Protein 3OA8 (pdb70)

Foldseek 3Di:
DFCLVVLLVVLVVQQAAQAAPVRGHLQQQCLPPHGNDQACSQLADQQADPVVRARFHNLLSVQVSCCPVRNHDCVVCLVPVFDAVPGDHNSLSNCQNSLVSHFQPFRDYDCPDPNSVVLLVLLLCQQPQQDDDVRDHVCNQQCDPADADVPHTHHNQNAQDDSLLVVVLAPQEQEVVRNGGDGLQVVVQVCVVSVHPGDRGRDSNSRSNNSNSSNSNGGRRHHPPHYD/DDDDDPCVLVCLVPVDPDADVPCVVVSDDDPLRVQCVRCVLDHDPVVLVVQLVVQLVLFDADPDALAAAQVLLVVLCCFCDDDDPPDDPPDQFHQVVQADEAFQVVDPRRHPVDYHLQQVQVVVVLDSVVLRVQLSCQCQVSNPPRSDPRDNCNSVVRDDSNNSNNNSCCSRPCPRSSND/DFCLVVLLVVLVCQQQAQAAPQRGHVQQQCLPPHGNDQACSQLADQDADPVVRARFGNLLSVLVSCCPVRVHDCVVCLVPVPDADPGHHNSLSNCQNSLVSHAQPFRDYDCPDPNSVVLQVLLLCQQPQQDDDVSDHVCVQQCDPADADVPHTHHNQNAADDSLQVVVLAPQEQEPVRRDGDGLQVVVQCCVVSVHDGDRRRDSNSRSNNSNSSNSNGGRRHHPPYYD/DDFDDPCVLVCLVVVPDDADVPCVVVVDDDPLRVQCVGCVLDDDPVVLVVQLVVLLVLDDADPDQLAAALVLLVVLCCFCDDDDPPDDPPDQFHQVVQADEAFQPPDPRRHPVDYHLQLVQVVVVLDSVVLRVQLSCQCQVSNVPRSDPRDNCNNVVRDDSNNSNNNSCCRRPCPRSSND/DFCLVVLLVVLVCQQAFQAAPQRGHLCQQDLPPHGNDQACSQLADQQADPVVRARFGNLLSVQVSCCPPRVHHCVVCLVPVFAAVPGDHNSLSNCQNSLVSHFQPFRDYDCPDVRSVVLLVLLLCQQCQQDDDVRDHVCVQQVDPPDADPPHTHHNQNAADDSLQVVSLAPQEQEVVRNGGDGLQVVVQCCVVSVHPGDRGRDSNSRSNVSNSSNSNGGRRHHPPHYD/DDDDVVVVLVCLCVVDPDADVPRPCVSDDDPLRVQCVVCVNPHDPVVLVVQLVVLLVLDDDDPDALAAAQVLLVVLCCFPDDDDPPDDPPDQFHQVVQADEAFQPVDPRRHPVDYHLQLVQVVVVLDSVVLRVQLSCQCQVSNPPRSDPRDNCNNVVRDDSNNSNNNSNCSRPCPRSSND

Sequence (1224 aa):
ANPGFLNVDRGEVLWSEPRGTRNVSLETCDLGEGPGKLEGAYAHLPRYFADTGKVMDLEQRLLWCMETIQGRDTKPLVAKPFSGPGRTSDMEDLVAFIANKSDGVKIKVALATPQEKEMYAIGEALFFRRSSINDFSCSTCHGAAGKKRIRLQALPQLDVPGKDAQLTMATWPTYRVSQSALRTMQHRMWDYRQMRMPAPDYASEAVTALTLYLTKQAEGGELKVPSIKSAVDPARVDAVVKTSFTKLPEGWESRLQQDETQRICSVVTRNNPSPEQAAAIMKAEEVRIKFPAGPVVLGSWKDGAKVAQNGRGGQFSDPPGTVSGGNCYACHQLDPKEVSYGTLGPSLVGYGRERNFSAEDAKIAFAKVYDAQASLACSSSMPRFGVNGVLTEQQIKDVVVVAYLFDPESPVNKANPGFLNVDRGEVLWSEPRGTRNVSLETCDLGEGPGKLEGAYAHLPRYFADTGKVMDLEQRLLWCMETIQGRDTKPLVAKPFSGPGRTSDMEDLVAFIANKSDGVKIKVALATPQEKEMYAIGEALFFRRSSINDFSCSTCHGAAGKRIRLQALPQLDVPGKDAQQLTMATWPTYRVVSQSALRTMQHRMWDYRQMRMPAPDYASEAVTALTLYLTKQAEGGELKVPSIKSAVDPARVDAVVKTSFTKLPEGWESRLQQDETQRICSVTRNNPSPEQAAAIMKAEEVRIKFPAGPVLGSWKDGAKVAQNGRGGQFSDPPGTVSGGNCYACHQLDPKEVSYGTLGPSLVGYGRERNFSAEDAKIAFAKVYDAQASLACSSMPRFGVNGVLTEQQIKDVVAYLFDPESPVNKANPGFLNVDRGEVLWSEPRGTRNVSLETCDLGEGPGKLEGAYAHLPRYFADTGKVMDLEQRLLWCMETIQGRDTKPLVAKPFSGPGRTSDMEDLVAFIANKSDGVKIKVALATPQEKEMYAIGEALFFRRRSSINDFSCSTCHGAAGKRIRLQALPQLDVPGKDAQLTMATWPTYRVSQSALLRTMQHRMWDYRQMRMPAPDYASEAVTALTLYLTTKQAEGGELKVPSIKSAVDPARVDAVVKTSFTKLPEGWESRLQQDETQRICSVVTRNNPSPEQAAAIMKAEEVRIKFPAGPVLGSWKDGAKVAQNGRGGQFSDPPGTVSGGNCYACHQLDPKEVSYGTLGPSLVGYGRERNFSSAEDAKIAFAKVYDAQASLACSSSMPRFGVNGVLTEQQIKDVVAYLFDPESPVNK

B-factor: mean 29.95, std 9.49, range [12.59, 80.29]

CATH classification: 1.10.760.10 (+1 more: 1.10.760.10)

InterPro domains:
  IPR009056 Cytochrome c-like domain [PF21342] (55-152)
  IPR009056 Cytochrome c-like domain [PS51007] (163-263)
  IPR025710 L-cysteine S-thiosulfotransferase subunit SoxA [PIRSF038455] (26-275)
  IPR025710 L-cysteine S-thiosulfotransferase subunit SoxA [TIGR04484] (48-275)
  IPR036909 Cytochrome c-like domain superfamily [G3DSA:1.10.760.10] (50-147)
  IPR036909 Cytochrome c-like domain superfamily [G3DSA:1.10.760.10] (148-275)
  IPR036909 Cytochrome c-like domain superfamily [SSF46626] (35-155)
  IPR036909 Cytochrome c-like domain superfamily [SSF46626] (159-274)

Solvent-accessible surface area: 52489 Å² total

Structure (mmCIF, N/CA/C/O backbone):
data_3OA8
#
_entry.id   3OA8
#
_cell.length_a   73.172
_cell.length_b   74.629
_cell.length_c   74.295
_cell.angle_alpha   110.02
_cell.angle_beta   108.08
_cell.angle_gamma   108.54
#
_symmetry.space_group_name_H-M   'P 1'
#
loop_
_entity.id
_entity.type
_entity.pdbx_description
1 polymer SoxA
2 polymer SoxX
3 non-polymer 'HEME C'
4 non-polymer 'SULFATE ION'
5 water water
#
loop_
_atom_site.group_PDB
_atom_site.id
_atom_site.type_symbol
_atom_site.label_atom_id
_atom_site.label_alt_id
_atom_site.label_comp_id
_atom_site.label_asym_id
_atom_site.label_entity_id
_atom_site.label_seq_id
_atom_site.pdbx_PDB_ins_code
_atom_site.Cartn_x
_atom_site.Cartn_y
_atom_site.Cartn_z
_atom_site.occupancy
_atom_site.B_iso_or_equiv
_atom_site.auth_seq_id
_atom_site.auth_comp_id
_atom_site.auth_asym_id
_atom_site.auth_atom_id
_atom_site.pdbx_PDB_model_num
ATOM 1 N N . ALA A 1 46 ? -41.238 23.697 -5.928 1.00 33.79 46 ALA A N 1
ATOM 2 C CA . ALA A 1 46 ? -39.754 23.817 -5.697 1.00 33.17 46 ALA A CA 1
ATOM 3 C C . ALA A 1 46 ? -39.275 23.147 -4.396 1.00 32.25 46 ALA A C 1
ATOM 4 O O . ALA A 1 46 ? -38.089 23.127 -4.087 1.00 33.12 46 ALA A O 1
ATOM 6 N N . ASN A 1 47 ? -40.207 22.594 -3.637 1.00 33.09 47 ASN A N 1
ATOM 7 C CA . ASN A 1 47 ? -39.861 21.977 -2.363 1.00 30.48 47 ASN A CA 1
ATOM 8 C C . ASN A 1 47 ? -40.463 20.583 -2.326 1.00 29.14 47 ASN A C 1
ATOM 9 O O . ASN A 1 47 ? -41.693 20.446 -2.207 1.00 27.75 47 ASN A O 1
ATOM 14 N N . PRO A 1 48 ? -39.608 19.558 -2.446 1.00 28.07 48 PRO A N 1
ATOM 15 C CA . PRO A 1 48 ? -40.065 18.166 -2.574 1.00 27.92 48 PRO A CA 1
ATOM 16 C C . PRO A 1 48 ? -40.781 17.667 -1.334 1.00 25.81 48 PRO A C 1
ATOM 17 O O . PRO A 1 48 ? -41.419 16.601 -1.364 1.00 25.59 48 PRO A O 1
ATOM 21 N N . GLY A 1 49 ? -40.659 18.396 -0.233 1.00 23.85 49 GLY A N 1
ATOM 22 C CA . GLY A 1 49 ? -41.383 18.011 0.961 1.00 22.76 49 GLY A CA 1
ATOM 23 C C . GLY A 1 49 ? -42.895 18.046 0.810 1.00 23.57 49 GLY A C 1
ATOM 24 O O . GLY A 1 49 ? -43.628 17.357 1.542 1.00 23.03 49 GLY A O 1
ATOM 25 N N . PHE A 1 50 ? -43.384 18.835 -0.136 1.00 23.93 50 PHE A N 1
ATOM 26 C CA . PHE A 1 50 ? -44.821 18.853 -0.363 1.00 23.75 50 PHE A CA 1
ATOM 27 C C . PHE A 1 50 ? -45.361 17.553 -0.971 1.00 24.22 50 PHE A C 1
ATOM 28 O O . PHE A 1 50 ? -46.564 17.308 -0.931 1.00 24.11 50 PHE A O 1
ATOM 36 N N . LEU A 1 51 ? -44.476 16.715 -1.516 1.00 24.11 51 LEU A N 1
ATOM 37 C CA . LEU A 1 51 ? -44.881 15.397 -1.983 1.00 25.02 51 LEU A CA 1
ATOM 38 C C . LEU A 1 51 ? -45.322 14.577 -0.780 1.00 24.82 51 LEU A C 1
ATOM 39 O O . LEU A 1 51 ? -46.367 13.916 -0.832 1.00 25.49 51 LEU A O 1
ATOM 44 N N . ASN A 1 52 ? -44.555 14.668 0.310 1.00 23.78 52 ASN A N 1
ATOM 45 C CA . ASN A 1 52 ? -44.922 14.036 1.582 1.00 23.90 52 ASN A CA 1
ATOM 46 C C . ASN A 1 52 ? -46.195 14.632 2.168 1.00 22.86 52 ASN A C 1
ATOM 47 O O . ASN A 1 52 ? -47.040 13.903 2.658 1.00 23.73 52 ASN A O 1
ATOM 52 N N . VAL A 1 53 ? -46.323 15.962 2.160 1.00 22.03 53 VAL A N 1
ATOM 53 C CA . VAL A 1 53 ? -47.524 16.628 2.699 1.00 21.54 53 VAL A CA 1
ATOM 54 C C . VAL A 1 53 ? -48.754 16.018 2.028 1.00 22.52 53 VAL A C 1
ATOM 55 O O . VAL A 1 53 ? -49.707 15.613 2.690 1.00 21.43 53 VAL A O 1
ATOM 59 N N . ASP A 1 54 ? -48.715 15.941 0.703 1.00 23.26 54 ASP A N 1
ATOM 60 C CA . ASP A 1 54 ? -49.866 15.465 -0.053 1.00 25.67 54 ASP A CA 1
ATOM 61 C C . ASP A 1 54 ? -50.183 13.984 0.226 1.00 25.86 54 ASP A C 1
ATOM 62 O O . ASP A 1 54 ? -51.369 13.595 0.264 1.00 26.29 54 ASP A O 1
ATOM 67 N N . ARG A 1 55 ? -49.159 13.164 0.447 1.00 24.52 55 ARG A N 1
ATOM 68 C CA . ARG A 1 55 ? -49.425 11.745 0.742 1.00 25.53 55 ARG A CA 1
ATOM 69 C C . ARG A 1 55 ? -49.990 11.597 2.151 1.00 24.45 55 ARG A C 1
ATOM 70 O O . ARG A 1 55 ? -50.802 10.715 2.412 1.00 25.86 55 ARG A O 1
ATOM 78 N N . GLY A 1 56 ? -49.536 12.442 3.061 1.00 22.96 56 GLY A N 1
ATOM 79 C CA . GLY A 1 56 ? -50.052 12.429 4.446 1.00 23.29 56 GLY A CA 1
ATOM 80 C C . GLY A 1 56 ? -51.503 12.851 4.518 1.00 24.10 56 GLY A C 1
ATOM 81 O O . GLY A 1 56 ? -52.266 12.325 5.312 1.00 25.22 56 GLY A O 1
ATOM 82 N N . GLU A 1 57 ? -51.892 13.815 3.682 1.00 23.89 57 GLU A N 1
ATOM 83 C CA . GLU A 1 57 ? -53.266 14.217 3.589 1.00 25.19 57 GLU A CA 1
ATOM 84 C C . GLU A 1 57 ? -54.169 13.026 3.222 1.00 26.25 57 GLU A C 1
ATOM 85 O O . GLU A 1 57 ? -55.247 12.836 3.797 1.00 25.94 57 GLU A O 1
ATOM 91 N N . VAL A 1 58 ? -53.737 12.234 2.243 1.00 26.86 58 VAL A N 1
ATOM 92 C CA . VAL A 1 58 ? -54.499 11.062 1.815 1.00 28.29 58 VAL A CA 1
ATOM 93 C C . VAL A 1 58 ? -54.609 10.048 2.947 1.00 28.58 58 VAL A C 1
ATOM 94 O O . VAL A 1 58 ? -55.691 9.524 3.206 1.00 28.28 58 VAL A O 1
ATOM 98 N N . LEU A 1 59 ? -53.489 9.766 3.600 1.00 27.70 59 LEU A N 1
ATOM 99 C CA . LEU A 1 59 ? -53.477 8.854 4.745 1.00 28.61 59 LEU A CA 1
ATOM 100 C C . LEU A 1 59 ? -54.388 9.291 5.868 1.00 28.38 59 LEU A C 1
ATOM 101 O O . LEU A 1 59 ? -55.024 8.444 6.492 1.00 29.07 59 LEU A O 1
ATOM 106 N N . TRP A 1 60 ? -54.440 10.599 6.140 1.00 27.63 60 TRP A N 1
ATOM 107 C CA . TRP A 1 60 ? -55.268 11.112 7.225 1.00 27.64 60 TRP A CA 1
ATOM 108 C C . TRP A 1 60 ? -56.712 10.636 7.001 1.00 28.69 60 TRP A C 1
ATOM 109 O O . TRP A 1 60 ? -57.376 10.262 7.954 1.00 28.30 60 TRP A O 1
ATOM 120 N N . SER A 1 61 ? -57.151 10.598 5.747 1.00 29.49 61 SER A N 1
ATOM 121 C CA . SER A 1 61 ? -58.564 10.294 5.411 1.00 31.35 61 SER A CA 1
ATOM 122 C C . SER A 1 61 ? -58.857 8.855 4.965 1.00 32.62 61 SER A C 1
ATOM 123 O O . SER A 1 61 ? -59.986 8.519 4.617 1.00 33.52 61 SER A O 1
ATOM 126 N N . GLU A 1 62 ? -57.847 8.002 5.016 1.00 32.35 62 GLU A N 1
ATOM 127 C CA . GLU A 1 62 ? -57.952 6.625 4.517 1.00 34.13 62 GLU A CA 1
ATOM 128 C C . GLU A 1 62 ? -58.360 5.653 5.610 1.00 34.58 62 GLU A C 1
ATOM 129 O O . GLU A 1 62 ? -57.688 5.565 6.645 1.00 34.24 62 GLU A O 1
ATOM 135 N N . PRO A 1 63 ? -59.499 4.952 5.424 1.00 36.23 63 PRO A N 1
ATOM 136 C CA . PRO A 1 63 ? -59.843 3.936 6.420 1.00 37.40 63 PRO A CA 1
ATOM 137 C C . PRO A 1 63 ? -58.832 2.789 6.467 1.00 38.23 63 PRO A C 1
ATOM 138 O O . PRO A 1 63 ? -58.405 2.287 5.429 1.00 38.76 63 PRO A O 1
ATOM 142 N N . ARG A 1 64 ? -58.428 2.418 7.675 1.00 38.11 64 ARG A N 1
ATOM 143 C CA . ARG A 1 64 ? -57.493 1.325 7.877 1.00 39.72 64 ARG A CA 1
ATOM 144 C C . ARG A 1 64 ? -57.868 0.580 9.158 1.00 40.63 64 ARG A C 1
ATOM 145 O O . ARG A 1 64 ? -58.844 0.929 9.831 1.00 40.94 64 ARG A O 1
ATOM 153 N N . GLY A 1 65 ? -57.097 -0.448 9.490 1.00 41.96 65 GLY A N 1
ATOM 154 C CA . GLY A 1 65 ? -57.253 -1.140 10.766 1.00 42.78 65 GLY A CA 1
ATOM 155 C C . GLY A 1 65 ? -58.448 -2.082 10.846 1.00 45.03 65 GLY A C 1
ATOM 156 O O . GLY A 1 65 ? -59.232 -2.228 9.900 1.00 45.11 65 GLY A O 1
ATOM 157 N N . THR A 1 66 ? -58.591 -2.722 12.000 1.00 46.40 66 THR A N 1
ATOM 158 C CA . THR A 1 66 ? -59.687 -3.658 12.215 1.00 48.47 66 THR A CA 1
ATOM 159 C C . THR A 1 66 ? -61.014 -2.924 12.405 1.00 48.43 66 THR A C 1
ATOM 160 O O . THR A 1 66 ? -62.071 -3.503 12.193 1.00 49.55 66 THR A O 1
ATOM 164 N N . ARG A 1 67 ? -60.961 -1.654 12.798 1.00 46.34 67 ARG A N 1
ATOM 165 C CA . ARG A 1 67 ? -62.182 -0.871 12.957 1.00 46.68 67 ARG A CA 1
ATOM 166 C C . ARG A 1 67 ? -62.641 -0.292 11.614 1.00 45.75 67 ARG A C 1
ATOM 167 O O . ARG A 1 67 ? -63.791 0.148 11.484 1.00 47.23 67 ARG A O 1
ATOM 175 N N . ASN A 1 68 ? -61.751 -0.335 10.620 1.00 44.02 68 ASN A N 1
ATOM 176 C CA . ASN A 1 68 ? -62.002 0.191 9.273 1.00 42.69 68 ASN A CA 1
ATOM 177 C C . ASN A 1 68 ? -62.485 1.640 9.295 1.00 41.11 68 ASN A C 1
ATOM 178 O O . ASN A 1 68 ? -63.591 1.957 8.855 1.00 41.64 68 ASN A O 1
ATOM 183 N N . VAL A 1 69 ? -61.653 2.520 9.841 1.00 39.03 69 VAL A N 1
ATOM 184 C CA . VAL A 1 69 ? -61.963 3.940 9.879 1.00 36.73 69 VAL A CA 1
ATOM 185 C C . VAL A 1 69 ? -60.687 4.711 9.598 1.00 34.88 69 VAL A C 1
ATOM 186 O O . VAL A 1 69 ? -59.583 4.158 9.687 1.00 34.53 69 VAL A O 1
ATOM 190 N N . SER A 1 70 ? -60.837 5.992 9.275 1.00 33.31 70 SER A N 1
ATOM 191 C CA . SER A 1 70 ? -59.683 6.856 9.049 1.00 32.33 70 SER A CA 1
ATOM 192 C C . SER A 1 70 ? -59.120 7.385 10.355 1.00 31.03 70 SER A C 1
ATOM 193 O O . SER A 1 70 ? -59.552 6.979 11.449 1.00 31.64 70 SER A O 1
ATOM 196 N N . LEU A 1 71 ? -58.156 8.302 10.244 1.00 29.21 71 LEU A N 1
ATOM 197 C CA . LEU A 1 71 ? -57.550 8.915 11.396 1.00 28.03 71 LEU A CA 1
ATOM 198 C C . LEU A 1 71 ? -58.206 10.261 11.674 1.00 28.20 71 LEU A C 1
ATOM 199 O O . LEU A 1 71 ? -57.724 11.027 12.498 1.00 26.72 71 LEU A O 1
ATOM 204 N N . GLU A 1 72 ? -59.336 10.530 11.015 1.00 29.39 72 GLU A N 1
ATOM 205 C CA . GLU A 1 72 ? -59.926 11.876 11.017 1.00 30.63 72 GLU A CA 1
ATOM 206 C C . GLU A 1 72 ? -60.477 12.311 12.379 1.00 31.08 72 GLU A C 1
ATOM 207 O O . GLU A 1 72 ? -60.789 13.490 12.561 1.00 31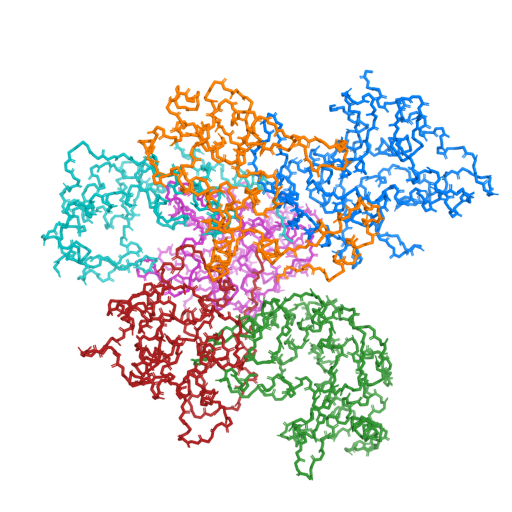.47 72 GLU A O 1
ATOM 213 N N . THR A 1 73 ? -60.613 11.367 13.313 1.00 31.68 73 THR A N 1
ATOM 214 C CA . THR A 1 73 ? -61.082 11.687 14.665 1.00 32.43 73 THR A CA 1
ATOM 215 C C . THR A 1 73 ? -59.984 11.625 15.727 1.00 32.31 73 THR A C 1
ATOM 216 O O . THR A 1 73 ? -60.269 11.716 16.923 1.00 32.91 73 THR A O 1
ATOM 220 N N . CYS A 1 74 ? -58.736 11.466 15.296 1.00 32.41 74 CYS A N 1
ATOM 221 C CA . CYS A 1 74 ? -57.615 11.448 16.214 1.00 31.19 74 CYS A CA 1
ATOM 222 C C . CYS A 1 74 ? -57.472 12.824 16.882 1.00 29.87 74 CYS A C 1
ATOM 223 O O . CYS A 1 74 ? -57.550 13.867 16.213 1.00 28.25 74 CYS A O 1
ATOM 226 N N . ASP A 1 75 ? -57.301 12.826 18.206 1.00 29.14 75 ASP A N 1
ATOM 227 C CA . ASP A 1 75 ? -57.074 14.078 18.962 1.00 28.55 75 ASP A CA 1
ATOM 228 C C . ASP A 1 75 ? -55.557 14.266 19.111 1.00 28.75 75 ASP A C 1
ATOM 229 O O . ASP A 1 75 ? -54.894 13.445 19.751 1.00 28.83 75 ASP A O 1
ATOM 234 N N . LEU A 1 76 ? -55.027 15.347 18.543 1.00 27.15 76 LEU A N 1
ATOM 235 C CA . LEU A 1 76 ? -53.592 15.589 18.598 1.00 27.15 76 LEU A CA 1
ATOM 236 C C . LEU A 1 76 ? -53.306 16.692 19.601 1.00 26.78 76 LEU A C 1
ATOM 237 O O . LEU A 1 76 ? -52.214 17.266 19.592 1.00 26.33 76 LEU A O 1
ATOM 242 N N . GLY A 1 77 ? -54.311 16.982 20.444 1.00 27.58 77 GLY A N 1
ATOM 243 C CA . GLY A 1 77 ? -54.207 17.950 21.566 1.00 27.28 77 GLY A CA 1
ATOM 244 C C . GLY A 1 77 ? -55.124 19.158 21.441 1.00 27.30 77 GLY A C 1
ATOM 245 O O . GLY A 1 77 ? -55.440 19.830 22.443 1.00 27.06 77 GLY A O 1
ATOM 246 N N . GLU A 1 78 ? -55.567 19.439 20.214 1.00 26.74 78 GLU A N 1
ATOM 247 C CA . GLU A 1 78 ? -56.441 20.574 19.949 1.00 27.03 78 GLU A CA 1
ATOM 248 C C . GLU A 1 78 ? -57.916 20.173 19.826 1.00 27.90 78 GLU A C 1
ATOM 249 O O . GLU A 1 78 ? -58.743 20.992 19.410 1.00 27.95 78 GLU A O 1
ATOM 255 N N . GLY A 1 79 ? -58.235 18.935 20.190 1.00 28.34 79 GLY A N 1
ATOM 256 C CA . GLY A 1 79 ? -59.583 18.374 19.989 1.00 30.26 79 GLY A CA 1
ATOM 257 C C . GLY A 1 79 ? -59.618 17.322 18.886 1.00 30.98 79 GLY A C 1
ATOM 258 O O . GLY A 1 79 ? -58.839 17.384 17.925 1.00 29.93 79 GLY A O 1
ATOM 259 N N . PRO A 1 80 ? -60.523 16.331 19.006 1.00 32.19 80 PRO A N 1
ATOM 260 C CA . PRO A 1 80 ? -60.569 15.288 17.965 1.00 31.89 80 PRO A CA 1
ATOM 261 C C . PRO A 1 80 ? -60.665 15.885 16.562 1.00 31.11 80 PRO A C 1
ATOM 262 O O . PRO A 1 80 ? -61.554 16.707 16.316 1.00 31.36 80 PRO A O 1
ATOM 266 N N . GLY A 1 81 ? -59.732 15.515 15.677 1.00 29.73 81 GLY A N 1
ATOM 267 C CA . GLY A 1 81 ? -59.741 15.982 14.283 1.00 28.91 81 GLY A CA 1
ATOM 268 C C . GLY A 1 81 ? -59.182 17.362 13.952 1.00 27.08 81 GLY A C 1
ATOM 269 O O . GLY A 1 81 ? -59.058 17.711 12.776 1.00 26.72 81 GLY A O 1
ATOM 270 N N . LYS A 1 82 ? -58.830 18.142 14.963 1.00 26.49 82 LYS A N 1
ATOM 271 C CA . LYS A 1 82 ? -58.394 19.509 14.748 1.00 25.65 82 LYS A CA 1
ATOM 272 C C . LYS A 1 82 ? -56.878 19.560 14.510 1.00 25.36 82 LYS A C 1
ATOM 273 O O . LYS A 1 82 ? -56.087 19.335 15.440 1.00 23.46 82 LYS A O 1
ATOM 279 N N . LEU A 1 83 ? -56.523 19.897 13.271 1.00 24.48 83 LEU A N 1
ATOM 280 C CA . LEU A 1 83 ? -55.124 19.869 12.766 1.00 25.23 83 LEU A CA 1
ATOM 281 C C . LEU A 1 83 ? -54.366 21.170 12.973 1.00 24.79 83 LEU A C 1
ATOM 282 O O . LEU A 1 83 ? -53.180 21.161 13.317 1.00 24.53 83 LEU A O 1
ATOM 287 N N . GLU A 1 84 ? -55.037 22.292 12.727 1.00 26.27 84 GLU A N 1
ATOM 288 C CA . GLU A 1 84 ? -54.357 23.584 12.717 1.00 26.86 84 GLU A CA 1
ATOM 289 C C . GLU A 1 84 ? -53.827 23.895 14.088 1.00 26.79 84 GLU A C 1
ATOM 290 O O . GLU A 1 84 ? -54.572 23.856 15.092 1.00 27.39 84 GLU A O 1
ATOM 296 N N . GLY A 1 85 ? -52.525 24.187 14.144 1.00 26.37 85 GLY A N 1
ATOM 297 C CA . GLY A 1 85 ? -51.868 24.520 15.388 1.00 24.74 85 GLY A CA 1
ATOM 298 C C . GLY A 1 85 ? -51.471 23.335 16.249 1.00 24.83 85 GLY A C 1
ATOM 299 O O . GLY A 1 85 ? -50.798 23.521 17.262 1.00 25.05 85 GLY A O 1
ATOM 300 N N . ALA A 1 86 ? -51.850 22.111 15.884 1.00 22.88 86 ALA A N 1
ATOM 301 C CA . ALA A 1 86 ? -51.544 20.982 16.781 1.00 22.83 86 ALA A CA 1
ATOM 302 C C . ALA A 1 86 ? -50.030 20.746 16.977 1.00 21.71 86 ALA A C 1
ATOM 303 O O . ALA A 1 86 ? -49.550 20.572 18.105 1.00 20.98 86 ALA A O 1
ATOM 305 N N . TYR A 1 87 ? -49.292 20.721 15.878 1.00 20.53 87 TYR A N 1
ATOM 306 C CA . TYR A 1 87 ? -47.832 20.428 15.917 1.00 21.56 87 TYR A CA 1
ATOM 307 C C . TYR A 1 87 ? -47.065 21.486 16.723 1.00 21.43 87 TYR A C 1
ATOM 308 O O . TYR A 1 87 ? -46.065 21.173 17.401 1.00 21.01 87 TYR A O 1
ATOM 317 N N . ALA A 1 88 ? -47.549 22.725 16.665 1.00 21.70 88 ALA A N 1
ATOM 318 C CA . ALA A 1 88 ? -46.919 23.831 17.372 1.00 22.34 88 ALA A CA 1
ATOM 319 C C . ALA A 1 88 ? -47.075 23.703 18.894 1.00 23.16 88 ALA A C 1
ATOM 320 O O . ALA A 1 88 ? -46.410 24.423 19.642 1.00 24.10 88 ALA A O 1
ATOM 322 N N . HIS A 1 89 ? -47.927 22.770 19.337 1.00 21.79 89 HIS A N 1
ATOM 323 C CA . HIS A 1 89 ? -48.284 22.672 20.755 1.00 22.99 89 HIS A CA 1
ATOM 324 C C . HIS A 1 89 ? -47.929 21.305 21.334 1.00 23.16 89 HIS A C 1
ATOM 325 O O . HIS A 1 89 ? -48.358 20.958 22.422 1.00 24.36 89 HIS A O 1
ATOM 332 N N . LEU A 1 90 ? -47.114 20.539 20.607 1.00 22.72 90 LEU A N 1
ATOM 333 C CA . LEU A 1 90 ? -46.645 19.227 21.046 1.00 22.61 90 LEU A CA 1
ATOM 334 C C . LEU A 1 90 ? -45.121 19.295 21.283 1.00 21.94 90 LEU A C 1
ATOM 335 O O . LEU A 1 90 ? -44.458 20.150 20.696 1.00 21.67 90 LEU A O 1
ATOM 340 N N . PRO A 1 91 ? -44.554 18.377 22.097 1.00 21.40 91 PRO A N 1
ATOM 341 C CA . PRO A 1 91 ? -45.231 17.379 22.951 1.00 21.43 91 PRO A CA 1
ATOM 342 C C . PRO A 1 91 ? -46.102 17.955 24.075 1.00 22.98 91 PRO A C 1
ATOM 343 O O . PRO A 1 91 ? -45.860 19.077 24.562 1.00 22.95 91 PRO A O 1
ATOM 347 N N . ARG A 1 92 ? -47.103 17.184 24.512 1.00 23.20 92 ARG A N 1
ATOM 348 C CA . ARG A 1 92 ? -47.948 17.605 25.630 1.00 23.81 92 ARG A CA 1
ATOM 349 C C . ARG A 1 92 ? -48.569 16.400 26.303 1.00 25.18 92 ARG A C 1
ATOM 350 O O . ARG A 1 92 ? -48.525 15.301 25.780 1.00 23.80 92 ARG A O 1
ATOM 358 N N . TYR A 1 93 ? -49.132 16.643 27.485 1.00 26.92 93 TYR A N 1
ATOM 359 C CA . TYR A 1 93 ? -49.856 15.660 28.276 1.00 29.57 93 TYR A CA 1
ATOM 360 C C . TYR A 1 93 ? -51.196 15.324 27.648 1.00 30.00 93 TYR A C 1
ATOM 361 O O . TYR A 1 93 ? -51.909 16.218 27.194 1.00 30.71 93 TYR A O 1
ATOM 370 N N . PHE A 1 94 ? -51.509 14.032 27.604 1.00 30.62 94 PHE A N 1
ATOM 371 C CA . PHE A 1 94 ? -52.832 13.560 27.195 1.00 31.29 94 PHE A CA 1
ATOM 372 C C . PHE A 1 94 ? -53.499 12.784 28.320 1.00 33.77 94 PHE A C 1
ATOM 373 O O . PHE A 1 94 ? -52.907 11.859 28.912 1.00 34.46 94 PHE A O 1
ATOM 381 N N . ALA A 1 95 ? -54.731 13.174 28.631 1.00 35.63 95 ALA A N 1
ATOM 382 C CA . ALA A 1 95 ? -55.443 12.584 29.757 1.00 38.26 95 ALA A CA 1
ATOM 383 C C . ALA A 1 95 ? -55.813 11.124 29.502 1.00 39.94 95 ALA A C 1
ATOM 384 O O . ALA A 1 95 ? -55.911 10.336 30.450 1.00 41.77 95 ALA A O 1
ATOM 386 N N . ASP A 1 96 ? -56.017 10.748 28.237 1.00 39.92 96 ASP A N 1
ATOM 387 C CA . ASP A 1 96 ? -56.494 9.395 27.955 1.00 41.70 96 ASP A CA 1
ATOM 388 C C . ASP A 1 96 ? -55.420 8.331 28.172 1.00 41.66 96 ASP A C 1
ATOM 389 O O . ASP A 1 96 ? -55.737 7.201 28.552 1.00 43.37 96 ASP A O 1
ATOM 394 N N . THR A 1 97 ? -54.157 8.717 27.999 1.00 40.03 97 THR A N 1
ATOM 395 C CA . THR A 1 97 ? -53.012 7.844 28.260 1.00 39.46 97 THR A CA 1
ATOM 396 C C . THR A 1 97 ? -52.303 8.146 29.583 1.00 39.76 97 THR A C 1
ATOM 397 O O . THR A 1 97 ? -51.612 7.280 30.128 1.00 40.81 97 THR A O 1
ATOM 401 N N . GLY A 1 98 ? -52.450 9.374 30.078 1.00 39.36 98 GLY A N 1
ATOM 402 C CA . GLY A 1 98 ? -51.753 9.823 31.288 1.00 39.41 98 GLY A CA 1
ATOM 403 C C . GLY A 1 98 ? -50.271 9.991 31.011 1.00 38.59 98 GLY A C 1
ATOM 404 O O . GLY A 1 98 ? -49.462 9.977 31.932 1.00 38.28 98 GLY A O 1
ATOM 405 N N . LYS A 1 99 ? -49.905 10.143 29.733 1.00 36.81 99 LYS A N 1
ATOM 406 C CA . LYS A 1 99 ? -48.492 10.268 29.334 1.00 36.22 99 LYS A CA 1
ATOM 407 C C . LYS A 1 99 ? -48.283 11.575 28.582 1.00 33.15 99 LYS A C 1
ATOM 408 O O . LYS A 1 99 ? -49.210 12.077 27.940 1.00 32.78 99 LYS A O 1
ATOM 414 N N . VAL A 1 100 ? -47.076 12.115 28.639 1.00 31.35 100 VAL A N 1
ATOM 415 C CA . VAL A 1 100 ? -46.696 13.196 27.733 1.00 29.16 100 VAL A CA 1
ATOM 416 C C . VAL A 1 100 ? -46.283 12.560 26.394 1.00 28.84 100 VAL A C 1
ATOM 417 O O . VAL A 1 100 ? -45.498 11.608 26.374 1.00 28.88 100 VAL A O 1
ATOM 421 N N . MET A 1 101 ? -46.807 13.064 25.271 1.00 27.21 101 MET A N 1
ATOM 422 C CA . MET A 1 101 ? -46.605 12.401 23.979 1.00 26.95 101 MET A CA 1
ATOM 423 C C . MET A 1 101 ? -46.232 13.381 22.897 1.00 26.19 101 MET A C 1
ATOM 424 O O . MET A 1 101 ? -46.820 14.466 22.824 1.00 26.12 101 MET A O 1
ATOM 429 N N . ASP A 1 102 ? -45.246 13.013 22.069 1.00 25.15 102 ASP A N 1
ATOM 430 C CA . ASP A 1 102 ? -44.924 13.776 20.868 1.00 25.16 102 ASP A CA 1
ATOM 431 C C . ASP A 1 102 ? -45.829 13.335 19.738 1.00 24.15 102 ASP A C 1
ATOM 432 O O . ASP A 1 102 ? -46.601 12.402 19.912 1.00 25.93 102 ASP A O 1
ATOM 437 N N . LEU A 1 103 ? -45.752 14.007 18.594 1.00 22.99 103 LEU A N 1
ATOM 438 C CA . LEU A 1 103 ? -46.660 13.708 17.498 1.00 23.83 103 LEU A CA 1
ATOM 439 C C . LEU A 1 103 ? -46.601 12.250 17.036 1.00 24.62 103 LEU A C 1
ATOM 440 O O . LEU A 1 103 ? -47.636 11.625 16.870 1.00 26.19 103 LEU A O 1
ATOM 445 N N . GLU A 1 104 ? -45.406 11.709 16.815 1.00 24.98 104 GLU A N 1
ATOM 446 C CA . GLU A 1 104 ? -45.307 10.340 16.333 1.00 27.77 104 GLU A CA 1
ATOM 447 C C . GLU A 1 104 ? -45.847 9.314 17.326 1.00 27.47 104 GLU A C 1
ATOM 448 O O . GLU A 1 104 ? -46.623 8.444 16.927 1.00 27.88 104 GLU A O 1
ATOM 454 N N . GLN A 1 105 ? -45.526 9.464 18.609 1.00 27.18 105 GLN A N 1
ATOM 455 C CA . GLN A 1 105 ? -46.129 8.619 19.645 1.00 27.92 105 GLN A CA 1
ATOM 456 C C . GLN A 1 105 ? -47.647 8.709 19.629 1.00 27.43 105 GLN A C 1
ATOM 457 O O . GLN A 1 105 ? -48.340 7.682 19.745 1.00 27.67 105 GLN A O 1
ATOM 463 N N . ARG A 1 106 ? -48.158 9.936 19.533 1.00 26.33 106 ARG A N 1
ATOM 464 C CA . ARG A 1 106 ? -49.604 10.167 19.491 1.00 26.40 106 ARG A CA 1
ATOM 465 C C . ARG A 1 106 ? -50.267 9.534 18.269 1.00 26.98 106 ARG A C 1
ATOM 466 O O . ARG A 1 106 ? -51.325 8.922 18.400 1.00 28.16 106 ARG A O 1
ATOM 474 N N . LEU A 1 107 ? -49.645 9.670 17.092 1.00 26.48 107 LEU A N 1
ATOM 475 C CA . LEU A 1 107 ? -50.146 9.001 15.877 1.00 26.47 107 LEU A CA 1
ATOM 476 C C . LEU A 1 107 ? -50.190 7.478 16.034 1.00 27.19 107 LEU A C 1
ATOM 477 O O . LEU A 1 107 ? -51.185 6.848 15.693 1.00 28.50 107 LEU A O 1
ATOM 482 N N . LEU A 1 108 ? -49.144 6.874 16.597 1.00 27.32 108 LEU A N 1
ATOM 483 C CA . LEU A 1 108 ? -49.183 5.428 16.887 1.00 28.29 108 LEU A CA 1
ATOM 484 C C . LEU A 1 108 ? -50.321 5.022 17.812 1.00 29.71 108 LEU A C 1
ATOM 485 O O . LEU A 1 108 ? -50.954 3.985 17.597 1.00 30.97 108 LEU A O 1
ATOM 490 N N . TRP A 1 109 ? -50.583 5.812 18.847 1.00 30.11 109 TRP A N 1
ATOM 491 C CA . TRP A 1 109 ? -51.644 5.461 19.788 1.00 32.03 109 TRP A CA 1
ATOM 492 C C . TRP A 1 109 ? -52.989 5.563 19.103 1.00 32.53 109 TRP A C 1
ATOM 493 O O . TRP A 1 109 ? -53.877 4.765 19.361 1.00 33.59 109 TRP A O 1
ATOM 504 N N . CYS A 1 110 ? -53.145 6.553 18.225 1.00 31.98 110 CYS A N 1
ATOM 505 C CA . CYS A 1 110 ? -54.417 6.756 17.517 1.00 32.77 110 CYS A CA 1
ATOM 506 C C . CYS A 1 110 ? -54.722 5.625 16.545 1.00 33.23 110 CYS A C 1
ATOM 507 O O . CYS A 1 110 ? -55.870 5.168 16.454 1.00 32.48 110 CYS A O 1
ATOM 510 N N . MET A 1 111 ? -53.700 5.199 15.805 1.00 32.29 111 MET A N 1
ATOM 511 C CA . MET A 1 111 ? -53.811 4.039 14.923 1.00 34.83 111 MET A CA 1
ATOM 512 C C . MET A 1 111 ? -54.233 2.780 15.681 1.00 36.27 111 MET A C 1
ATOM 513 O O . MET A 1 111 ? -55.104 2.034 15.229 1.00 38.35 111 MET A O 1
ATOM 518 N N . GLU A 1 112 ? -53.609 2.544 16.833 1.00 37.03 112 GLU A N 1
ATOM 519 C CA . GLU A 1 112 ? -53.978 1.410 17.674 1.00 38.38 112 GLU A CA 1
ATOM 520 C C . GLU A 1 112 ? -55.390 1.485 18.260 1.00 39.29 112 GLU A C 1
ATOM 521 O O . GLU A 1 112 ? -56.104 0.493 18.223 1.00 40.40 112 GLU A O 1
ATOM 527 N N . THR A 1 113 ? -55.815 2.648 18.754 1.00 37.73 113 THR A N 1
ATOM 528 C CA . THR A 1 113 ? -57.069 2.731 19.518 1.00 38.73 113 THR A CA 1
ATOM 529 C C . THR A 1 113 ? -58.284 3.148 18.697 1.00 38.32 113 THR A C 1
ATOM 530 O O . THR A 1 113 ? -59.395 2.635 18.903 1.00 39.35 113 THR A O 1
ATOM 534 N N . ILE A 1 114 ? -58.086 4.106 17.798 1.00 36.78 114 ILE A N 1
ATOM 535 C CA . ILE A 1 114 ? -59.179 4.522 16.920 1.00 37.42 114 ILE A CA 1
ATOM 536 C C . ILE A 1 114 ? -59.326 3.552 15.757 1.00 37.55 114 ILE A C 1
ATOM 537 O O . ILE A 1 114 ? -60.448 3.164 15.398 1.00 39.09 114 ILE A O 1
ATOM 542 N N . GLN A 1 115 ? -58.199 3.181 15.149 1.00 36.56 115 GLN A N 1
ATOM 543 C CA . GLN A 1 115 ? -58.244 2.419 13.902 1.00 37.08 115 GLN A CA 1
ATOM 544 C C . GLN A 1 115 ? -58.194 0.920 14.084 1.00 39.38 115 GLN A C 1
ATOM 545 O O . GLN A 1 115 ? -58.653 0.167 13.231 1.00 39.92 115 GLN A O 1
ATOM 551 N N . GLY A 1 116 ? -57.613 0.491 15.197 1.00 40.88 116 GLY A N 1
ATOM 552 C CA . GLY A 1 116 ? -57.253 -0.905 15.381 1.00 43.34 116 GLY A CA 1
ATOM 553 C C . GLY A 1 116 ? -56.227 -1.388 14.365 1.00 43.62 116 GLY A C 1
ATOM 554 O O . GLY A 1 116 ? -56.216 -2.564 14.012 1.00 45.13 116 GLY A O 1
ATOM 555 N N . ARG A 1 117 ? -55.381 -0.477 13.891 1.00 42.64 117 ARG A N 1
ATOM 556 C CA . ARG A 1 117 ? -54.259 -0.803 13.000 1.00 42.88 117 ARG A CA 1
ATOM 557 C C . ARG A 1 117 ? -53.017 -1.158 13.823 1.00 42.96 117 ARG A C 1
ATOM 558 O O . ARG A 1 117 ? -52.600 -0.372 14.677 1.00 41.80 117 ARG A O 1
ATOM 566 N N . ASP A 1 118 ? -52.438 -2.336 13.584 1.00 44.60 118 ASP A N 1
ATOM 567 C CA . ASP A 1 118 ? -51.224 -2.761 14.306 1.00 44.98 118 ASP A CA 1
ATOM 568 C C . ASP A 1 118 ? -50.020 -1.933 13.865 1.00 43.06 118 ASP A C 1
ATOM 569 O O . ASP A 1 118 ? -49.742 -1.797 12.667 1.00 42.91 118 ASP A O 1
ATOM 574 N N . THR A 1 119 ? -49.289 -1.399 14.838 1.00 41.54 119 THR A N 1
ATOM 575 C CA . THR A 1 119 ? -48.252 -0.428 14.523 1.00 39.84 119 THR A CA 1
ATOM 576 C C . THR A 1 119 ? -46.843 -1.004 14.500 1.00 39.04 119 THR A C 1
ATOM 577 O O . THR A 1 119 ? -45.899 -0.287 14.215 1.00 37.28 119 THR A O 1
ATOM 581 N N . LYS A 1 120 ? -46.706 -2.299 14.784 1.00 39.66 120 LYS A N 1
ATOM 582 C CA . LYS A 1 120 ? -45.419 -2.986 14.675 1.00 40.54 120 LYS A CA 1
ATOM 583 C C . LYS A 1 120 ? -44.649 -2.745 13.346 1.00 40.44 120 LYS A C 1
ATOM 584 O O . LYS A 1 120 ? -43.438 -2.525 13.390 1.00 38.80 120 LYS A O 1
ATOM 590 N N . PRO A 1 121 ? -45.333 -2.818 12.174 1.00 41.45 121 PRO A N 1
ATOM 591 C CA . PRO A 1 121 ? -44.687 -2.452 10.904 1.00 41.52 121 PRO A CA 1
ATOM 592 C C . PRO A 1 121 ? -44.136 -1.020 10.843 1.00 40.13 121 PRO A C 1
ATOM 593 O O . PRO A 1 121 ? -42.991 -0.833 10.412 1.00 40.26 121 PRO A O 1
ATOM 597 N N . LEU A 1 122 ? -44.920 -0.027 11.277 1.00 39.11 122 LEU A N 1
ATOM 598 C CA . LEU A 1 122 ? -44.452 1.373 11.306 1.00 37.66 122 LEU A CA 1
ATOM 599 C C . LEU A 1 122 ? -43.252 1.552 12.221 1.00 36.80 122 LEU A C 1
ATOM 600 O O . LEU A 1 122 ? -42.233 2.114 11.822 1.00 36.71 122 LEU A O 1
ATOM 605 N N . VAL A 1 123 ? -43.362 1.043 13.443 1.00 36.75 123 VAL A N 1
ATOM 606 C CA . VAL A 1 123 ? -42.270 1.116 14.397 1.00 35.72 123 VAL A CA 1
ATOM 607 C C . VAL A 1 123 ? -41.029 0.405 13.855 1.00 36.13 123 VAL A C 1
ATOM 608 O O . VAL A 1 123 ? -39.917 0.870 14.067 1.00 36.67 123 VAL A O 1
ATOM 612 N N . ALA A 1 124 ? -41.215 -0.707 13.143 1.00 37.50 124 ALA A N 1
ATOM 613 C CA . ALA A 1 124 ? -40.080 -1.472 12.604 1.00 37.50 124 ALA A CA 1
ATOM 614 C C . ALA A 1 124 ? -39.298 -0.695 11.553 1.00 35.88 124 ALA A C 1
ATOM 615 O O . ALA A 1 124 ? -38.076 -0.807 11.494 1.00 36.14 124 ALA A O 1
ATOM 617 N N . LYS A 1 125 ? -40.009 0.095 10.741 1.00 34.84 125 LYS A N 1
ATOM 618 C CA . LYS A 1 125 ? -39.414 0.837 9.616 1.00 33.65 125 LYS A CA 1
ATOM 619 C C . LYS A 1 125 ? -39.945 2.278 9.505 1.00 31.53 125 LYS A C 1
ATOM 620 O O . LYS A 1 125 ? -40.660 2.622 8.564 1.00 31.70 125 LYS A O 1
ATOM 626 N N . PRO A 1 126 ? -39.585 3.138 10.461 1.00 29.22 126 PRO A N 1
ATOM 627 C CA . PRO A 1 126 ? -40.196 4.470 10.521 1.00 27.61 126 PRO A CA 1
ATOM 628 C C . PRO A 1 126 ? -39.647 5.469 9.485 1.00 27.11 126 PRO A C 1
ATOM 629 O O . PRO A 1 126 ? -40.295 6.471 9.185 1.00 26.84 126 PRO A O 1
ATOM 633 N N . PHE A 1 127 ? -38.460 5.201 8.954 1.00 27.96 127 PHE A N 1
ATOM 634 C CA . PHE A 1 127 ? -37.775 6.157 8.092 1.00 27.60 127 PHE A CA 1
ATOM 635 C C . PHE A 1 127 ? -37.800 5.630 6.668 1.00 28.71 127 PHE A C 1
ATOM 636 O O . PHE A 1 127 ? -37.521 4.451 6.450 1.00 30.92 127 PHE A O 1
ATOM 644 N N . SER A 1 128 ? -38.121 6.482 5.698 1.00 28.26 128 SER A N 1
ATOM 645 C CA . SER A 1 128 ? -38.201 6.035 4.317 1.00 30.02 128 SER A CA 1
ATOM 646 C C . SER A 1 128 ? -36.835 5.771 3.705 1.00 31.28 128 SER A C 1
ATOM 647 O O . SER A 1 128 ? -35.810 6.263 4.181 1.00 30.47 128 SER A O 1
ATOM 650 N N . GLY A 1 129 ? -36.842 4.979 2.645 1.00 33.49 129 GLY A N 1
ATOM 651 C CA . GLY A 1 129 ? -35.660 4.736 1.844 1.00 35.32 129 GLY A CA 1
ATOM 652 C C . GLY A 1 129 ? -36.066 4.523 0.402 1.00 37.51 129 GLY A C 1
ATOM 653 O O . GLY A 1 129 ? -37.267 4.450 0.093 1.00 37.03 129 GLY A O 1
ATOM 654 N N . PRO A 1 130 ? -35.068 4.409 -0.494 1.00 39.24 130 PRO A N 1
ATOM 655 C CA . PRO A 1 130 ? -35.330 4.151 -1.906 1.00 41.68 130 PRO A CA 1
ATOM 656 C C . PRO A 1 130 ? -36.469 3.134 -2.109 1.00 43.05 130 PRO A C 1
ATOM 657 O O . PRO A 1 130 ? -36.409 2.021 -1.577 1.00 44.29 130 PRO A O 1
ATOM 661 N N . GLY A 1 131 ? -37.509 3.542 -2.827 1.00 43.50 131 GLY A N 1
ATOM 662 C CA . GLY A 1 131 ? -38.624 2.657 -3.169 1.00 44.91 131 GLY A CA 1
ATOM 663 C C . GLY A 1 131 ? -39.539 2.234 -2.025 1.00 44.22 131 GLY A C 1
ATOM 664 O O . GLY A 1 131 ? -40.309 1.276 -2.164 1.00 45.40 131 GLY A O 1
ATOM 665 N N . ARG A 1 132 ? -39.462 2.931 -0.894 1.00 42.12 132 ARG A N 1
ATOM 666 C CA . ARG A 1 132 ? -40.285 2.590 0.267 1.00 41.16 132 ARG A CA 1
ATOM 667 C C . ARG A 1 132 ? -40.595 3.840 1.072 1.00 38.70 132 ARG A C 1
ATOM 668 O O . ARG A 1 132 ? -39.737 4.350 1.778 1.00 37.77 132 ARG A O 1
ATOM 676 N N . THR A 1 133 ? -41.834 4.312 0.989 1.00 37.90 133 THR A N 1
ATOM 677 C CA . THR A 1 133 ? -42.233 5.532 1.710 1.00 35.71 133 THR A CA 1
ATOM 678 C C . THR A 1 133 ? -42.575 5.209 3.160 1.00 34.60 133 THR A C 1
ATOM 679 O O . THR A 1 133 ? -42.827 4.060 3.502 1.00 36.48 133 THR A O 1
ATOM 683 N N . SER A 1 134 ? -42.596 6.228 4.006 1.00 32.48 134 SER A N 1
ATOM 684 C CA . SER A 1 134 ? -42.922 6.049 5.412 1.00 30.76 134 SER A CA 1
ATOM 685 C C . SER A 1 134 ? -44.243 6.747 5.675 1.00 30.54 134 SER A C 1
ATOM 686 O O . SER A 1 134 ? -44.330 7.965 5.525 1.00 29.83 134 SER A O 1
ATOM 689 N N . ASP A 1 135 ? -45.263 5.993 6.070 1.00 30.73 135 ASP A N 1
ATOM 690 C CA . ASP A 1 135 ? -46.517 6.610 6.526 1.00 30.37 135 ASP A CA 1
ATOM 691 C C . ASP A 1 135 ? -46.312 7.627 7.641 1.00 29.17 135 ASP A C 1
ATOM 692 O O . ASP A 1 135 ? -47.013 8.651 7.654 1.00 28.89 135 ASP A O 1
ATOM 697 N N . MET A 1 136 ? -45.380 7.350 8.567 1.00 28.32 136 MET A N 1
ATOM 698 C CA . MET A 1 136 ? -45.108 8.271 9.674 1.00 27.23 136 MET A CA 1
ATOM 699 C C . MET A 1 136 ? -44.556 9.604 9.160 1.00 26.45 136 MET A C 1
ATOM 700 O O . MET A 1 136 ? -45.049 10.643 9.549 1.00 25.55 136 MET A O 1
ATOM 705 N N . GLU A 1 137 ? -43.582 9.576 8.251 1.00 25.65 137 GLU A N 1
ATOM 706 C CA . GLU A 1 137 ? -42.994 10.822 7.716 1.00 26.09 137 GLU A CA 1
ATOM 707 C C . GLU A 1 137 ? -44.019 11.655 6.924 1.00 25.17 137 GLU A C 1
ATOM 708 O O . GLU A 1 137 ? -44.037 12.901 7.003 1.00 24.52 137 GLU A O 1
ATOM 714 N N . ASP A 1 138 ? -44.856 10.958 6.156 1.00 24.98 138 ASP A N 1
ATOM 715 C CA . ASP A 1 138 ? -45.877 11.609 5.352 1.00 25.00 138 ASP A CA 1
ATOM 716 C C . ASP A 1 138 ? -46.945 12.236 6.258 1.00 23.29 138 ASP A C 1
ATOM 717 O O . ASP A 1 138 ? -47.348 13.371 6.043 1.00 22.34 138 ASP A O 1
ATOM 722 N N . LEU A 1 139 ? -47.372 11.508 7.289 1.00 23.01 139 LEU A N 1
ATOM 723 C CA . LEU A 1 139 ? -48.367 12.062 8.213 1.00 22.52 139 LEU A CA 1
ATOM 724 C C . LEU A 1 139 ? -47.808 13.265 8.977 1.00 22.37 139 LEU A C 1
ATOM 725 O O . LEU A 1 139 ? -48.494 14.278 9.137 1.00 21.47 139 LEU A O 1
ATOM 730 N N . VAL A 1 140 ? -46.549 13.153 9.443 1.00 21.10 140 VAL A N 1
ATOM 731 C CA . VAL A 1 140 ? -45.897 14.260 10.116 1.00 20.76 140 VAL A CA 1
ATOM 732 C C . VAL A 1 140 ? -45.769 15.482 9.192 1.00 20.65 140 VAL A C 1
ATOM 733 O O . VAL A 1 140 ? -46.091 16.579 9.612 1.00 20.87 140 VAL A O 1
ATOM 737 N N . ALA A 1 141 ? -45.327 15.298 7.946 1.00 20.43 141 ALA A N 1
ATOM 738 C CA . ALA A 1 141 ? -45.269 16.397 6.965 1.00 19.77 141 ALA A CA 1
ATOM 739 C C . ALA A 1 141 ? -46.603 17.114 6.861 1.00 20.46 141 ALA A C 1
ATOM 740 O O . ALA A 1 141 ? -46.674 18.347 6.990 1.00 20.65 141 ALA A O 1
ATOM 742 N N . PHE A 1 142 ? -47.656 16.336 6.695 1.00 19.47 142 PHE A N 1
ATOM 743 C CA . PHE A 1 142 ? -49.006 16.866 6.499 1.00 19.73 142 PHE A CA 1
ATOM 744 C C . PHE A 1 142 ? -49.458 17.652 7.719 1.00 19.17 142 PHE A C 1
ATOM 745 O O . PHE A 1 142 ? -49.875 18.812 7.606 1.00 19.94 142 PHE A O 1
ATOM 753 N N . ILE A 1 143 ? -49.312 17.039 8.889 1.00 18.16 143 ILE A N 1
ATOM 754 C CA . ILE A 1 143 ? -49.780 17.623 10.150 1.00 18.83 143 ILE A CA 1
ATOM 755 C C . ILE A 1 143 ? -48.955 18.846 10.538 1.00 18.99 143 ILE A C 1
ATOM 756 O O . ILE A 1 143 ? -49.509 19.858 10.885 1.00 19.70 143 ILE A O 1
ATOM 761 N N . ALA A 1 144 ? -47.613 18.758 10.454 1.00 18.40 144 ALA A N 1
ATOM 762 C CA . ALA A 1 144 ? -46.766 19.913 10.716 1.00 19.49 144 ALA A CA 1
ATOM 763 C C . ALA A 1 144 ? -47.082 21.079 9.817 1.00 19.11 144 ALA A C 1
ATOM 764 O O . ALA A 1 144 ? -47.095 22.240 10.264 1.00 19.22 144 ALA A O 1
ATOM 766 N N . ASN A 1 145 ? -47.331 20.803 8.533 1.00 18.79 145 ASN A N 1
ATOM 767 C CA . ASN A 1 145 ? -47.685 21.894 7.612 1.00 20.16 145 ASN A CA 1
ATOM 768 C C . ASN A 1 145 ? -49.007 22.619 7.991 1.00 20.65 145 ASN A C 1
ATOM 769 O O . ASN A 1 145 ? -49.205 23.776 7.610 1.00 22.11 145 ASN A O 1
ATOM 774 N N . LYS A 1 146 ? -49.912 21.943 8.709 1.00 21.39 146 LYS A N 1
ATOM 775 C CA . LYS A 1 146 ? -51.165 22.594 9.222 1.00 22.45 146 LYS A CA 1
ATOM 776 C C . LYS A 1 146 ? -50.878 23.561 10.376 1.00 23.69 146 LYS A C 1
ATOM 777 O O . LYS A 1 146 ? -51.761 24.325 10.820 1.00 24.34 146 LYS A O 1
ATOM 783 N N . SER A 1 147 ? -49.629 23.550 10.844 1.00 23.59 147 SER A N 1
ATOM 784 C CA . SER A 1 147 ? -49.151 24.604 11.757 1.00 24.40 147 SER A CA 1
ATOM 785 C C . SER A 1 147 ? -48.224 25.625 11.105 1.00 24.81 147 SER A C 1
ATOM 786 O O . SER A 1 147 ? -47.618 26.435 11.796 1.00 24.64 147 SER A O 1
ATOM 789 N N . ASP A 1 148 ? -48.098 25.615 9.768 1.00 25.94 148 ASP A N 1
ATOM 790 C CA . ASP A 1 148 ? -47.152 26.548 9.147 1.00 26.41 148 ASP A CA 1
ATOM 791 C C . ASP A 1 148 ? -47.653 27.958 9.452 1.00 26.47 148 ASP A C 1
ATOM 792 O O . ASP A 1 148 ? -48.869 28.221 9.379 1.00 26.25 148 ASP A O 1
ATOM 797 N N . GLY A 1 149 ? -46.726 28.820 9.875 1.00 25.71 149 GLY A N 1
ATOM 798 C CA . GLY A 1 149 ? -47.031 30.194 10.315 1.00 26.98 149 GLY A CA 1
ATOM 799 C C . GLY A 1 149 ? -47.438 30.378 11.771 1.00 27.35 149 GLY A C 1
ATOM 800 O O . GLY A 1 149 ? -47.657 31.504 12.219 1.00 28.39 149 GLY A O 1
ATOM 801 N N . VAL A 1 150 ? -47.559 29.283 12.511 1.00 25.21 150 VAL A N 1
ATOM 802 C CA . VAL A 1 150 ? -48.018 29.326 13.880 1.00 24.94 150 VAL A CA 1
ATOM 803 C C . VAL A 1 150 ? -46.787 29.281 14.795 1.00 25.53 150 VAL A C 1
ATOM 804 O O . VAL A 1 150 ? -45.847 28.524 14.532 1.00 23.81 150 VAL A O 1
ATOM 808 N N . LYS A 1 151 ? -46.792 30.127 15.830 1.00 25.29 151 LYS A N 1
ATOM 809 C CA . LYS A 1 151 ? -45.681 30.196 16.772 1.00 25.84 151 LYS A CA 1
ATOM 810 C C . LYS A 1 151 ? -45.673 28.992 17.710 1.00 24.03 151 LYS A C 1
ATOM 811 O O . LYS A 1 151 ? -46.707 28.592 18.251 1.00 22.66 151 LYS A O 1
ATOM 817 N N . ILE A 1 152 ? -44.483 28.438 17.908 1.00 22.70 152 ILE A N 1
ATOM 818 C CA . ILE A 1 152 ? -44.304 27.320 18.822 1.00 22.78 152 ILE A CA 1
ATOM 819 C C . ILE A 1 152 ? -44.673 27.746 20.237 1.00 24.34 152 ILE A C 1
ATOM 820 O O . ILE A 1 152 ? -44.279 28.809 20.690 1.00 24.81 152 ILE A O 1
ATOM 825 N N . LYS A 1 153 ? -45.427 26.903 20.927 1.00 25.43 153 LYS A N 1
ATOM 826 C CA . LYS A 1 153 ? -45.822 27.193 22.291 1.00 28.11 153 LYS A CA 1
ATOM 827 C C . LYS A 1 153 ? -46.194 25.921 23.000 1.00 28.76 153 LYS A C 1
ATOM 828 O O . LYS A 1 153 ? -47.306 25.419 22.853 1.00 28.97 153 LYS A O 1
ATOM 834 N N . VAL A 1 154 ? -45.262 25.388 23.773 1.00 30.06 154 VAL A N 1
ATOM 835 C CA . VAL A 1 154 ? -45.597 24.302 24.698 1.00 31.58 154 VAL A CA 1
ATOM 836 C C . VAL A 1 154 ? -45.707 24.789 26.145 1.00 33.00 154 VAL A C 1
ATOM 837 O O . VAL A 1 154 ? -44.749 25.273 26.728 1.00 34.25 154 VAL A O 1
ATOM 841 N N . ALA A 1 155 ? -46.897 24.668 26.701 1.00 34.89 155 ALA A N 1
ATOM 842 C CA . ALA A 1 155 ? -47.162 25.039 28.081 1.00 35.60 155 ALA A CA 1
ATOM 843 C C . ALA A 1 155 ? -46.819 23.844 28.968 1.00 36.03 155 ALA A C 1
ATOM 844 O O . ALA A 1 155 ? -47.201 22.708 28.652 1.00 35.78 155 ALA A O 1
ATOM 846 N N . LEU A 1 156 ? -46.046 24.082 30.034 1.00 35.63 156 LEU A N 1
ATOM 847 C CA . LEU A 1 156 ? -45.730 23.037 31.006 1.00 35.87 156 LEU A CA 1
ATOM 848 C C . LEU A 1 156 ? -46.764 23.111 32.106 1.00 37.42 156 LEU A C 1
ATOM 849 O O . LEU A 1 156 ? -46.442 23.498 33.222 1.00 37.49 156 LEU A O 1
ATOM 854 N N . ALA A 1 157 ? -47.988 22.708 31.767 1.00 37.98 157 ALA A N 1
ATOM 855 C CA . ALA A 1 157 ? -49.184 22.966 32.578 1.00 39.66 157 ALA A CA 1
ATOM 856 C C . ALA A 1 157 ? -49.552 21.864 33.567 1.00 40.46 157 ALA A C 1
ATOM 857 O O . ALA A 1 157 ? -50.472 22.041 34.368 1.00 42.64 157 ALA A O 1
ATOM 859 N N . THR A 1 158 ? -48.855 20.729 33.504 1.00 38.81 158 THR A N 1
ATOM 860 C CA . THR A 1 158 ? -49.103 19.587 34.399 1.00 38.24 158 THR A CA 1
ATOM 861 C C . THR A 1 158 ? -47.786 19.171 35.031 1.00 37.94 158 THR A C 1
ATOM 862 O O . THR A 1 158 ? -46.730 19.474 34.462 1.00 36.81 158 THR A O 1
ATOM 866 N N . PRO A 1 159 ? -47.834 18.461 36.184 1.00 37.89 159 PRO A N 1
ATOM 867 C CA . PRO A 1 159 ? -46.644 17.844 36.805 1.00 37.24 159 PRO A CA 1
ATOM 868 C C . PRO A 1 159 ? -45.917 16.872 35.860 1.00 35.70 159 PRO A C 1
ATOM 869 O O . PRO A 1 159 ? -44.682 16.820 35.843 1.00 34.07 159 PRO A O 1
ATOM 873 N N . GLN A 1 160 ? -46.686 16.133 35.063 1.00 34.39 160 GLN A N 1
ATOM 874 C CA . GLN A 1 160 ? -46.131 15.227 34.065 1.00 33.31 160 GLN A CA 1
ATOM 875 C C . GLN A 1 160 ? -45.299 15.966 32.975 1.00 31.17 160 GLN A C 1
ATOM 876 O O . GLN A 1 160 ? -44.225 15.496 32.572 1.00 29.99 160 GLN A O 1
ATOM 882 N N . GLU A 1 161 ? -45.772 17.122 32.510 1.00 30.28 161 GLU A N 1
ATOM 883 C CA . GLU A 1 161 ? -45.009 17.913 31.522 1.00 29.42 161 GLU A CA 1
ATOM 884 C C . GLU A 1 161 ? -43.739 18.517 32.142 1.00 28.92 161 GLU A C 1
ATOM 885 O O . GLU A 1 161 ? -42.668 18.530 31.509 1.00 26.92 161 GLU A O 1
ATOM 891 N N . LYS A 1 162 ? -43.861 18.999 33.383 1.00 30.23 162 LYS A N 1
ATOM 892 C CA . LYS A 1 162 ? -42.713 19.529 34.118 1.00 31.01 162 LYS A CA 1
ATOM 893 C C . LYS A 1 162 ? -41.632 18.466 34.300 1.00 30.37 162 LYS A C 1
ATOM 894 O O . LYS A 1 162 ? -40.426 18.750 34.124 1.00 27.75 162 LYS A O 1
ATOM 900 N N . GLU A 1 163 ? -42.063 17.247 34.640 1.00 31.12 163 GLU A N 1
ATOM 901 C CA . GLU A 1 163 ? -41.125 16.123 34.844 1.00 31.86 163 GLU A CA 1
ATOM 902 C C . GLU A 1 163 ? -40.497 15.704 33.530 1.00 30.01 163 GLU A C 1
ATOM 903 O O . GLU A 1 163 ? -39.280 15.535 33.456 1.00 30.00 163 GLU A O 1
ATOM 909 N N . MET A 1 164 ? -41.304 15.574 32.483 1.00 28.95 164 MET A N 1
ATOM 910 C CA . MET A 1 164 ? -40.766 15.229 31.155 1.00 27.75 164 MET A CA 1
ATOM 911 C C . MET A 1 164 ? -39.766 16.278 30.656 1.00 25.93 164 MET A C 1
ATOM 912 O O . MET A 1 164 ? -38.754 15.936 30.024 1.00 24.58 164 MET A O 1
ATOM 917 N N . TYR A 1 165 ? -40.032 17.552 30.941 1.00 25.97 165 TYR A N 1
ATOM 918 C CA . TYR A 1 165 ? -39.120 18.633 30.565 1.00 24.02 165 TYR A CA 1
ATOM 919 C C . TYR A 1 165 ? -37.790 18.449 31.289 1.00 23.67 165 TYR A C 1
ATOM 920 O O . TYR A 1 165 ? -36.714 18.589 30.689 1.00 22.13 165 TYR A O 1
ATOM 929 N N . ALA A 1 166 ? -37.880 18.170 32.588 1.00 23.78 166 ALA A N 1
ATOM 930 C CA . ALA A 1 166 ? -36.684 17.943 33.413 1.00 23.42 166 ALA A CA 1
ATOM 931 C C . ALA A 1 166 ? -35.849 16.725 32.996 1.00 22.85 166 ALA A C 1
ATOM 932 O O . ALA A 1 166 ? -34.597 16.786 33.018 1.00 23.22 166 ALA A O 1
ATOM 934 N N . ILE A 1 167 ? -36.519 15.630 32.631 1.00 22.01 167 ILE A N 1
ATOM 935 C CA . ILE A 1 167 ? -35.845 14.460 32.059 1.00 21.59 167 ILE A CA 1
ATOM 936 C C . ILE A 1 167 ? -35.127 14.850 30.749 1.00 20.70 167 ILE A C 1
ATOM 937 O O . ILE A 1 167 ? -33.976 14.463 30.557 1.00 20.85 167 ILE A O 1
ATOM 942 N N . GLY A 1 168 ? -35.780 15.647 29.893 1.00 19.28 168 GLY A N 1
ATOM 943 C CA . GLY A 1 168 ? -35.123 16.137 28.646 1.00 17.07 168 GLY A CA 1
ATOM 944 C C . GLY A 1 168 ? -33.869 16.958 28.941 1.00 18.79 168 GLY A C 1
ATOM 945 O O . GLY A 1 168 ? -32.822 16.776 28.322 1.00 17.38 168 GLY A O 1
ATOM 946 N N . GLU A 1 169 ? -33.960 17.855 29.922 1.00 19.92 169 GLU A N 1
ATOM 947 C CA . GLU A 1 169 ? -32.815 18.633 30.306 1.00 21.62 169 GLU A CA 1
ATOM 948 C C . GLU A 1 169 ? -31.691 17.734 30.794 1.00 20.77 169 GLU A C 1
ATOM 949 O O . GLU A 1 169 ? -30.526 17.939 30.419 1.00 20.17 169 GLU A O 1
ATOM 955 N N . ALA A 1 170 ? -32.009 16.732 31.625 1.00 21.66 170 ALA A N 1
ATOM 956 C CA . ALA A 1 170 ? -30.947 15.841 32.113 1.00 20.64 170 ALA A CA 1
ATOM 957 C C . ALA A 1 170 ? -30.271 15.063 30.972 1.00 20.24 170 ALA A C 1
ATOM 958 O O . ALA A 1 170 ? -29.020 15.004 30.883 1.00 19.23 170 ALA A O 1
ATOM 960 N N . LEU A 1 171 ? -31.086 14.519 30.056 1.00 18.17 171 LEU A N 1
ATOM 961 C CA . LEU A 1 171 ? -30.554 13.795 28.890 1.00 18.32 171 LEU A CA 1
ATOM 962 C C . LEU A 1 171 ? -29.657 14.682 28.041 1.00 16.94 171 LEU A C 1
ATOM 963 O O . LEU A 1 171 ? -28.695 14.186 27.436 1.00 17.85 171 LEU A O 1
ATOM 968 N N . PHE A 1 172 ? -29.995 15.973 27.958 1.00 16.68 172 PHE A N 1
ATOM 969 C CA . PHE A 1 172 ? -29.237 16.920 27.135 1.00 16.61 172 PHE A CA 1
ATOM 970 C C . PHE A 1 172 ? -27.832 17.082 27.667 1.00 16.41 172 PHE A C 1
ATOM 971 O O . PHE A 1 172 ? -26.885 17.244 26.894 1.00 16.63 172 PHE A O 1
ATOM 979 N N . PHE A 1 173 ? -27.674 17.088 28.995 1.00 16.02 173 PHE A N 1
ATOM 980 C CA . PHE A 1 173 ? -26.345 17.296 29.559 1.00 16.41 173 PHE A CA 1
ATOM 981 C C . PHE A 1 173 ? -25.590 16.018 29.938 1.00 16.75 173 PHE A C 1
ATOM 982 O O . PHE A 1 173 ? -24.480 16.077 30.461 1.00 17.72 173 PHE A O 1
ATOM 990 N N . ARG A 1 174 ? -26.200 14.868 29.675 1.00 15.89 174 ARG A N 1
ATOM 991 C CA . ARG A 1 174 ? -25.676 13.571 30.094 1.00 16.75 174 ARG A CA 1
ATOM 992 C C . ARG A 1 174 ? -24.531 13.121 29.194 1.00 16.68 174 ARG A C 1
ATOM 993 O O . ARG A 1 174 ? -24.753 12.783 28.017 1.00 17.45 174 ARG A O 1
ATOM 1001 N N . ARG A 1 175 ? -23.320 13.081 29.760 1.00 15.90 175 ARG A N 1
ATOM 1002 C CA . ARG A 1 175 ? -22.133 12.620 28.995 1.00 16.52 175 ARG A CA 1
ATOM 1003 C C . ARG A 1 175 ? -22.029 11.112 29.082 1.00 18.25 175 ARG A C 1
ATOM 1004 O O . ARG A 1 175 ? -22.060 10.526 30.193 1.00 19.10 175 ARG A O 1
ATOM 1012 N N . SER A 1 176 ? -21.914 10.446 27.935 1.00 18.97 176 SER A N 1
ATOM 1013 C CA . SER A 1 176 ? -21.825 8.979 27.978 1.00 20.75 176 SER A CA 1
ATOM 1014 C C . SER A 1 176 ? -21.096 8.427 26.769 1.00 21.02 176 SER A C 1
ATOM 1015 O O . SER A 1 176 ? -20.769 9.165 25.835 1.00 19.82 176 SER A O 1
ATOM 1018 N N . SER A 1 177 ? -20.850 7.123 26.807 1.00 20.76 177 SER A N 1
ATOM 1019 C CA . SER A 1 177 ? -20.245 6.395 25.696 1.00 20.70 177 SER A CA 1
ATOM 1020 C C . SER A 1 177 ? -18.778 6.789 25.450 1.00 20.74 177 SER A C 1
ATOM 1021 O O . SER A 1 177 ? -18.166 7.558 26.220 1.00 20.05 177 SER A O 1
ATOM 1024 N N . ILE A 1 178 ? -18.214 6.245 24.389 1.00 19.99 178 ILE A N 1
ATOM 1025 C CA . ILE A 1 178 ? -16.761 6.205 24.209 1.00 20.41 178 ILE A CA 1
ATOM 1026 C C . ILE A 1 178 ? -16.112 7.519 23.770 1.00 19.58 178 ILE A C 1
ATOM 1027 O O . ILE A 1 178 ? -14.879 7.649 23.817 1.00 22.22 178 ILE A O 1
ATOM 1032 N N . ASN A 1 179 ? -16.895 8.473 23.295 1.00 18.49 179 ASN A N 1
ATOM 1033 C CA . ASN A 1 179 ? -16.363 9.807 23.034 1.00 19.35 179 ASN A CA 1
ATOM 1034 C C . ASN A 1 179 ? -16.655 10.782 24.176 1.00 18.41 179 ASN A C 1
ATOM 1035 O O . ASN A 1 179 ? -16.307 11.962 24.077 1.00 18.69 179 ASN A O 1
ATOM 1040 N N . ASP A 1 180 ? -17.367 10.309 25.206 1.00 16.92 180 ASP A N 1
ATOM 1041 C CA . ASP A 1 180 ? -17.785 11.159 26.331 1.00 18.46 180 ASP A CA 1
ATOM 1042 C C . ASP A 1 180 ? -18.730 12.316 25.938 1.00 17.46 180 ASP A C 1
ATOM 1043 O O . ASP A 1 180 ? -18.842 13.305 26.693 1.00 18.66 180 ASP A O 1
ATOM 1048 N N . PHE A 1 181 ? -19.379 12.236 24.777 1.00 15.81 181 PHE A N 1
ATOM 1049 C CA . PHE A 1 181 ? -20.218 13.362 24.326 1.00 16.04 181 PHE A CA 1
ATOM 1050 C C . PHE A 1 181 ? -21.536 13.456 25.090 1.00 15.12 181 PHE A C 1
ATOM 1051 O O . PHE A 1 181 ? -22.065 12.442 25.549 1.00 15.42 181 PHE A O 1
ATOM 1059 N N . SER A 1 182 ? -22.034 14.682 25.226 1.00 15.48 182 SER A N 1
ATOM 1060 C CA . SER A 1 182 ? -23.439 14.957 25.533 1.00 14.69 182 SER A CA 1
ATOM 1061 C C . SER A 1 182 ? -23.942 15.868 24.426 1.00 15.46 182 SER A C 1
ATOM 1062 O O . SER A 1 182 ? -23.139 16.454 23.678 1.00 14.72 182 SER A O 1
ATOM 1065 N N . CYS A 1 183 ? -25.256 16.039 24.337 1.00 15.52 183 CYS A N 1
ATOM 1066 C CA . CYS A 1 183 ? -25.819 17.058 23.431 1.00 15.25 183 CYS A CA 1
ATOM 1067 C C . CYS A 1 183 ? -25.151 18.391 23.676 1.00 15.71 183 CYS A C 1
ATOM 1068 O O . CYS A 1 183 ? -24.820 19.121 22.716 1.00 17.93 183 CYS A O 1
ATOM 1071 N N . SER A 1 184 ? -24.888 18.707 24.947 1.00 15.46 184 SER A N 1
ATOM 1072 C CA . SER A 1 184 ? -24.371 20.034 25.285 1.00 16.28 184 SER A CA 1
ATOM 1073 C C . SER A 1 184 ? -22.917 20.209 24.829 1.00 17.53 184 SER A C 1
ATOM 1074 O O . SER A 1 184 ? -22.454 21.336 24.673 1.00 17.47 184 SER A O 1
ATOM 1077 N N . THR A 1 185 ? -22.225 19.115 24.532 1.00 17.73 185 THR A N 1
ATOM 1078 C CA . THR A 1 185 ? -20.827 19.200 24.017 1.00 18.99 185 THR A CA 1
ATOM 1079 C C . THR A 1 185 ? -20.808 20.079 22.750 1.00 19.46 185 THR A C 1
ATOM 1080 O O . THR A 1 185 ? -19.944 20.986 22.601 1.00 20.62 185 THR A O 1
ATOM 1084 N N . CYS A 1 186 ? -21.777 19.830 21.869 1.00 17.61 186 CYS A N 1
ATOM 1085 C CA . CYS A 1 186 ? -21.857 20.516 20.574 1.00 18.84 186 CYS A CA 1
ATOM 1086 C C . CYS A 1 186 ? -22.882 21.632 20.519 1.00 18.94 186 CYS A C 1
ATOM 1087 O O . CYS A 1 186 ? -22.802 22.477 19.640 1.00 19.25 186 CYS A O 1
ATOM 1090 N N . HIS A 1 187 ? -23.873 21.603 21.408 1.00 18.12 187 HIS A N 1
ATOM 1091 C CA . HIS A 1 187 ? -24.970 22.552 21.346 1.00 17.82 187 HIS A CA 1
ATOM 1092 C C . HIS A 1 187 ? -25.123 23.393 22.599 1.00 18.32 187 HIS A C 1
ATOM 1093 O O . HIS A 1 187 ? -26.150 23.993 22.794 1.00 18.52 187 HIS A O 1
ATOM 1100 N N . GLY A 1 188 ? -24.102 23.407 23.446 1.00 18.82 188 GLY A N 1
ATOM 1101 C CA . GLY A 1 188 ? -24.177 24.182 24.705 1.00 21.63 188 GLY A CA 1
ATOM 1102 C C . GLY A 1 188 ? -23.584 25.591 24.700 1.00 22.58 188 GLY A C 1
ATOM 1103 O O . GLY A 1 188 ? -23.594 26.254 25.731 1.00 24.59 188 GLY A O 1
ATOM 1104 N N . ALA A 1 189 ? -23.012 26.048 23.582 1.00 22.70 189 ALA A N 1
ATOM 1105 C CA . ALA A 1 189 ? -22.427 27.388 23.556 1.00 23.65 189 ALA A CA 1
ATOM 1106 C C . ALA A 1 189 ? -22.840 28.104 22.268 1.00 24.21 189 ALA A C 1
ATOM 1107 O O . ALA A 1 189 ? -23.356 27.463 21.341 1.00 23.43 189 ALA A O 1
ATOM 1109 N N . ALA A 1 190 ? -22.610 29.415 22.215 1.00 24.82 190 ALA A N 1
ATOM 1110 C CA . ALA A 1 190 ? -22.981 30.201 21.034 1.00 26.09 190 ALA A CA 1
ATOM 1111 C C . ALA A 1 190 ? -21.814 30.378 20.067 1.00 27.02 190 ALA A C 1
ATOM 1112 O O . ALA A 1 190 ? -20.638 30.492 20.476 1.00 28.02 190 ALA A O 1
ATOM 1114 N N . GLY A 1 191 ? -22.174 30.418 18.790 1.00 26.50 191 GLY A N 1
ATOM 1115 C CA . GLY A 1 191 ? -21.264 30.702 17.695 1.00 26.46 191 GLY A CA 1
ATOM 1116 C C . GLY A 1 191 ? -20.131 29.725 17.415 1.00 25.94 191 GLY A C 1
ATOM 1117 O O . GLY A 1 191 ? -19.123 30.136 16.834 1.00 26.87 191 GLY A O 1
ATOM 1118 N N . LYS A 1 192 ? -20.287 28.448 17.782 1.00 23.31 192 LYS A N 1
ATOM 1119 C CA A LYS A 1 192 ? -19.283 27.397 17.548 0.52 22.62 192 LYS A CA 1
ATOM 1120 C CA B LYS A 1 192 ? -19.225 27.479 17.479 0.48 22.72 192 LYS A CA 1
ATOM 1121 C C . LYS A 1 192 ? -19.582 26.605 16.260 1.00 21.69 192 LYS A C 1
ATOM 1122 O O . LYS A 1 192 ? -20.691 26.695 15.719 1.00 20.67 192 LYS A O 1
ATOM 1133 N N . ARG A 1 193 ? -18.635 25.775 15.802 1.00 20.10 193 ARG A N 1
ATOM 1134 C CA . ARG A 1 193 ? -18.904 24.888 14.668 1.00 18.47 193 ARG A CA 1
ATOM 1135 C C . ARG A 1 193 ? -18.061 23.618 14.797 1.00 20.08 193 ARG A C 1
ATOM 1136 O O . ARG A 1 193 ? -17.004 23.628 15.460 1.00 19.68 193 ARG A O 1
ATOM 1144 N N . ILE A 1 194 ? -18.498 22.574 14.106 1.00 20.59 194 ILE A N 1
ATOM 1145 C CA . ILE A 1 194 ? -17.795 21.290 14.033 1.00 21.65 194 ILE A CA 1
ATOM 1146 C C . ILE A 1 194 ? -17.469 21.155 12.555 1.00 21.37 194 ILE A C 1
ATOM 1147 O O . ILE A 1 194 ? -18.365 21.209 11.720 1.00 21.16 194 ILE A O 1
ATOM 1152 N N . ARG A 1 195 ? -16.184 21.053 12.253 1.00 21.47 195 ARG A N 1
ATOM 1153 C CA . ARG A 1 195 ? -15.678 21.341 10.909 1.00 22.50 195 ARG A CA 1
ATOM 1154 C C . ARG A 1 195 ? -16.335 22.609 10.394 1.00 21.85 195 ARG A C 1
ATOM 1155 O O . ARG A 1 195 ? -16.284 23.623 11.083 1.00 22.00 195 ARG A O 1
ATOM 1163 N N . LEU A 1 196 ? -16.960 22.573 9.213 1.00 21.22 196 LEU A N 1
ATOM 1164 C CA . LEU A 1 196 ? -17.661 23.754 8.702 1.00 21.40 196 LEU A CA 1
ATOM 1165 C C . LEU A 1 196 ? -19.188 23.721 8.892 1.00 21.64 196 LEU A C 1
ATOM 1166 O O . LEU A 1 196 ? -19.933 24.372 8.131 1.00 20.98 196 LEU A O 1
ATOM 1171 N N . GLN A 1 197 ? -19.643 22.982 9.903 1.00 19.77 197 GLN A N 1
ATOM 1172 C CA . GLN A 1 197 ? -21.071 22.892 10.213 1.00 20.45 197 GLN A CA 1
ATOM 1173 C C . GLN A 1 197 ? -21.341 23.759 11.426 1.00 19.53 197 GLN A C 1
ATOM 1174 O O . GLN A 1 197 ? -20.954 23.423 12.557 1.00 18.18 197 GLN A O 1
ATOM 1180 N N . ALA A 1 198 ? -22.009 24.887 11.211 1.00 20.22 198 ALA A N 1
ATOM 1181 C CA . ALA A 1 198 ? -22.374 25.738 12.344 1.00 20.55 198 ALA A CA 1
ATOM 1182 C C . ALA A 1 198 ? -23.307 25.002 13.301 1.00 20.40 198 ALA A C 1
ATOM 1183 O O . ALA A 1 198 ? -24.275 24.367 12.884 1.00 21.78 198 ALA A O 1
ATOM 1185 N N . LEU A 1 199 ? -23.026 25.130 14.589 1.00 19.23 199 LEU A N 1
ATOM 1186 C CA . LEU A 1 199 ? -23.786 24.475 15.637 1.00 18.93 199 LEU A CA 1
ATOM 1187 C C . LEU A 1 199 ? -24.799 25.402 16.304 1.00 18.63 199 LEU A C 1
ATOM 1188 O O . LEU A 1 199 ? -24.394 26.414 16.902 1.00 19.16 199 LEU A O 1
ATOM 1193 N N . PRO A 1 200 ? -26.120 25.064 16.270 1.00 18.03 200 PRO A N 1
ATOM 1194 C CA . PRO A 1 200 ? -27.008 25.920 17.079 1.00 17.83 200 PRO A CA 1
ATOM 1195 C C . PRO A 1 200 ? -26.827 25.722 18.577 1.00 18.02 200 PRO A C 1
ATOM 1196 O O . PRO A 1 200 ? -26.650 24.589 19.038 1.00 17.46 200 PRO A O 1
ATOM 1200 N N . GLN A 1 201 ? -26.918 26.802 19.342 1.00 17.84 201 GLN A N 1
ATOM 1201 C CA . GLN A 1 201 ? -26.967 26.675 20.812 1.00 18.31 201 GLN A CA 1
ATOM 1202 C C . GLN A 1 201 ? -28.404 26.276 21.210 1.00 19.29 201 GLN A C 1
ATOM 1203 O O . GLN A 1 201 ? -29.339 26.991 20.906 1.00 20.40 201 GLN A O 1
ATOM 1209 N N . LEU A 1 202 ? -28.566 25.142 21.883 1.00 19.61 202 LEU A N 1
ATOM 1210 C CA . LEU A 1 202 ? -29.911 24.620 22.167 1.00 21.37 202 LEU A CA 1
ATOM 1211 C C . LEU A 1 202 ? -30.221 24.536 23.671 1.00 22.79 202 LEU A C 1
ATOM 1212 O O . LEU A 1 202 ? -31.317 24.116 24.060 1.00 23.93 202 LEU A O 1
ATOM 1217 N N . ASP A 1 203 ? -29.268 24.955 24.491 1.00 25.61 203 ASP A N 1
ATOM 1218 C CA . ASP A 1 203 ? -29.417 24.916 25.942 1.00 27.55 203 ASP A CA 1
ATOM 1219 C C . ASP A 1 203 ? -29.980 26.188 26.555 1.00 28.32 203 ASP A C 1
ATOM 1220 O O . ASP A 1 203 ? -30.068 26.282 27.774 1.00 30.04 203 ASP A O 1
ATOM 1225 N N . VAL A 1 204 ? -30.319 27.174 25.728 1.00 27.41 204 VAL A N 1
ATOM 1226 C CA . VAL A 1 204 ? -30.986 28.380 26.211 1.00 27.05 204 VAL A CA 1
ATOM 1227 C C . VAL A 1 204 ? -32.132 28.710 25.290 1.00 26.33 204 VAL A C 1
ATOM 1228 O O . VAL A 1 204 ? -32.049 28.432 24.108 1.00 25.82 204 VAL A O 1
ATOM 1232 N N . PRO A 1 205 ? -33.193 29.347 25.806 1.00 28.11 205 PRO A N 1
ATOM 1233 C CA . PRO A 1 205 ? -34.182 29.811 24.838 1.00 28.09 205 PRO A CA 1
ATOM 1234 C C . PRO A 1 205 ? -33.487 30.823 23.960 1.00 29.35 205 PRO A C 1
ATOM 1235 O O . PRO A 1 205 ? -32.555 31.476 24.425 1.00 31.16 205 PRO A O 1
ATOM 1239 N N . GLY A 1 206 ? -33.904 30.964 22.709 1.00 28.57 206 GLY A N 1
ATOM 1240 C CA . GLY A 1 206 ? -33.303 31.989 21.874 1.00 28.20 206 GLY A CA 1
ATOM 1241 C C . GLY A 1 206 ? -33.422 31.710 20.402 1.00 26.90 206 GLY A C 1
ATOM 1242 O O . GLY A 1 206 ? -34.007 30.712 20.013 1.00 25.28 206 GLY A O 1
ATOM 1243 N N . LYS A 1 207 ? -32.817 32.581 19.600 1.00 27.59 207 LYS A N 1
ATOM 1244 C CA . LYS A 1 207 ? -32.944 32.522 18.145 1.00 27.64 207 LYS A CA 1
ATOM 1245 C C . LYS A 1 207 ? -32.492 31.194 17.557 1.00 26.57 207 LYS A C 1
ATOM 1246 O O . LYS A 1 207 ? -33.129 30.683 16.629 1.00 26.63 207 LYS A O 1
ATOM 1252 N N . ASP A 1 208 ? -31.394 30.635 18.075 1.00 25.86 208 ASP A N 1
ATOM 1253 C CA . ASP A 1 208 ? -30.887 29.364 17.532 1.00 24.20 208 ASP A CA 1
ATOM 1254 C C . ASP A 1 208 ? -31.941 28.280 17.707 1.00 22.65 208 ASP A C 1
ATOM 1255 O O . ASP A 1 208 ? -32.215 27.568 16.771 1.00 21.09 208 ASP A O 1
ATOM 1260 N N . ALA A 1 209 ? -32.471 28.120 18.928 1.00 20.89 209 ALA A N 1
ATOM 1261 C CA . ALA A 1 209 ? -33.482 27.106 19.161 1.00 21.05 209 ALA A CA 1
ATOM 1262 C C . ALA A 1 209 ? -34.759 27.390 18.405 1.00 20.17 209 ALA A C 1
ATOM 1263 O O . ALA A 1 209 ? -35.324 26.461 17.830 1.00 19.06 209 ALA A O 1
ATOM 1265 N N . GLN A 1 210 ? -35.198 28.651 18.373 1.00 20.08 210 GLN A N 1
ATOM 1266 C CA . GLN A 1 210 ? -36.411 28.993 17.626 1.00 22.53 210 GLN A CA 1
ATOM 1267 C C . GLN A 1 210 ? -36.262 28.591 16.169 1.00 22.19 210 GLN A C 1
ATOM 1268 O O . GLN A 1 210 ? -37.172 27.980 15.615 1.00 24.40 210 GLN A O 1
ATOM 1274 N N . LEU A 1 211 ? -35.116 28.894 15.577 1.00 22.16 211 LEU A N 1
ATOM 1275 C CA . LEU A 1 211 ? -34.893 28.621 14.153 1.00 22.57 211 LEU A CA 1
ATOM 1276 C C . LEU A 1 211 ? -34.731 27.119 13.848 1.00 22.87 211 LEU A C 1
ATOM 1277 O O . LEU A 1 211 ? -35.136 26.653 12.781 1.00 24.37 211 LEU A O 1
ATOM 1282 N N . THR A 1 212 ? -34.143 26.373 14.772 1.00 22.36 212 THR A N 1
ATOM 1283 C CA . THR A 1 212 ? -34.026 24.942 14.614 1.00 22.10 212 THR A CA 1
ATOM 1284 C C . THR A 1 212 ? -35.392 24.251 14.619 1.00 21.31 212 THR A C 1
ATOM 1285 O O . THR A 1 212 ? -35.751 23.589 13.648 1.00 20.97 212 THR A O 1
ATOM 1289 N N . MET A 1 213 ? -36.158 24.433 15.698 1.00 21.32 213 MET A N 1
ATOM 1290 C CA . MET A 1 213 ? -37.393 23.688 15.866 1.00 22.69 213 MET A CA 1
ATOM 1291 C C . MET A 1 213 ? -38.505 24.163 14.937 1.00 23.43 213 MET A C 1
ATOM 1292 O O . MET A 1 213 ? -39.412 23.400 14.636 1.00 24.85 213 MET A O 1
ATOM 1297 N N . ALA A 1 214 ? -38.429 25.407 14.466 1.00 22.61 214 ALA A N 1
ATOM 1298 C CA . ALA A 1 214 ? -39.421 25.934 13.534 1.00 21.40 214 ALA A CA 1
ATOM 1299 C C . ALA A 1 214 ? -39.163 25.432 12.120 1.00 21.28 214 ALA A C 1
ATOM 1300 O O . ALA A 1 214 ? -39.931 25.724 11.217 1.00 21.76 214 ALA A O 1
ATOM 1302 N N . THR A 1 215 ? -38.099 24.663 11.924 1.00 20.10 215 THR A N 1
ATOM 1303 C CA . THR A 1 215 ? -37.787 24.171 10.595 1.00 20.95 215 THR A CA 1
ATOM 1304 C C . THR A 1 215 ? -37.685 22.639 10.455 1.00 20.32 215 THR A C 1
ATOM 1305 O O . THR A 1 215 ? -37.046 22.136 9.524 1.00 20.46 215 THR A O 1
ATOM 1309 N N . TRP A 1 216 ? -38.288 21.899 11.380 1.00 18.53 216 TRP A N 1
ATOM 1310 C CA . TRP A 1 216 ? -38.484 20.468 11.240 1.00 19.18 216 TRP A CA 1
ATOM 1311 C C . TRP A 1 216 ? -39.990 20.243 11.272 1.00 19.52 216 TRP A C 1
ATOM 1312 O O . TRP A 1 216 ? -40.673 20.935 12.029 1.00 20.35 216 TRP A O 1
ATOM 1323 N N . PRO A 1 217 ? -40.507 19.281 10.460 1.00 19.55 217 PRO A N 1
ATOM 1324 C CA . PRO A 1 217 ? -39.766 18.362 9.573 1.00 19.20 217 PRO A CA 1
ATOM 1325 C C . PRO A 1 217 ? -39.163 19.088 8.378 1.00 20.32 217 PRO A C 1
ATOM 1326 O O . PRO A 1 217 ? -39.574 20.201 8.071 1.00 20.29 217 PRO A O 1
ATOM 1330 N N . THR A 1 218 ? -38.175 18.455 7.759 1.00 20.77 218 THR A N 1
ATOM 1331 C CA . THR A 1 218 ? -37.409 19.085 6.671 1.00 22.03 218 THR A CA 1
ATOM 1332 C C . THR A 1 218 ? -36.995 18.074 5.605 1.00 21.97 218 THR A C 1
ATOM 1333 O O . THR A 1 218 ? -36.719 16.926 5.908 1.00 22.06 218 THR A O 1
ATOM 1337 N N . TYR A 1 219 ? -36.988 18.518 4.352 1.00 22.42 219 TYR A N 1
ATOM 1338 C CA . TYR A 1 219 ? -36.361 17.764 3.284 1.00 23.93 219 TYR A CA 1
ATOM 1339 C C . TYR A 1 219 ? -34.842 17.867 3.396 1.00 26.07 219 TYR A C 1
ATOM 1340 O O . TYR A 1 219 ? -34.292 18.968 3.450 1.00 27.49 219 TYR A O 1
ATOM 1349 N N . ARG A 1 220 ? -34.180 16.722 3.464 1.00 26.32 220 ARG A N 1
ATOM 1350 C CA . ARG A 1 220 ? -32.722 16.682 3.584 1.00 28.45 220 ARG A CA 1
ATOM 1351 C C . ARG A 1 220 ? -32.126 16.324 2.225 1.00 29.08 220 ARG A C 1
ATOM 1352 O O . ARG A 1 220 ? -32.233 15.186 1.772 1.00 28.66 220 ARG A O 1
ATOM 1360 N N . VAL A 1 221 ? -31.543 17.321 1.567 1.00 29.21 221 VAL A N 1
ATOM 1361 C CA . VAL A 1 221 ? -31.149 17.178 0.150 1.00 32.05 221 VAL A CA 1
ATOM 1362 C C . VAL A 1 221 ? -30.256 15.963 -0.116 1.00 33.68 221 VAL A C 1
ATOM 1363 O O . VAL A 1 221 ? -30.470 15.225 -1.086 1.00 35.36 221 VAL A O 1
ATOM 1367 N N . SER A 1 222 ? -29.259 15.758 0.733 1.00 34.61 222 SER A N 1
ATOM 1368 C CA . SER A 1 222 ? -28.258 14.726 0.480 1.00 36.33 222 SER A CA 1
ATOM 1369 C C . SER A 1 222 ? -28.847 13.330 0.700 1.00 36.93 222 SER A C 1
ATOM 1370 O O . SER A 1 222 ? -28.254 12.329 0.272 1.00 38.30 222 SER A O 1
ATOM 1373 N N . GLN A 1 223 ? -30.021 13.276 1.341 1.00 34.86 223 GLN A N 1
ATOM 1374 C CA . GLN A 1 223 ? -30.713 12.021 1.605 1.00 34.45 223 GLN A CA 1
ATOM 1375 C C . GLN A 1 223 ? -31.867 11.751 0.670 1.00 33.90 223 GLN A C 1
ATOM 1376 O O . GLN A 1 223 ? -32.380 10.629 0.638 1.00 34.00 223 GLN A O 1
ATOM 1382 N N . SER A 1 224 ? -32.267 12.775 -0.086 1.00 32.94 224 SER A N 1
ATOM 1383 C CA . SER A 1 224 ? -33.418 12.712 -0.979 1.00 32.44 224 SER A CA 1
ATOM 1384 C C . SER A 1 224 ? -34.668 12.213 -0.235 1.00 31.14 224 SER A C 1
ATOM 1385 O O . SER A 1 224 ? -35.465 11.447 -0.767 1.00 31.62 224 SER A O 1
ATOM 1388 N N . ALA A 1 225 ? -34.842 12.697 0.992 1.00 29.06 225 ALA A N 1
ATOM 1389 C CA . ALA A 1 225 ? -35.960 12.308 1.861 1.00 27.30 225 ALA A CA 1
ATOM 1390 C C . ALA A 1 225 ? -36.349 13.384 2.858 1.00 26.28 225 ALA A C 1
ATOM 1391 O O . ALA A 1 225 ? -35.494 14.095 3.387 1.00 25.12 225 ALA A O 1
ATOM 1393 N N . LEU A 1 226 ? -37.654 13.443 3.171 1.00 24.02 226 LEU A N 1
ATOM 1394 C CA . LEU A 1 226 ? -38.111 14.286 4.221 1.00 23.18 226 LEU A CA 1
ATOM 1395 C C . LEU A 1 226 ? -37.850 13.532 5.531 1.00 22.90 226 LEU A C 1
ATOM 1396 O O . LEU A 1 226 ? -38.137 12.318 5.633 1.00 22.46 226 LEU A O 1
ATOM 1401 N N . ARG A 1 227 ? -37.281 14.235 6.509 1.00 21.64 227 ARG A N 1
ATOM 1402 C CA . ARG A 1 227 ? -37.007 13.654 7.806 1.00 22.57 227 ARG A CA 1
ATOM 1403 C C . ARG A 1 227 ? -37.713 14.376 8.956 1.00 21.81 227 ARG A C 1
ATOM 1404 O O . ARG A 1 227 ? -37.960 15.597 8.890 1.00 21.35 227 ARG A O 1
ATOM 1412 N N . THR A 1 228 ? -37.997 13.655 10.042 1.00 21.57 228 THR A N 1
ATOM 1413 C CA . THR A 1 228 ? -38.676 14.264 11.186 1.00 21.85 228 THR A CA 1
ATOM 1414 C C . THR A 1 228 ? -37.724 14.399 12.361 1.00 21.64 228 THR A C 1
ATOM 1415 O O . THR A 1 228 ? -36.565 13.918 12.291 1.00 21.51 228 THR A O 1
ATOM 1419 N N . MET A 1 229 ? -38.178 15.092 13.412 1.00 20.78 229 MET A N 1
ATOM 1420 C CA . MET A 1 229 ? -37.423 15.138 14.682 1.00 20.48 229 MET A CA 1
ATOM 1421 C C . MET A 1 229 ? -37.040 13.734 15.228 1.00 21.15 229 MET A C 1
ATOM 1422 O O . MET A 1 229 ? -35.980 13.578 15.826 1.00 21.92 229 MET A O 1
ATOM 1427 N N . GLN A 1 230 ? -37.851 12.703 14.988 1.00 21.03 230 GLN A N 1
ATOM 1428 C CA . GLN A 1 230 ? -37.431 11.337 15.387 1.00 21.40 230 GLN A CA 1
ATOM 1429 C C . GLN A 1 230 ? -36.133 10.884 14.690 1.00 21.27 230 GLN A C 1
ATOM 1430 O O . GLN A 1 230 ? -35.253 10.265 15.317 1.00 22.21 230 GLN A O 1
ATOM 1436 N N . HIS A 1 231 ? -36.009 11.181 13.398 1.00 20.98 231 HIS A N 1
ATOM 1437 C CA . HIS A 1 231 ? -34.802 10.863 12.650 1.00 22.08 231 HIS A CA 1
ATOM 1438 C C . HIS A 1 231 ? -33.613 11.736 13.070 1.00 22.92 231 HIS A C 1
ATOM 1439 O O . HIS A 1 231 ? -32.483 11.241 13.204 1.00 23.77 231 HIS A O 1
ATOM 1446 N N . ARG A 1 232 ? -33.843 13.037 13.274 1.00 22.74 232 ARG A N 1
ATOM 1447 C CA . ARG A 1 232 ? -32.773 13.898 13.780 1.00 22.37 232 ARG A CA 1
ATOM 1448 C C . ARG A 1 232 ? -32.192 13.382 15.105 1.00 23.12 232 ARG A C 1
ATOM 1449 O O . ARG A 1 232 ? -30.964 13.326 15.250 1.00 23.49 232 ARG A O 1
ATOM 1457 N N . MET A 1 233 ? -33.046 12.980 16.054 1.00 23.61 233 MET A N 1
ATOM 1458 C CA . MET A 1 233 ? -32.555 12.502 17.355 1.00 25.34 233 MET A CA 1
ATOM 1459 C C . MET A 1 233 ? -31.754 11.202 17.167 1.00 24.94 233 MET A C 1
ATOM 1460 O O . MET A 1 233 ? -30.669 11.018 17.759 1.00 25.88 233 MET A O 1
ATOM 1465 N N . TRP A 1 234 ? -32.284 10.315 16.325 1.00 24.13 234 TRP A N 1
ATOM 1466 C CA . TRP A 1 234 ? -31.623 9.053 15.955 1.00 23.05 234 TRP A CA 1
ATOM 1467 C C . TRP A 1 234 ? -30.219 9.323 15.393 1.00 22.66 234 TRP A C 1
ATOM 1468 O O . TRP A 1 234 ? -29.220 8.699 15.789 1.00 22.74 234 TRP A O 1
ATOM 1479 N N . ASP A 1 235 ? -30.132 10.318 14.532 1.00 21.53 235 ASP A N 1
ATOM 1480 C CA . ASP A 1 235 ? -28.871 10.665 13.855 1.00 22.89 235 ASP A CA 1
ATOM 1481 C C . ASP A 1 235 ? -27.847 11.336 14.800 1.00 21.88 235 ASP A C 1
ATOM 1482 O O . ASP A 1 235 ? -26.614 11.104 14.697 1.00 22.62 235 ASP A O 1
ATOM 1500 N N . TYR A 1 237 ? -27.833 10.797 18.193 1.00 19.56 237 TYR A N 1
ATOM 1501 C CA . TYR A 1 237 ? -27.328 9.692 19.039 1.00 20.30 237 TYR A CA 1
ATOM 1502 C C . TYR A 1 237 ? -26.286 8.824 18.302 1.00 21.52 237 TYR A C 1
ATOM 1503 O O . TYR A 1 237 ? -25.273 8.379 18.896 1.00 21.43 237 TYR A O 1
ATOM 1512 N N . ARG A 1 238 ? -26.518 8.597 17.005 1.00 21.98 238 ARG A N 1
ATOM 1513 C CA . ARG A 1 238 ? -25.593 7.837 16.172 1.00 24.05 238 ARG A CA 1
ATOM 1514 C C . ARG A 1 238 ? -24.220 8.481 16.217 1.00 24.74 238 ARG A C 1
ATOM 1515 O O . ARG A 1 238 ? -23.230 7.822 16.516 1.00 24.51 238 ARG A O 1
ATOM 1523 N N . GLN A 1 239 ? -24.174 9.777 15.946 1.00 25.51 239 GLN A N 1
ATOM 1524 C CA . GLN A 1 239 ? -22.929 10.564 15.949 1.00 27.82 239 GLN A CA 1
ATOM 1525 C C . GLN A 1 239 ? -22.243 10.645 17.333 1.00 26.11 239 GLN A C 1
ATOM 1526 O O . GLN A 1 239 ? -21.039 10.848 17.414 1.00 26.06 239 GLN A O 1
ATOM 1532 N N . MET A 1 240 ? -22.991 10.441 18.415 1.00 24.72 240 MET A N 1
ATOM 1533 C CA . MET A 1 240 ? -22.405 10.385 19.755 1.00 25.30 240 MET A CA 1
ATOM 1534 C C . MET A 1 240 ? -21.862 9.010 20.138 1.00 23.87 240 MET A C 1
ATOM 1535 O O . MET A 1 240 ? -21.426 8.777 21.294 1.00 23.60 240 MET A O 1
ATOM 1540 N N . ARG A 1 241 ? -21.945 8.087 19.191 1.00 23.42 241 ARG A N 1
ATOM 1541 C CA . ARG A 1 241 ? -21.469 6.729 19.393 1.00 23.14 241 ARG A CA 1
ATOM 1542 C C . ARG A 1 241 ? -22.313 6.031 20.446 1.00 22.95 241 ARG A C 1
ATOM 1543 O O . ARG A 1 241 ? -21.814 5.184 21.196 1.00 22.96 241 ARG A O 1
ATOM 1551 N N . MET A 1 242 ? -23.601 6.391 20.484 1.00 22.80 242 MET A N 1
ATOM 1552 C CA . MET A 1 242 ? -24.592 5.752 21.345 1.00 23.59 242 MET A CA 1
ATOM 1553 C C . MET A 1 242 ? -25.372 4.701 20.527 1.00 24.96 242 MET A C 1
ATOM 1554 O O . MET A 1 242 ? -25.375 4.758 19.301 1.00 24.61 242 MET A O 1
ATOM 1559 N N . PRO A 1 243 ? -26.060 3.754 21.210 1.00 25.39 243 PRO A N 1
ATOM 1560 C CA . PRO A 1 243 ? -26.926 2.850 20.456 1.00 27.07 243 PRO A CA 1
ATOM 1561 C C . PRO A 1 243 ? -28.074 3.666 19.875 1.00 26.66 243 PRO A C 1
ATOM 1562 O O . PRO A 1 243 ? -28.335 4.771 20.338 1.00 26.54 243 PRO A O 1
ATOM 1566 N N . ALA A 1 244 ? -28.748 3.130 18.863 1.00 28.59 244 ALA A N 1
ATOM 1567 C CA . ALA A 1 244 ? -29.927 3.791 18.301 1.00 28.50 244 ALA A CA 1
ATOM 1568 C C . ALA A 1 244 ? -31.030 3.902 19.354 1.00 29.16 244 ALA A C 1
ATOM 1569 O O . ALA A 1 244 ? -31.311 2.926 20.066 1.00 27.70 244 ALA A O 1
ATOM 1571 N N . PRO A 1 245 ? -31.667 5.084 19.463 1.00 28.32 245 PRO A N 1
ATOM 1572 C CA . PRO A 1 245 ? -32.789 5.148 20.392 1.00 28.79 245 PRO A CA 1
ATOM 1573 C C . PRO A 1 245 ? -33.961 4.369 19.801 1.00 28.85 245 PRO A C 1
ATOM 1574 O O . PRO A 1 245 ? -34.079 4.303 18.573 1.00 28.54 245 PRO A O 1
ATOM 1578 N N . ASP A 1 246 ? -34.804 3.777 20.647 1.00 28.80 246 ASP A N 1
ATOM 1579 C CA . ASP A 1 246 ? -36.026 3.151 20.145 1.00 28.54 246 ASP A CA 1
ATOM 1580 C C . ASP A 1 246 ? -36.923 4.237 19.524 1.00 27.09 246 ASP A C 1
ATOM 1581 O O . ASP A 1 246 ? -37.076 5.335 20.068 1.00 25.37 246 ASP A O 1
ATOM 1586 N N . TYR A 1 247 ? -37.514 3.931 18.385 1.00 26.44 247 TYR A N 1
ATOM 1587 C CA . TYR A 1 247 ? -38.429 4.871 17.739 1.00 27.46 247 TYR A CA 1
ATOM 1588 C C . TYR A 1 247 ? -39.626 5.153 18.646 1.00 27.19 247 TYR A C 1
ATOM 1589 O O . TYR A 1 247 ? -40.144 4.237 19.275 1.00 28.87 247 TYR A O 1
ATOM 1598 N N . ALA A 1 248 ? -40.034 6.424 18.734 1.00 25.89 248 ALA A N 1
ATOM 1599 C CA . ALA A 1 248 ? -41.161 6.867 19.561 1.00 25.55 248 ALA A CA 1
ATOM 1600 C C . ALA A 1 248 ? -41.009 6.522 21.038 1.00 26.26 248 ALA A C 1
ATOM 1601 O O . ALA A 1 248 ? -41.993 6.304 21.729 1.00 27.27 248 ALA A O 1
ATOM 1603 N N . SER A 1 249 ? -39.760 6.493 21.512 1.00 25.32 249 SER A N 1
ATOM 1604 C CA . SER A 1 249 ? -39.423 6.226 22.918 1.00 26.04 249 SER A CA 1
ATOM 1605 C C . SER A 1 249 ? -39.556 7.475 23.795 1.00 25.75 249 SER A C 1
ATOM 1606 O O . SER A 1 249 ? -39.595 8.604 23.299 1.00 24.82 249 SER A O 1
ATOM 1609 N N . GLU A 1 250 ? -39.655 7.240 25.107 1.00 26.15 250 GLU A N 1
ATOM 1610 C CA . GLU A 1 250 ? -39.728 8.292 26.103 1.00 26.93 250 GLU A CA 1
ATOM 1611 C C . GLU A 1 250 ? -38.534 9.232 26.012 1.00 25.54 250 GLU A C 1
ATOM 1612 O O . GLU A 1 250 ? -38.702 10.467 26.135 1.00 24.02 250 GLU A O 1
ATOM 1618 N N . ALA A 1 251 ? -37.334 8.682 25.785 1.00 24.86 251 ALA A N 1
ATOM 1619 C CA . ALA A 1 251 ? -36.110 9.523 25.732 1.00 23.56 251 ALA A CA 1
ATOM 1620 C C . ALA A 1 251 ? -36.231 10.597 24.680 1.00 23.25 251 ALA A C 1
ATOM 1621 O O . ALA A 1 251 ? -35.888 11.751 24.928 1.00 21.79 251 ALA A O 1
ATOM 1623 N N . VAL A 1 252 ? -36.725 10.204 23.508 1.00 22.29 252 VAL A N 1
ATOM 1624 C CA . VAL A 1 252 ? -36.858 11.117 22.376 1.00 22.40 252 VAL A CA 1
ATOM 1625 C C . VAL A 1 252 ? -37.932 12.164 22.658 1.00 21.97 252 VAL A C 1
ATOM 1626 O O . VAL A 1 252 ? -37.751 13.354 22.339 1.00 20.44 252 VAL A O 1
ATOM 1630 N N . THR A 1 253 ? -39.025 11.754 23.311 1.00 21.10 253 THR A N 1
ATOM 1631 C CA . THR A 1 253 ? -40.058 12.719 23.687 1.00 20.39 253 THR A CA 1
ATOM 1632 C C . THR A 1 253 ? -39.555 13.764 24.647 1.00 20.01 253 THR A C 1
ATOM 1633 O O . THR A 1 253 ? -39.862 14.944 24.501 1.00 19.08 253 THR A O 1
ATOM 1637 N N . ALA A 1 254 ? -38.761 13.318 25.622 1.00 19.18 254 ALA A N 1
ATOM 1638 C CA . ALA A 1 254 ? -38.259 14.177 26.660 1.00 19.95 254 ALA A CA 1
ATOM 1639 C C . ALA A 1 254 ? -37.364 15.241 26.034 1.00 18.94 254 ALA A C 1
ATOM 1640 O O . ALA A 1 254 ? -37.511 16.442 26.328 1.00 18.52 254 ALA A O 1
ATOM 1642 N N . LEU A 1 255 ? -36.445 14.790 25.168 1.00 18.18 255 LEU A N 1
ATOM 1643 C CA . LEU A 1 255 ? -35.532 15.670 24.478 1.00 18.14 255 LEU A CA 1
ATOM 1644 C C . LEU A 1 255 ? -36.327 16.601 23.580 1.00 17.79 255 LEU A C 1
ATOM 1645 O O . LEU A 1 255 ? -36.064 17.789 23.526 1.00 17.65 255 LEU A O 1
ATOM 1650 N N . THR A 1 256 ? -37.313 16.068 22.884 1.00 17.88 256 THR A N 1
ATOM 1651 C CA . THR A 1 256 ? -38.129 16.935 21.995 1.00 18.23 256 THR A CA 1
ATOM 1652 C C . THR A 1 256 ? -38.814 18.041 22.779 1.00 18.66 256 THR A C 1
ATOM 1653 O O . THR A 1 256 ? -38.880 19.167 22.311 1.00 19.51 256 THR A O 1
ATOM 1657 N N . LEU A 1 257 ? -39.292 17.733 23.984 1.00 17.79 257 LEU A N 1
ATOM 1658 C CA . LEU A 1 257 ? -40.040 18.716 24.788 1.00 19.33 257 LEU A CA 1
ATOM 1659 C C . LEU A 1 257 ? -39.097 19.789 25.299 1.00 19.48 257 LEU A C 1
ATOM 1660 O O . LEU A 1 257 ? -39.420 20.971 25.280 1.00 19.48 257 LEU A O 1
ATOM 1665 N N . TYR A 1 258 ? -37.922 19.355 25.771 1.00 20.10 258 TYR A N 1
ATOM 1666 C CA . TYR A 1 258 ? -36.909 20.284 26.198 1.00 20.03 258 TYR A CA 1
ATOM 1667 C C . TYR A 1 258 ? -36.582 21.267 25.062 1.00 19.14 258 TYR A C 1
ATOM 1668 O O . TYR A 1 258 ? -36.634 22.485 25.263 1.00 19.50 258 TYR A O 1
ATOM 1677 N N . LEU A 1 259 ? -36.312 20.755 23.861 1.00 18.69 259 LEU A N 1
ATOM 1678 C CA . LEU A 1 259 ? -35.916 21.617 22.735 1.00 18.91 259 LEU A CA 1
ATOM 1679 C C . LEU A 1 259 ? -37.050 22.519 22.308 1.00 20.12 259 LEU A C 1
ATOM 1680 O O . LEU A 1 259 ? -36.871 23.698 22.031 1.00 19.76 259 LEU A O 1
ATOM 1685 N N . THR A 1 260 ? -38.243 21.952 22.211 1.00 20.04 260 THR A N 1
ATOM 1686 C CA . THR A 1 260 ? -39.421 22.721 21.799 1.00 20.69 260 THR A CA 1
ATOM 1687 C C . THR A 1 260 ? -39.700 23.891 22.761 1.00 20.75 260 THR A C 1
ATOM 1688 O O . THR A 1 260 ? -39.991 24.986 22.319 1.00 20.01 260 THR A O 1
ATOM 1692 N N . LYS A 1 261 ? -39.552 23.671 24.070 1.00 21.89 261 LYS A N 1
ATOM 1693 C CA . LYS A 1 261 ? -39.678 24.751 25.053 1.00 23.63 261 LYS A CA 1
ATOM 1694 C C . LYS A 1 261 ? -38.614 25.850 24.851 1.00 23.26 261 LYS A C 1
ATOM 1695 O O . LYS A 1 261 ? -38.939 27.034 24.897 1.00 23.10 261 LYS A O 1
ATOM 1701 N N . GLN A 1 262 ? -37.372 25.458 24.536 1.00 22.83 262 GLN A N 1
ATOM 1702 C CA . GLN A 1 262 ? -36.335 26.434 24.152 1.00 23.72 262 GLN A CA 1
ATOM 1703 C C . GLN A 1 262 ? -36.727 27.235 22.888 1.00 22.84 262 GLN A C 1
ATOM 1704 O O . GLN A 1 262 ? -36.372 28.401 22.736 1.00 22.95 262 GLN A O 1
ATOM 1710 N N . ALA A 1 263 ? -37.446 26.584 21.993 1.00 22.13 263 ALA A N 1
ATOM 1711 C CA . ALA A 1 263 ? -37.865 27.194 20.708 1.00 22.12 263 ALA A CA 1
ATOM 1712 C C . ALA A 1 263 ? -39.140 28.058 20.780 1.00 22.20 263 ALA A C 1
ATOM 1713 O O . ALA A 1 263 ? -39.586 28.581 19.763 1.00 21.55 263 ALA A O 1
ATOM 1715 N N . GLU A 1 264 ? -39.710 28.249 21.979 1.00 23.87 264 GLU A N 1
ATOM 1716 C CA . GLU A 1 264 ? -40.989 28.976 22.099 1.00 26.02 264 GLU A CA 1
ATOM 1717 C C . GLU A 1 264 ? -40.955 30.321 21.357 1.00 25.72 264 GLU A C 1
ATOM 1718 O O . GLU A 1 264 ? -39.973 31.068 21.457 1.00 25.43 264 GLU A O 1
ATOM 1724 N N . GLY A 1 265 ? -42.008 30.616 20.605 1.00 25.55 265 GLY A N 1
ATOM 1725 C CA . GLY A 1 265 ? -42.083 31.852 19.828 1.00 25.86 265 GLY A CA 1
ATOM 1726 C C . GLY A 1 265 ? -41.618 31.728 18.386 1.00 25.85 265 GLY A C 1
ATOM 1727 O O . GLY A 1 265 ? -41.923 32.571 17.537 1.00 27.32 265 GLY A O 1
ATOM 1728 N N . GLY A 1 266 ? -40.874 30.676 18.094 1.00 25.14 266 GLY A N 1
ATOM 1729 C CA . GLY A 1 266 ? -40.448 30.396 16.720 1.00 25.83 266 GLY A CA 1
ATOM 1730 C C . GLY A 1 266 ? -41.632 30.112 15.807 1.00 26.17 266 GLY A C 1
ATOM 1731 O O . GLY A 1 266 ? -42.485 29.304 16.155 1.00 25.14 266 GLY A O 1
ATOM 1732 N N . GLU A 1 267 ? -41.662 30.766 14.639 1.00 25.74 267 GLU A N 1
ATOM 1733 C CA . GLU A 1 267 ? -42.787 30.640 13.708 1.00 26.68 267 GLU A CA 1
ATOM 1734 C C . GLU A 1 267 ? -42.496 29.505 12.759 1.00 24.57 267 GLU A C 1
ATOM 1735 O O . GLU A 1 267 ? -41.474 29.527 12.066 1.00 23.18 267 GLU A O 1
ATOM 1741 N N . LEU A 1 268 ? -43.379 28.509 12.735 1.00 23.98 268 LEU A N 1
ATOM 1742 C CA . LEU A 1 268 ? -43.118 27.292 11.974 1.00 23.31 268 LEU A CA 1
ATOM 1743 C C . LEU A 1 268 ? -43.104 27.607 10.497 1.00 23.47 268 LEU A C 1
ATOM 1744 O O . LEU A 1 268 ? -43.968 28.346 10.013 1.00 23.05 268 LEU A O 1
ATOM 1749 N N . LYS A 1 269 ? -42.094 27.098 9.805 1.00 23.46 269 LYS A N 1
ATOM 1750 C CA . LYS A 1 269 ? -42.036 27.210 8.343 1.00 24.36 269 LYS A CA 1
ATOM 1751 C C . LYS A 1 269 ? -41.623 25.837 7.820 1.00 23.47 269 LYS A C 1
ATOM 1752 O O . LYS A 1 269 ? -40.433 25.562 7.624 1.00 24.88 269 LYS A O 1
ATOM 1758 N N . VAL A 1 270 ? -42.628 24.989 7.631 1.00 22.95 270 VAL A N 1
ATOM 1759 C CA . VAL A 1 270 ? -42.455 23.555 7.390 1.00 22.87 270 VAL A CA 1
ATOM 1760 C C . VAL A 1 270 ? -43.396 23.049 6.292 1.00 23.84 270 VAL A C 1
ATOM 1761 O O . VAL A 1 270 ? -44.539 23.594 6.135 1.00 24.17 270 VAL A O 1
ATOM 1765 N N . PRO A 1 271 ? -42.944 22.023 5.514 1.00 24.72 271 PRO A N 1
ATOM 1766 C CA . PRO A 1 271 ? -41.599 21.420 5.595 1.00 25.44 271 PRO A CA 1
ATOM 1767 C C . PRO A 1 271 ? -40.513 22.363 5.085 1.00 25.73 271 PRO A C 1
ATOM 1768 O O . PRO A 1 271 ? -40.743 23.151 4.143 1.00 26.99 271 PRO A O 1
ATOM 1772 N N . SER A 1 272 ? -39.353 22.301 5.731 1.00 24.84 272 SER A N 1
ATOM 1773 C CA . SER A 1 272 ? -38.208 23.101 5.355 1.00 24.66 272 SER A CA 1
ATOM 1774 C C . SER A 1 272 ? -37.347 22.322 4.352 1.00 23.93 272 SER A C 1
ATOM 1775 O O . SER A 1 272 ? -37.715 21.214 3.929 1.00 22.81 272 SER A O 1
ATOM 1778 N N . ILE A 1 273 ? -36.215 22.903 3.962 1.00 22.59 273 ILE A N 1
ATOM 1779 C CA . ILE A 1 273 ? -35.233 22.226 3.138 1.00 23.89 273 ILE A CA 1
ATOM 1780 C C . ILE A 1 273 ? -33.875 22.521 3.751 1.00 24.90 273 ILE A C 1
ATOM 1781 O O . ILE A 1 273 ? -33.581 23.677 4.052 1.00 25.11 273 ILE A O 1
ATOM 1786 N N . LYS A 1 274 ? -33.098 21.479 4.005 1.00 25.50 274 LYS A N 1
ATOM 1787 C CA . LYS A 1 274 ? -31.724 21.635 4.524 1.00 26.98 274 LYS A CA 1
ATOM 1788 C C . LYS A 1 274 ? -30.744 20.840 3.691 1.00 28.14 274 LYS A C 1
ATOM 1789 O O . LYS A 1 274 ? -31.094 19.768 3.169 1.00 28.39 274 LYS A O 1
ATOM 1795 N N . SER B 2 29 ? -32.660 24.687 43.833 1.00 45.03 29 SER B N 1
ATOM 1796 C CA . SER B 2 29 ? -31.918 24.235 42.613 1.00 44.93 29 SER B CA 1
ATOM 1797 C C . SER B 2 29 ? -32.715 23.162 41.868 1.00 44.28 29 SER B C 1
ATOM 1798 O O . SER B 2 29 ? -33.391 22.328 42.492 1.00 43.69 29 SER B O 1
ATOM 1801 N N . ALA B 2 30 ? -32.643 23.192 40.539 1.00 43.64 30 ALA B N 1
ATOM 1802 C CA . ALA B 2 30 ? -33.283 22.158 39.717 1.00 42.97 30 ALA B CA 1
ATOM 1803 C C . ALA B 2 30 ? -32.395 20.911 39.688 1.00 42.17 30 ALA B C 1
ATOM 1804 O O . ALA B 2 30 ? -31.179 21.009 39.536 1.00 42.50 30 ALA B O 1
ATOM 1806 N N . VAL B 2 31 ? -32.994 19.740 39.872 1.00 46.83 31 VAL B N 1
ATOM 1807 C CA . VAL B 2 31 ? -32.213 18.495 39.897 1.00 44.82 31 VAL B CA 1
ATOM 1808 C C . VAL B 2 31 ? -32.888 17.424 39.046 1.00 43.54 31 VAL B C 1
ATOM 1809 O O . VAL B 2 31 ? -34.116 17.425 38.896 1.00 43.71 31 VAL B O 1
ATOM 1813 N N . ASP B 2 32 ? -32.080 16.518 38.490 1.00 40.83 32 ASP B N 1
ATOM 1814 C CA . ASP B 2 32 ? -32.566 15.520 37.523 1.00 39.12 32 ASP B CA 1
ATOM 1815 C C . ASP B 2 32 ? -33.478 14.474 38.192 1.00 38.90 32 ASP B C 1
ATOM 1816 O O . ASP B 2 32 ? -33.086 13.890 39.199 1.00 39.13 32 ASP B O 1
ATOM 1821 N N . PRO B 2 33 ? -34.693 14.236 37.647 1.00 38.01 33 PRO B N 1
ATOM 1822 C CA . PRO B 2 33 ? -35.536 13.199 38.249 1.00 38.36 33 PRO B CA 1
ATOM 1823 C C . PRO B 2 33 ? -34.805 11.855 38.245 1.00 37.53 33 PRO B C 1
ATOM 1824 O O . PRO B 2 33 ? -33.994 11.591 37.355 1.00 34.94 33 PRO B O 1
ATOM 1828 N N . ALA B 2 34 ? -35.071 11.031 39.253 1.00 37.97 34 ALA B N 1
ATOM 1829 C CA . ALA B 2 34 ? -34.498 9.692 39.322 1.00 38.13 34 ALA B CA 1
ATOM 1830 C C . ALA B 2 34 ? -34.923 8.855 38.109 1.00 37.87 34 ALA B C 1
ATOM 1831 O O . ALA B 2 34 ? -34.242 7.902 37.741 1.00 37.22 34 ALA B O 1
ATOM 1833 N N . ARG B 2 35 ? -36.048 9.222 37.495 1.00 38.10 35 ARG B N 1
ATOM 1834 C CA . ARG B 2 35 ? -36.597 8.419 36.422 1.00 39.72 35 ARG B CA 1
ATOM 1835 C C . ARG B 2 35 ? -35.685 8.433 35.171 1.00 37.57 35 ARG B C 1
ATOM 1836 O O . ARG B 2 35 ? -35.800 7.551 34.315 1.00 37.60 35 ARG B O 1
ATOM 1844 N N . VAL B 2 36 ? -34.745 9.385 35.109 1.00 36.12 36 VAL B N 1
ATOM 1845 C CA . VAL B 2 36 ? -33.788 9.477 33.978 1.00 35.59 36 VAL B CA 1
ATOM 1846 C C . VAL B 2 36 ? -33.126 8.141 33.624 1.00 35.91 36 VAL B C 1
ATOM 1847 O O . VAL B 2 36 ? -33.148 7.730 32.460 1.00 34.93 36 VAL B O 1
ATOM 1851 N N . ASP B 2 37 ? -32.562 7.463 34.621 1.00 37.23 37 ASP B N 1
ATOM 1852 C CA . ASP B 2 37 ? -31.977 6.133 34.426 1.00 38.51 37 ASP B CA 1
ATOM 1853 C C . ASP B 2 37 ? -32.974 5.167 33.784 1.00 38.32 37 ASP B C 1
ATOM 1854 O O . ASP B 2 37 ? -32.639 4.500 32.807 1.00 38.32 37 ASP B O 1
ATOM 1859 N N . ALA B 2 38 ? -34.197 5.110 34.317 1.00 38.68 38 ALA B N 1
ATOM 1860 C CA . ALA B 2 38 ? -35.230 4.205 33.813 1.00 38.48 38 ALA B CA 1
ATOM 1861 C C . ALA B 2 38 ? -35.649 4.549 32.397 1.00 36.91 38 ALA B C 1
ATOM 1862 O O . ALA B 2 38 ? -35.950 3.656 31.600 1.00 36.97 38 ALA B O 1
ATOM 1864 N N . VAL B 2 39 ? -35.708 5.843 32.097 1.00 34.59 39 VAL B N 1
ATOM 1865 C CA . VAL B 2 39 ? -36.008 6.275 30.742 1.00 33.18 39 VAL B CA 1
ATOM 1866 C C . VAL B 2 39 ? -34.904 5.810 29.784 1.00 32.71 39 VAL B C 1
ATOM 1867 O O . VAL B 2 39 ? -35.207 5.316 28.704 1.00 33.09 39 VAL B O 1
ATOM 1871 N N . VAL B 2 40 ? -33.637 5.954 30.168 1.00 32.03 40 VAL B N 1
ATOM 1872 C CA . VAL B 2 40 ? -32.556 5.425 29.326 1.00 32.14 40 VAL B CA 1
ATOM 1873 C C . VAL B 2 40 ? -32.685 3.905 29.099 1.00 33.47 40 VAL B C 1
ATOM 1874 O O . VAL B 2 40 ? -32.707 3.470 27.953 1.00 33.28 40 VAL B O 1
ATOM 1878 N N . LYS B 2 41 ? -32.801 3.133 30.185 1.00 35.28 41 LYS B N 1
ATOM 1879 C CA . LYS B 2 41 ? -32.852 1.661 30.155 1.00 37.45 41 LYS B CA 1
ATOM 1880 C C . LYS B 2 41 ? -33.953 1.156 29.210 1.00 37.79 41 LYS B C 1
ATOM 1881 O O . LYS B 2 41 ? -33.810 0.118 28.567 1.00 38.70 41 LYS B O 1
ATOM 1887 N N . THR B 2 42 ? -35.042 1.909 29.117 1.00 37.23 42 THR B N 1
ATOM 1888 C CA . THR B 2 42 ? -36.212 1.437 28.405 1.00 37.80 42 THR B CA 1
ATOM 1889 C C . THR B 2 42 ? -36.368 2.102 27.043 1.00 36.30 42 THR B C 1
ATOM 1890 O O . THR B 2 42 ? -37.212 1.701 26.248 1.00 37.51 42 THR B O 1
ATOM 1894 N N . SER B 2 43 ? -35.560 3.121 26.763 1.00 34.08 43 SER B N 1
ATOM 1895 C CA . SER B 2 43 ? -35.615 3.746 25.440 1.00 33.19 43 SER B CA 1
ATOM 1896 C C . SER B 2 43 ? -34.524 3.239 24.484 1.00 32.44 43 SER B C 1
ATOM 1897 O O . SER B 2 43 ? -34.558 3.529 23.286 1.00 31.99 43 SER B O 1
ATOM 1900 N N . PHE B 2 44 ? -33.557 2.494 25.012 1.00 31.68 44 PHE B N 1
ATOM 1901 C CA . PHE B 2 44 ? -32.450 1.985 24.201 1.00 32.37 44 PHE B CA 1
ATOM 1902 C C . PHE B 2 44 ? -32.369 0.463 24.339 1.00 35.54 44 PHE B C 1
ATOM 1903 O O . PHE B 2 44 ? -31.540 -0.048 25.102 1.00 35.51 44 PHE B O 1
ATOM 1911 N N . THR B 2 45 ? -33.248 -0.239 23.616 1.00 37.83 45 THR B N 1
ATOM 1912 C CA . THR B 2 45 ? -33.431 -1.698 23.769 1.00 41.49 45 THR B CA 1
ATOM 1913 C C . THR B 2 45 ? -32.935 -2.581 22.600 1.00 43.78 45 THR B C 1
ATOM 1914 O O . THR B 2 45 ? -33.031 -3.805 22.673 1.00 44.99 45 THR B O 1
ATOM 1918 N N . LYS B 2 46 ? -32.419 -1.983 21.527 1.00 45.14 46 LYS B N 1
ATOM 1919 C CA . LYS B 2 46 ? -31.704 -2.768 20.515 1.00 47.74 46 LYS B CA 1
ATOM 1920 C C . LYS B 2 46 ? -30.228 -2.454 20.681 1.00 48.50 46 LYS B C 1
ATOM 1921 O O . LYS B 2 46 ? -29.762 -1.349 20.354 1.00 47.72 46 LYS B O 1
ATOM 1927 N N . LEU B 2 47 ? -29.485 -3.409 21.211 1.00 49.82 47 LEU B N 1
ATOM 1928 C CA . LEU B 2 47 ? -28.112 -3.111 21.565 1.00 50.38 47 LEU B CA 1
ATOM 1929 C C . LEU B 2 47 ? -27.113 -4.037 20.866 1.00 52.29 47 LEU B C 1
ATOM 1930 O O . LEU B 2 47 ? -27.176 -5.268 21.023 1.00 52.75 47 LEU B O 1
ATOM 1935 N N . PRO B 2 48 ? -26.205 -3.441 20.059 1.00 52.63 48 PRO B N 1
ATOM 1936 C CA . PRO B 2 48 ? -25.105 -4.226 19.495 1.00 54.20 48 PRO B CA 1
ATOM 1937 C C . PRO B 2 48 ? -24.370 -4.929 20.638 1.00 55.03 48 PRO B C 1
ATOM 1938 O O . PRO B 2 48 ? -24.285 -4.389 21.746 1.00 53.79 48 PRO B O 1
ATOM 1942 N N . GLU B 2 49 ? -23.879 -6.131 20.387 1.00 56.64 49 GLU B N 1
ATOM 1943 C CA . GLU B 2 49 ? -23.135 -6.862 21.399 1.00 58.20 49 GLU B CA 1
ATOM 1944 C C . GLU B 2 49 ? -22.170 -5.942 22.170 1.00 57.03 49 GLU B C 1
ATOM 1945 O O . GLU B 2 49 ? -21.272 -5.334 21.583 1.00 57.27 49 GLU B O 1
ATOM 1951 N N . GLY B 2 50 ? -22.395 -5.811 23.476 1.00 55.94 50 GLY B N 1
ATOM 1952 C CA . GLY B 2 50 ? -21.457 -5.116 24.365 1.00 54.75 50 GLY B CA 1
ATOM 1953 C C . GLY B 2 50 ? -21.777 -3.649 24.585 1.00 52.24 50 GLY B C 1
ATOM 1954 O O . GLY B 2 50 ? -21.284 -3.031 25.556 1.00 51.63 50 GLY B O 1
ATOM 1955 N N . TRP B 2 51 ? -22.609 -3.103 23.691 1.00 50.16 51 TRP B N 1
ATOM 1956 C CA . TRP B 2 51 ? -23.001 -1.685 23.705 1.00 47.71 51 TRP B CA 1
ATOM 1957 C C . TRP B 2 51 ? -23.864 -1.224 24.882 1.00 46.98 51 TRP B C 1
ATOM 1958 O O . TRP B 2 51 ? -24.386 -0.102 24.865 1.00 45.11 51 TRP B O 1
ATOM 1969 N N . GLU B 2 52 ? -24.036 -2.094 25.880 1.00 47.71 52 GLU B N 1
ATOM 1970 C CA . GLU B 2 52 ? -24.693 -1.736 27.134 1.00 47.27 52 GLU B CA 1
ATOM 1971 C C . GLU B 2 52 ? -23.756 -0.845 27.926 1.00 45.64 52 GLU B C 1
ATOM 1972 O O . GLU B 2 52 ? -24.190 0.106 28.588 1.00 45.12 52 GLU B O 1
ATOM 1978 N N . SER B 2 53 ? -22.466 -1.159 27.846 1.00 44.83 53 SER B N 1
ATOM 1979 C CA . SER B 2 53 ? -21.417 -0.330 28.425 1.00 43.53 53 SER B CA 1
ATOM 1980 C C . SER B 2 53 ? -21.619 1.122 28.034 1.00 40.33 53 SER B C 1
ATOM 1981 O O . SER B 2 53 ? -21.349 2.016 28.817 1.00 40.76 53 SER B O 1
ATOM 1984 N N . ARG B 2 54 ? -22.121 1.341 26.824 1.00 37.82 54 ARG B N 1
ATOM 1985 C CA . ARG B 2 54 ? -22.242 2.675 26.254 1.00 35.27 54 ARG B CA 1
ATOM 1986 C C . ARG B 2 54 ? -23.318 3.481 26.925 1.00 33.48 54 ARG B C 1
ATOM 1987 O O . ARG B 2 54 ? -23.245 4.693 26.915 1.00 32.53 54 ARG B O 1
ATOM 1995 N N . LEU B 2 55 ? -24.318 2.804 27.488 1.00 32.82 55 LEU B N 1
ATOM 1996 C CA . LEU B 2 55 ? -25.407 3.478 28.204 1.00 32.28 55 LEU B CA 1
ATOM 1997 C C . LEU B 2 55 ? -25.038 3.802 29.646 1.00 32.40 55 LEU B C 1
ATOM 1998 O O . LEU B 2 55 ? -25.638 4.675 30.249 1.00 33.23 55 LEU B O 1
ATOM 2003 N N . GLN B 2 56 ? -24.079 3.082 30.208 1.00 32.30 56 GLN B N 1
ATOM 2004 C CA . GLN B 2 56 ? -23.703 3.322 31.599 1.00 32.29 56 GLN B CA 1
ATOM 2005 C C . GLN B 2 56 ? -22.577 4.343 31.701 1.00 31.25 56 GLN B C 1
ATOM 2006 O O . GLN B 2 56 ? -21.607 4.264 30.952 1.00 32.41 56 GLN B O 1
ATOM 2012 N N . GLN B 2 57 ? -22.688 5.264 32.653 1.00 29.97 57 GLN B N 1
ATOM 2013 C CA . GLN B 2 57 ? -21.652 6.305 32.868 1.00 28.22 57 GLN B CA 1
ATOM 2014 C C . GLN B 2 57 ? -20.576 5.886 33.871 1.00 29.03 57 GLN B C 1
ATOM 2015 O O . GLN B 2 57 ? -20.896 5.261 34.880 1.00 29.01 57 GLN B O 1
ATOM 2021 N N . ASP B 2 58 ? -19.315 6.271 33.637 1.00 28.51 58 ASP B N 1
ATOM 2022 C CA . ASP B 2 58 ? -18.281 6.084 34.670 1.00 29.52 58 ASP B CA 1
ATOM 2023 C C . ASP B 2 58 ? -18.365 7.262 35.617 1.00 28.37 58 ASP B C 1
ATOM 2024 O O . ASP B 2 58 ? -19.166 8.162 35.390 1.00 26.35 58 ASP B O 1
ATOM 2029 N N . GLU B 2 59 ? -17.588 7.257 36.698 1.00 27.91 59 GLU B N 1
ATOM 2030 C CA . GLU B 2 59 ? -17.788 8.295 37.697 1.00 28.01 59 GLU B CA 1
ATOM 2031 C C . GLU B 2 59 ? -17.476 9.679 37.162 1.00 25.50 59 GLU B C 1
ATOM 2032 O O . GLU B 2 59 ? -18.175 10.628 37.480 1.00 24.59 59 GLU B O 1
ATOM 2038 N N . THR B 2 60 ? -16.439 9.790 36.332 1.00 24.05 60 THR B N 1
ATOM 2039 C CA . THR B 2 60 ? -16.063 11.090 35.777 1.00 23.09 60 THR B CA 1
ATOM 2040 C C . THR B 2 60 ? -17.167 11.644 34.872 1.00 21.10 60 THR B C 1
ATOM 2041 O O . THR B 2 60 ? -17.447 12.854 34.908 1.00 19.49 60 THR B O 1
ATOM 2045 N N . GLN B 2 61 ? -17.745 10.785 34.036 1.00 20.13 61 GLN B N 1
ATOM 2046 C CA . GLN B 2 61 ? -18.886 11.195 33.177 1.00 18.51 61 GLN B CA 1
ATOM 2047 C C . GLN B 2 61 ? -20.060 11.658 34.021 1.00 18.28 61 GLN B C 1
ATOM 2048 O O . GLN B 2 61 ? -20.783 12.593 33.668 1.00 17.13 61 GLN B O 1
ATOM 2054 N N . ARG B 2 62 ? -20.252 11.007 35.160 1.00 19.28 62 ARG B N 1
ATOM 2055 C CA . ARG B 2 62 ? -21.394 11.345 35.991 1.00 20.19 62 ARG B CA 1
ATOM 2056 C C . ARG B 2 62 ? -21.188 12.700 36.646 1.00 19.83 62 ARG B C 1
ATOM 2057 O O . ARG B 2 62 ? -22.084 13.513 36.645 1.00 18.94 62 ARG B O 1
ATOM 2065 N N . ILE B 2 63 ? -19.991 12.957 37.165 1.00 19.30 63 ILE B N 1
ATOM 2066 C CA . ILE B 2 63 ? -19.714 14.227 37.841 1.00 20.77 63 ILE B CA 1
ATOM 2067 C C . ILE B 2 63 ? -19.799 15.383 36.809 1.00 19.76 63 ILE B C 1
ATOM 2068 O O . ILE B 2 63 ? -20.394 16.436 37.059 1.00 19.60 63 ILE B O 1
ATOM 2073 N N . CYS B 2 64 ? -19.213 15.160 35.645 1.00 19.10 64 CYS B N 1
ATOM 2074 C CA . CYS B 2 64 ? -19.204 16.197 34.637 1.00 19.14 64 CYS B CA 1
ATOM 2075 C C . CYS B 2 64 ? -20.596 16.493 34.138 1.00 18.92 64 CYS B C 1
ATOM 2076 O O . CYS B 2 64 ? -20.904 17.626 33.774 1.00 19.87 64 CYS B O 1
ATOM 2079 N N . SER B 2 65 ? -21.442 15.478 34.098 1.00 17.59 65 SER B N 1
ATOM 2080 C CA . SER B 2 65 ? -22.833 15.698 33.630 1.00 17.53 65 SER B CA 1
ATOM 2081 C C . SER B 2 65 ? -23.633 16.547 34.655 1.00 19.27 65 SER B C 1
ATOM 2082 O O . SER B 2 65 ? -24.358 17.505 34.326 1.00 20.08 65 SER B O 1
ATOM 2085 N N . VAL B 2 66 ? -23.524 16.166 35.915 1.00 20.37 66 VAL B N 1
ATOM 2086 C CA A VAL B 2 66 ? -24.313 16.843 36.942 0.55 22.06 66 VAL B CA 1
ATOM 2087 C CA B VAL B 2 66 ? -24.272 16.803 36.994 0.45 22.08 66 VAL B CA 1
ATOM 2088 C C . VAL B 2 66 ? -23.803 18.238 37.262 1.00 22.21 66 VAL B C 1
ATOM 2089 O O . VAL B 2 66 ? -24.612 19.106 37.592 1.00 23.52 66 VAL B O 1
ATOM 2096 N N . THR B 2 67 ? -22.483 18.468 37.138 1.00 20.27 67 THR B N 1
ATOM 2097 C CA . THR B 2 67 ? -21.917 19.819 37.332 1.00 20.36 67 THR B CA 1
ATOM 2098 C C . THR B 2 67 ? -21.880 20.633 36.028 1.00 20.41 67 THR B C 1
ATOM 2099 O O . THR B 2 67 ? -21.367 21.773 35.999 1.00 20.54 67 THR B O 1
ATOM 2103 N N . ARG B 2 68 ? -22.396 20.050 34.945 1.00 19.88 68 ARG B N 1
ATOM 2104 C CA . ARG B 2 68 ? -22.387 20.716 33.624 1.00 20.28 68 ARG B CA 1
ATOM 2105 C C . ARG B 2 68 ? -20.960 21.206 33.283 1.00 19.74 68 ARG B C 1
ATOM 2106 O O . ARG B 2 68 ? -20.723 22.378 32.895 1.00 20.98 68 ARG B O 1
ATOM 2114 N N . ASN B 2 69 ? -20.015 20.300 33.509 1.00 17.75 69 ASN B N 1
ATOM 2115 C CA . ASN B 2 69 ? -18.589 20.528 33.214 1.00 18.19 69 ASN B CA 1
ATOM 2116 C C . ASN B 2 69 ? -17.949 21.620 34.067 1.00 18.79 69 ASN B C 1
ATOM 2117 O O . ASN B 2 69 ? -16.832 22.079 33.763 1.00 19.05 69 ASN B O 1
ATOM 2122 N N . ASN B 2 70 ? -18.601 21.986 35.176 1.00 18.35 70 ASN B N 1
ATOM 2123 C CA . ASN B 2 70 ? -17.979 22.894 36.129 1.00 18.91 70 ASN B CA 1
ATOM 2124 C C . ASN B 2 70 ? -17.861 22.293 37.526 1.00 18.50 70 ASN B C 1
ATOM 2125 O O . ASN B 2 70 ? -18.629 22.661 38.435 1.00 18.14 70 ASN B O 1
ATOM 2130 N N . PRO B 2 71 ? -16.902 21.374 37.714 1.00 18.10 71 PRO B N 1
ATOM 2131 C CA . PRO B 2 71 ? -16.751 20.695 39.036 1.00 19.11 71 PRO B CA 1
ATOM 2132 C C . PRO B 2 71 ? -16.194 21.639 40.096 1.00 19.53 71 PRO B C 1
ATOM 2133 O O . PRO B 2 71 ? -15.578 22.667 39.762 1.00 19.91 71 PRO B O 1
ATOM 2137 N N . SER B 2 72 ? -16.401 21.319 41.371 1.00 19.95 72 SER B N 1
ATOM 2138 C CA . SER B 2 72 ? -15.785 22.108 42.426 1.00 20.72 72 SER B CA 1
ATOM 2139 C C . SER B 2 72 ? -14.259 21.914 42.399 1.00 20.17 72 SER B C 1
ATOM 2140 O O . SER B 2 72 ? -13.791 20.936 41.771 1.00 19.78 72 SER B O 1
ATOM 2143 N N . PRO B 2 73 ? -13.486 22.826 43.047 1.00 19.93 73 PRO B N 1
ATOM 2144 C CA . PRO B 2 73 ? -12.048 22.583 43.189 1.00 19.24 73 PRO B CA 1
ATOM 2145 C C . PRO B 2 73 ? -11.763 21.162 43.717 1.00 19.29 73 PRO B C 1
ATOM 2146 O O . PRO B 2 73 ? -10.834 20.496 43.198 1.00 18.30 73 PRO B O 1
ATOM 2150 N N . GLU B 2 74 ? -12.508 20.701 44.740 1.00 19.52 74 GLU B N 1
ATOM 2151 C CA . GLU B 2 74 ? -12.244 19.357 45.286 1.00 20.46 74 GLU B CA 1
ATOM 2152 C C . GLU B 2 74 ? -12.548 18.226 44.259 1.00 19.50 74 GLU B C 1
ATOM 2153 O O . GLU B 2 74 ? -11.755 17.277 44.087 1.00 18.80 74 GLU B O 1
ATOM 2159 N N . GLN B 2 75 ? -13.685 18.349 43.575 1.00 18.54 75 GLN B N 1
ATOM 2160 C CA . GLN B 2 75 ? -14.050 17.403 42.517 1.00 17.60 75 GLN B CA 1
ATOM 2161 C C . GLN B 2 75 ? -13.061 17.431 41.368 1.00 16.91 75 GLN B C 1
ATOM 2162 O O . GLN B 2 75 ? -12.676 16.391 40.868 1.00 16.86 75 GLN B O 1
ATOM 2168 N N . ALA B 2 76 ? -12.607 18.616 40.973 1.00 16.61 76 ALA B N 1
ATOM 2169 C CA . ALA B 2 76 ? -11.624 18.718 39.862 1.00 17.58 76 ALA B CA 1
ATOM 2170 C C . ALA B 2 76 ? -10.319 18.003 40.239 1.00 18.75 76 ALA B C 1
ATOM 2171 O O . ALA B 2 76 ? -9.748 17.272 39.419 1.00 18.73 76 ALA B O 1
ATOM 2173 N N . ALA B 2 77 ? -9.875 18.185 41.485 1.00 19.57 77 ALA B N 1
ATOM 2174 C CA . ALA B 2 77 ? -8.626 17.601 41.952 1.00 20.89 77 ALA B CA 1
ATOM 2175 C C . ALA B 2 77 ? -8.749 16.083 41.917 1.00 21.25 77 ALA B C 1
ATOM 2176 O O . ALA B 2 77 ? -7.812 15.400 41.473 1.00 21.85 77 ALA B O 1
ATOM 2178 N N . ALA B 2 78 ? -9.917 15.575 42.333 1.00 20.90 78 ALA B N 1
ATOM 2179 C CA . ALA B 2 78 ? -10.151 14.115 42.347 1.00 20.51 78 ALA B CA 1
ATOM 2180 C C . ALA B 2 78 ? -10.199 13.523 40.957 1.00 20.49 78 ALA B C 1
ATOM 2181 O O . ALA B 2 78 ? -9.658 12.439 40.748 1.00 20.53 78 ALA B O 1
ATOM 2183 N N . ILE B 2 79 ? -10.853 14.222 40.016 1.00 19.02 79 ILE B N 1
ATOM 2184 C CA . ILE B 2 79 ? -10.973 13.730 38.635 1.00 18.85 79 ILE B CA 1
ATOM 2185 C C . ILE B 2 79 ? -9.581 13.676 38.015 1.00 19.04 79 ILE B C 1
ATOM 2186 O O . ILE B 2 79 ? -9.214 12.664 37.396 1.00 18.66 79 ILE B O 1
ATOM 2191 N N . MET B 2 80 ? -8.805 14.743 38.166 1.00 18.17 80 MET B N 1
ATOM 2192 C CA . MET B 2 80 ? -7.468 14.770 37.532 1.00 21.74 80 MET B CA 1
ATOM 2193 C C . MET B 2 80 ? -6.579 13.652 38.069 1.00 22.42 80 MET B C 1
ATOM 2194 O O . MET B 2 80 ? -5.911 12.953 37.312 1.00 22.42 80 MET B O 1
ATOM 2199 N N . LYS B 2 81 ? -6.618 13.440 39.378 1.00 22.95 81 LYS B N 1
ATOM 2200 C CA . LYS B 2 81 ? -5.883 12.341 40.014 1.00 25.27 81 LYS B CA 1
ATOM 2201 C C . LYS B 2 81 ? -6.292 10.950 39.563 1.00 25.43 81 LYS B C 1
ATOM 2202 O O . LYS B 2 81 ? -5.420 10.123 39.288 1.00 26.69 81 LYS B O 1
ATOM 2208 N N . ALA B 2 82 ? -7.596 10.700 39.495 1.00 25.14 82 ALA B N 1
ATOM 2209 C CA . ALA B 2 82 ? -8.117 9.418 39.042 1.00 25.85 82 ALA B CA 1
ATOM 2210 C C . ALA B 2 82 ? -7.777 9.169 37.582 1.00 24.95 82 ALA B C 1
ATOM 2211 O O . ALA B 2 82 ? -7.504 8.038 37.204 1.00 25.89 82 ALA B O 1
ATOM 2213 N N . GLU B 2 83 ? -7.787 10.213 36.758 1.00 22.82 83 GLU B N 1
ATOM 2214 C CA . GLU B 2 83 ? -7.547 10.041 35.336 1.00 22.08 83 GLU B CA 1
ATOM 2215 C C . GLU B 2 83 ? -6.053 9.894 35.074 1.00 22.58 83 GLU B C 1
ATOM 2216 O O . GLU B 2 83 ? -5.638 9.110 34.210 1.00 22.62 83 GLU B O 1
ATOM 2222 N N . GLU B 2 84 ? -5.230 10.622 35.819 1.00 22.82 84 GLU B N 1
ATOM 2223 C CA . GLU B 2 84 ? -3.794 10.568 35.551 1.00 25.36 84 GLU B CA 1
ATOM 2224 C C . GLU B 2 84 ? -3.224 9.149 35.696 1.00 25.41 84 GLU B C 1
ATOM 2225 O O . GLU B 2 84 ? -2.370 8.724 34.904 1.00 25.10 84 GLU B O 1
ATOM 2231 N N . VAL B 2 85 ? -3.685 8.420 36.713 1.00 26.95 85 VAL B N 1
ATOM 2232 C CA . VAL B 2 85 ? -3.118 7.085 36.961 1.00 28.05 85 VAL B CA 1
ATOM 2233 C C . VAL B 2 85 ? -3.482 6.074 35.870 1.00 27.97 85 VAL B C 1
ATOM 2234 O O . VAL B 2 85 ? -2.863 5.027 35.767 1.00 28.53 85 VAL B O 1
ATOM 2238 N N . ARG B 2 86 ? -4.465 6.413 35.044 1.00 27.22 86 ARG B N 1
ATOM 2239 C CA . ARG B 2 86 ? -4.936 5.528 33.992 1.00 26.71 86 ARG B CA 1
ATOM 2240 C C . ARG B 2 86 ? -4.121 5.653 32.712 1.00 25.89 86 ARG B C 1
ATOM 2241 O O . ARG B 2 86 ? -4.324 4.870 31.776 1.00 25.65 86 ARG B O 1
ATOM 2249 N N . ILE B 2 87 ? -3.224 6.642 32.647 1.00 25.13 87 ILE B N 1
ATOM 2250 C CA . ILE B 2 87 ? -2.497 6.937 31.395 1.00 24.66 87 ILE B CA 1
ATOM 2251 C C . ILE B 2 87 ? -1.368 5.925 31.206 1.00 26.51 87 ILE B C 1
ATOM 2252 O O . ILE B 2 87 ? -0.594 5.679 32.136 1.00 27.47 87 ILE B O 1
ATOM 2257 N N . LYS B 2 88 ? -1.289 5.328 30.015 1.00 26.33 88 LYS B N 1
ATOM 2258 C CA . LYS B 2 88 ? -0.212 4.391 29.718 1.00 28.12 88 LYS B CA 1
ATOM 2259 C C . LYS B 2 88 ? 0.720 4.986 28.685 1.00 27.23 88 LYS B C 1
ATOM 2260 O O . LYS B 2 88 ? 0.336 5.146 27.530 1.00 27.89 88 LYS B O 1
ATOM 2266 N N . PHE B 2 89 ? 1.921 5.354 29.119 1.00 27.87 89 PHE B N 1
ATOM 2267 C CA . PHE B 2 89 ? 2.924 5.911 28.211 1.00 28.50 89 PHE B CA 1
ATOM 2268 C C . PHE B 2 89 ? 3.659 4.820 27.420 1.00 30.05 89 PHE B C 1
ATOM 2269 O O . PHE B 2 89 ? 3.807 3.697 27.901 1.00 31.10 89 PHE B O 1
ATOM 2277 N N . PRO B 2 90 ? 4.095 5.146 26.185 1.00 30.54 90 PRO B N 1
ATOM 2278 C CA . PRO B 2 90 ? 4.923 4.245 25.375 1.00 32.11 90 PRO B CA 1
ATOM 2279 C C . PRO B 2 90 ? 6.241 3.909 26.084 1.00 33.92 90 PRO B C 1
ATOM 2280 O O . PRO B 2 90 ? 6.755 4.719 26.864 1.00 33.06 90 PRO B O 1
ATOM 2284 N N . ALA B 2 91 ? 6.772 2.725 25.800 1.00 36.50 91 ALA B N 1
ATOM 2285 C CA . ALA B 2 91 ? 8.037 2.278 26.392 1.00 38.85 91 ALA B CA 1
ATOM 2286 C C . ALA B 2 91 ? 9.237 3.105 25.931 1.00 40.26 91 ALA B C 1
ATOM 2287 O O . ALA B 2 91 ? 10.165 3.370 26.721 1.00 41.25 91 ALA B O 1
ATOM 2289 N N . GLY B 2 92 ? 9.215 3.509 24.658 1.00 40.01 92 GLY B N 1
ATOM 2290 C CA . GLY B 2 92 ? 10.300 4.272 24.060 1.00 40.08 92 GLY B CA 1
ATOM 2291 C C . GLY B 2 92 ? 9.826 5.664 23.665 1.00 39.13 92 GLY B C 1
ATOM 2292 O O . GLY B 2 92 ? 9.011 6.261 24.371 1.00 38.78 92 GLY B O 1
ATOM 2293 N N . PRO B 2 93 ? 10.361 6.203 22.551 1.00 38.66 93 PRO B N 1
ATOM 2294 C CA . PRO B 2 93 ? 10.023 7.549 22.064 1.00 37.49 93 PRO B CA 1
ATOM 2295 C C . PRO B 2 93 ? 8.525 7.722 21.880 1.00 36.04 93 PRO B C 1
ATOM 2296 O O . PRO B 2 93 ? 7.811 6.751 21.636 1.00 36.19 93 PRO B O 1
ATOM 2300 N N . VAL B 2 94 ? 8.065 8.963 21.976 1.00 34.30 94 VAL B N 1
ATOM 2301 C CA A VAL B 2 94 ? 6.641 9.233 21.929 0.41 32.85 94 VAL B CA 1
ATOM 2302 C CA B VAL B 2 94 ? 6.644 9.279 21.939 0.59 32.63 94 VAL B CA 1
ATOM 2303 C C . VAL B 2 94 ? 6.154 9.618 20.521 1.00 32.23 94 VAL B C 1
ATOM 2304 O O . VAL B 2 94 ? 4.984 9.408 20.194 1.00 31.98 94 VAL B O 1
ATOM 2311 N N . LEU B 2 95 ? 7.046 10.149 19.678 1.00 30.96 95 LEU B N 1
ATOM 2312 C CA . LEU B 2 95 ? 6.634 10.581 18.326 1.00 29.77 95 LEU B CA 1
ATOM 2313 C C . LEU B 2 95 ? 6.561 9.443 17.308 1.00 29.08 95 LEU B C 1
ATOM 2314 O O . LEU B 2 95 ? 7.523 8.695 17.138 1.00 29.92 95 LEU B O 1
ATOM 2319 N N . GLY B 2 96 ? 5.411 9.329 16.641 1.00 28.27 96 GLY B N 1
ATOM 2320 C CA . GLY B 2 96 ? 5.222 8.380 15.563 1.00 27.85 96 GLY B CA 1
ATOM 2321 C C . GLY B 2 96 ? 5.483 8.998 14.189 1.00 28.31 96 GLY B C 1
ATOM 2322 O O . GLY B 2 96 ? 6.408 9.808 14.019 1.00 28.07 96 GLY B O 1
ATOM 2323 N N . SER B 2 97 ? 4.649 8.621 13.224 1.00 26.78 97 SER B N 1
ATOM 2324 C CA . SER B 2 97 ? 4.717 9.144 11.870 1.00 27.25 97 SER B CA 1
ATOM 2325 C C . SER B 2 97 ? 3.680 10.239 11.686 1.00 26.17 97 SER B C 1
ATOM 2326 O O . SER B 2 97 ? 2.473 9.997 11.830 1.00 25.49 97 SER B O 1
ATOM 2329 N N . TRP B 2 98 ? 4.135 11.449 11.387 1.00 25.46 98 TRP B N 1
ATOM 2330 C CA . TRP B 2 98 ? 3.181 12.544 11.184 1.00 25.51 98 TRP B CA 1
ATOM 2331 C C . TRP B 2 98 ? 2.204 12.294 10.033 1.00 25.88 98 TRP B C 1
ATOM 2332 O O . TRP B 2 98 ? 1.036 12.689 10.111 1.00 26.53 98 TRP B O 1
ATOM 2343 N N . LYS B 2 99 ? 2.657 11.639 8.961 1.00 27.40 99 LYS B N 1
ATOM 2344 C CA . LYS B 2 99 ? 1.756 11.380 7.817 1.00 28.73 99 LYS B CA 1
ATOM 2345 C C . LYS B 2 99 ? 0.591 10.495 8.218 1.00 28.69 99 LYS B C 1
ATOM 2346 O O . LYS B 2 99 ? -0.571 10.741 7.828 1.00 28.48 99 LYS B O 1
ATOM 2352 N N . ASP B 2 100 ? 0.886 9.480 9.028 1.00 28.16 100 ASP B N 1
ATOM 2353 C CA . ASP B 2 100 ? -0.184 8.656 9.591 1.00 27.51 100 ASP B CA 1
ATOM 2354 C C . ASP B 2 100 ? -1.019 9.423 10.615 1.00 25.35 100 ASP B C 1
ATOM 2355 O O . ASP B 2 100 ? -2.215 9.205 10.720 1.00 24.89 100 ASP B O 1
ATOM 2360 N N . GLY B 2 101 ? -0.397 10.346 11.352 1.00 23.77 101 GLY B N 1
ATOM 2361 C CA . GLY B 2 101 ? -1.155 11.229 12.274 1.00 22.26 101 GLY B CA 1
ATOM 2362 C C . GLY B 2 101 ? -2.129 12.145 11.547 1.00 22.19 101 GLY B C 1
ATOM 2363 O O . GLY B 2 101 ? -3.234 12.421 12.044 1.00 22.21 101 GLY B O 1
ATOM 2364 N N . ALA B 2 102 ? -1.732 12.640 10.384 1.00 22.76 102 ALA B N 1
ATOM 2365 C CA . ALA B 2 102 ? -2.637 13.464 9.587 1.00 23.17 102 ALA B CA 1
ATOM 2366 C C . ALA B 2 102 ? -3.902 12.697 9.307 1.00 24.24 102 ALA B C 1
ATOM 2367 O O . ALA B 2 102 ? -4.975 13.293 9.345 1.00 24.79 102 ALA B O 1
ATOM 2369 N N . LYS B 2 103 ? -3.775 11.390 9.042 1.00 24.67 103 LYS B N 1
ATOM 2370 C CA . LYS B 2 103 ? -4.920 10.529 8.771 1.00 26.59 103 LYS B CA 1
ATOM 2371 C C . LYS B 2 103 ? -5.795 10.332 10.014 1.00 25.05 103 LYS B C 1
ATOM 2372 O O . LYS B 2 103 ? -7.016 10.302 9.902 1.00 24.56 103 LYS B O 1
ATOM 2378 N N . VAL B 2 104 ? -5.173 10.145 11.174 1.00 23.86 104 VAL B N 1
ATOM 2379 C CA . VAL B 2 104 ? -5.935 10.071 12.435 1.00 23.10 104 VAL B CA 1
ATOM 2380 C C . VAL B 2 104 ? -6.754 11.352 12.658 1.00 22.33 104 VAL B C 1
ATOM 2381 O O . VAL B 2 104 ? -7.940 11.296 13.039 1.00 22.00 104 VAL B O 1
ATOM 2385 N N . ALA B 2 105 ? -6.131 12.487 12.393 1.00 21.00 105 ALA B N 1
ATOM 2386 C CA . ALA B 2 105 ? -6.785 13.791 12.609 1.00 21.52 105 ALA B CA 1
ATOM 2387 C C . ALA B 2 105 ? -7.998 14.033 11.705 1.00 22.08 105 ALA B C 1
ATOM 2388 O O . ALA B 2 105 ? -8.958 14.714 12.099 1.00 21.06 105 ALA B O 1
ATOM 2390 N N . GLN B 2 106 ? -7.903 13.547 10.464 1.00 23.19 106 GLN B N 1
ATOM 2391 C CA . GLN B 2 106 ? -8.889 13.889 9.425 1.00 24.40 106 GLN B CA 1
ATOM 2392 C C . GLN B 2 106 ? -10.073 12.941 9.500 1.00 25.25 106 GLN B C 1
ATOM 2393 O O . GLN B 2 106 ? -11.170 13.264 8.994 1.00 26.14 106 GLN B O 1
ATOM 2399 N N . ASN B 2 107 ? -9.846 11.758 10.088 1.00 24.55 107 ASN B N 1
ATOM 2400 C CA . ASN B 2 107 ? -10.818 10.659 10.107 1.00 26.30 107 ASN B CA 1
ATOM 2401 C C . ASN B 2 107 ? -11.841 10.832 11.211 1.00 25.35 107 ASN B C 1
ATOM 2402 O O . ASN B 2 107 ? -11.496 10.750 12.381 1.00 25.81 107 ASN B O 1
ATOM 2407 N N . GLY B 2 108 ? -13.092 11.028 10.824 1.00 25.87 108 GLY B N 1
ATOM 2408 C CA . GLY B 2 108 ? -14.187 11.193 11.762 1.00 25.38 108 GLY B CA 1
ATOM 2409 C C . GLY B 2 108 ? -15.083 9.965 11.820 1.00 25.75 108 GLY B C 1
ATOM 2410 O O . GLY B 2 108 ? -16.176 10.013 12.398 1.00 25.80 108 GLY B O 1
ATOM 2411 N N . ARG B 2 109 ? -14.619 8.857 11.232 1.00 26.15 109 ARG B N 1
ATOM 2412 C CA . ARG B 2 109 ? -15.373 7.603 11.259 1.00 27.86 109 ARG B CA 1
ATOM 2413 C C . ARG B 2 109 ? -15.027 6.740 12.483 1.00 26.68 109 ARG B C 1
ATOM 2414 O O . ARG B 2 109 ? -14.090 7.040 13.224 1.00 25.78 109 ARG B O 1
ATOM 2422 N N . GLY B 2 110 ? -15.803 5.677 12.665 1.00 28.07 110 GLY B N 1
ATOM 2423 C CA . GLY B 2 110 ? -15.567 4.659 13.688 1.00 26.85 110 GLY B CA 1
ATOM 2424 C C . GLY B 2 110 ? -16.430 4.768 14.927 1.00 27.45 110 GLY B C 1
ATOM 2425 O O . GLY B 2 110 ? -16.712 5.884 15.412 1.00 26.46 110 GLY B O 1
ATOM 2426 N N . GLY B 2 111 ? -16.841 3.608 15.445 1.00 26.70 111 GLY B N 1
ATOM 2427 C CA . GLY B 2 111 ? -17.525 3.528 16.763 1.00 26.46 111 GLY B CA 1
ATOM 2428 C C . GLY B 2 111 ? -19.030 3.737 16.748 1.00 26.18 111 GLY B C 1
ATOM 2429 O O . GLY B 2 111 ? -19.685 3.592 17.788 1.00 26.13 111 GLY B O 1
ATOM 2430 N N . GLN B 2 112 ? -19.571 4.078 15.580 1.00 25.68 112 GLN B N 1
ATOM 2431 C CA . GLN B 2 112 ? -20.999 4.356 15.423 1.00 26.08 112 GLN B CA 1
ATOM 2432 C C . GLN B 2 112 ? -21.745 3.085 15.062 1.00 27.43 112 GLN B C 1
ATOM 2433 O O . GLN B 2 112 ? -21.131 2.148 14.525 1.00 27.34 112 GLN B O 1
ATOM 2439 N N . PHE B 2 113 ? -23.054 3.034 15.347 1.00 26.91 113 PHE B N 1
ATOM 2440 C CA . PHE B 2 113 ? -23.821 1.808 15.068 1.00 29.28 113 PHE B CA 1
ATOM 2441 C C . PHE B 2 113 ? -23.953 1.495 13.571 1.00 30.52 113 PHE B C 1
ATOM 2442 O O . PHE B 2 113 ? -24.140 0.344 13.189 1.00 31.65 113 PHE B O 1
ATOM 2450 N N . SER B 2 114 ? -23.797 2.520 12.738 1.00 30.71 114 SER B N 1
ATOM 2451 C CA . SER B 2 114 ? -23.890 2.361 11.279 1.00 33.27 114 SER B CA 1
ATOM 2452 C C . SER B 2 114 ? -22.559 1.965 10.623 1.00 35.08 114 SER B C 1
ATOM 2453 O O . SER B 2 114 ? -22.517 1.680 9.427 1.00 36.79 114 SER B O 1
ATOM 2456 N N . ASP B 2 115 ? -21.476 1.961 11.395 1.00 35.29 115 ASP B N 1
ATOM 2457 C CA . ASP B 2 115 ? -20.126 1.679 10.869 1.00 36.99 115 ASP B CA 1
ATOM 2458 C C . ASP B 2 115 ? -19.921 0.179 10.826 1.00 39.20 115 ASP B C 1
ATOM 2459 O O . ASP B 2 115 ? -19.988 -0.457 11.876 1.00 39.69 115 ASP B O 1
ATOM 2464 N N . PRO B 2 116 ? -19.619 -0.385 9.634 1.00 40.74 116 PRO B N 1
ATOM 2465 C CA . PRO B 2 116 ? -19.467 -1.836 9.483 1.00 42.69 116 PRO B CA 1
ATOM 2466 C C . PRO B 2 116 ? -18.257 -2.353 10.269 1.00 42.99 116 PRO B C 1
ATOM 2467 O O . PRO B 2 116 ? -17.356 -1.559 10.583 1.00 41.50 116 PRO B O 1
ATOM 2471 N N . PRO B 2 117 ? -18.215 -3.672 10.584 1.00 44.30 117 PRO B N 1
ATOM 2472 C CA . PRO B 2 117 ? -17.072 -4.104 11.404 1.00 44.00 117 PRO B CA 1
ATOM 2473 C C . PRO B 2 117 ? -15.782 -3.899 10.621 1.00 43.84 117 PRO B C 1
ATOM 2474 O O . PRO B 2 117 ? -15.817 -3.802 9.392 1.00 44.71 117 PRO B O 1
ATOM 2478 N N . GLY B 2 118 ? -14.664 -3.792 11.325 1.00 43.09 118 GLY B N 1
ATOM 2479 C CA . GLY B 2 118 ? -13.397 -3.486 10.668 1.00 43.06 118 GLY B CA 1
ATOM 2480 C C . GLY B 2 118 ? -13.132 -2.000 10.392 1.00 41.53 118 GLY B C 1
ATOM 2481 O O . GLY B 2 118 ? -12.025 -1.648 9.959 1.00 40.81 118 GLY B O 1
ATOM 2482 N N . THR B 2 119 ? -14.125 -1.127 10.632 1.00 39.93 119 THR B N 1
ATOM 2483 C CA . THR B 2 119 ? -13.953 0.321 10.397 1.00 38.29 119 THR B CA 1
ATOM 2484 C C . THR B 2 119 ? -12.842 0.876 11.291 1.00 37.05 119 THR B C 1
ATOM 2485 O O . THR B 2 119 ? -12.880 0.692 12.505 1.00 36.82 119 THR B O 1
ATOM 2489 N N . VAL B 2 120 ? -11.863 1.553 10.703 1.00 36.15 120 VAL B N 1
ATOM 2490 C CA . VAL B 2 120 ? -10.795 2.139 11.521 1.00 35.39 120 VAL B CA 1
ATOM 2491 C C . VAL B 2 120 ? -11.295 3.427 12.162 1.00 33.26 120 VAL B C 1
ATOM 2492 O O . VAL B 2 120 ? -11.929 4.238 11.505 1.00 32.78 120 VAL B O 1
ATOM 2496 N N . SER B 2 121 ? -11.038 3.588 13.453 1.00 32.51 121 SER B N 1
ATOM 2497 C CA . SER B 2 121 ? -11.483 4.784 14.167 1.00 31.41 121 SER B CA 1
ATOM 2498 C C . SER B 2 121 ? -10.459 5.897 14.043 1.00 30.40 121 SER B C 1
ATOM 2499 O O . SER B 2 121 ? -9.249 5.668 14.184 1.00 30.13 121 SER B O 1
ATOM 2502 N N . GLY B 2 122 ? -10.951 7.099 13.759 1.00 29.72 122 GLY B N 1
ATOM 2503 C CA . GLY B 2 122 ? -10.086 8.273 13.799 1.00 28.24 122 GLY B CA 1
ATOM 2504 C C . GLY B 2 122 ? -10.270 9.080 15.062 1.00 26.07 122 GLY B C 1
ATOM 2505 O O . GLY B 2 122 ? -11.142 8.787 15.878 1.00 25.08 122 GLY B O 1
ATOM 2506 N N . GLY B 2 123 ? -9.443 10.114 15.214 1.00 24.57 123 GLY B N 1
ATOM 2507 C CA . GLY B 2 123 ? -9.584 11.000 16.340 1.00 23.15 123 GLY B CA 1
ATOM 2508 C C . GLY B 2 123 ? -10.473 12.186 16.029 1.00 23.04 123 GLY B C 1
ATOM 2509 O O . GLY B 2 123 ? -10.900 12.886 16.933 1.00 23.28 123 GLY B O 1
ATOM 2510 N N . ASN B 2 124 ? -10.749 12.428 14.744 1.00 22.50 124 ASN B N 1
ATOM 2511 C CA . ASN B 2 124 ? -11.599 13.549 14.339 1.00 21.16 124 ASN B CA 1
ATOM 2512 C C . ASN B 2 124 ? -11.154 14.883 14.955 1.00 19.82 124 ASN B C 1
ATOM 2513 O O . ASN B 2 124 ? -11.970 15.732 15.349 1.00 18.66 124 ASN B O 1
ATOM 2518 N N . CYS B 2 125 ? -9.848 15.057 15.027 1.00 17.98 125 CYS B N 1
ATOM 2519 C CA . CYS B 2 125 ? -9.244 16.200 15.668 1.00 18.36 125 CYS B CA 1
ATOM 2520 C C . CYS B 2 125 ? -9.691 17.467 14.985 1.00 17.71 125 CYS B C 1
ATOM 2521 O O . CYS B 2 125 ? -9.875 18.498 15.663 1.00 18.53 125 CYS B O 1
ATOM 2524 N N . TYR B 2 126 ? -9.815 17.405 13.657 1.00 18.78 126 TYR B N 1
ATOM 2525 C CA . TYR B 2 126 ? -10.274 18.556 12.863 1.00 18.96 126 TYR B CA 1
ATOM 2526 C C . TYR B 2 126 ? -11.715 18.997 13.180 1.00 20.48 126 TYR B C 1
ATOM 2527 O O . TYR B 2 126 ? -12.105 20.152 12.914 1.00 19.99 126 TYR B O 1
ATOM 2536 N N . ALA B 2 127 ? -12.500 18.107 13.765 1.00 19.79 127 ALA B N 1
ATOM 2537 C CA . ALA B 2 127 ? -13.866 18.478 14.171 1.00 20.97 127 ALA B CA 1
ATOM 2538 C C . ALA B 2 127 ? -13.837 19.684 15.132 1.00 20.44 127 ALA B C 1
ATOM 2539 O O . ALA B 2 127 ? -14.732 20.508 15.108 1.00 21.76 127 ALA B O 1
ATOM 2541 N N . CYS B 2 128 ? -12.820 19.745 15.987 1.00 19.35 128 CYS B N 1
ATOM 2542 C CA . CYS B 2 128 ? -12.763 20.705 17.083 1.00 18.90 128 CYS B CA 1
ATOM 2543 C C . CYS B 2 128 ? -11.624 21.700 17.002 1.00 18.30 128 CYS B C 1
ATOM 2544 O O . CYS B 2 128 ? -11.695 22.733 17.645 1.00 21.00 128 CYS B O 1
ATOM 2547 N N . HIS B 2 129 ? -10.587 21.396 16.223 1.00 17.43 129 HIS B N 1
ATOM 2548 C CA . HIS B 2 129 ? -9.319 22.151 16.260 1.00 17.19 129 HIS B CA 1
ATOM 2549 C C . HIS B 2 129 ? -8.857 22.571 14.892 1.00 18.70 129 HIS B C 1
ATOM 2550 O O . HIS B 2 129 ? -8.923 21.765 13.932 1.00 19.09 129 HIS B O 1
ATOM 2557 N N . GLN B 2 130 ? -8.347 23.804 14.806 1.00 18.21 130 GLN B N 1
ATOM 2558 C CA . GLN B 2 130 ? -7.462 24.183 13.696 1.00 19.70 130 GLN B CA 1
ATOM 2559 C C . GLN B 2 130 ? -6.143 23.428 13.854 1.00 19.81 130 GLN B C 1
ATOM 2560 O O . GLN B 2 130 ? -5.632 23.353 14.969 1.00 20.11 130 GLN B O 1
ATOM 2566 N N . LEU B 2 131 ? -5.590 22.849 12.785 1.00 18.49 131 LEU B N 1
ATOM 2567 C CA . LEU B 2 131 ? -4.301 22.166 12.917 1.00 19.58 131 LEU B CA 1
ATOM 2568 C C . LEU B 2 131 ? -3.352 22.612 11.804 1.00 21.10 131 LEU B C 1
ATOM 2569 O O . LEU B 2 131 ? -2.552 23.491 12.033 1.00 22.74 131 LEU B O 1
ATOM 2574 N N . ASP B 2 132 ? -3.452 22.055 10.608 1.00 21.54 132 ASP B N 1
ATOM 2575 C CA . ASP B 2 132 ? -2.635 22.527 9.503 1.00 23.42 132 ASP B CA 1
ATOM 2576 C C . ASP B 2 132 ? -3.243 23.869 9.089 1.00 24.39 132 ASP B C 1
ATOM 2577 O O . ASP B 2 132 ? -4.455 23.912 8.830 1.00 24.15 132 ASP B O 1
ATOM 2582 N N . PRO B 2 133 ? -2.437 24.964 9.122 1.00 24.47 133 PRO B N 1
ATOM 2583 C CA . PRO B 2 133 ? -2.965 26.298 8.816 1.00 26.37 133 PRO B CA 1
ATOM 2584 C C . PRO B 2 133 ? -3.550 26.437 7.390 1.00 27.58 133 PRO B C 1
ATOM 2585 O O . PRO B 2 133 ? -4.322 27.373 7.121 1.00 28.41 133 PRO B O 1
ATOM 2589 N N . LYS B 2 134 ? -3.199 25.504 6.507 1.00 27.06 134 LYS B N 1
ATOM 2590 C CA . LYS B 2 134 ? -3.700 25.486 5.133 1.00 28.21 134 LYS B CA 1
ATOM 2591 C C . LYS B 2 134 ? -5.057 24.787 4.988 1.00 28.35 134 LYS B C 1
ATOM 2592 O O . LYS B 2 134 ? -5.722 24.971 3.970 1.00 29.07 134 LYS B O 1
ATOM 2598 N N . GLU B 2 135 ? -5.427 23.978 5.981 1.00 27.90 135 GLU B N 1
ATOM 2599 C CA . GLU B 2 135 ? -6.704 23.239 6.002 1.00 27.04 135 GLU B CA 1
ATOM 2600 C C . GLU B 2 135 ? -7.834 24.147 6.488 1.00 26.49 135 GLU B C 1
ATOM 2601 O O . GLU B 2 135 ? -7.865 24.529 7.649 1.00 25.52 135 GLU B O 1
ATOM 2607 N N . VAL B 2 136 ? -8.741 24.491 5.584 1.00 26.26 136 VAL B N 1
ATOM 2608 C CA . VAL B 2 136 ? -9.794 25.461 5.901 1.00 26.52 136 VAL B CA 1
ATOM 2609 C C . VAL B 2 136 ? -10.985 24.838 6.601 1.00 25.77 136 VAL B C 1
ATOM 2610 O O . VAL B 2 136 ? -11.818 25.556 7.183 1.00 25.63 136 VAL B O 1
ATOM 2614 N N . SER B 2 137 ? -11.080 23.512 6.548 1.00 24.89 137 SER B N 1
ATOM 2615 C CA . SER B 2 137 ? -12.195 22.819 7.194 1.00 25.07 137 SER B CA 1
ATOM 2616 C C . SER B 2 137 ? -11.776 22.333 8.579 1.00 23.37 137 SER B C 1
ATOM 2617 O O . SER B 2 137 ? -11.142 21.272 8.745 1.00 23.19 137 SER B O 1
ATOM 2620 N N . TYR B 2 138 ? -12.122 23.129 9.583 1.00 21.85 138 TYR B N 1
ATOM 2621 C CA . TYR B 2 138 ? -11.754 22.820 10.956 1.00 20.87 138 TYR B CA 1
ATOM 2622 C C . TYR B 2 138 ? -12.802 23.458 11.850 1.00 20.29 138 TYR B C 1
ATOM 2623 O O . TYR B 2 138 ? -13.375 24.499 11.472 1.00 20.39 138 TYR B O 1
ATOM 2632 N N . GLY B 2 139 ? -13.052 22.840 13.007 1.00 18.78 139 GLY B N 1
ATOM 2633 C CA . GLY B 2 139 ? -13.996 23.353 13.986 1.00 19.20 139 GLY B CA 1
ATOM 2634 C C . GLY B 2 139 ? -13.388 24.264 15.042 1.00 18.34 139 GLY B C 1
ATOM 2635 O O . GLY B 2 139 ? -12.152 24.432 15.117 1.00 18.83 139 GLY B O 1
ATOM 2636 N N . THR B 2 140 ? -14.267 24.817 15.866 1.00 18.79 140 THR B N 1
ATOM 2637 C CA . THR B 2 140 ? -13.921 25.851 16.842 1.00 20.04 140 THR B CA 1
ATOM 2638 C C . THR B 2 140 ? -14.361 25.460 18.259 1.00 19.73 140 THR B C 1
ATOM 2639 O O . THR B 2 140 ? -14.334 26.298 19.168 1.00 21.18 140 THR B O 1
ATOM 2643 N N . LEU B 2 141 ? -14.711 24.196 18.444 1.00 19.22 141 LEU B N 1
ATOM 2644 C CA . LEU B 2 141 ? -15.082 23.707 19.784 1.00 20.17 141 LEU B CA 1
ATOM 2645 C C . LEU B 2 141 ? -13.851 23.679 20.700 1.00 20.03 141 LEU B C 1
ATOM 2646 O O . LEU B 2 141 ? -13.974 23.860 21.916 1.00 21.98 141 LEU B O 1
ATOM 2651 N N . GLY B 2 142 ? -12.679 23.475 20.094 1.00 19.66 142 GLY B N 1
ATOM 2652 C CA . GLY B 2 142 ? -11.405 23.488 20.806 1.00 19.20 142 GLY B CA 1
ATOM 2653 C C . GLY B 2 142 ? -10.466 24.612 20.344 1.00 19.74 142 GLY B C 1
ATOM 2654 O O . GLY B 2 142 ? -10.715 25.271 19.339 1.00 20.48 142 GLY B O 1
ATOM 2655 N N . PRO B 2 143 ? -9.362 24.840 21.076 1.00 18.88 143 PRO B N 1
ATOM 2656 C CA . PRO B 2 143 ? -8.432 25.880 20.649 1.00 18.89 143 PRO B CA 1
ATOM 2657 C C . PRO B 2 143 ? -7.673 25.595 19.338 1.00 19.16 143 PRO B C 1
ATOM 2658 O O . PRO B 2 143 ? -7.496 24.459 18.954 1.00 17.73 143 PRO B O 1
ATOM 2662 N N . SER B 2 144 ? -7.262 26.652 18.647 1.00 18.43 144 SER B N 1
ATOM 2663 C CA . SER B 2 144 ? -6.318 26.500 17.537 1.00 20.13 144 SER B CA 1
ATOM 2664 C C . SER B 2 144 ? -4.998 25.827 17.943 1.00 20.85 144 SER B C 1
ATOM 2665 O O . SER B 2 144 ? -4.372 26.227 18.927 1.00 22.74 144 SER B O 1
ATOM 2668 N N . LEU B 2 145 ? -4.581 24.819 17.180 1.00 20.37 145 LEU B N 1
ATOM 2669 C CA . LEU B 2 145 ? -3.335 24.081 17.442 1.00 21.15 145 LEU B CA 1
ATOM 2670 C C . LEU B 2 145 ? -2.269 24.367 16.387 1.00 21.23 145 LEU B C 1
ATOM 2671 O O . LEU B 2 145 ? -1.249 23.666 16.280 1.00 21.50 145 LEU B O 1
ATOM 2676 N N . VAL B 2 146 ? -2.492 25.413 15.594 1.00 21.13 146 VAL B N 1
ATOM 2677 C CA . VAL B 2 146 ? -1.521 25.785 14.564 1.00 21.79 146 VAL B CA 1
ATOM 2678 C C . VAL B 2 146 ? -0.154 26.042 15.212 1.00 22.38 146 VAL B C 1
ATOM 2679 O O . VAL B 2 146 ? -0.065 26.754 16.228 1.00 22.80 146 VAL B O 1
ATOM 2683 N N . GLY B 2 147 ? 0.909 25.465 14.638 1.00 22.77 147 GLY B N 1
ATOM 2684 C CA . GLY B 2 147 ? 2.297 25.677 15.162 1.00 23.00 147 GLY B CA 1
ATOM 2685 C C . GLY B 2 147 ? 2.515 25.153 16.577 1.00 23.21 147 GLY B C 1
ATOM 2686 O O . GLY B 2 147 ? 3.382 25.664 17.302 1.00 24.03 147 GLY B O 1
ATOM 2687 N N . TYR B 2 148 ? 1.698 24.172 16.991 1.00 21.80 148 TYR B N 1
ATOM 2688 C CA . TYR B 2 148 ? 1.748 23.638 18.363 1.00 21.97 148 TYR B CA 1
ATOM 2689 C C . TYR B 2 148 ? 3.145 23.217 18.800 1.00 22.51 148 TYR B C 1
ATOM 2690 O O . TYR B 2 148 ? 3.624 23.619 19.869 1.00 22.81 148 TYR B O 1
ATOM 2699 N N . GLY B 2 149 ? 3.814 22.425 17.967 1.00 22.49 149 GLY B N 1
ATOM 2700 C CA . GLY B 2 149 ? 5.203 22.008 18.269 1.00 23.85 149 GLY B CA 1
ATOM 2701 C C . GLY B 2 149 ? 6.199 23.147 18.227 1.00 25.29 149 GLY B C 1
ATOM 2702 O O . GLY B 2 149 ? 7.014 23.293 19.123 1.00 25.38 149 GLY B O 1
ATOM 2703 N N . ARG B 2 150 ? 6.149 23.941 17.163 1.00 26.66 150 ARG B N 1
ATOM 2704 C CA . ARG B 2 150 ? 7.057 25.074 16.979 1.00 28.83 150 ARG B CA 1
ATOM 2705 C C . ARG B 2 150 ? 6.999 26.080 18.152 1.00 28.98 150 ARG B C 1
ATOM 2706 O O . ARG B 2 150 ? 8.037 26.511 18.655 1.00 28.95 150 ARG B O 1
ATOM 2714 N N . GLU B 2 151 ? 5.789 26.441 18.583 1.00 29.04 151 GLU B N 1
ATOM 2715 C CA . GLU B 2 151 ? 5.568 27.263 19.783 1.00 30.53 151 GLU B CA 1
ATOM 2716 C C . GLU B 2 151 ? 6.274 26.754 21.027 1.00 30.26 151 GLU B C 1
ATOM 2717 O O . GLU B 2 151 ? 6.602 27.535 21.909 1.00 31.68 151 GLU B O 1
ATOM 2723 N N . ARG B 2 152 ? 6.426 25.438 21.123 1.00 28.41 152 ARG B N 1
ATOM 2724 C CA . ARG B 2 152 ? 7.010 24.809 22.291 1.00 28.18 152 ARG B CA 1
ATOM 2725 C C . ARG B 2 152 ? 8.442 24.376 21.990 1.00 28.96 152 ARG B C 1
ATOM 2726 O O . ARG B 2 152 ? 8.990 23.484 22.650 1.00 28.40 152 ARG B O 1
ATOM 2734 N N . ASN B 2 153 ? 9.040 25.019 20.986 1.00 28.68 153 ASN B N 1
ATOM 2735 C CA . ASN B 2 153 ? 10.417 24.718 20.568 1.00 30.38 153 ASN B CA 1
ATOM 2736 C C . ASN B 2 153 ? 10.673 23.240 20.401 1.00 29.33 153 ASN B C 1
ATOM 2737 O O . ASN B 2 153 ? 11.783 22.768 20.640 1.00 30.19 153 ASN B O 1
ATOM 2742 N N . PHE B 2 154 ? 9.639 22.519 19.963 1.00 27.26 154 PHE B N 1
ATOM 2743 C CA . PHE B 2 154 ? 9.710 21.106 19.604 1.00 27.51 154 PHE B CA 1
ATOM 2744 C C . PHE B 2 154 ? 10.143 20.251 20.808 1.00 28.29 154 PHE B C 1
ATOM 2745 O O . PHE B 2 154 ? 10.695 19.171 20.652 1.00 29.07 154 PHE B O 1
ATOM 2753 N N . SER B 2 155 ? 9.857 20.744 22.011 1.00 28.91 155 SER B N 1
ATOM 2754 C CA . SER B 2 155 ? 10.292 20.105 23.259 1.00 30.48 155 SER B CA 1
ATOM 2755 C C . SER B 2 155 ? 9.845 18.638 23.387 1.00 29.53 155 SER B C 1
ATOM 2756 O O . SER B 2 155 ? 8.656 18.347 23.218 1.00 27.66 155 SER B O 1
ATOM 2759 N N . ALA B 2 156 ? 10.769 17.730 23.717 1.00 30.01 156 ALA B N 1
ATOM 2760 C CA . ALA B 2 156 ? 10.391 16.318 23.949 1.00 29.19 156 ALA B CA 1
ATOM 2761 C C . ALA B 2 156 ? 9.498 16.198 25.197 1.00 29.39 156 ALA B C 1
ATOM 2762 O O . ALA B 2 156 ? 8.560 15.397 25.211 1.00 27.45 156 ALA B O 1
ATOM 2764 N N . GLU B 2 157 ? 9.780 17.015 26.215 1.00 29.38 157 GLU B N 1
ATOM 2765 C CA . GLU B 2 157 ? 8.969 17.064 27.434 1.00 30.10 157 GLU B CA 1
ATOM 2766 C C . GLU B 2 157 ? 7.519 17.474 27.128 1.00 28.20 157 GLU B C 1
ATOM 2767 O O . GLU B 2 157 ? 6.573 16.893 27.668 1.00 27.63 157 GLU B O 1
ATOM 2773 N N . ASP B 2 158 ? 7.350 18.449 26.229 1.00 27.15 158 ASP B N 1
ATOM 2774 C CA . ASP B 2 158 ? 6.022 18.871 25.790 1.00 26.35 158 ASP B CA 1
ATOM 2775 C C . ASP B 2 158 ? 5.341 17.816 24.919 1.00 23.85 158 ASP B C 1
ATOM 2776 O O . ASP B 2 158 ? 4.099 17.645 24.988 1.00 22.34 158 ASP B O 1
ATOM 2781 N N . ALA B 2 159 ? 6.116 17.129 24.079 1.00 22.91 159 ALA B N 1
ATOM 2782 C CA . ALA B 2 159 ? 5.568 15.992 23.317 1.00 21.81 159 ALA B CA 1
ATOM 2783 C C . ALA B 2 159 ? 4.910 14.954 24.239 1.00 21.73 159 ALA B C 1
ATOM 2784 O O . ALA B 2 159 ? 3.818 14.439 23.952 1.00 20.56 159 ALA B O 1
ATOM 2786 N N . LYS B 2 160 ? 5.574 14.651 25.353 1.00 22.02 160 LYS B N 1
ATOM 2787 C CA . LYS B 2 160 ? 5.026 13.657 26.287 1.00 22.51 160 LYS B CA 1
ATOM 2788 C C . LYS B 2 160 ? 3.746 14.157 26.990 1.00 22.08 160 LYS B C 1
ATOM 2789 O O . LYS B 2 160 ? 2.803 13.393 27.222 1.00 20.78 160 LYS B O 1
ATOM 2795 N N . ILE B 2 161 ? 3.730 15.444 27.332 1.00 22.43 161 ILE B N 1
ATOM 2796 C CA . ILE B 2 161 ? 2.524 16.087 27.841 1.00 23.02 161 ILE B CA 1
ATOM 2797 C C . ILE B 2 161 ? 1.399 16.024 26.814 1.00 21.69 161 ILE B C 1
ATOM 2798 O O . ILE B 2 161 ? 0.237 15.754 27.157 1.00 21.08 161 ILE B O 1
ATOM 2803 N N . ALA B 2 162 ? 1.731 16.238 25.547 1.00 21.78 162 ALA B N 1
ATOM 2804 C CA . ALA B 2 162 ? 0.706 16.080 24.499 1.00 20.81 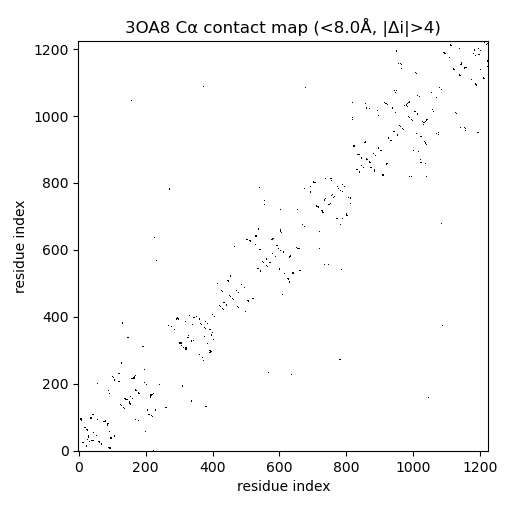162 ALA B CA 1
ATOM 2805 C C . ALA B 2 162 ? 0.177 14.639 24.362 1.00 19.42 162 ALA B C 1
ATOM 2806 O O . ALA B 2 162 ? -1.042 14.418 24.168 1.00 18.00 162 ALA B O 1
ATOM 2808 N N . PHE B 2 163 ? 1.071 13.665 24.465 1.00 19.74 163 PHE B N 1
ATOM 2809 C CA . PHE B 2 163 ? 0.667 12.268 24.444 1.00 19.98 163 PHE B CA 1
ATOM 2810 C C . PHE B 2 163 ? -0.386 12.040 25.542 1.00 19.28 163 PHE B C 1
ATOM 2811 O O . PHE B 2 163 ? -1.452 11.484 25.301 1.00 18.41 163 PHE B O 1
ATOM 2819 N N . ALA B 2 164 ? -0.059 12.497 26.744 1.00 21.06 164 ALA B N 1
ATOM 2820 C CA . ALA B 2 164 ? -0.960 12.417 27.885 1.00 21.42 164 ALA B CA 1
ATOM 2821 C C . ALA B 2 164 ? -2.321 13.084 27.621 1.00 20.28 164 ALA B C 1
ATOM 2822 O O . ALA B 2 164 ? -3.375 12.554 28.004 1.00 21.65 164 ALA B O 1
ATOM 2824 N N . LYS B 2 165 ? -2.294 14.260 26.988 1.00 19.10 165 LYS B N 1
ATOM 2825 C CA . LYS B 2 165 ? -3.500 15.002 26.648 1.00 18.81 165 LYS B CA 1
ATOM 2826 C C . LYS B 2 165 ? -4.428 14.188 25.774 1.00 17.54 165 LYS B C 1
ATOM 2827 O O . LYS B 2 165 ? -5.646 14.106 26.035 1.00 16.65 165 LYS B O 1
ATOM 2833 N N . VAL B 2 166 ? -3.872 13.607 24.716 1.00 16.00 166 VAL B N 1
ATOM 2834 C CA . VAL B 2 166 ? -4.656 12.801 23.761 1.00 16.98 166 VAL B CA 1
ATOM 2835 C C . VAL B 2 166 ? -5.108 11.511 24.417 1.00 17.16 166 VAL B C 1
ATOM 2836 O O . VAL B 2 166 ? -6.257 11.081 24.244 1.00 18.38 166 VAL B O 1
ATOM 2840 N N . TYR B 2 167 ? -4.260 10.943 25.255 1.00 17.46 167 TYR B N 1
ATOM 2841 C CA . TYR B 2 167 ? -4.602 9.699 25.937 1.00 18.62 167 TYR B CA 1
ATOM 2842 C C . TYR B 2 167 ? -5.799 9.859 26.897 1.00 18.43 167 TYR B C 1
ATOM 2843 O O . TYR B 2 167 ? -6.737 9.048 26.874 1.00 19.24 167 TYR B O 1
ATOM 2852 N N . ASP B 2 168 ? -5.785 10.915 27.724 1.00 19.28 168 ASP B N 1
ATOM 2853 C CA . ASP B 2 168 ? -6.852 11.203 28.678 1.00 19.05 168 ASP B CA 1
ATOM 2854 C C . ASP B 2 168 ? -6.806 12.721 29.007 1.00 19.38 168 ASP B C 1
ATOM 2855 O O . ASP B 2 168 ? -6.065 13.150 29.891 1.00 18.29 168 ASP B O 1
ATOM 2860 N N . ALA B 2 169 ? -7.595 13.508 28.284 1.00 17.74 169 ALA B N 1
ATOM 2861 C CA . ALA B 2 169 ? -7.603 14.967 28.437 1.00 18.49 169 ALA B CA 1
ATOM 2862 C C . ALA B 2 169 ? -7.932 15.391 29.868 1.00 18.76 169 ALA B C 1
ATOM 2863 O O . ALA B 2 169 ? -7.505 16.446 30.302 1.00 19.50 169 ALA B O 1
ATOM 2865 N N . GLN B 2 170 ? -8.737 14.601 30.567 1.00 18.12 170 GLN B N 1
ATOM 2866 C CA . GLN B 2 170 ? -9.247 14.987 31.879 1.00 18.77 170 GLN B CA 1
ATOM 2867 C C . GLN B 2 170 ? -8.223 14.786 33.001 1.00 19.36 170 GLN B C 1
ATOM 2868 O O . GLN B 2 170 ? -8.486 15.153 34.169 1.00 21.11 170 GLN B O 1
ATOM 2874 N N . ALA B 2 171 ? -7.078 14.185 32.660 1.00 18.76 171 ALA B N 1
ATOM 2875 C CA . ALA B 2 171 ? -5.983 14.071 33.616 1.00 19.10 171 ALA B CA 1
ATOM 2876 C C . ALA B 2 171 ? -5.434 15.443 33.891 1.00 20.33 171 ALA B C 1
ATOM 2877 O O . ALA B 2 171 ? -4.832 15.680 34.948 1.00 22.47 171 ALA B O 1
ATOM 2879 N N . SER B 2 172 ? -5.609 16.353 32.938 1.00 20.24 172 SER B N 1
ATOM 2880 C CA . SER B 2 172 ? -4.976 17.668 33.091 1.00 20.59 172 SER B CA 1
ATOM 2881 C C . SER B 2 172 ? -5.952 18.815 33.127 1.00 19.48 172 SER B C 1
ATOM 2882 O O . SER B 2 172 ? -5.596 19.874 33.577 1.00 19.67 172 SER B O 1
ATOM 2885 N N . LEU B 2 173 ? -7.177 18.606 32.637 1.00 18.80 173 LEU B N 1
ATOM 2886 C CA . LEU B 2 173 ? -8.239 19.624 32.709 1.00 17.70 173 LEU B CA 1
ATOM 2887 C C . LEU B 2 173 ? -9.576 18.916 32.968 1.00 18.31 173 LEU B C 1
ATOM 2888 O O . LEU B 2 173 ? -10.090 18.209 32.092 1.00 17.07 173 LEU B O 1
ATOM 2893 N N . ALA B 2 174 ? -10.101 19.090 34.173 1.00 17.36 174 ALA B N 1
ATOM 2894 C CA . ALA B 2 174 ? -11.261 18.353 34.614 1.00 19.06 174 ALA B CA 1
ATOM 2895 C C . ALA B 2 174 ? -12.469 18.778 33.792 1.00 18.46 174 ALA B C 1
ATOM 2896 O O . ALA B 2 174 ? -12.684 19.975 33.524 1.00 18.47 174 ALA B O 1
ATOM 2898 N N . CYS B 2 175 ? -13.221 17.774 33.370 1.00 18.67 175 CYS B N 1
ATOM 2899 C CA . CYS B 2 175 ? -14.455 17.935 32.585 1.00 18.93 175 CYS B CA 1
ATOM 2900 C C . CYS B 2 175 ? -14.239 18.536 31.206 1.00 17.90 175 CYS B C 1
ATOM 2901 O O . CYS B 2 175 ? -15.177 19.092 30.608 1.00 18.15 175 CYS B O 1
ATOM 2904 N N . SER B 2 176 ? -13.005 18.447 30.709 1.00 17.20 176 SER B N 1
ATOM 2905 C CA A SER B 2 176 ? -12.723 18.802 29.297 0.75 16.67 176 SER B CA 1
ATOM 2906 C CA B SER B 2 176 ? -12.750 18.841 29.325 0.25 17.23 176 SER B CA 1
ATOM 2907 C C . SER B 2 176 ? -13.763 18.202 28.359 1.00 16.55 176 SER B C 1
ATOM 2908 O O . SER B 2 176 ? -14.202 17.050 28.569 1.00 18.11 176 SER B O 1
ATOM 2913 N N . SER B 2 177 ? -14.128 18.952 27.316 1.00 18.08 177 SER B N 1
ATOM 2914 C CA . SER B 2 177 ? -14.981 18.446 26.246 1.00 18.38 177 SER B CA 1
ATOM 2915 C C . SER B 2 177 ? -14.280 17.450 25.302 1.00 17.79 177 SER B C 1
ATOM 2916 O O . SER B 2 177 ? -14.926 16.791 24.504 1.00 17.51 177 SER B O 1
ATOM 2919 N N . MET B 2 178 ? -12.954 17.373 25.373 1.00 14.32 178 MET B N 1
ATOM 2920 C CA . MET B 2 178 ? -12.202 16.515 24.513 1.00 14.73 178 MET B CA 1
ATOM 2921 C C . MET B 2 178 ? -12.435 15.068 24.938 1.00 14.80 178 MET B C 1
ATOM 2922 O O . MET B 2 178 ? -12.331 14.773 26.121 1.00 17.03 178 MET B O 1
ATOM 2927 N N . PRO B 2 179 ? -12.771 14.168 23.986 1.00 15.23 179 PRO B N 1
ATOM 2928 C CA . PRO B 2 179 ? -12.904 12.716 24.325 1.00 15.62 179 PRO B CA 1
ATOM 2929 C C . PRO B 2 179 ? -11.629 12.132 24.924 1.00 17.68 179 PRO B C 1
ATOM 2930 O O . PRO B 2 179 ? -10.516 12.538 24.537 1.00 16.69 179 PRO B O 1
ATOM 2934 N N . ARG B 2 180 ? -11.776 11.154 25.819 1.00 18.28 180 ARG B N 1
ATOM 2935 C CA . ARG B 2 180 ? -10.605 10.454 26.406 1.00 19.20 180 ARG B CA 1
ATOM 2936 C C . ARG B 2 180 ? -10.172 9.308 25.474 1.00 19.61 180 ARG B C 1
ATOM 2937 O O . ARG B 2 180 ? -10.509 8.157 25.680 1.00 21.34 180 ARG B O 1
ATOM 2945 N N . PHE B 2 181 ? -9.397 9.636 24.454 1.00 19.37 181 PHE B N 1
ATOM 2946 C CA . PHE B 2 181 ? -9.208 8.670 23.348 1.00 19.82 181 PHE B CA 1
ATOM 2947 C C . PHE B 2 181 ? -8.503 7.380 23.739 1.00 21.47 181 PHE B C 1
ATOM 2948 O O . PHE B 2 181 ? -8.882 6.300 23.299 1.00 22.35 181 PHE B O 1
ATOM 2956 N N . GLY B 2 182 ? -7.437 7.487 24.509 1.00 22.14 182 GLY B N 1
ATOM 2957 C CA . GLY B 2 182 ? -6.666 6.302 24.890 1.00 21.63 182 GLY B CA 1
ATOM 2958 C C . GLY B 2 182 ? -7.379 5.435 25.897 1.00 23.91 182 GLY B C 1
ATOM 2959 O O . GLY B 2 182 ? -7.477 4.220 25.742 1.00 25.48 182 GLY B O 1
ATOM 2960 N N . VAL B 2 183 ? -7.892 6.065 26.937 1.00 23.93 183 VAL B N 1
ATOM 2961 C CA . VAL B 2 183 ? -8.503 5.350 28.046 1.00 25.65 183 VAL B CA 1
ATOM 2962 C C . VAL B 2 183 ? -9.818 4.706 27.590 1.00 25.58 183 VAL B C 1
ATOM 2963 O O . VAL B 2 183 ? -10.142 3.596 28.021 1.00 26.11 183 VAL B O 1
ATOM 2967 N N . ASN B 2 184 ? -10.548 5.373 26.689 1.00 24.05 184 ASN B N 1
ATOM 2968 C CA . ASN B 2 184 ? -11.829 4.834 26.163 1.00 24.51 184 ASN B CA 1
ATOM 2969 C C . ASN B 2 184 ? -11.638 3.814 25.044 1.00 25.68 184 ASN B C 1
ATOM 2970 O O . ASN B 2 184 ? -12.597 3.198 24.592 1.00 25.67 184 ASN B O 1
ATOM 2975 N N . GLY B 2 185 ? -10.394 3.639 24.592 1.00 24.94 185 GLY B N 1
ATOM 2976 C CA . GLY B 2 185 ? -10.087 2.658 23.561 1.00 25.09 185 GLY B CA 1
ATOM 2977 C C . GLY B 2 185 ? -10.429 3.081 22.148 1.00 24.73 185 GLY B C 1
ATOM 2978 O O . GLY B 2 185 ? -10.495 2.237 21.255 1.00 25.90 185 GLY B O 1
ATOM 2979 N N . VAL B 2 186 ? -10.621 4.376 21.928 1.00 23.15 186 VAL B N 1
ATOM 2980 C CA . VAL B 2 186 ? -10.945 4.899 20.608 1.00 22.62 186 VAL B CA 1
ATOM 2981 C C . VAL B 2 186 ? -9.706 4.889 19.732 1.00 23.18 186 VAL B C 1
ATOM 2982 O O . VAL B 2 186 ? -9.773 4.572 18.531 1.00 25.05 186 VAL B O 1
ATOM 2986 N N . LEU B 2 187 ? -8.567 5.247 20.313 1.00 22.74 187 LEU B N 1
ATOM 2987 C CA . LEU B 2 187 ? -7.299 5.250 19.580 1.00 22.50 187 LEU B CA 1
ATOM 2988 C C . LEU B 2 187 ? -6.262 4.347 20.235 1.00 23.89 187 LEU B C 1
ATOM 2989 O O . LEU B 2 187 ? -6.164 4.282 21.461 1.00 23.96 187 LEU B O 1
ATOM 2994 N N . THR B 2 188 ? -5.483 3.670 19.399 1.00 23.92 188 THR B N 1
ATOM 2995 C CA . THR B 2 188 ? -4.392 2.817 19.863 1.00 24.77 188 THR B CA 1
ATOM 2996 C C . THR B 2 188 ? -3.171 3.664 20.211 1.00 23.54 188 THR B C 1
ATOM 2997 O O . THR B 2 188 ? -3.064 4.828 19.799 1.00 22.74 188 THR B O 1
ATOM 3001 N N . GLU B 2 189 ? -2.226 3.060 20.927 1.00 24.18 189 GLU B N 1
ATOM 3002 C CA . GLU B 2 189 ? -0.965 3.721 21.225 1.00 24.31 189 GLU B CA 1
ATOM 3003 C C . GLU B 2 189 ? -0.284 4.244 19.969 1.00 24.02 189 GLU B C 1
ATOM 3004 O O . GLU B 2 189 ? 0.197 5.379 19.975 1.00 23.42 189 GLU B O 1
ATOM 3010 N N . GLN B 2 190 ? -0.245 3.457 18.891 1.00 23.99 190 GLN B N 1
ATOM 3011 C CA . GLN B 2 190 ? 0.418 3.913 17.672 1.00 24.65 190 GLN B CA 1
ATOM 3012 C C . GLN B 2 190 ? -0.285 5.117 17.030 1.00 23.29 190 GLN B C 1
ATOM 3013 O O . GLN B 2 190 ? 0.381 6.030 16.520 1.00 22.90 190 GLN B O 1
ATOM 3019 N N . GLN B 2 191 ? -1.620 5.101 17.014 1.00 22.77 191 GLN B N 1
ATOM 3020 C CA . GLN B 2 191 ? -2.369 6.239 16.486 1.00 21.98 191 GLN B CA 1
ATOM 3021 C C . GLN B 2 191 ? -2.091 7.514 17.306 1.00 21.30 191 GLN B C 1
ATOM 3022 O O . GLN B 2 191 ? -1.980 8.609 16.741 1.00 21.01 191 GLN B O 1
ATOM 3028 N N . ILE B 2 192 ? -2.014 7.378 18.629 1.00 19.87 192 ILE B N 1
ATOM 3029 C CA . ILE B 2 192 ? -1.739 8.533 19.486 1.00 19.35 192 ILE B CA 1
ATOM 3030 C C . ILE B 2 192 ? -0.303 9.026 19.251 1.00 19.80 192 ILE B C 1
ATOM 3031 O O . ILE B 2 192 ? -0.077 10.218 19.083 1.00 19.86 192 ILE B O 1
ATOM 3036 N N . LYS B 2 193 ? 0.655 8.118 19.151 1.00 21.39 193 LYS B N 1
ATOM 3037 C CA . LYS B 2 193 ? 2.042 8.534 18.824 1.00 21.66 193 LYS B CA 1
ATOM 3038 C C . LYS B 2 193 ? 2.075 9.244 17.458 1.00 21.84 193 LYS B C 1
ATOM 3039 O O . LYS B 2 193 ? 2.786 10.229 17.282 1.00 20.51 193 LYS B O 1
ATOM 3045 N N . ASP B 2 194 ? 1.298 8.733 16.505 1.00 21.82 194 ASP B N 1
ATOM 3046 C CA . ASP B 2 194 ? 1.217 9.343 15.186 1.00 22.40 194 ASP B CA 1
ATOM 3047 C C . ASP B 2 194 ? 0.597 10.725 15.236 1.00 20.87 194 ASP B C 1
ATOM 3048 O O . ASP B 2 194 ? 1.124 11.634 14.644 1.00 19.63 194 ASP B O 1
ATOM 3053 N N . VAL B 2 195 ? -0.505 10.911 15.986 1.00 19.16 195 VAL B N 1
ATOM 3054 C CA A VAL B 2 195 ? -1.089 12.237 16.036 0.78 19.13 195 VAL B CA 1
ATOM 3055 C CA B VAL B 2 195 ? -1.128 12.220 16.126 0.22 18.48 195 VAL B CA 1
ATOM 3056 C C . VAL B 2 195 ? -0.231 13.235 16.839 1.00 18.99 195 VAL B C 1
ATOM 3057 O O . VAL B 2 195 ? -0.222 14.428 16.526 1.00 18.17 195 VAL B O 1
ATOM 3064 N N . VAL B 2 196 ? 0.544 12.771 17.821 1.00 18.53 196 VAL B N 1
ATOM 3065 C CA A VAL B 2 196 ? 1.485 13.650 18.525 0.75 17.88 196 VAL B CA 1
ATOM 3066 C CA B VAL B 2 196 ? 1.434 13.714 18.497 0.25 18.21 196 VAL B CA 1
ATOM 3067 C C . VAL B 2 196 ? 2.585 14.139 17.567 1.00 18.72 196 VAL B C 1
ATOM 3068 O O . VAL B 2 196 ? 3.008 15.311 17.588 1.00 18.77 196 VAL B O 1
ATOM 3075 N N . ALA B 2 197 ? 3.030 13.236 16.707 1.00 18.67 197 ALA B N 1
ATOM 3076 C CA . ALA B 2 197 ? 3.979 13.610 15.648 1.00 19.78 197 ALA B CA 1
ATOM 3077 C C . ALA B 2 197 ? 3.368 14.656 14.697 1.00 19.66 197 ALA B C 1
ATOM 3078 O O . ALA B 2 197 ? 4.080 15.568 14.247 1.00 21.00 197 ALA B O 1
ATOM 3080 N N . TYR B 2 198 ? 2.066 14.534 14.395 1.00 18.28 198 TYR B N 1
ATOM 3081 C CA . TYR B 2 198 ? 1.397 15.521 13.557 1.00 18.71 198 TYR B CA 1
ATOM 3082 C C . TYR B 2 198 ? 1.478 16.905 14.210 1.00 19.36 198 TYR B C 1
ATOM 3083 O O . TYR B 2 198 ? 1.663 17.922 13.506 1.00 20.31 198 TYR B O 1
ATOM 3092 N N . LEU B 2 199 ? 1.401 16.941 15.544 1.00 18.52 199 LEU B N 1
ATOM 3093 C CA . LEU B 2 199 ? 1.502 18.190 16.330 1.00 19.24 199 LEU B CA 1
ATOM 3094 C C . LEU B 2 199 ? 2.948 18.705 16.484 1.00 20.95 199 LEU B C 1
ATOM 3095 O O . LEU B 2 199 ? 3.201 19.938 16.414 1.00 21.30 199 LEU B O 1
ATOM 3100 N N . PHE B 2 200 ? 3.881 17.773 16.671 1.00 21.28 200 PHE B N 1
ATOM 3101 C CA . PHE B 2 200 ? 5.261 18.102 17.030 1.00 21.98 200 PHE B CA 1
ATOM 3102 C C . PHE B 2 200 ? 6.379 17.945 16.020 1.00 24.33 200 PHE B C 1
ATOM 3103 O O . PHE B 2 200 ? 7.475 18.494 16.234 1.00 26.29 200 PHE B O 1
ATOM 3111 N N . ASP B 2 201 ? 6.164 17.201 14.941 1.00 24.52 201 ASP B N 1
ATOM 3112 C CA . ASP B 2 201 ? 7.253 17.019 13.997 1.00 25.04 201 ASP B CA 1
ATOM 3113 C C . ASP B 2 201 ? 7.496 18.340 13.260 1.00 24.73 201 ASP B C 1
ATOM 3114 O O . ASP B 2 201 ? 6.552 18.937 12.762 1.00 22.91 201 ASP B O 1
ATOM 3119 N N . PRO B 2 202 ? 8.775 18.796 13.172 1.00 23.62 202 PRO B N 1
ATOM 3120 C CA . PRO B 2 202 ? 9.033 20.016 12.440 1.00 23.90 202 PRO B CA 1
ATOM 3121 C C . PRO B 2 202 ? 8.638 19.925 10.970 1.00 24.53 202 PRO B C 1
ATOM 3122 O O . PRO B 2 202 ? 8.431 20.957 10.327 1.00 25.15 202 PRO B O 1
ATOM 3126 N N . GLU B 2 203 ? 8.509 18.711 10.443 1.00 24.95 203 GLU B N 1
ATOM 3127 C CA . GLU B 2 203 ? 8.133 18.549 9.037 1.00 26.32 203 GLU B CA 1
ATOM 3128 C C . GLU B 2 203 ? 6.615 18.491 8.872 1.00 25.51 203 GLU B C 1
ATOM 3129 O O . GLU B 2 203 ? 6.099 18.528 7.751 1.00 25.01 203 GLU B O 1
ATOM 3135 N N . SER B 2 204 ? 5.897 18.367 9.982 1.00 23.79 204 SER B N 1
ATOM 3136 C CA . SER B 2 204 ? 4.436 18.386 9.896 1.00 23.10 204 SER B CA 1
ATOM 3137 C C . SER B 2 204 ? 3.964 19.715 9.307 1.00 23.95 204 SER B C 1
ATOM 3138 O O . SER B 2 204 ? 4.452 20.785 9.685 1.00 24.51 204 SER B O 1
ATOM 3141 N N . PRO B 2 205 ? 2.973 19.671 8.408 1.00 25.46 205 PRO B N 1
ATOM 3142 C CA . PRO B 2 205 ? 2.365 20.942 7.973 1.00 26.27 205 PRO B CA 1
ATOM 3143 C C . PRO B 2 205 ? 1.791 21.797 9.119 1.00 25.58 205 PRO B C 1
ATOM 3144 O O . PRO B 2 205 ? 1.692 23.021 8.985 1.00 26.31 205 PRO B O 1
ATOM 3148 N N . VAL B 2 206 ? 1.474 21.179 10.252 1.00 24.65 206 VAL B N 1
ATOM 3149 C CA . VAL B 2 206 ? 1.069 21.946 11.448 1.00 23.33 206 VAL B CA 1
ATOM 3150 C C . VAL B 2 206 ? 2.129 23.002 11.815 1.00 25.40 206 VAL B C 1
ATOM 3151 O O . VAL B 2 206 ? 1.813 24.124 12.236 1.00 25.67 206 VAL B O 1
ATOM 3155 N N . ASN B 2 207 ? 3.389 22.640 11.622 1.00 25.52 207 ASN B N 1
ATOM 3156 C CA . ASN B 2 207 ? 4.493 23.460 12.046 1.00 27.07 207 ASN B CA 1
ATOM 3157 C C . ASN B 2 207 ? 5.148 24.240 10.890 1.00 29.81 207 ASN B C 1
ATOM 3158 O O . ASN B 2 207 ? 6.228 24.783 11.041 1.00 30.28 207 ASN B O 1
ATOM 3163 N N . LYS B 2 208 ? 4.466 24.323 9.756 1.00 32.60 208 LYS B N 1
ATOM 3164 C CA . LYS B 2 208 ? 5.042 24.987 8.579 1.00 35.89 208 LYS B CA 1
ATOM 3165 C C . LYS B 2 208 ? 4.156 26.098 8.018 1.00 37.56 208 LYS B C 1
ATOM 3166 O O . LYS B 2 208 ? 3.374 26.721 8.745 1.00 38.97 208 LYS B O 1
ATOM 3172 N N . ALA C 1 46 ? -39.878 -11.841 63.867 1.00 31.32 46 ALA C N 1
ATOM 3173 C CA . ALA C 1 46 ? -38.510 -11.596 63.316 1.00 30.96 46 ALA C CA 1
ATOM 3174 C C . ALA C 1 46 ? -38.081 -10.115 63.312 1.00 29.91 46 ALA C C 1
ATOM 3175 O O . ALA C 1 46 ? -36.905 -9.798 63.151 1.00 31.20 46 ALA C O 1
ATOM 3177 N N . ASN C 1 47 ? -39.029 -9.203 63.470 1.00 30.85 47 ASN C N 1
ATOM 3178 C CA . ASN C 1 47 ? -38.733 -7.781 63.356 1.00 28.30 47 ASN C CA 1
ATOM 3179 C C . ASN C 1 47 ? -39.325 -7.069 64.565 1.00 26.95 47 ASN C C 1
ATOM 3180 O O . ASN C 1 47 ? -40.560 -6.957 64.656 1.00 25.30 47 ASN C O 1
ATOM 3185 N N . PRO C 1 48 ? -38.468 -6.594 65.492 1.00 25.92 48 PRO C N 1
ATOM 3186 C CA . PRO C 1 48 ? -39.014 -6.109 66.767 1.00 24.87 48 PRO C CA 1
ATOM 3187 C C . PRO C 1 48 ? -39.754 -4.793 66.610 1.00 23.51 48 PRO C C 1
ATOM 3188 O O . PRO C 1 48 ? -40.400 -4.345 67.566 1.00 23.91 48 PRO C O 1
ATOM 3192 N N . GLY C 1 49 ? -39.646 -4.180 65.420 1.00 21.76 49 GLY C N 1
ATOM 3193 C CA . GLY C 1 49 ? -40.392 -2.969 65.063 1.00 21.87 49 GLY C CA 1
ATOM 3194 C C . GLY C 1 49 ? -41.900 -3.139 65.086 1.00 21.16 49 GLY C C 1
ATOM 3195 O O . GLY C 1 49 ? -42.641 -2.180 65.244 1.00 22.63 49 GLY C O 1
ATOM 3196 N N . PHE C 1 50 ? -42.374 -4.363 64.951 1.00 22.30 50 PHE C N 1
ATOM 3197 C CA . PHE C 1 50 ? -43.801 -4.600 65.063 1.00 22.08 50 PHE C CA 1
ATOM 3198 C C . PHE C 1 50 ? -44.370 -4.476 66.475 1.00 22.49 50 PHE C C 1
ATOM 3199 O O . PHE C 1 50 ? -45.580 -4.312 66.643 1.00 23.31 50 PHE C O 1
ATOM 3207 N N . LEU C 1 51 ? -43.516 -4.562 67.487 1.00 22.67 51 LEU C N 1
ATOM 3208 C CA . LEU C 1 51 ? -43.964 -4.268 68.849 1.00 23.63 51 LEU C CA 1
ATOM 3209 C C . LEU C 1 51 ? -44.351 -2.785 68.944 1.00 22.96 51 LEU C C 1
ATOM 3210 O O . LEU C 1 51 ? -45.337 -2.440 69.600 1.00 23.49 51 LEU C O 1
ATOM 3215 N N . ASN C 1 52 ? -43.598 -1.910 68.272 1.00 22.26 52 ASN C N 1
ATOM 3216 C CA . ASN C 1 52 ? -43.967 -0.479 68.221 1.00 21.36 52 ASN C CA 1
ATOM 3217 C C . ASN C 1 52 ? -45.271 -0.271 67.438 1.00 21.34 52 ASN C C 1
ATOM 3218 O O . ASN C 1 52 ? -46.127 0.533 67.843 1.00 21.84 52 ASN C O 1
ATOM 3223 N N . VAL C 1 53 ? -45.420 -0.997 66.330 1.00 20.54 53 VAL C N 1
ATOM 3224 C CA . VAL C 1 53 ? -46.601 -0.916 65.471 1.00 20.86 53 VAL C CA 1
ATOM 3225 C C . VAL C 1 53 ? -47.830 -1.245 66.308 1.00 22.21 53 VAL C C 1
ATOM 3226 O O . VAL C 1 53 ? -48.834 -0.528 66.282 1.00 22.74 53 VAL C O 1
ATOM 3230 N N . ASP C 1 54 ? -47.729 -2.316 67.084 1.00 23.22 54 ASP C N 1
ATOM 3231 C CA . ASP C 1 54 ? -48.845 -2.761 67.907 1.00 24.75 54 ASP C CA 1
ATOM 3232 C C . ASP C 1 54 ? -49.195 -1.757 68.986 1.00 24.83 54 ASP C C 1
ATOM 3233 O O . ASP C 1 54 ? -50.383 -1.489 69.248 1.00 24.00 54 ASP C O 1
ATOM 3238 N N . ARG C 1 55 ? -48.174 -1.169 69.601 1.00 23.07 55 ARG C N 1
ATOM 3239 C CA . ARG C 1 55 ? -48.449 -0.169 70.636 1.00 24.43 55 ARG C CA 1
ATOM 3240 C C . ARG C 1 55 ? -49.070 1.091 70.023 1.00 23.08 55 ARG C C 1
ATOM 3241 O O . ARG C 1 55 ? -49.968 1.694 70.618 1.00 24.62 55 ARG C O 1
ATOM 3249 N N . GLY C 1 56 ? -48.629 1.437 68.825 1.00 22.88 56 GLY C N 1
ATOM 3250 C CA . GLY C 1 56 ? -49.125 2.631 68.099 1.00 21.09 56 GLY C CA 1
ATOM 3251 C C . GLY C 1 56 ? -50.594 2.435 67.764 1.00 22.11 56 GLY C C 1
ATOM 3252 O O . GLY C 1 56 ? -51.404 3.364 67.880 1.00 23.16 56 GLY C O 1
ATOM 3253 N N . GLU C 1 57 ? -50.963 1.222 67.367 1.00 22.69 57 GLU C N 1
ATOM 3254 C CA . GLU C 1 57 ? -52.354 0.962 67.026 1.00 24.47 57 GLU C CA 1
ATOM 3255 C C . GLU C 1 57 ? -53.279 1.149 68.246 1.00 25.28 57 GLU C C 1
ATOM 3256 O O . GLU C 1 57 ? -54.363 1.742 68.137 1.00 23.81 57 GLU C O 1
ATOM 3262 N N . VAL C 1 58 ? -52.861 0.630 69.394 1.00 25.73 58 VAL C N 1
ATOM 3263 C CA . VAL C 1 58 ? -53.602 0.850 70.641 1.00 26.57 58 VAL C CA 1
ATOM 3264 C C . VAL C 1 58 ? -53.702 2.357 70.931 1.00 26.52 58 VAL C C 1
ATOM 3265 O O . VAL C 1 58 ? -54.794 2.867 71.217 1.00 26.79 58 VAL C O 1
ATOM 3269 N N . LEU C 1 59 ? -52.588 3.074 70.838 1.00 25.74 59 LEU C N 1
ATOM 3270 C CA . LEU C 1 59 ? -52.594 4.521 71.143 1.00 26.37 59 LEU C CA 1
ATOM 3271 C C . LEU C 1 59 ? -53.538 5.306 70.229 1.00 26.09 59 LEU C C 1
ATOM 3272 O O . LEU C 1 59 ? -54.235 6.215 70.677 1.00 27.48 59 LEU C O 1
ATOM 3277 N N . TRP C 1 60 ? -53.556 4.969 68.947 1.00 24.19 60 TRP C N 1
ATOM 3278 C CA . TRP C 1 60 ? -54.396 5.669 67.992 1.00 25.71 60 TRP C CA 1
ATOM 3279 C C . TRP C 1 60 ? -55.873 5.662 68.443 1.00 26.36 60 TRP C C 1
ATO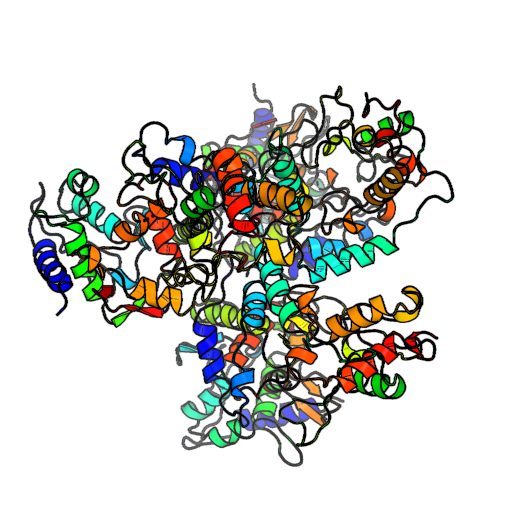M 3280 O O . TRP C 1 60 ? -56.585 6.658 68.271 1.00 26.76 60 TRP C O 1
ATOM 3291 N N . SER C 1 61 ? -56.318 4.556 69.061 1.00 27.30 61 SER C N 1
ATOM 3292 C CA . SER C 1 61 ? -57.727 4.382 69.400 1.00 28.98 61 SER C CA 1
ATOM 3293 C C . SER C 1 61 ? -58.058 4.652 70.856 1.00 30.28 61 SER C C 1
ATOM 3294 O O . SER C 1 61 ? -59.216 4.495 71.278 1.00 30.12 61 SER C O 1
ATOM 3297 N N . GLU C 1 62 ? -57.042 5.049 71.621 1.00 30.62 62 GLU C N 1
ATOM 3298 C CA . GLU C 1 62 ? -57.157 5.208 73.065 1.00 33.26 62 GLU C CA 1
ATOM 3299 C C . GLU C 1 62 ? -57.560 6.640 73.436 1.00 33.34 62 GLU C C 1
ATOM 3300 O O . GLU C 1 62 ? -56.836 7.571 73.118 1.00 32.43 62 GLU C O 1
ATOM 3306 N N . PRO C 1 63 ? -58.722 6.812 74.107 1.00 34.77 63 PRO C N 1
ATOM 3307 C CA . PRO C 1 63 ? -59.091 8.120 74.683 1.00 35.20 63 PRO C CA 1
ATOM 3308 C C . PRO C 1 63 ? -58.061 8.705 75.660 1.00 35.25 63 PRO C C 1
ATOM 3309 O O . PRO C 1 63 ? -57.615 8.006 76.580 1.00 35.80 63 PRO C O 1
ATOM 3313 N N . ARG C 1 64 ? -57.690 9.971 75.435 1.00 34.79 64 ARG C N 1
ATOM 3314 C CA . ARG C 1 64 ? -56.718 10.708 76.248 1.00 35.19 64 ARG C CA 1
ATOM 3315 C C . ARG C 1 64 ? -57.040 12.204 76.324 1.00 35.81 64 ARG C C 1
ATOM 3316 O O . ARG C 1 64 ? -57.851 12.713 75.545 1.00 35.95 64 ARG C O 1
ATOM 3324 N N . GLY C 1 65 ? -56.385 12.900 77.256 1.00 36.06 65 GLY C N 1
ATOM 3325 C CA . GLY C 1 65 ? -56.458 14.362 77.352 1.00 35.89 65 GLY C CA 1
ATOM 3326 C C . GLY C 1 65 ? -57.726 14.860 78.021 1.00 37.70 65 GLY C C 1
ATOM 3327 O O . GLY C 1 65 ? -58.519 14.066 78.558 1.00 38.37 65 GLY C O 1
ATOM 3328 N N . THR C 1 66 ? -57.923 16.177 77.967 1.00 38.29 66 THR C N 1
ATOM 3329 C CA . THR C 1 66 ? -59.053 16.847 78.601 1.00 40.04 66 THR C CA 1
ATOM 3330 C C . THR C 1 66 ? -60.360 16.592 77.882 1.00 40.46 66 THR C C 1
ATOM 3331 O O . THR C 1 66 ? -61.418 16.593 78.505 1.00 41.65 66 THR C O 1
ATOM 3335 N N . ARG C 1 67 ? -60.280 16.355 76.580 1.00 39.38 67 ARG C N 1
ATOM 3336 C CA . ARG C 1 67 ? -61.455 16.086 75.761 1.00 39.83 67 ARG C CA 1
ATOM 3337 C C . ARG C 1 67 ? -61.853 14.610 75.857 1.00 39.50 67 ARG C C 1
ATOM 3338 O O . ARG C 1 67 ? -63.000 14.262 75.565 1.00 39.85 67 ARG C O 1
ATOM 3346 N N . ASN C 1 68 ? -60.910 13.753 76.268 1.00 37.89 68 ASN C N 1
ATOM 3347 C CA . ASN C 1 68 ? -61.172 12.331 76.486 1.00 37.52 68 ASN C CA 1
ATOM 3348 C C . ASN C 1 68 ? -61.643 11.633 75.195 1.00 36.59 68 ASN C C 1
ATOM 3349 O O . ASN C 1 68 ? -62.645 10.916 75.176 1.00 36.93 68 ASN C O 1
ATOM 3354 N N . VAL C 1 69 ? -60.913 11.875 74.104 1.00 34.59 69 VAL C N 1
ATOM 3355 C CA . VAL C 1 69 ? -61.189 11.215 72.833 1.00 33.33 69 VAL C CA 1
ATOM 3356 C C . VAL C 1 69 ? -59.889 10.644 72.296 1.00 31.98 69 VAL C C 1
ATOM 3357 O O . VAL C 1 69 ? -58.816 10.970 72.789 1.00 31.32 69 VAL C O 1
ATOM 3361 N N . SER C 1 70 ? -59.992 9.813 71.272 1.00 31.06 70 SER C N 1
ATOM 3362 C CA . SER C 1 70 ? -58.835 9.135 70.716 1.00 30.97 70 SER C CA 1
ATOM 3363 C C . SER C 1 70 ? -58.255 9.992 69.617 1.00 30.39 70 SER C C 1
ATOM 3364 O O . SER C 1 70 ? -58.720 11.120 69.387 1.00 31.22 70 SER C O 1
ATOM 3367 N N . LEU C 1 71 ? -57.243 9.452 68.930 1.00 29.94 71 LEU C N 1
ATOM 3368 C CA . LEU C 1 71 ? -56.631 10.145 67.806 1.00 29.00 71 LEU C CA 1
ATOM 3369 C C . LEU C 1 71 ? -57.310 9.882 66.477 1.00 29.29 71 LEU C C 1
ATOM 3370 O O . LEU C 1 71 ? -56.822 10.340 65.439 1.00 28.91 71 LEU C O 1
ATOM 3375 N N . GLU C 1 72 ? -58.429 9.168 66.507 1.00 29.83 72 GLU C N 1
ATOM 3376 C CA . GLU C 1 72 ? -59.059 8.630 65.294 1.00 30.42 72 GLU C CA 1
ATOM 3377 C C . GLU C 1 72 ? -59.552 9.654 64.282 1.00 30.38 72 GLU C C 1
ATOM 3378 O O . GLU C 1 72 ? -59.757 9.314 63.127 1.00 30.79 72 GLU C O 1
ATOM 3384 N N . THR C 1 73 ? -59.751 10.893 64.703 1.00 30.73 73 THR C N 1
ATOM 3385 C CA . THR C 1 73 ? -60.217 11.911 63.760 1.00 31.57 73 THR C CA 1
ATOM 3386 C C . THR C 1 73 ? -59.100 12.857 63.312 1.00 31.18 73 THR C C 1
ATOM 3387 O O . THR C 1 73 ? -59.345 13.826 62.589 1.00 31.48 73 THR C O 1
ATOM 3391 N N . CYS C 1 74 ? -57.876 12.587 63.761 1.00 31.35 74 CYS C N 1
ATOM 3392 C CA . CYS C 1 74 ? -56.716 13.366 63.312 1.00 29.93 74 CYS C CA 1
ATOM 3393 C C . CYS C 1 74 ? -56.565 13.240 61.795 1.00 28.35 74 CYS C C 1
ATOM 3394 O O . CYS C 1 74 ? -56.631 12.146 61.254 1.00 26.95 74 CYS C O 1
ATOM 3397 N N . ASP C 1 75 ? -56.390 14.382 61.119 1.00 27.03 75 ASP C N 1
ATOM 3398 C CA . ASP C 1 75 ? -56.212 14.448 59.683 1.00 26.84 75 ASP C CA 1
ATOM 3399 C C . ASP C 1 75 ? -54.712 14.507 59.442 1.00 26.21 75 ASP C C 1
ATOM 3400 O O . ASP C 1 75 ? -54.060 15.465 59.811 1.00 26.41 75 ASP C O 1
ATOM 3405 N N . LEU C 1 76 ? -54.182 13.472 58.815 1.00 25.45 76 LEU C N 1
ATOM 3406 C CA . LEU C 1 76 ? -52.752 13.383 58.537 1.00 24.47 76 LEU C CA 1
ATOM 3407 C C . LEU C 1 76 ? -52.458 13.759 57.099 1.00 25.38 76 LEU C C 1
ATOM 3408 O O . LEU C 1 76 ? -51.323 13.588 56.632 1.00 26.09 76 LEU C O 1
ATOM 3413 N N . GLY C 1 77 ? -53.478 14.285 56.420 1.00 26.49 77 GLY C N 1
ATOM 3414 C CA . GLY C 1 77 ? -53.319 14.832 55.081 1.00 27.56 77 GLY C CA 1
ATOM 3415 C C . GLY C 1 77 ? -54.212 14.158 54.059 1.00 28.54 77 GLY C C 1
ATOM 3416 O O . GLY C 1 77 ? -54.417 14.705 52.965 1.00 29.84 77 GLY C O 1
ATOM 3417 N N . GLU C 1 78 ? -54.732 12.973 54.398 1.00 28.65 78 GLU C N 1
ATOM 3418 C CA . GLU C 1 78 ? -55.599 12.222 53.485 1.00 30.50 78 GLU C CA 1
ATOM 3419 C C . GLU C 1 78 ? -57.078 12.295 53.931 1.00 30.67 78 GLU C C 1
ATOM 3420 O O . GLU C 1 78 ? -57.932 11.557 53.425 1.00 31.69 78 GLU C O 1
ATOM 3426 N N . GLY C 1 79 ? -57.383 13.201 54.853 1.00 29.45 79 GLY C N 1
ATOM 3427 C CA . GLY C 1 79 ? -58.747 13.297 55.408 1.00 29.74 79 GLY C CA 1
ATOM 3428 C C . GLY C 1 79 ? -58.776 12.814 56.853 1.00 29.75 79 GLY C C 1
ATOM 3429 O O . GLY C 1 79 ? -57.959 11.971 57.232 1.00 28.59 79 GLY C O 1
ATOM 3430 N N . PRO C 1 80 ? -59.686 13.373 57.684 1.00 29.90 80 PRO C N 1
ATOM 3431 C CA . PRO C 1 80 ? -59.746 12.934 59.090 1.00 29.42 80 PRO C CA 1
ATOM 3432 C C . PRO C 1 80 ? -59.827 11.416 59.244 1.00 28.87 80 PRO C C 1
ATOM 3433 O O . PRO C 1 80 ? -60.733 10.788 58.706 1.00 28.33 80 PRO C O 1
ATOM 3437 N N . GLY C 1 81 ? -58.848 10.850 59.947 1.00 28.43 81 GLY C N 1
ATOM 3438 C CA . GLY C 1 81 ? -58.827 9.422 60.280 1.00 28.36 81 GLY C CA 1
ATOM 3439 C C . GLY C 1 81 ? -58.233 8.508 59.232 1.00 27.99 81 GLY C C 1
ATOM 3440 O O . GLY C 1 81 ? -58.108 7.313 59.468 1.00 27.71 81 GLY C O 1
ATOM 3441 N N . LYS C 1 82 ? -57.870 9.051 58.077 1.00 26.47 82 LYS C N 1
ATOM 3442 C CA . LYS C 1 82 ? -57.478 8.200 56.967 1.00 27.56 82 LYS C CA 1
ATOM 3443 C C . LYS C 1 82 ? -55.982 7.928 56.999 1.00 26.09 82 LYS C C 1
ATOM 3444 O O . LYS C 1 82 ? -55.183 8.831 56.781 1.00 24.18 82 LYS C O 1
ATOM 3450 N N . LEU C 1 83 ? -55.621 6.680 57.271 1.00 26.57 83 LEU C N 1
ATOM 3451 C CA . LEU C 1 83 ? -54.219 6.349 57.538 1.00 26.88 83 LEU C CA 1
ATOM 3452 C C . LEU C 1 83 ? -53.451 5.900 56.307 1.00 27.42 83 LEU C C 1
ATOM 3453 O O . LEU C 1 83 ? -52.243 6.171 56.191 1.00 26.90 83 LEU C O 1
ATOM 3458 N N . GLU C 1 84 ? -54.133 5.179 55.422 1.00 28.70 84 GLU C N 1
ATOM 3459 C CA . GLU C 1 84 ? -53.473 4.517 54.303 1.00 29.60 84 GLU C CA 1
ATOM 3460 C C . GLU C 1 84 ? -52.901 5.560 53.383 1.00 30.00 84 GLU C C 1
ATOM 3461 O O . GLU C 1 84 ? -53.623 6.455 52.919 1.00 30.49 84 GLU C O 1
ATOM 3467 N N . GLY C 1 85 ? -51.596 5.441 53.149 1.00 29.31 85 GLY C N 1
ATOM 3468 C CA . GLY C 1 85 ? -50.894 6.339 52.255 1.00 29.85 85 GLY C CA 1
ATOM 3469 C C . GLY C 1 85 ? -50.400 7.638 52.882 1.00 28.73 85 GLY C C 1
ATOM 3470 O O . GLY C 1 85 ? -49.595 8.345 52.262 1.00 29.99 85 GLY C O 1
ATOM 3471 N N . ALA C 1 86 ? -50.843 7.973 54.096 1.00 27.89 86 ALA C N 1
ATOM 3472 C CA . ALA C 1 86 ? -50.536 9.319 54.658 1.00 26.08 86 ALA C CA 1
ATOM 3473 C C . ALA C 1 86 ? -49.037 9.567 54.816 1.00 24.69 86 ALA C C 1
ATOM 3474 O O . ALA C 1 86 ? -48.536 10.611 54.383 1.00 24.50 86 ALA C O 1
ATOM 3476 N N . TYR C 1 87 ? -48.314 8.626 55.412 1.00 23.61 87 TYR C N 1
ATOM 3477 C CA . TYR C 1 87 ? -46.847 8.791 55.624 1.00 22.48 87 TYR C CA 1
ATOM 3478 C C . TYR C 1 87 ? -46.086 9.034 54.301 1.00 22.72 87 TYR C C 1
ATOM 3479 O O . TYR C 1 87 ? -45.102 9.796 54.234 1.00 23.24 87 TYR C O 1
ATOM 3488 N N . ALA C 1 88 ? -46.550 8.373 53.244 1.00 23.88 88 ALA C N 1
ATOM 3489 C CA . ALA C 1 88 ? -45.958 8.459 51.921 1.00 24.09 88 ALA C CA 1
ATOM 3490 C C . ALA C 1 88 ? -46.121 9.856 51.284 1.00 24.88 88 ALA C C 1
ATOM 3491 O O . ALA C 1 88 ? -45.433 10.185 50.314 1.00 25.49 88 ALA C O 1
ATOM 3493 N N . HIS C 1 89 ? -47.030 10.666 51.832 1.00 24.65 89 HIS C N 1
ATOM 3494 C CA . HIS C 1 89 ? -47.318 12.000 51.303 1.00 25.23 89 HIS C CA 1
ATOM 3495 C C . HIS C 1 89 ? -47.000 13.168 52.253 1.00 24.46 89 HIS C C 1
ATOM 3496 O O . HIS C 1 89 ? -47.437 14.307 52.012 1.00 24.61 89 HIS C O 1
ATOM 3503 N N . LEU C 1 90 ? -46.203 12.889 53.298 1.00 24.10 90 LEU C N 1
ATOM 3504 C CA . LEU C 1 90 ? -45.734 13.896 54.253 1.00 23.22 90 LEU C CA 1
ATOM 3505 C C . LEU C 1 90 ? -44.211 14.135 54.083 1.00 22.91 90 LEU C C 1
ATOM 3506 O O . LEU C 1 90 ? -43.506 13.223 53.662 1.00 22.81 90 LEU C O 1
ATOM 3511 N N . PRO C 1 91 ? -43.695 15.318 54.484 1.00 22.34 91 PRO C N 1
ATOM 3512 C CA . PRO C 1 91 ? -44.421 16.474 55.016 1.00 22.58 91 PRO C CA 1
ATOM 3513 C C . PRO C 1 91 ? -45.262 17.161 53.953 1.00 22.98 91 PRO C C 1
ATOM 3514 O O . PRO C 1 91 ? -45.004 17.003 52.760 1.00 22.99 91 PRO C O 1
ATOM 3518 N N . ARG C 1 92 ? -46.244 17.925 54.407 1.00 22.73 92 ARG C N 1
ATOM 3519 C CA . ARG C 1 92 ? -47.120 18.637 53.496 1.00 23.39 92 ARG C CA 1
ATOM 3520 C C . ARG C 1 92 ? -47.708 19.850 54.183 1.00 23.83 92 ARG C C 1
ATOM 3521 O O . ARG C 1 92 ? -47.633 19.988 55.413 1.00 22.14 92 ARG C O 1
ATOM 3529 N N . TYR C 1 93 ? -48.296 20.728 53.386 1.00 24.79 93 TYR C N 1
ATOM 3530 C CA . TYR C 1 93 ? -48.954 21.916 53.909 1.00 27.34 93 TYR C CA 1
ATOM 3531 C C . TYR C 1 93 ? -50.327 21.532 54.444 1.00 27.78 93 TYR C C 1
ATOM 3532 O O . TYR C 1 93 ? -51.038 20.772 53.804 1.00 29.07 93 TYR C O 1
ATOM 3541 N N . PHE C 1 94 ? -50.681 22.060 55.618 1.00 28.29 94 PHE C N 1
ATOM 3542 C CA . PHE C 1 94 ? -52.015 21.916 56.221 1.00 29.33 94 PHE C CA 1
ATOM 3543 C C . PHE C 1 94 ? -52.706 23.251 56.407 1.00 31.89 94 PHE C C 1
ATOM 3544 O O . PHE C 1 94 ? -52.191 24.120 57.101 1.00 31.71 94 PHE C O 1
ATOM 3552 N N . ALA C 1 95 ? -53.903 23.392 55.837 1.00 34.52 95 ALA C N 1
ATOM 3553 C CA . ALA C 1 95 ? -54.612 24.672 55.840 1.00 37.03 95 ALA C CA 1
ATOM 3554 C C . ALA C 1 95 ? -54.968 25.146 57.247 1.00 38.15 95 ALA C C 1
ATOM 3555 O O . ALA C 1 95 ? -54.974 26.345 57.501 1.00 39.96 95 ALA C O 1
ATOM 3557 N N . ASP C 1 96 ? -55.228 24.217 58.164 1.00 38.32 96 ASP C N 1
ATOM 3558 C CA . ASP C 1 96 ? -55.733 24.595 59.487 1.00 39.40 96 ASP C CA 1
ATOM 3559 C C . ASP C 1 96 ? -54.695 25.284 60.380 1.00 39.68 96 ASP C C 1
ATOM 3560 O O . ASP C 1 96 ? -55.060 26.109 61.218 1.00 40.88 96 ASP C O 1
ATOM 3565 N N . THR C 1 97 ? -53.414 24.984 60.149 1.00 38.10 97 THR C N 1
ATOM 3566 C CA . THR C 1 97 ? -52.283 25.623 60.847 1.00 37.18 97 THR C CA 1
ATOM 3567 C C . THR C 1 97 ? -51.540 26.633 59.984 1.00 36.92 97 THR C C 1
ATOM 3568 O O . THR C 1 97 ? -50.854 27.519 60.498 1.00 37.08 97 THR C O 1
ATOM 3572 N N . GLY C 1 98 ? -51.674 26.486 58.672 1.00 35.73 98 GLY C N 1
ATOM 3573 C CA . GLY C 1 98 ? -51.000 27.337 57.716 1.00 35.09 98 GLY C CA 1
ATOM 3574 C C . GLY C 1 98 ? -49.519 27.009 57.637 1.00 34.22 98 GLY C C 1
ATOM 3575 O O . GLY C 1 98 ? -48.742 27.816 57.147 1.00 33.89 98 GLY C O 1
ATOM 3576 N N . LYS C 1 99 ? -49.133 25.821 58.114 1.00 31.79 99 LYS C N 1
ATOM 3577 C CA . LYS C 1 99 ? -47.734 25.399 58.120 1.00 31.52 99 LYS C CA 1
ATOM 3578 C C . LYS C 1 99 ? -47.529 24.076 57.403 1.00 29.41 99 LYS C C 1
ATOM 3579 O O . LYS C 1 99 ? -48.440 23.260 57.304 1.00 27.74 99 LYS C O 1
ATOM 3585 N N . VAL C 1 100 ? -46.312 23.876 56.912 1.00 28.08 100 VAL C N 1
ATOM 3586 C CA . VAL C 1 100 ? -45.899 22.583 56.416 1.00 27.21 100 VAL C CA 1
ATOM 3587 C C . VAL C 1 100 ? -45.498 21.763 57.641 1.00 26.93 100 VAL C C 1
ATOM 3588 O O . VAL C 1 100 ? -44.741 22.246 58.464 1.00 27.91 100 VAL C O 1
ATOM 3592 N N . MET C 1 101 ? -46.022 20.539 57.765 1.00 26.17 101 MET C N 1
ATOM 3593 C CA . MET C 1 101 ? -45.777 19.720 58.951 1.00 25.37 101 MET C CA 1
ATOM 3594 C C . MET C 1 101 ? -45.329 18.345 58.560 1.00 24.04 101 MET C C 1
ATOM 3595 O O . MET C 1 101 ? -45.828 17.789 57.579 1.00 22.33 101 MET C O 1
ATOM 3600 N N . ASP C 1 102 ? -44.380 17.795 59.320 1.00 22.49 102 ASP C N 1
ATOM 3601 C CA . ASP C 1 102 ? -44.053 16.376 59.167 1.00 23.86 102 ASP C CA 1
ATOM 3602 C C . ASP C 1 102 ? -44.968 15.579 60.074 1.00 23.37 102 ASP C C 1
ATOM 3603 O O . ASP C 1 102 ? -45.729 16.150 60.866 1.00 25.19 102 ASP C O 1
ATOM 3608 N N . LEU C 1 103 ? -44.844 14.268 60.031 1.00 23.11 103 LEU C N 1
ATOM 3609 C CA . LEU C 1 103 ? -45.754 13.412 60.793 1.00 23.19 103 LEU C CA 1
ATOM 3610 C C . LEU C 1 103 ? -45.756 13.731 62.282 1.00 23.36 103 LEU C C 1
ATOM 3611 O O . LEU C 1 103 ? -46.836 13.853 62.894 1.00 22.88 103 LEU C O 1
ATOM 3616 N N . GLU C 1 104 ? -44.566 13.850 62.870 1.00 22.42 104 GLU C N 1
ATOM 3617 C CA . GLU C 1 104 ? -44.520 14.054 64.317 1.00 24.46 104 GLU C CA 1
ATOM 3618 C C . GLU C 1 104 ? -45.052 15.409 64.759 1.00 24.71 104 GLU C C 1
ATOM 3619 O O . GLU C 1 104 ? -45.750 15.511 65.786 1.00 25.70 104 GLU C O 1
ATOM 3625 N N . GLN C 1 105 ? -44.765 16.452 63.977 1.00 24.00 105 GLN C N 1
ATOM 3626 C CA . GLN C 1 105 ? -45.386 17.741 64.254 1.00 24.44 105 GLN C CA 1
ATOM 3627 C C . GLN C 1 105 ? -46.896 17.698 64.151 1.00 24.16 105 GLN C C 1
ATOM 3628 O O . GLN C 1 105 ? -47.598 18.327 64.936 1.00 25.34 105 GLN C O 1
ATOM 3634 N N . ARG C 1 106 ? -47.416 16.991 63.158 1.00 23.22 106 ARG C N 1
ATOM 3635 C CA . ARG C 1 106 ? -48.865 16.946 62.981 1.00 23.79 106 ARG C CA 1
ATOM 3636 C C . ARG C 1 106 ? -49.537 16.178 64.125 1.00 24.27 106 ARG C C 1
ATOM 3637 O O . ARG C 1 106 ? -50.614 16.569 64.629 1.00 26.03 106 ARG C O 1
ATOM 3645 N N . LEU C 1 107 ? -48.888 15.097 64.556 1.00 23.50 107 LEU C N 1
ATOM 3646 C CA . LEU C 1 107 ? -49.396 14.289 65.661 1.00 23.84 107 LEU C CA 1
ATOM 3647 C C . LEU C 1 107 ? -49.417 15.125 66.932 1.00 24.64 107 LEU C C 1
ATOM 3648 O O . LEU C 1 107 ? -50.415 15.112 67.674 1.00 24.07 107 LEU C O 1
ATOM 3653 N N . LEU C 1 108 ? -48.346 15.874 67.191 1.00 24.54 108 LEU C N 1
ATOM 3654 C CA . LEU C 1 108 ? -48.381 16.734 68.386 1.00 25.35 108 LEU C CA 1
ATOM 3655 C C . LEU C 1 108 ? -49.530 17.742 68.318 1.00 26.91 108 LEU C C 1
ATOM 3656 O O . LEU C 1 108 ? -50.182 18.002 69.328 1.00 28.38 108 LEU C O 1
ATOM 3661 N N . TRP C 1 109 ? -49.776 18.301 67.138 1.00 26.86 109 TRP C N 1
ATOM 3662 C CA . TRP C 1 109 ? -50.823 19.304 66.982 1.00 29.66 109 TRP C CA 1
ATOM 3663 C C . TRP C 1 109 ? -52.201 18.674 67.206 1.00 29.26 109 TRP C C 1
ATOM 3664 O O . TRP C 1 109 ? -53.029 19.250 67.872 1.00 30.35 109 TRP C O 1
ATOM 3675 N N . CYS C 1 110 ? -52.423 17.487 66.652 1.00 29.03 110 CYS C N 1
ATOM 3676 C CA . CYS C 1 110 ? -53.658 16.706 66.901 1.00 29.43 110 CYS C CA 1
ATOM 3677 C C . CYS C 1 110 ? -53.895 16.357 68.358 1.00 29.29 110 CYS C C 1
ATOM 3678 O O . CYS C 1 110 ? -55.029 16.395 68.841 1.00 29.06 110 CYS C O 1
ATOM 3681 N N . MET C 1 111 ? -52.836 15.964 69.052 1.00 28.65 111 MET C N 1
ATOM 3682 C CA . MET C 1 111 ? -52.942 15.670 70.471 1.00 30.06 111 MET C CA 1
ATOM 3683 C C . MET C 1 111 ? -53.455 16.897 71.217 1.00 31.06 111 MET C C 1
ATOM 3684 O O . MET C 1 111 ? -54.346 16.783 72.049 1.00 31.63 111 MET C O 1
ATOM 3689 N N . GLU C 1 112 ? -52.889 18.061 70.909 1.00 31.52 112 GLU C N 1
ATOM 3690 C CA . GLU C 1 112 ? -53.242 19.310 71.585 1.00 33.73 112 GLU C CA 1
ATOM 3691 C C . GLU C 1 112 ? -54.647 19.806 71.245 1.00 34.54 112 GLU C C 1
ATOM 3692 O O . GLU C 1 112 ? -55.430 20.136 72.126 1.00 36.25 112 GLU C O 1
ATOM 3698 N N . THR C 1 113 ? -54.958 19.870 69.958 1.00 34.02 113 THR C N 1
ATOM 3699 C CA . THR C 1 113 ? -56.187 20.498 69.527 1.00 35.42 113 THR C CA 1
ATOM 3700 C C . THR C 1 113 ? -57.386 19.566 69.626 1.00 34.95 113 THR C C 1
ATOM 3701 O O . THR C 1 113 ? -58.462 19.998 70.036 1.00 36.02 113 THR C O 1
ATOM 3705 N N . ILE C 1 114 ? -57.198 18.299 69.257 1.00 33.03 114 ILE C N 1
ATOM 3706 C CA . ILE C 1 114 ? -58.277 17.308 69.248 1.00 32.67 114 ILE C CA 1
ATOM 3707 C C . ILE C 1 114 ? -58.501 16.640 70.617 1.00 32.69 114 ILE C C 1
ATOM 3708 O O . ILE C 1 114 ? -59.658 16.502 71.058 1.00 33.70 114 ILE C O 1
ATOM 3713 N N . GLN C 1 115 ? -57.412 16.240 71.281 1.00 31.56 115 GLN C N 1
ATOM 3714 C CA . GLN C 1 115 ? -57.502 15.518 72.566 1.00 31.62 115 GLN C CA 1
ATOM 3715 C C . GLN C 1 115 ? -57.396 16.413 73.791 1.00 33.50 115 GLN C C 1
ATOM 3716 O O . GLN C 1 115 ? -57.878 16.049 74.859 1.00 34.96 115 GLN C O 1
ATOM 3722 N N . GLY C 1 116 ? -56.759 17.574 73.659 1.00 34.70 116 GLY C N 1
ATOM 3723 C CA . GLY C 1 116 ? -56.433 18.399 74.836 1.00 36.67 116 GLY C CA 1
ATOM 3724 C C . GLY C 1 116 ? -55.393 17.703 75.711 1.00 37.22 116 GLY C C 1
ATOM 3725 O O . GLY C 1 116 ? -55.405 17.834 76.961 1.00 37.78 116 GLY C O 1
ATOM 3726 N N . ARG C 1 117 ? -54.529 16.921 75.060 1.00 36.27 117 ARG C N 1
ATOM 3727 C CA . ARG C 1 117 ? -53.462 16.203 75.743 1.00 37.00 117 ARG C CA 1
ATOM 3728 C C . ARG C 1 117 ? -52.226 17.078 75.754 1.00 37.43 117 ARG C C 1
ATOM 3729 O O . ARG C 1 117 ? -51.804 17.544 74.695 1.00 36.96 117 ARG C O 1
ATOM 3737 N N . ASP C 1 118 ? -51.651 17.315 76.935 1.00 38.59 118 ASP C N 1
ATOM 3738 C CA . ASP C 1 118 ? -50.430 18.147 77.040 1.00 39.48 118 ASP C CA 1
ATOM 3739 C C . ASP C 1 118 ? -49.241 17.435 76.397 1.00 38.18 118 ASP C C 1
ATOM 3740 O O . ASP C 1 118 ? -48.871 16.327 76.812 1.00 38.29 118 ASP C O 1
ATOM 3745 N N . THR C 1 119 ? -48.645 18.070 75.394 1.00 36.82 119 THR C N 1
ATOM 3746 C CA . THR C 1 119 ? -47.546 17.446 74.639 1.00 36.05 119 THR C CA 1
ATOM 3747 C C . THR C 1 119 ? -46.158 17.800 75.155 1.00 35.62 119 THR C C 1
ATOM 3748 O O . THR C 1 119 ? -45.160 17.243 74.687 1.00 35.13 119 THR C O 1
ATOM 3752 N N . LYS C 1 120 ? -46.096 18.723 76.112 1.00 36.00 120 LYS C N 1
ATOM 3753 C CA . LYS C 1 120 ? -44.824 19.178 76.633 1.00 36.09 120 LYS C CA 1
ATOM 3754 C C . LYS C 1 120 ? -43.912 18.041 77.167 1.00 35.40 120 LYS C C 1
ATOM 3755 O O . LYS C 1 120 ? -42.727 18.032 76.868 1.00 34.02 120 LYS C O 1
ATOM 3761 N N . PRO C 1 121 ? -44.460 17.071 77.928 1.00 36.15 121 PRO C N 1
ATOM 3762 C CA . PRO C 1 121 ? -43.605 15.948 78.337 1.00 36.54 121 PRO C CA 1
ATOM 3763 C C . PRO C 1 121 ? -43.140 15.061 77.169 1.00 36.29 121 PRO C C 1
ATOM 3764 O O . PRO C 1 121 ? -42.043 14.504 77.234 1.00 36.11 121 PRO C O 1
ATOM 3768 N N . LEU C 1 122 ? -43.949 14.937 76.108 1.00 36.16 122 LEU C N 1
ATOM 3769 C CA . LEU C 1 122 ? -43.536 14.192 74.902 1.00 35.36 122 LEU C CA 1
ATOM 3770 C C . LEU C 1 122 ? -42.407 14.871 74.176 1.00 34.49 122 LEU C C 1
ATOM 3771 O O . LEU C 1 122 ? -41.463 14.217 73.739 1.00 35.26 122 LEU C O 1
ATOM 3776 N N . VAL C 1 123 ? -42.495 16.189 74.041 1.00 33.34 123 VAL C N 1
ATOM 3777 C CA . VAL C 1 123 ? -41.472 16.942 73.333 1.00 31.96 123 VAL C CA 1
ATOM 3778 C C . VAL C 1 123 ? -40.184 16.919 74.139 1.00 32.36 123 VAL C C 1
ATOM 3779 O O . VAL C 1 123 ? -39.093 16.935 73.561 1.00 31.53 123 VAL C O 1
ATOM 3783 N N . ALA C 1 124 ? -40.316 16.872 75.468 1.00 33.05 124 ALA C N 1
ATOM 3784 C CA . ALA C 1 124 ? -39.150 16.794 76.359 1.00 33.23 124 ALA C CA 1
ATOM 3785 C C . ALA C 1 124 ? -38.416 15.459 76.229 1.00 32.58 124 ALA C C 1
ATOM 3786 O O . ALA C 1 124 ? -37.187 15.446 76.184 1.00 33.80 124 ALA C O 1
ATOM 3788 N N . LYS C 1 125 ? -39.165 14.356 76.133 1.00 31.88 125 LYS C N 1
ATOM 3789 C CA . LYS C 1 125 ? -38.590 12.990 76.032 1.00 31.29 125 LYS C CA 1
ATOM 3790 C C . LYS C 1 125 ? -39.188 12.216 74.859 1.00 29.90 125 LYS C C 1
ATOM 3791 O O . LYS C 1 125 ? -40.013 11.314 75.047 1.00 30.84 125 LYS C O 1
ATOM 3797 N N . PRO C 1 126 ? -38.815 12.611 73.627 1.00 27.24 126 PRO C N 1
ATOM 3798 C CA . PRO C 1 126 ? -39.445 12.018 72.438 1.00 25.85 126 PRO C CA 1
ATOM 3799 C C . PRO C 1 126 ? -38.874 10.656 72.009 1.00 25.38 126 PRO C C 1
ATOM 3800 O O . PRO C 1 126 ? -39.495 9.945 71.197 1.00 25.62 126 PRO C O 1
ATOM 3804 N N . PHE C 1 127 ? -37.677 10.334 72.483 1.00 24.94 127 PHE C N 1
ATOM 3805 C CA . PHE C 1 127 ? -36.984 9.110 72.105 1.00 24.27 127 PHE C CA 1
ATOM 3806 C C . PHE C 1 127 ? -37.012 8.124 73.264 1.00 25.49 127 PHE C C 1
ATOM 3807 O O . PHE C 1 127 ? -36.682 8.491 74.385 1.00 26.88 127 PHE C O 1
ATOM 3815 N N . SER C 1 128 ? -37.368 6.872 72.977 1.00 24.68 128 SER C N 1
ATOM 3816 C CA . SER C 1 128 ? -37.386 5.810 73.976 1.00 27.08 128 SER C CA 1
ATOM 3817 C C . SER C 1 128 ? -35.993 5.502 74.485 1.00 28.07 128 SER C C 1
ATOM 3818 O O . SER C 1 128 ? -34.976 5.747 73.810 1.00 25.88 128 SER C O 1
ATOM 3821 N N . GLY C 1 129 ? -35.958 4.917 75.667 1.00 30.36 129 GLY C N 1
ATOM 3822 C CA . GLY C 1 129 ? -34.717 4.486 76.250 1.00 32.98 129 GLY C CA 1
ATOM 3823 C C . GLY C 1 129 ? -35.034 3.433 77.271 1.00 36.13 129 GLY C C 1
ATOM 3824 O O . GLY C 1 129 ? -36.176 2.974 77.361 1.00 36.16 129 GLY C O 1
ATOM 3825 N N . PRO C 1 130 ? -34.032 3.080 78.091 1.00 38.15 130 PRO C N 1
ATOM 3826 C CA . PRO C 1 130 ? -34.135 2.035 79.105 1.00 40.14 130 PRO C CA 1
ATOM 3827 C C . PRO C 1 130 ? -35.395 2.176 79.965 1.00 41.20 130 PRO C C 1
ATOM 3828 O O . PRO C 1 130 ? -35.493 3.132 80.740 1.00 43.11 130 PRO C O 1
ATOM 3832 N N . GLY C 1 131 ? -36.352 1.256 79.817 1.00 41.09 131 GLY C N 1
ATOM 3833 C CA . GLY C 1 131 ? -37.567 1.240 80.650 1.00 40.76 131 GLY C CA 1
ATOM 3834 C C . GLY C 1 131 ? -38.570 2.342 80.355 1.00 40.21 131 GLY C C 1
ATOM 3835 O O . GLY C 1 131 ? -39.431 2.658 81.184 1.00 40.31 131 GLY C O 1
ATOM 3836 N N . ARG C 1 132 ? -38.466 2.938 79.167 1.00 37.73 132 ARG C N 1
ATOM 3837 C CA . ARG C 1 132 ? -39.372 4.010 78.801 1.00 37.26 132 ARG C CA 1
ATOM 3838 C C . ARG C 1 132 ? -39.634 3.970 77.305 1.00 35.14 132 ARG C C 1
ATOM 3839 O O . ARG C 1 132 ? -38.740 4.258 76.511 1.00 34.67 132 ARG C O 1
ATOM 3847 N N . THR C 1 133 ? -40.856 3.618 76.923 1.00 33.16 133 THR C N 1
ATOM 3848 C CA . THR C 1 133 ? -41.209 3.583 75.505 1.00 31.54 133 THR C CA 1
ATOM 3849 C C . THR C 1 133 ? -41.581 4.986 75.092 1.00 29.64 133 THR C C 1
ATOM 3850 O O . THR C 1 133 ? -41.796 5.841 75.946 1.00 29.35 133 THR C O 1
ATOM 3854 N N . SER C 1 134 ? -41.657 5.230 73.790 1.00 27.49 134 SER C N 1
ATOM 3855 C CA . SER C 1 134 ? -42.022 6.557 73.299 1.00 26.59 134 SER C CA 1
ATOM 3856 C C . SER C 1 134 ? -43.322 6.466 72.542 1.00 25.99 134 SER C C 1
ATOM 3857 O O . SER C 1 134 ? -43.383 5.776 71.536 1.00 25.48 134 SER C O 1
ATOM 3860 N N . ASP C 1 135 ? -44.350 7.175 73.009 1.00 26.35 135 ASP C N 1
ATOM 3861 C CA . ASP C 1 135 ? -45.633 7.272 72.270 1.00 27.42 135 ASP C CA 1
ATOM 3862 C C . ASP C 1 135 ? -45.410 7.771 70.843 1.00 27.11 135 ASP C C 1
ATOM 3863 O O . ASP C 1 135 ? -46.161 7.411 69.924 1.00 27.66 135 ASP C O 1
ATOM 3868 N N . MET C 1 136 ? -44.409 8.616 70.642 1.00 27.11 136 MET C N 1
ATOM 3869 C CA . MET C 1 136 ? -44.182 9.153 69.274 1.00 27.23 136 MET C CA 1
ATOM 3870 C C . MET C 1 136 ? -43.616 8.091 68.339 1.00 25.27 136 MET C C 1
ATOM 3871 O O . MET C 1 136 ? -44.085 7.951 67.224 1.00 24.84 136 MET C O 1
ATOM 3876 N N . GLU C 1 137 ? -42.631 7.323 68.799 1.00 24.36 137 GLU C N 1
ATOM 3877 C CA . GLU C 1 137 ? -42.046 6.250 67.997 1.00 24.20 137 GLU C CA 1
ATOM 3878 C C . GLU C 1 137 ? -43.138 5.223 67.695 1.00 23.66 137 GLU C C 1
ATOM 3879 O O . GLU C 1 137 ? -43.232 4.711 66.564 1.00 24.07 137 GLU C O 1
ATOM 3885 N N . ASP C 1 138 ? -43.974 4.928 68.689 1.00 23.51 138 ASP C N 1
ATOM 3886 C CA . ASP C 1 138 ? -45.015 3.893 68.495 1.00 22.61 138 ASP C CA 1
ATOM 3887 C C . ASP C 1 138 ? -46.053 4.329 67.483 1.00 21.67 138 ASP C C 1
ATOM 3888 O O . ASP C 1 138 ? -46.409 3.575 66.585 1.00 20.75 138 ASP C O 1
ATOM 3893 N N . LEU C 1 139 ? -46.504 5.562 67.597 1.00 20.53 139 LEU C N 1
ATOM 3894 C CA . LEU C 1 139 ? -47.507 6.067 66.631 1.00 20.93 139 LEU C CA 1
ATOM 3895 C C . LEU C 1 139 ? -46.921 6.167 65.235 1.00 19.83 139 LEU C C 1
ATOM 3896 O O . LEU C 1 139 ? -47.552 5.819 64.236 1.00 20.03 139 LEU C O 1
ATOM 3901 N N . VAL C 1 140 ? -45.691 6.676 65.153 1.00 18.99 140 VAL C N 1
ATOM 3902 C CA . VAL C 1 140 ? -44.985 6.753 63.849 1.00 18.77 140 VAL C CA 1
ATOM 3903 C C . VAL C 1 140 ? -44.804 5.374 63.231 1.00 18.21 140 VAL C C 1
ATOM 3904 O O . VAL C 1 140 ? -45.060 5.220 62.044 1.00 19.01 140 VAL C O 1
ATOM 3908 N N . ALA C 1 141 ? -44.410 4.369 64.027 1.00 16.97 141 ALA C N 1
ATOM 3909 C CA . ALA C 1 141 ? -44.330 2.981 63.517 1.00 17.43 141 ALA C CA 1
ATOM 3910 C C . ALA C 1 141 ? -45.663 2.504 62.899 1.00 18.02 141 ALA C C 1
ATOM 3911 O O . ALA C 1 141 ? -45.721 1.975 61.766 1.00 18.28 141 ALA C O 1
ATOM 3913 N N . PHE C 1 142 ? -46.742 2.707 63.655 1.00 17.17 142 PHE C N 1
ATOM 3914 C CA . PHE C 1 142 ? -48.059 2.250 63.252 1.00 18.20 142 PHE C CA 1
ATOM 3915 C C . PHE C 1 142 ? -48.509 2.986 62.001 1.00 17.86 142 PHE C C 1
ATOM 3916 O O . PHE C 1 142 ? -48.936 2.363 61.028 1.00 19.37 142 PHE C O 1
ATOM 3924 N N . ILE C 1 143 ? -48.365 4.306 62.000 1.00 17.77 143 ILE C N 1
ATOM 3925 C CA . ILE C 1 143 ? -48.788 5.097 60.819 1.00 18.54 143 ILE C CA 1
ATOM 3926 C C . ILE C 1 143 ? -47.953 4.815 59.584 1.00 18.42 143 ILE C C 1
ATOM 3927 O O . ILE C 1 143 ? -48.490 4.672 58.471 1.00 19.42 143 ILE C O 1
ATOM 3932 N N . ALA C 1 144 ? -46.634 4.734 59.742 1.00 19.49 144 ALA C N 1
ATOM 3933 C CA . ALA C 1 144 ? -45.803 4.471 58.584 1.00 19.43 144 ALA C CA 1
ATOM 3934 C C . ALA C 1 144 ? -46.087 3.106 57.985 1.00 19.59 144 ALA C C 1
ATOM 3935 O O . ALA C 1 144 ? -46.119 2.974 56.769 1.00 20.73 144 ALA C O 1
ATOM 3937 N N . ASN C 1 145 ? -46.331 2.103 58.826 1.00 19.80 145 ASN C N 1
ATOM 3938 C CA . ASN C 1 145 ? -46.689 0.780 58.364 1.00 20.17 145 ASN C CA 1
ATOM 3939 C C . ASN C 1 145 ? -48.000 0.731 57.543 1.00 21.69 145 ASN C C 1
ATOM 3940 O O . ASN C 1 145 ? -48.152 -0.161 56.711 1.00 21.88 145 ASN C O 1
ATOM 3945 N N . LYS C 1 146 ? -48.901 1.696 57.759 1.00 22.14 146 LYS C N 1
ATOM 3946 C CA . LYS C 1 146 ? -50.141 1.829 56.977 1.00 23.96 146 LYS C CA 1
ATOM 3947 C C . LYS C 1 146 ? -49.844 2.371 55.591 1.00 24.50 146 LYS C C 1
ATOM 3948 O O . LYS C 1 146 ? -50.733 2.413 54.742 1.00 25.74 146 LYS C O 1
ATOM 3954 N N . SER C 1 147 ? -48.596 2.799 55.369 1.00 24.09 147 SER C N 1
ATOM 3955 C CA . SER C 1 147 ? -48.155 3.135 54.021 1.00 25.26 147 SER C CA 1
ATOM 3956 C C . SER C 1 147 ? -47.222 2.098 53.441 1.00 25.06 147 SER C C 1
ATOM 3957 O O . SER C 1 147 ? -46.627 2.339 52.411 1.00 24.87 147 SER C O 1
ATOM 3960 N N . ASP C 1 148 ? -47.078 0.951 54.100 1.00 26.69 148 ASP C N 1
ATOM 3961 C CA . ASP C 1 148 ? -46.177 -0.087 53.615 1.00 28.17 148 ASP C CA 1
ATOM 3962 C C . ASP C 1 148 ? -46.569 -0.491 52.203 1.00 28.17 148 ASP C C 1
ATOM 3963 O O . ASP C 1 148 ? -47.747 -0.750 51.931 1.00 28.75 148 ASP C O 1
ATOM 3968 N N . GLY C 1 149 ? -45.583 -0.546 51.315 1.00 28.37 149 GLY C N 1
ATOM 3969 C CA . GLY C 1 149 ? -45.819 -0.878 49.918 1.00 28.84 149 GLY C CA 1
ATOM 3970 C C . GLY C 1 149 ? -46.292 0.265 49.034 1.00 29.48 149 GLY C C 1
ATOM 3971 O O . GLY C 1 149 ? -46.496 0.068 47.827 1.00 31.17 149 GLY C O 1
ATOM 3972 N N . VAL C 1 150 ? -46.474 1.454 49.612 1.00 28.35 150 VAL C N 1
ATOM 3973 C CA . VAL C 1 150 ? -46.925 2.650 48.878 1.00 28.60 150 VAL C CA 1
ATOM 3974 C C . VAL C 1 150 ? -45.674 3.430 48.434 1.00 28.77 150 VAL C C 1
ATOM 3975 O O . VAL C 1 150 ? -44.661 3.435 49.133 1.00 27.11 150 VAL C O 1
ATOM 3979 N N . LYS C 1 151 ? -45.738 4.040 47.258 1.00 28.76 151 LYS C N 1
ATOM 3980 C CA . LYS C 1 151 ? -44.623 4.793 46.717 1.00 29.72 151 LYS C CA 1
ATOM 3981 C C . LYS C 1 151 ? -44.618 6.224 47.284 1.00 28.83 151 LYS C C 1
ATOM 3982 O O . LYS C 1 151 ? -45.669 6.875 47.379 1.00 28.42 151 LYS C O 1
ATOM 3988 N N . ILE C 1 152 ? -43.439 6.697 47.682 1.00 27.79 152 ILE C N 1
ATOM 3989 C CA . ILE C 1 152 ? -43.286 8.020 48.271 1.00 27.73 152 ILE C CA 1
ATOM 3990 C C . ILE C 1 152 ? -43.615 9.039 47.205 1.00 28.76 152 ILE C C 1
ATOM 3991 O O . ILE C 1 152 ? -43.167 8.895 46.073 1.00 27.60 152 ILE C O 1
ATOM 3996 N N . LYS C 1 153 ? -44.445 10.018 47.555 1.00 29.97 153 LYS C N 1
ATOM 3997 C CA . LYS C 1 153 ? -44.705 11.153 46.676 1.00 33.20 153 LYS C CA 1
ATOM 3998 C C . LYS C 1 153 ? -45.109 12.361 47.501 1.00 33.07 153 LYS C C 1
ATOM 3999 O O . LYS C 1 153 ? -46.185 12.384 48.103 1.00 33.14 153 LYS C O 1
ATOM 4005 N N . VAL C 1 154 ? -44.220 13.349 47.552 1.00 33.83 154 VAL C N 1
ATOM 4006 C CA . VAL C 1 154 ? -44.549 14.668 48.116 1.00 34.70 154 VAL C CA 1
ATOM 4007 C C . VAL C 1 154 ? -44.714 15.687 46.972 1.00 35.53 154 VAL C C 1
ATOM 4008 O O . VAL C 1 154 ? -43.825 15.885 46.152 1.00 37.31 154 VAL C O 1
ATOM 4012 N N . ALA C 1 155 ? -45.879 16.298 46.903 1.00 36.69 155 ALA C N 1
ATOM 4013 C CA . ALA C 1 155 ? -46.138 17.316 45.897 1.00 36.72 155 ALA C CA 1
ATOM 4014 C C . ALA C 1 155 ? -45.821 18.693 46.497 1.00 36.61 155 ALA C C 1
ATOM 4015 O O . ALA C 1 155 ? -46.263 19.007 47.601 1.00 36.76 155 ALA C O 1
ATOM 4017 N N . LEU C 1 156 ? -45.019 19.495 45.794 1.00 36.74 156 LEU C N 1
ATOM 4018 C CA . LEU C 1 156 ? -44.720 20.867 46.224 1.00 36.19 156 LEU C CA 1
ATOM 4019 C C . LEU C 1 156 ? -45.774 21.782 45.604 1.00 37.03 156 LEU C C 1
ATOM 4020 O O . LEU C 1 156 ? -45.467 22.590 44.729 1.00 37.98 156 LEU C O 1
ATOM 4025 N N . ALA C 1 157 ? -47.016 21.632 46.062 1.00 36.96 157 ALA C N 1
ATOM 4026 C CA . ALA C 1 157 ? -48.191 22.188 45.387 1.00 37.94 157 ALA C CA 1
ATOM 4027 C C . ALA C 1 157 ? -48.590 23.572 45.890 1.00 38.24 157 ALA C C 1
ATOM 4028 O O . ALA C 1 157 ? -49.530 24.189 45.365 1.00 39.47 157 ALA C O 1
ATOM 4030 N N . THR C 1 158 ? -47.874 24.067 46.895 1.00 36.34 158 THR C N 1
ATOM 4031 C CA . THR C 1 158 ? -48.176 25.366 47.520 1.00 35.65 158 THR C CA 1
ATOM 4032 C C . THR C 1 158 ? -46.885 26.178 47.634 1.00 34.78 158 THR C C 1
ATOM 4033 O O . THR C 1 158 ? -45.799 25.567 47.708 1.00 33.35 158 THR C O 1
ATOM 4037 N N . PRO C 1 159 ? -46.979 27.543 47.666 1.00 34.42 159 PRO C N 1
ATOM 4038 C CA . PRO C 1 159 ? -45.794 28.348 47.970 1.00 33.95 159 PRO C CA 1
ATOM 4039 C C . PRO C 1 159 ? -45.152 27.976 49.311 1.00 32.41 159 PRO C C 1
ATOM 4040 O O . PRO C 1 159 ? -43.934 28.070 49.452 1.00 31.18 159 PRO C O 1
ATOM 4044 N N . GLN C 1 160 ? -45.947 27.572 50.299 1.00 32.18 160 GLN C N 1
ATOM 4045 C CA . GLN C 1 160 ? -45.355 27.198 51.585 1.00 31.42 160 GLN C CA 1
ATOM 4046 C C . GLN C 1 160 ? -44.478 25.966 51.411 1.00 30.27 160 GLN C C 1
ATOM 4047 O O . GLN C 1 160 ? -43.375 25.882 51.982 1.00 30.25 160 GLN C O 1
ATOM 4053 N N . GLU C 1 161 ? -44.958 25.003 50.611 1.00 29.82 161 GLU C N 1
ATOM 4054 C CA . GLU C 1 161 ? -44.207 23.756 50.396 1.00 27.97 161 GLU C CA 1
ATOM 4055 C C . GLU C 1 161 ? -42.937 24.049 49.588 1.00 27.25 161 GLU C C 1
ATOM 4056 O O . GLU C 1 161 ? -41.875 23.528 49.896 1.00 24.48 161 GLU C O 1
ATOM 4062 N N . LYS C 1 162 ? -43.051 24.926 48.581 1.00 27.43 162 LYS C N 1
ATOM 4063 C CA . LYS C 1 162 ? -41.905 25.297 47.760 1.00 28.27 162 LYS C CA 1
ATOM 4064 C C . LYS C 1 162 ? -40.848 25.941 48.620 1.00 27.93 162 LYS C C 1
ATOM 4065 O O . LYS C 1 162 ? -39.660 25.626 48.498 1.00 28.56 162 LYS C O 1
ATOM 4071 N N . GLU C 1 163 ? -41.286 26.803 49.530 1.00 28.54 163 GLU C N 1
ATOM 4072 C CA . GLU C 1 163 ? -40.367 27.501 50.422 1.00 28.95 163 GLU C CA 1
ATOM 4073 C C . GLU C 1 163 ? -39.706 26.575 51.425 1.00 27.21 163 GLU C C 1
ATOM 4074 O O . GLU C 1 163 ? -38.482 26.674 51.650 1.00 24.55 163 GLU C O 1
ATOM 4080 N N . MET C 1 164 ? -40.484 25.677 52.024 1.00 25.45 164 MET C N 1
ATOM 4081 C CA . MET C 1 164 ? -39.854 24.775 52.996 1.00 25.41 164 MET C CA 1
ATOM 4082 C C . MET C 1 164 ? -38.826 23.898 52.290 1.00 23.38 164 MET C C 1
ATOM 4083 O O . MET C 1 164 ? -37.802 23.557 52.883 1.00 21.98 164 MET C O 1
ATOM 4088 N N . TYR C 1 165 ? -39.097 23.531 51.037 1.00 22.15 165 TYR C N 1
ATOM 4089 C CA . TYR C 1 165 ? -38.179 22.675 50.304 1.00 22.51 165 TYR C CA 1
ATOM 4090 C C . TYR C 1 165 ? -36.832 23.387 50.070 1.00 21.49 165 TYR C C 1
ATOM 4091 O O . TYR C 1 165 ? -35.742 22.827 50.281 1.00 21.13 165 TYR C O 1
ATOM 4100 N N . ALA C 1 166 ? -36.932 24.641 49.640 1.00 22.17 166 ALA C N 1
ATOM 4101 C CA . ALA C 1 166 ? -35.763 25.507 49.490 1.00 21.90 166 ALA C CA 1
ATOM 4102 C C . ALA C 1 166 ? -35.014 25.732 50.795 1.00 21.90 166 ALA C C 1
ATOM 4103 O O . ALA C 1 166 ? -33.767 25.842 50.788 1.00 22.19 166 ALA C O 1
ATOM 4105 N N . ILE C 1 167 ? -35.747 25.848 51.911 1.00 20.39 167 ILE C N 1
ATOM 4106 C CA . ILE C 1 167 ? -35.072 25.933 53.226 1.00 20.60 167 ILE C CA 1
ATOM 4107 C C . ILE C 1 167 ? -34.331 24.628 53.562 1.00 19.42 167 ILE C C 1
ATOM 4108 O O . ILE C 1 167 ? -33.161 24.680 54.010 1.00 19.80 167 ILE C O 1
ATOM 4113 N N . GLY C 1 168 ? -34.967 23.487 53.280 1.00 19.42 168 GLY C N 1
ATOM 4114 C CA . GLY C 1 168 ? -34.309 22.188 53.484 1.00 17.68 168 GLY C CA 1
ATOM 4115 C C . GLY C 1 168 ? -33.017 22.082 52.692 1.00 19.00 168 GLY C C 1
ATOM 4116 O O . GLY C 1 168 ? -31.993 21.612 53.210 1.00 18.69 168 GLY C O 1
ATOM 4117 N N . GLU C 1 169 ? -33.070 22.485 51.428 1.00 20.28 169 GLU C N 1
ATOM 4118 C CA . GLU C 1 169 ? -31.891 22.416 50.556 1.00 21.72 169 GLU C CA 1
ATOM 4119 C C . GLU C 1 169 ? -30.795 23.287 51.129 1.00 21.18 169 GLU C C 1
ATOM 4120 O O . GLU C 1 169 ? -29.654 22.870 51.251 1.00 21.12 169 GLU C O 1
ATOM 4126 N N . ALA C 1 170 ? -31.143 24.502 51.527 1.00 21.08 170 ALA C N 1
ATOM 4127 C CA . ALA C 1 170 ? -30.139 25.362 52.193 1.00 21.19 170 ALA C CA 1
ATOM 4128 C C . ALA C 1 170 ? -29.533 24.672 53.443 1.00 19.84 170 ALA C C 1
ATOM 4129 O O . ALA C 1 170 ? -28.310 24.639 53.609 1.00 20.64 170 ALA C O 1
ATOM 4131 N N . LEU C 1 171 ? -30.365 24.067 54.285 1.00 18.63 171 LEU C N 1
ATOM 4132 C CA . LEU C 1 171 ? -29.827 23.432 55.485 1.00 19.01 171 LEU C CA 1
ATOM 4133 C C . LEU C 1 171 ? -28.854 22.287 55.136 1.00 19.52 171 LEU C C 1
ATOM 4134 O O . LEU C 1 171 ? -27.879 22.002 55.888 1.00 19.94 171 LEU C O 1
ATOM 4139 N N . PHE C 1 172 ? -29.154 21.619 54.029 1.00 18.40 172 PHE C N 1
ATOM 4140 C CA . PHE C 1 172 ? -28.433 20.410 53.660 1.00 18.78 172 PHE C CA 1
ATOM 4141 C C . PHE C 1 172 ? -27.014 20.764 53.257 1.00 17.52 172 PHE C C 1
ATOM 4142 O O . PHE C 1 172 ? -26.086 20.005 53.531 1.00 16.71 172 PHE C O 1
ATOM 4150 N N . PHE C 1 173 ? -26.856 21.911 52.579 1.00 18.54 173 PHE C N 1
ATOM 4151 C CA . PHE C 1 173 ? -25.537 22.414 52.167 1.00 19.22 173 PHE C CA 1
ATOM 4152 C C . PHE C 1 173 ? -24.839 23.371 53.138 1.00 19.57 173 PHE C C 1
ATOM 4153 O O . PHE C 1 173 ? -23.736 23.815 52.861 1.00 20.29 173 PHE C O 1
ATOM 4161 N N . ARG C 1 174 ? -25.464 23.656 54.288 1.00 19.17 174 ARG C N 1
ATOM 4162 C CA . ARG C 1 174 ? -24.951 24.648 55.241 1.00 18.41 174 ARG C CA 1
ATOM 4163 C C . ARG C 1 174 ? -23.762 24.110 56.043 1.00 18.24 174 ARG C C 1
ATOM 4164 O O . ARG C 1 174 ? -23.939 23.231 56.901 1.00 18.14 174 ARG C O 1
ATOM 4172 N N . ARG C 1 175 ? -22.566 24.644 55.792 1.00 18.03 175 ARG C N 1
ATOM 4173 C CA . ARG C 1 175 ? -21.403 24.226 56.572 1.00 18.05 175 ARG C CA 1
ATOM 4174 C C . ARG C 1 175 ? -21.278 25.041 57.867 1.00 18.80 175 ARG C C 1
ATOM 4175 O O . ARG C 1 175 ? -21.316 26.246 57.846 1.00 19.37 175 ARG C O 1
ATOM 4183 N N . SER C 1 176 ? -21.089 24.380 58.996 1.00 19.09 176 SER C N 1
ATOM 4184 C CA . SER C 1 176 ? -20.976 25.145 60.239 1.00 21.33 176 SER C CA 1
ATOM 4185 C C . SER C 1 176 ? -20.251 24.327 61.297 1.00 20.93 176 SER C C 1
ATOM 4186 O O . SER C 1 176 ? -19.901 23.171 61.065 1.00 21.93 176 SER C O 1
ATOM 4189 N N . SER C 1 177 ? -20.039 24.948 62.450 1.00 20.67 177 SER C N 1
ATOM 4190 C CA . SER C 1 177 ? -19.427 24.322 63.591 1.00 20.56 177 SER C CA 1
ATOM 4191 C C . SER C 1 177 ? -17.966 23.928 63.376 1.00 21.21 177 SER C C 1
ATOM 4192 O O . SER C 1 177 ? -17.371 24.255 62.341 1.00 21.44 177 SER C O 1
ATOM 4195 N N . ILE C 1 178 ? -17.409 23.191 64.339 1.00 20.01 178 ILE C N 1
ATOM 4196 C CA . ILE C 1 178 ? -15.954 23.047 64.447 1.00 22.26 178 ILE C CA 1
ATOM 4197 C C . ILE C 1 178 ? -15.319 22.030 63.459 1.00 21.13 178 ILE C C 1
ATOM 4198 O O . ILE C 1 178 ? -14.115 21.999 63.318 1.00 22.49 178 ILE C O 1
ATOM 4203 N N . ASN C 1 179 ? -16.114 21.198 62.797 1.00 20.98 179 ASN C N 1
ATOM 4204 C CA . ASN C 1 179 ? -15.550 20.319 61.771 1.00 21.33 179 ASN C CA 1
ATOM 4205 C C . ASN C 1 179 ? -15.865 20.831 60.387 1.00 20.82 179 ASN C C 1
ATOM 4206 O O . ASN C 1 179 ? -15.519 20.161 59.391 1.00 19.92 179 ASN C O 1
ATOM 4211 N N . ASP C 1 180 ? -16.580 21.961 60.318 1.00 19.32 180 ASP C N 1
ATOM 4212 C CA . ASP C 1 180 ? -16.975 22.575 59.031 1.00 20.06 180 ASP C CA 1
ATOM 4213 C C . ASP C 1 180 ? -17.941 21.698 58.227 1.00 19.69 180 ASP C C 1
ATOM 4214 O O . ASP C 1 180 ? -18.174 21.982 57.055 1.00 20.86 180 ASP C O 1
ATOM 4219 N N . PHE C 1 181 ? -18.517 20.654 58.846 1.00 19.73 181 PHE C N 1
ATOM 4220 C CA . PHE C 1 181 ? -19.411 19.728 58.140 1.00 18.47 181 PHE C CA 1
ATOM 4221 C C . PHE C 1 181 ? -20.712 20.369 57.675 1.00 17.86 181 PHE C C 1
ATOM 4222 O O . PHE C 1 181 ? -21.211 21.286 58.338 1.00 16.65 181 PHE C O 1
ATOM 4230 N N . SER C 1 182 ? -21.217 19.890 56.528 1.00 17.12 182 SER C N 1
ATOM 4231 C CA . SER C 1 182 ? -22.629 20.046 56.133 1.00 16.95 182 SER C CA 1
ATOM 4232 C C . SER C 1 182 ? -23.144 18.627 55.843 1.00 17.34 182 SER C C 1
ATOM 4233 O O . SER C 1 182 ? -22.332 17.694 55.746 1.00 15.63 182 SER C O 1
ATOM 4236 N N . CYS C 1 183 ? -24.466 18.433 55.706 1.00 16.81 183 CYS C N 1
ATOM 4237 C CA . CYS C 1 183 ? -24.954 17.079 55.358 1.00 16.35 183 CYS C CA 1
ATOM 4238 C C . CYS C 1 183 ? -24.256 16.647 54.073 1.00 17.06 183 CYS C C 1
ATOM 4239 O O . CYS C 1 183 ? -23.948 15.483 53.892 1.00 17.34 183 CYS C O 1
ATOM 4242 N N . SER C 1 184 ? -24.048 17.593 53.169 1.00 17.92 184 SER C N 1
ATOM 4243 C CA . SER C 1 184 ? -23.478 17.300 51.854 1.00 19.63 184 SER C CA 1
ATOM 4244 C C . SER C 1 184 ? -22.016 16.819 51.921 1.00 19.69 184 SER C C 1
ATOM 4245 O O . SER C 1 184 ? -21.503 16.219 50.984 1.00 20.25 184 SER C O 1
ATOM 4248 N N . THR C 1 185 ? -21.340 17.071 53.020 1.00 20.22 185 THR C N 1
ATOM 4249 C CA . THR C 1 185 ? -19.990 16.554 53.185 1.00 21.48 185 THR C CA 1
ATOM 4250 C C . THR C 1 185 ? -19.996 15.016 53.086 1.00 22.06 185 THR C C 1
ATOM 4251 O O . THR C 1 185 ? -19.121 14.418 52.492 1.00 22.74 185 THR C O 1
ATOM 4255 N N . CYS C 1 186 ? -20.968 14.391 53.736 1.00 21.05 186 CYS C N 1
ATOM 4256 C CA . CYS C 1 186 ? -21.022 12.931 53.768 1.00 20.52 186 CYS C CA 1
ATOM 4257 C C . CYS C 1 186 ? -22.055 12.312 52.838 1.00 19.88 186 CYS C C 1
ATOM 4258 O O . CYS C 1 186 ? -22.018 11.100 52.564 1.00 21.08 186 CYS C O 1
ATOM 4261 N N . HIS C 1 187 ? -23.020 13.108 52.397 1.00 18.46 187 HIS C N 1
ATOM 4262 C CA . HIS C 1 187 ? -24.114 12.583 51.591 1.00 18.70 187 HIS C CA 1
ATOM 4263 C C . HIS C 1 187 ? -24.226 13.269 50.213 1.00 19.51 187 HIS C C 1
ATOM 4264 O O . HIS C 1 187 ? -25.257 13.207 49.544 1.00 19.55 187 HIS C O 1
ATOM 4271 N N . GLY C 1 188 ? -23.173 13.936 49.801 1.00 20.33 188 GLY C N 1
ATOM 4272 C CA . GLY C 1 188 ? -23.232 14.655 48.516 1.00 21.96 188 GLY C CA 1
ATOM 4273 C C . GLY C 1 188 ? -22.669 13.934 47.324 1.00 23.58 188 GLY C C 1
ATOM 4274 O O . GLY C 1 188 ? -22.720 14.471 46.195 1.00 24.12 188 GLY C O 1
ATOM 4275 N N . ALA C 1 189 ? -22.103 12.740 47.533 1.00 23.48 189 ALA C N 1
ATOM 4276 C CA . ALA C 1 189 ? -21.444 11.999 46.442 1.00 24.46 189 ALA C CA 1
ATOM 4277 C C . ALA C 1 189 ? -21.944 10.556 46.378 1.00 25.25 189 ALA C C 1
ATOM 4278 O O . ALA C 1 189 ? -22.467 10.051 47.366 1.00 24.74 189 ALA C O 1
ATOM 4280 N N . ALA C 1 190 ? -21.746 9.892 45.233 1.00 26.99 190 ALA C N 1
ATOM 4281 C CA . ALA C 1 190 ? -22.107 8.467 45.092 1.00 27.52 190 ALA C CA 1
ATOM 4282 C C . ALA C 1 190 ? -20.940 7.552 45.439 1.00 27.15 190 ALA C C 1
ATOM 4283 O O . ALA C 1 190 ? -19.790 7.844 45.103 1.00 27.68 190 ALA C O 1
ATOM 4285 N N . GLY C 1 191 ? -21.253 6.454 46.133 1.00 26.99 191 GLY C N 1
ATOM 4286 C CA . GLY C 1 191 ? -20.336 5.324 46.281 1.00 26.25 191 GLY C CA 1
ATOM 4287 C C . GLY C 1 191 ? -19.191 5.511 47.259 1.00 26.05 191 GLY C C 1
ATOM 4288 O O . GLY C 1 191 ? -18.162 4.808 47.162 1.00 26.44 191 GLY C O 1
ATOM 4289 N N . LYS C 1 192 ? -19.366 6.448 48.191 1.00 23.33 192 LYS C N 1
ATOM 4290 C CA . LYS C 1 192 ? -18.358 6.732 49.214 1.00 23.18 192 LYS C CA 1
ATOM 4291 C C . LYS C 1 192 ? -18.711 6.022 50.507 1.00 21.23 192 LYS C C 1
ATOM 4292 O O . LYS C 1 192 ? -19.820 5.454 50.666 1.00 21.16 192 LYS C O 1
ATOM 4298 N N . ARG C 1 193 ? -17.767 6.017 51.422 1.00 19.30 193 ARG C N 1
ATOM 4299 C CA . ARG C 1 193 ? -18.012 5.426 52.734 1.00 19.38 193 ARG C CA 1
ATOM 4300 C C . ARG C 1 193 ? -17.212 6.192 53.778 1.00 19.64 193 ARG C C 1
ATOM 4301 O O . ARG C 1 193 ? -16.182 6.811 53.444 1.00 20.23 193 ARG C O 1
ATOM 4309 N N . ILE C 1 194 ? -17.704 6.181 55.018 1.00 20.05 194 ILE C N 1
ATOM 4310 C CA . ILE C 1 194 ? -16.929 6.663 56.182 1.00 22.02 194 ILE C CA 1
ATOM 4311 C C . ILE C 1 194 ? -16.576 5.433 56.983 1.00 22.78 194 ILE C C 1
ATOM 4312 O O . ILE C 1 194 ? -17.495 4.745 57.412 1.00 20.68 194 ILE C O 1
ATOM 4317 N N . ARG C 1 195 ? -15.269 5.171 57.186 1.00 23.18 195 ARG C N 1
ATOM 4318 C CA . ARG C 1 195 ? -14.796 3.856 57.602 1.00 24.90 195 ARG C CA 1
ATOM 4319 C C . ARG C 1 195 ? -15.517 2.782 56.768 1.00 24.35 195 ARG C C 1
ATOM 4320 O O . ARG C 1 195 ? -15.517 2.900 55.532 1.00 24.39 195 ARG C O 1
ATOM 4328 N N . LEU C 1 196 ? -16.140 1.788 57.404 1.00 23.78 196 LEU C N 1
ATOM 4329 C CA . LEU C 1 196 ? -16.842 0.718 56.656 1.00 23.81 196 LEU C CA 1
ATOM 4330 C C . LEU C 1 196 ? -18.362 0.905 56.604 1.00 23.38 196 LEU C C 1
ATOM 4331 O O . LEU C 1 196 ? -19.097 -0.053 56.356 1.00 23.10 196 LEU C O 1
ATOM 4336 N N . GLN C 1 197 ? -18.822 2.140 56.811 1.00 22.28 197 GLN C N 1
ATOM 4337 C CA . GLN C 1 197 ? -20.246 2.456 56.645 1.00 22.30 197 GLN C CA 1
ATOM 4338 C C . GLN C 1 197 ? -20.459 3.144 55.316 1.00 21.33 197 GLN C C 1
ATOM 4339 O O . GLN C 1 197 ? -20.052 4.292 55.121 1.00 21.48 197 GLN C O 1
ATOM 4345 N N . ALA C 1 198 ? -21.132 2.460 54.404 1.00 20.93 198 ALA C N 1
ATOM 4346 C CA . ALA C 1 198 ? -21.447 3.028 53.077 1.00 21.60 198 ALA C CA 1
ATOM 4347 C C . ALA C 1 198 ? -22.411 4.197 53.211 1.00 21.27 198 ALA C C 1
ATOM 4348 O O . ALA C 1 198 ? -23.348 4.141 54.021 1.00 21.62 198 ALA C O 1
ATOM 4350 N N . LEU C 1 199 ? -22.187 5.258 52.438 1.00 21.41 199 LEU C N 1
ATOM 4351 C CA . LEU C 1 199 ? -22.970 6.466 52.630 1.00 20.52 199 LEU C CA 1
ATOM 4352 C C . LEU C 1 199 ? -23.925 6.627 51.469 1.00 20.26 199 LEU C C 1
ATOM 4353 O O . LEU C 1 199 ? -23.507 6.539 50.309 1.00 21.28 199 LEU C O 1
ATOM 4358 N N . PRO C 1 200 ? -25.216 6.865 51.765 1.00 20.08 200 PRO C N 1
ATOM 4359 C CA . PRO C 1 200 ? -26.106 7.140 50.661 1.00 20.10 200 PRO C CA 1
ATOM 4360 C C . PRO C 1 200 ? -25.958 8.574 50.168 1.00 20.53 200 PRO C C 1
ATOM 4361 O O . PRO C 1 200 ? -25.730 9.487 50.961 1.00 19.48 200 PRO C O 1
ATOM 4365 N N . GLN C 1 201 ? -26.042 8.768 48.850 1.00 20.37 201 GLN C N 1
ATOM 4366 C CA . GLN C 1 201 ? -26.100 10.129 48.271 1.00 21.64 201 GLN C CA 1
ATOM 4367 C C . GLN C 1 201 ? -27.524 10.679 48.412 1.00 22.26 201 GLN C C 1
ATOM 4368 O O . GLN C 1 201 ? -28.486 10.046 47.928 1.00 22.14 201 GLN C O 1
ATOM 4374 N N . LEU C 1 202 ? -27.680 11.812 49.100 1.00 22.50 202 LEU C N 1
ATOM 4375 C CA . LEU C 1 202 ? -29.025 12.331 49.419 1.00 23.09 202 LEU C CA 1
ATOM 4376 C C . LEU C 1 202 ? -29.331 13.699 48.771 1.00 26.29 202 LEU C C 1
ATOM 4377 O O . LEU C 1 202 ? -30.426 14.252 48.976 1.00 26.64 202 LEU C O 1
ATOM 4382 N N . ASP C 1 203 ? -28.365 14.218 48.011 1.00 28.22 203 ASP C N 1
ATOM 4383 C CA . ASP C 1 203 ? -28.444 15.577 47.461 1.00 30.73 203 ASP C CA 1
ATOM 4384 C C . ASP C 1 203 ? -29.235 15.622 46.151 1.00 31.74 203 ASP C C 1
ATOM 4385 O O . ASP C 1 203 ? -29.698 16.686 45.748 1.00 33.65 203 ASP C O 1
ATOM 4390 N N . VAL C 1 204 ? -29.393 14.464 45.508 1.00 30.66 204 VAL C N 1
ATOM 4391 C CA . VAL C 1 204 ? -30.106 14.333 44.231 1.00 32.00 204 VAL C CA 1
ATOM 4392 C C . VAL C 1 204 ? -31.061 13.116 44.235 1.00 30.68 204 VAL C C 1
ATOM 4393 O O . VAL C 1 204 ? -30.858 12.154 44.984 1.00 29.50 204 VAL C O 1
ATOM 4397 N N . PRO C 1 205 ? -32.120 13.163 43.419 1.00 29.79 205 PRO C N 1
ATOM 4398 C CA . PRO C 1 205 ? -32.963 11.990 43.377 1.00 29.43 205 PRO C CA 1
ATOM 4399 C C . PRO C 1 205 ? -32.188 10.814 42.807 1.00 29.39 205 PRO C C 1
ATOM 4400 O O . PRO C 1 205 ? -31.313 10.975 41.934 1.00 29.46 205 PRO C O 1
ATOM 4404 N N . GLY C 1 206 ? -32.479 9.630 43.322 1.00 28.45 206 GLY C N 1
ATOM 4405 C CA . GLY C 1 206 ? -31.810 8.442 42.828 1.00 27.71 206 GLY C CA 1
ATOM 4406 C C . GLY C 1 206 ? -32.140 7.267 43.709 1.00 27.30 206 GLY C C 1
ATOM 4407 O O . GLY C 1 206 ? -32.875 7.404 44.712 1.00 25.49 206 GLY C O 1
ATOM 4408 N N . LYS C 1 207 ? -31.592 6.109 43.355 1.00 27.62 207 LYS C N 1
ATOM 4409 C CA . LYS C 1 207 ? -31.829 4.895 44.142 1.00 29.36 207 LYS C CA 1
ATOM 4410 C C . LYS C 1 207 ? -31.452 5.016 45.643 1.00 27.11 207 LYS C C 1
ATOM 4411 O O . LYS C 1 207 ? -32.162 4.473 46.504 1.00 26.69 207 LYS C O 1
ATOM 4417 N N . ASP C 1 208 ? -30.336 5.691 45.947 1.00 26.64 208 ASP C N 1
ATOM 4418 C CA . ASP C 1 208 ? -29.866 5.827 47.340 1.00 25.61 208 ASP C CA 1
ATOM 4419 C C . ASP C 1 208 ? -30.913 6.527 48.183 1.00 24.24 208 ASP C C 1
ATOM 4420 O O . ASP C 1 208 ? -31.205 6.091 49.303 1.00 23.47 208 ASP C O 1
ATOM 4425 N N . ALA C 1 209 ? -31.406 7.663 47.683 1.00 22.76 209 ALA C N 1
ATOM 4426 C CA . ALA C 1 209 ? -32.400 8.480 48.416 1.00 22.68 209 ALA C CA 1
ATOM 4427 C C . ALA C 1 209 ? -33.725 7.694 48.561 1.00 23.01 209 ALA C C 1
ATOM 4428 O O . ALA C 1 209 ? -34.308 7.647 49.646 1.00 22.39 209 ALA C O 1
ATOM 4430 N N . GLN C 1 210 ? -34.154 7.050 47.472 1.00 23.00 210 GLN C N 1
ATOM 4431 C CA A GLN C 1 210 ? -35.361 6.216 47.495 0.59 24.47 210 GLN C CA 1
ATOM 4432 C CA B GLN C 1 210 ? -35.354 6.203 47.478 0.41 24.26 210 GLN C CA 1
ATOM 4433 C C . GLN C 1 210 ? -35.265 5.115 48.538 1.00 25.02 210 GLN C C 1
ATOM 4434 O O . GLN C 1 210 ? -36.202 4.918 49.332 1.00 25.99 210 GLN C O 1
ATOM 4445 N N . LEU C 1 211 ? -34.140 4.408 48.558 1.00 25.52 211 LEU C N 1
ATOM 4446 C CA . LEU C 1 211 ? -33.964 3.309 49.515 1.00 26.69 211 LEU C CA 1
ATOM 4447 C C . LEU C 1 211 ? -33.858 3.836 50.952 1.00 25.66 211 LEU C C 1
ATOM 4448 O O . LEU C 1 211 ? -34.430 3.238 51.865 1.00 27.90 211 LEU C O 1
ATOM 4453 N N . THR C 1 212 ? -33.157 4.949 51.178 1.00 26.82 212 THR C N 1
ATOM 4454 C CA . THR C 1 212 ? -33.096 5.420 52.568 1.00 24.78 212 THR C CA 1
ATOM 4455 C C . THR C 1 212 ? -34.448 5.882 53.108 1.00 23.86 212 THR C C 1
ATOM 4456 O O . THR C 1 212 ? -34.880 5.372 54.134 1.00 20.86 212 THR C O 1
ATOM 4460 N N . MET C 1 213 ? -35.154 6.756 52.380 1.00 23.36 213 MET C N 1
ATOM 4461 C CA . MET C 1 213 ? -36.396 7.293 52.931 1.00 24.22 213 MET C CA 1
ATOM 4462 C C . MET C 1 213 ? -37.514 6.241 53.005 1.00 24.66 213 MET C C 1
ATOM 4463 O O . MET C 1 213 ? -38.385 6.318 53.879 1.00 26.20 213 MET C O 1
ATOM 4468 N N . ALA C 1 214 ? -37.454 5.231 52.140 1.00 24.92 214 ALA C N 1
ATOM 4469 C CA . ALA C 1 214 ? -38.434 4.156 52.131 1.00 25.10 214 ALA C CA 1
ATOM 4470 C C . ALA C 1 214 ? -38.196 3.164 53.257 1.00 24.27 214 ALA C C 1
ATOM 4471 O O . ALA C 1 214 ? -38.990 2.238 53.432 1.00 24.69 214 ALA C O 1
ATOM 4473 N N . THR C 1 215 ? -37.097 3.331 54.000 1.00 22.50 215 THR C N 1
ATOM 4474 C CA . THR C 1 215 ? -36.750 2.400 55.075 1.00 22.67 215 THR C CA 1
ATOM 4475 C C . THR C 1 215 ? -36.677 3.015 56.468 1.00 21.48 215 THR C C 1
ATOM 4476 O O . THR C 1 215 ? -36.075 2.441 57.394 1.00 20.80 215 THR C O 1
ATOM 4480 N N . TRP C 1 216 ? -37.285 4.185 56.620 1.00 20.47 216 TRP C N 1
ATOM 4481 C CA . TRP C 1 216 ? -37.509 4.810 57.953 1.00 20.21 216 TRP C CA 1
ATOM 4482 C C . TRP C 1 216 ? -39.024 4.910 58.179 1.00 20.15 216 TRP C C 1
ATOM 4483 O O . TRP C 1 216 ? -39.749 5.217 57.237 1.00 21.24 216 TRP C O 1
ATOM 4494 N N . PRO C 1 217 ? -39.516 4.655 59.403 1.00 19.52 217 PRO C N 1
ATOM 4495 C CA . PRO C 1 217 ? -38.809 4.343 60.629 1.00 20.10 217 PRO C CA 1
ATOM 4496 C C . PRO C 1 217 ? -38.212 2.949 60.607 1.00 20.16 217 PRO C C 1
ATOM 4497 O O . PRO C 1 217 ? -38.629 2.106 59.807 1.00 20.84 217 PRO C O 1
ATOM 4501 N N . THR C 1 218 ? -37.236 2.699 61.480 1.00 20.45 218 THR C N 1
ATOM 4502 C CA . THR C 1 218 ? -36.480 1.427 61.417 1.00 22.06 218 THR C CA 1
ATOM 4503 C C . THR C 1 218 ? -36.033 1.026 62.797 1.00 22.36 218 THR C C 1
ATOM 4504 O O . THR C 1 218 ? -35.738 1.898 63.632 1.00 22.04 218 THR C O 1
ATOM 4508 N N . TYR C 1 219 ? -35.965 -0.283 63.029 1.00 22.82 219 TYR C N 1
ATOM 4509 C CA . TYR C 1 219 ? -35.334 -0.832 64.221 1.00 23.30 219 TYR C CA 1
ATOM 4510 C C . TYR C 1 219 ? -33.812 -0.734 64.049 1.00 24.41 219 TYR C C 1
ATOM 4511 O O . TYR C 1 219 ? -33.273 -1.187 63.034 1.00 26.62 219 TYR C O 1
ATOM 4520 N N . ARG C 1 220 ? -33.145 -0.083 64.997 1.00 24.48 220 ARG C N 1
ATOM 4521 C CA . ARG C 1 220 ? -31.692 0.011 64.979 1.00 24.95 220 ARG C CA 1
ATOM 4522 C C . ARG C 1 220 ? -31.139 -1.018 65.952 1.00 25.87 220 ARG C C 1
ATOM 4523 O O . ARG C 1 220 ? -31.304 -0.908 67.174 1.00 24.50 220 ARG C O 1
ATOM 4531 N N . VAL C 1 221 ? -30.480 -2.032 65.400 1.00 26.82 221 VAL C N 1
ATOM 4532 C CA A VAL C 1 221 ? -29.998 -3.151 66.212 0.33 28.15 221 VAL C CA 1
ATOM 4533 C CA B VAL C 1 221 ? -29.990 -3.158 66.212 0.67 28.03 221 VAL C CA 1
ATOM 4534 C C . VAL C 1 221 ? -29.049 -2.699 67.329 1.00 29.01 221 VAL C C 1
ATOM 4535 O O . VAL C 1 221 ? -29.138 -3.193 68.477 1.00 29.10 221 VAL C O 1
ATOM 4542 N N . SER C 1 222 ? -28.172 -1.752 67.000 1.00 29.96 222 SER C N 1
ATOM 4543 C CA . SER C 1 222 ? -27.102 -1.270 67.895 1.00 32.25 222 SER C CA 1
ATOM 4544 C C . SER C 1 222 ? -27.670 -0.519 69.082 1.00 32.53 222 SER C C 1
ATOM 4545 O O . SER C 1 222 ? -27.037 -0.437 70.144 1.00 33.16 222 SER C O 1
ATOM 4548 N N . GLN C 1 223 ? -28.904 -0.044 68.907 1.00 30.75 223 GLN C N 1
ATOM 4549 C CA . GLN C 1 223 ? -29.611 0.752 69.914 1.00 30.64 223 GLN C CA 1
ATOM 4550 C C . GLN C 1 223 ? -30.744 0.022 70.574 1.00 29.33 223 GLN C C 1
ATOM 4551 O O . GLN C 1 223 ? -31.301 0.518 71.560 1.00 29.38 223 GLN C O 1
ATOM 4557 N N . SER C 1 224 ? -31.091 -1.154 70.048 1.00 28.28 224 SER C N 1
ATOM 4558 C CA . SER C 1 224 ? -32.214 -1.929 70.553 1.00 27.78 224 SER C CA 1
ATOM 4559 C C . SER C 1 224 ? -33.481 -1.081 70.658 1.00 26.80 224 SER C C 1
ATOM 4560 O O . SER C 1 224 ? -34.260 -1.210 71.628 1.00 27.14 224 SER C O 1
ATOM 4563 N N . ALA C 1 225 ? -33.700 -0.251 69.640 1.00 24.10 225 ALA C N 1
ATOM 4564 C CA . ALA C 1 225 ? -34.884 0.605 69.580 1.00 23.08 225 ALA C CA 1
ATOM 4565 C C . ALA C 1 225 ? -35.299 0.881 68.166 1.00 22.42 225 ALA C C 1
ATOM 4566 O O . ALA C 1 225 ? -34.458 0.940 67.270 1.00 22.22 225 ALA C O 1
ATOM 4568 N N . LEU C 1 226 ? -36.604 1.067 67.954 1.00 21.11 226 LEU C N 1
ATOM 4569 C CA . LEU C 1 226 ? -37.066 1.649 66.711 1.00 20.57 226 LEU C CA 1
ATOM 4570 C C . LEU C 1 226 ? -36.856 3.154 66.833 1.00 20.04 226 LEU C C 1
ATOM 4571 O O . LEU C 1 226 ? -37.119 3.740 67.911 1.00 19.73 226 LEU C O 1
ATOM 4576 N N . ARG C 1 227 ? -36.350 3.760 65.757 1.00 18.46 227 ARG C N 1
ATOM 4577 C CA . ARG C 1 227 ? -36.077 5.195 65.691 1.00 19.88 227 ARG C CA 1
ATOM 4578 C C . ARG C 1 227 ? -36.752 5.790 64.454 1.00 19.98 227 ARG C C 1
ATOM 4579 O O . ARG C 1 227 ? -36.945 5.077 63.421 1.00 20.35 227 ARG C O 1
ATOM 4587 N N . THR C 1 228 ? -37.149 7.061 64.563 1.00 20.57 228 THR C N 1
ATOM 4588 C CA . THR C 1 228 ? -37.793 7.774 63.453 1.00 21.16 228 THR C CA 1
ATOM 4589 C C . THR C 1 228 ? -36.818 8.778 62.849 1.00 21.66 228 THR C C 1
ATOM 4590 O O . THR C 1 228 ? -35.709 8.975 63.368 1.00 20.36 228 THR C O 1
ATOM 4594 N N . MET C 1 229 ? -37.228 9.404 61.744 1.00 20.77 229 MET C N 1
ATOM 4595 C CA . MET C 1 229 ? -36.437 10.434 61.072 1.00 21.98 229 MET C CA 1
ATOM 4596 C C . MET C 1 229 ? -36.074 11.580 62.019 1.00 22.09 229 MET C C 1
ATOM 4597 O O . MET C 1 229 ? -34.996 12.179 61.868 1.00 22.30 229 MET C O 1
ATOM 4602 N N . GLN C 1 230 ? -36.932 11.876 63.010 1.00 21.58 230 GLN C N 1
ATOM 4603 C CA . GLN C 1 230 ? -36.581 12.884 64.037 1.00 21.94 230 GLN C CA 1
ATOM 4604 C C . GLN C 1 230 ? -35.295 12.501 64.758 1.00 21.81 230 GLN C C 1
ATOM 4605 O O . GLN C 1 230 ? -34.418 13.334 64.980 1.00 20.63 230 GLN C O 1
ATOM 4611 N N . HIS C 1 231 ? -35.204 11.235 65.161 1.00 21.25 231 HIS C N 1
ATOM 4612 C CA . HIS C 1 231 ? -34.007 10.742 65.795 1.00 21.05 231 HIS C CA 1
ATOM 4613 C C . HIS C 1 231 ? -32.803 10.714 64.841 1.00 20.40 231 HIS C C 1
ATOM 4614 O O . HIS C 1 231 ? -31.696 11.042 65.244 1.00 21.02 231 HIS C O 1
ATOM 4621 N N . ARG C 1 232 ? -33.008 10.348 63.583 1.00 21.11 232 ARG C N 1
ATOM 4622 C CA . ARG C 1 232 ? -31.867 10.275 62.649 1.00 21.50 232 ARG C CA 1
ATOM 4623 C C . ARG C 1 232 ? -31.273 11.664 62.439 1.00 22.01 232 ARG C C 1
ATOM 4624 O O . ARG C 1 232 ? -30.031 11.827 62.361 1.00 21.56 232 ARG C O 1
ATOM 4632 N N . MET C 1 233 ? -32.139 12.660 62.345 1.00 22.89 233 MET C N 1
ATOM 4633 C CA . MET C 1 233 ? -31.657 14.052 62.169 1.00 23.89 233 MET C CA 1
ATOM 4634 C C . MET C 1 233 ? -30.900 14.495 63.408 1.00 22.86 233 MET C C 1
ATOM 4635 O O . MET C 1 233 ? -29.815 15.083 63.323 1.00 23.11 233 MET C O 1
ATOM 4640 N N . TRP C 1 234 ? -31.451 14.200 64.572 1.00 22.09 234 TRP C N 1
ATOM 4641 C CA . TRP C 1 234 ? -30.786 14.480 65.851 1.00 21.90 234 TRP C CA 1
ATOM 4642 C C . TRP C 1 234 ? -29.394 13.841 65.908 1.00 21.29 234 TRP C C 1
ATOM 4643 O O . TRP C 1 234 ? -28.426 14.472 66.327 1.00 21.03 234 TRP C O 1
ATOM 4654 N N . ASP C 1 235 ? -29.270 12.609 65.441 1.00 20.47 235 ASP C N 1
ATOM 4655 C CA . ASP C 1 235 ? -28.004 11.867 65.474 1.00 21.70 235 ASP C CA 1
ATOM 4656 C C . ASP C 1 235 ? -26.946 12.398 64.474 1.00 21.04 235 ASP C C 1
ATOM 4657 O O . ASP C 1 235 ? -25.758 12.433 64.763 1.00 21.82 235 ASP C O 1
ATOM 4675 N N . TYR C 1 237 ? -26.880 15.568 63.263 1.00 19.95 237 TYR C N 1
ATOM 4676 C CA . TYR C 1 237 ? -26.422 16.857 63.834 1.00 20.18 237 TYR C CA 1
ATOM 4677 C C . TYR C 1 237 ? -25.448 16.629 64.982 1.00 21.32 237 TYR C C 1
ATOM 4678 O O . TYR C 1 237 ? -24.415 17.311 65.109 1.00 21.28 237 TYR C O 1
ATOM 4687 N N . ARG C 1 238 ? -25.744 15.640 65.813 1.00 21.13 238 ARG C N 1
ATOM 4688 C CA . ARG C 1 238 ? -24.839 15.320 66.923 1.00 22.65 238 ARG C CA 1
ATOM 4689 C C . ARG C 1 238 ? -23.422 15.038 66.378 1.00 22.42 238 ARG C C 1
ATOM 4690 O O . ARG C 1 238 ? -22.430 15.629 66.840 1.00 22.70 238 ARG C O 1
ATOM 4698 N N . GLN C 1 239 ? -23.316 14.204 65.354 1.00 23.23 239 GLN C N 1
ATOM 4699 C CA . GLN C 1 239 ? -22.004 13.828 64.831 1.00 25.79 239 GLN C CA 1
ATOM 4700 C C . GLN C 1 239 ? -21.330 14.950 63.997 1.00 24.93 239 GLN C C 1
ATOM 4701 O O . GLN C 1 239 ? -20.118 14.922 63.753 1.00 25.48 239 GLN C O 1
ATOM 4707 N N . MET C 1 240 ? -22.095 15.967 63.606 1.00 24.07 240 MET C N 1
ATOM 4708 C CA . MET C 1 240 ? -21.519 17.160 62.979 1.00 25.61 240 MET C CA 1
ATOM 4709 C C . MET C 1 240 ? -21.045 18.171 64.005 1.00 23.32 240 MET C C 1
ATOM 4710 O O . MET C 1 240 ? -20.688 19.293 63.643 1.00 23.14 240 MET C O 1
ATOM 4715 N N . ARG C 1 241 ? -21.029 17.771 65.274 1.00 22.24 241 ARG C N 1
ATOM 4716 C CA . ARG C 1 241 ? -20.655 18.674 66.368 1.00 21.38 241 ARG C CA 1
ATOM 4717 C C . ARG C 1 241 ? -21.528 19.911 66.481 1.00 21.19 241 ARG C C 1
ATOM 4718 O O . ARG C 1 241 ? -21.063 20.960 66.902 1.00 20.71 241 ARG C O 1
ATOM 4726 N N . MET C 1 242 ? -22.797 19.765 66.130 1.00 19.25 242 MET C N 1
ATOM 4727 C CA . MET C 1 242 ? -23.773 20.843 66.238 1.00 20.90 242 MET C CA 1
ATOM 4728 C C . MET C 1 242 ? -24.580 20.579 67.487 1.00 20.59 242 MET C C 1
ATOM 4729 O O . MET C 1 242 ? -24.584 19.439 67.972 1.00 20.44 242 MET C O 1
ATOM 4734 N N . PRO C 1 243 ? -25.280 21.615 68.023 1.00 22.15 243 PRO C N 1
ATOM 4735 C CA . PRO C 1 243 ? -26.194 21.346 69.155 1.00 23.25 243 PRO C CA 1
ATOM 4736 C C . PRO C 1 243 ? -27.364 20.517 68.653 1.00 23.44 243 PRO C C 1
ATOM 4737 O O . PRO C 1 243 ? -27.613 20.501 67.458 1.00 24.39 243 PRO C O 1
ATOM 4741 N N . ALA C 1 244 ? -28.080 19.855 69.563 1.00 25.91 244 ALA C N 1
ATOM 4742 C CA . ALA C 1 244 ? -29.293 19.100 69.230 1.00 26.20 244 ALA C CA 1
ATOM 4743 C C . ALA C 1 244 ? -30.392 20.001 68.682 1.00 26.79 244 ALA C C 1
ATOM 4744 O O . ALA C 1 244 ? -30.686 21.045 69.272 1.00 27.08 244 ALA C O 1
ATOM 4746 N N . PRO C 1 245 ? -31.021 19.598 67.564 1.00 26.77 245 PRO C N 1
ATOM 4747 C CA . PRO C 1 245 ? -32.106 20.411 67.023 1.00 25.91 245 PRO C CA 1
ATOM 4748 C C . PRO C 1 245 ? -33.287 20.168 67.953 1.00 26.08 245 PRO C C 1
ATOM 4749 O O . PRO C 1 245 ? -33.373 19.096 68.556 1.00 25.38 245 PRO C O 1
ATOM 4753 N N . ASP C 1 246 ? -34.136 21.172 68.130 1.00 25.65 246 ASP C N 1
ATOM 4754 C CA . ASP C 1 246 ? -35.342 20.983 68.903 1.00 26.38 246 ASP C CA 1
ATOM 4755 C C . ASP C 1 246 ? -36.196 19.903 68.249 1.00 25.49 246 ASP C C 1
ATOM 4756 O O . ASP C 1 246 ? -36.325 19.846 67.016 1.00 24.85 246 ASP C O 1
ATOM 4761 N N . TYR C 1 247 ? -36.772 19.046 69.078 1.00 24.53 247 TYR C N 1
ATOM 4762 C CA . TYR C 1 247 ? -37.688 18.051 68.566 1.00 24.08 247 TYR C CA 1
ATOM 4763 C C . TYR C 1 247 ? -38.865 18.727 67.838 1.00 24.06 247 TYR C C 1
ATOM 4764 O O . TYR C 1 247 ? -39.408 19.710 68.330 1.00 24.05 247 TYR C O 1
ATOM 4773 N N . ALA C 1 248 ? -39.214 18.236 66.644 1.00 22.76 248 ALA C N 1
ATOM 4774 C CA . ALA C 1 248 ? -40.393 18.713 65.917 1.00 23.78 248 ALA C CA 1
ATOM 4775 C C . ALA C 1 248 ? -40.210 20.156 65.469 1.00 23.98 248 ALA C C 1
ATOM 4776 O O . ALA C 1 248 ? -41.168 20.890 65.374 1.00 25.73 248 ALA C O 1
ATOM 4778 N N . SER C 1 249 ? -38.966 20.552 65.184 1.00 23.86 249 SER C N 1
ATOM 4779 C CA . SER C 1 249 ? -38.668 21.911 64.789 1.00 24.67 249 SER C CA 1
ATOM 4780 C C . SER C 1 249 ? -38.792 22.076 63.295 1.00 23.97 249 SER C C 1
ATOM 4781 O O . SER C 1 249 ? -38.801 21.114 62.556 1.00 23.03 249 SER C O 1
ATOM 4784 N N . GLU C 1 250 ? -38.898 23.326 62.868 1.00 24.59 250 GLU C N 1
ATOM 4785 C CA . GLU C 1 250 ? -38.970 23.658 61.477 1.00 24.32 250 GLU C CA 1
ATOM 4786 C C . GLU C 1 250 ? -37.763 23.157 60.685 1.00 23.18 250 GLU C C 1
ATOM 4787 O O . GLU C 1 250 ? -37.924 22.713 59.544 1.00 21.98 250 GLU C O 1
ATOM 4793 N N . ALA C 1 251 ? -36.555 23.244 61.249 1.00 21.17 251 ALA C N 1
ATOM 4794 C CA . ALA C 1 251 ? -35.364 22.796 60.526 1.00 22.14 251 ALA C CA 1
ATOM 4795 C C . ALA C 1 251 ? -35.492 21.332 60.153 1.00 22.37 251 ALA C C 1
ATOM 4796 O O . ALA C 1 251 ? -35.125 20.951 59.052 1.00 22.83 251 ALA C O 1
ATOM 4798 N N . VAL C 1 252 ? -35.988 20.521 61.090 1.00 21.61 252 VAL C N 1
ATOM 4799 C CA . VAL C 1 252 ? -36.134 19.068 60.871 1.00 21.30 252 VAL C CA 1
ATOM 4800 C C . VAL C 1 252 ? -37.210 18.795 59.827 1.00 21.45 252 VAL C C 1
ATOM 4801 O O . VAL C 1 252 ? -37.010 17.992 58.909 1.00 21.43 252 VAL C O 1
ATOM 4805 N N . THR C 1 253 ? -38.327 19.514 59.884 1.00 21.01 253 THR C N 1
ATOM 4806 C CA . THR C 1 253 ? -39.334 19.339 58.841 1.00 20.78 253 THR C CA 1
ATOM 4807 C C . THR C 1 253 ? -38.826 19.766 57.446 1.00 20.69 253 THR C C 1
ATOM 4808 O O . THR C 1 253 ? -39.071 19.080 56.440 1.00 20.01 253 THR C O 1
ATOM 4812 N N . ALA C 1 254 ? -38.079 20.865 57.416 1.00 20.00 254 ALA C N 1
ATOM 4813 C CA . ALA C 1 254 ? -37.510 21.360 56.163 1.00 20.44 254 ALA C CA 1
ATOM 4814 C C . ALA C 1 254 ? -36.547 20.335 55.571 1.00 19.45 254 ALA C C 1
ATOM 4815 O O . ALA C 1 254 ? -36.637 20.047 54.385 1.00 19.01 254 ALA C O 1
ATOM 4817 N N . LEU C 1 255 ? -35.634 19.784 56.388 1.00 18.87 255 LEU C N 1
ATOM 4818 C CA . LEU C 1 255 ? -34.713 18.762 55.884 1.00 19.15 255 LEU C CA 1
ATOM 4819 C C . LEU C 1 255 ? -35.482 17.504 55.475 1.00 19.51 255 LEU C C 1
ATOM 4820 O O . LEU C 1 255 ? -35.149 16.866 54.512 1.00 20.82 255 LEU C O 1
ATOM 4825 N N . THR C 1 256 ? -36.489 17.119 56.258 1.00 20.46 256 THR C N 1
ATOM 4826 C CA . THR C 1 256 ? -37.270 15.933 55.928 1.00 20.43 256 THR C CA 1
ATOM 4827 C C . THR C 1 256 ? -37.967 16.091 54.599 1.00 21.08 256 THR C C 1
ATOM 4828 O O . THR C 1 256 ? -38.005 15.147 53.795 1.00 19.63 256 THR C O 1
ATOM 4832 N N . LEU C 1 257 ? -38.507 17.286 54.349 1.00 20.32 257 LEU C N 1
ATOM 4833 C CA . LEU C 1 257 ? -39.210 17.543 53.078 1.00 20.47 257 LEU C CA 1
ATOM 4834 C C . LEU C 1 257 ? -38.225 17.486 51.933 1.00 20.58 257 LEU C C 1
ATOM 4835 O O . LEU C 1 257 ? -38.468 16.842 50.909 1.00 20.42 257 LEU C O 1
ATOM 4840 N N . TYR C 1 258 ? -37.060 18.081 52.123 1.00 19.71 258 TYR C N 1
ATOM 4841 C CA . TYR C 1 258 ? -36.050 17.979 51.066 1.00 20.72 258 TYR C CA 1
ATOM 4842 C C . TYR C 1 258 ? -35.673 16.528 50.716 1.00 19.40 258 TYR C C 1
ATOM 4843 O O . TYR C 1 258 ? -35.609 16.162 49.540 1.00 21.04 258 TYR C O 1
ATOM 4852 N N . LEU C 1 259 ? -35.378 15.729 51.725 1.00 21.15 259 LEU C N 1
ATOM 4853 C CA . LEU C 1 259 ? -34.971 14.354 51.550 1.00 21.32 259 LEU C CA 1
ATOM 4854 C C . LEU C 1 259 ? -36.085 13.497 50.930 1.00 22.30 259 LEU C C 1
ATOM 4855 O O . LEU C 1 259 ? -35.845 12.705 50.007 1.00 23.10 259 LEU C O 1
ATOM 4860 N N . THR C 1 260 ? -37.300 13.667 51.447 1.00 22.55 260 THR C N 1
ATOM 4861 C CA . THR C 1 260 ? -38.455 12.903 50.971 1.00 23.56 260 THR C CA 1
ATOM 4862 C C . THR C 1 260 ? -38.748 13.196 49.476 1.00 24.19 260 THR C C 1
ATOM 4863 O O . THR C 1 260 ? -39.133 12.291 48.698 1.00 25.80 260 THR C O 1
ATOM 4867 N N . LYS C 1 261 ? -38.570 14.439 49.055 1.00 24.20 261 LYS C N 1
ATOM 4868 C CA . LYS C 1 261 ? -38.660 14.775 47.615 1.00 24.07 261 LYS C CA 1
ATOM 4869 C C . LYS C 1 261 ? -37.606 14.039 46.776 1.00 23.70 261 LYS C C 1
ATOM 4870 O O . LYS C 1 261 ? -37.913 13.523 45.691 1.00 21.72 261 LYS C O 1
ATOM 4876 N N . GLN C 1 262 ? -36.360 13.994 47.279 1.00 23.36 262 GLN C N 1
ATOM 4877 C CA . GLN C 1 262 ? -35.306 13.217 46.593 1.00 24.17 262 GLN C CA 1
ATOM 4878 C C . GLN C 1 262 ? -35.659 11.715 46.547 1.00 24.14 262 GLN C C 1
ATOM 4879 O O . GLN C 1 262 ? -35.167 10.981 45.674 1.00 24.31 262 GLN C O 1
ATOM 4885 N N . ALA C 1 263 ? -36.507 11.276 47.477 1.00 23.33 263 ALA C N 1
ATOM 4886 C CA . ALA C 1 263 ? -36.869 9.857 47.601 1.00 23.74 263 ALA C CA 1
ATOM 4887 C C . ALA C 1 263 ? -38.121 9.452 46.822 1.00 24.64 263 ALA C C 1
ATOM 4888 O O . ALA C 1 263 ? -38.584 8.317 46.932 1.00 24.81 263 ALA C O 1
ATOM 4890 N N . GLU C 1 264 ? -38.671 10.380 46.028 1.00 27.44 264 GLU C N 1
ATOM 4891 C CA . GLU C 1 264 ? -39.870 10.119 45.241 1.00 28.39 264 GLU C CA 1
ATOM 4892 C C . GLU C 1 264 ? -39.743 8.818 44.435 1.00 29.37 264 GLU C C 1
ATOM 4893 O O . GLU C 1 264 ? -38.746 8.599 43.735 1.00 29.61 264 GLU C O 1
ATOM 4899 N N . GLY C 1 265 ? -40.772 7.981 44.523 1.00 29.53 265 GLY C N 1
ATOM 4900 C CA . GLY C 1 265 ? -40.781 6.687 43.852 1.00 30.15 265 GLY C CA 1
ATOM 4901 C C . GLY C 1 265 ? -40.376 5.525 44.738 1.00 30.19 265 GLY C C 1
ATOM 4902 O O . GLY C 1 265 ? -40.691 4.375 44.433 1.00 31.39 265 GLY C O 1
ATOM 4903 N N . GLY C 1 266 ? -39.678 5.805 45.835 1.00 28.42 266 GLY C N 1
ATOM 4904 C CA . GLY C 1 266 ? -39.305 4.734 46.790 1.00 29.19 266 GLY C CA 1
ATOM 4905 C C . GLY C 1 266 ? -40.521 4.025 47.355 1.00 29.59 266 GLY C C 1
ATOM 4906 O O . GLY C 1 266 ? -41.472 4.676 47.787 1.00 30.34 266 GLY C O 1
ATOM 4907 N N . GLU C 1 267 ? -40.523 2.690 47.319 1.00 29.43 267 GLU C N 1
ATOM 4908 C CA . GLU C 1 267 ? -41.633 1.927 47.862 1.00 29.72 267 GLU C CA 1
ATOM 4909 C C . GLU C 1 267 ? -41.366 1.679 49.332 1.00 27.22 267 GLU C C 1
ATOM 4910 O O . GLU C 1 267 ? -40.384 1.030 49.676 1.00 26.92 267 GLU C O 1
ATOM 4916 N N . LEU C 1 268 ? -42.252 2.165 50.190 1.00 25.48 268 LEU C N 1
ATOM 4917 C CA . LEU C 1 268 ? -42.032 2.053 51.637 1.00 24.25 268 LEU C CA 1
ATOM 4918 C C . LEU C 1 268 ? -42.027 0.582 52.061 1.00 24.51 268 LEU C C 1
ATOM 4919 O O . LEU C 1 268 ? -42.920 -0.157 51.697 1.00 24.88 268 LEU C O 1
ATOM 4924 N N . LYS C 1 269 ? -40.998 0.161 52.792 1.00 24.12 269 LYS C N 1
ATOM 4925 C CA . LYS C 1 269 ? -40.982 -1.146 53.456 1.00 25.51 269 LYS C CA 1
ATOM 4926 C C . LYS C 1 269 ? -40.637 -0.961 54.927 1.00 23.92 269 LYS C C 1
ATOM 4927 O O . LYS C 1 269 ? -39.462 -1.063 55.301 1.00 24.09 269 LYS C O 1
ATOM 4933 N N . VAL C 1 270 ? -41.662 -0.694 55.731 1.00 24.08 270 VAL C N 1
ATOM 4934 C CA . VAL C 1 270 ? -41.512 -0.152 57.075 1.00 24.23 270 VAL C CA 1
ATOM 4935 C C . VAL C 1 270 ? -42.434 -0.862 58.065 1.00 23.86 270 VAL C C 1
ATOM 4936 O O . VAL C 1 270 ? -43.589 -1.192 57.725 1.00 23.00 270 VAL C O 1
ATOM 4940 N N . PRO C 1 271 ? -41.937 -1.080 59.306 1.00 23.41 271 PRO C N 1
ATOM 4941 C CA . PRO C 1 271 ? -40.600 -0.640 59.789 1.00 22.71 271 PRO C CA 1
ATOM 4942 C C . PRO C 1 271 ? -39.488 -1.540 59.300 1.00 22.88 271 PRO C C 1
ATOM 4943 O O . PRO C 1 271 ? -39.696 -2.734 59.120 1.00 24.82 271 PRO C O 1
ATOM 4947 N N . SER C 1 272 ? -38.320 -0.965 59.067 1.00 23.50 272 SER C N 1
ATOM 4948 C CA . SER C 1 272 ? -37.208 -1.716 58.523 1.00 24.40 272 SER C CA 1
ATOM 4949 C C . SER C 1 272 ? -36.331 -2.167 59.682 1.00 23.96 272 SER C C 1
ATOM 4950 O O . SER C 1 272 ? -36.648 -1.910 60.847 1.00 24.00 272 SER C O 1
ATOM 4953 N N . ILE C 1 273 ? -35.211 -2.805 59.372 1.00 24.08 273 ILE C N 1
ATOM 4954 C CA . ILE C 1 273 ? -34.201 -3.114 60.380 1.00 23.93 273 ILE C CA 1
ATOM 4955 C C . ILE C 1 273 ? -32.851 -2.715 59.797 1.00 23.81 273 ILE C C 1
ATOM 4956 O O . ILE C 1 273 ? -32.539 -3.095 58.657 1.00 23.44 273 ILE C O 1
ATOM 4961 N N . LYS C 1 274 ? -32.071 -1.986 60.584 1.00 24.22 274 LYS C N 1
ATOM 4962 C CA . LYS C 1 274 ? -30.718 -1.555 60.205 1.00 24.43 274 LYS C CA 1
ATOM 4963 C C . LYS C 1 274 ? -29.690 -1.886 61.279 1.00 25.59 274 LYS C C 1
ATOM 4964 O O . LYS C 1 274 ? -30.012 -1.876 62.479 1.00 25.40 274 LYS C O 1
ATOM 4970 N N . SER D 2 29 ? -30.057 31.595 38.621 1.00 38.37 29 SER D N 1
ATOM 4971 C CA . SER D 2 29 ? -29.527 30.773 39.740 1.00 38.24 29 SER D CA 1
ATOM 4972 C C . SER D 2 29 ? -30.562 30.476 40.815 1.00 38.32 29 SER D C 1
ATOM 4973 O O . SER D 2 29 ? -31.404 31.322 41.158 1.00 37.47 29 SER D O 1
ATOM 4976 N N . ALA D 2 30 ? -30.476 29.257 41.337 1.00 37.64 30 ALA D N 1
ATOM 4977 C CA . ALA D 2 30 ? -31.099 28.902 42.593 1.00 37.70 30 ALA D CA 1
ATOM 4978 C C . ALA D 2 30 ? -30.533 29.782 43.710 1.00 37.44 30 ALA D C 1
ATOM 4979 O O . ALA D 2 30 ? -29.327 30.082 43.733 1.00 38.34 30 ALA D O 1
ATOM 4981 N N . VAL D 2 31 ? -31.390 30.196 44.640 1.00 38.22 31 VAL D N 1
ATOM 4982 C CA . VAL D 2 31 ? -30.939 30.963 45.814 1.00 37.04 31 VAL D CA 1
ATOM 4983 C C . VAL D 2 31 ? -31.516 30.359 47.095 1.00 35.67 31 VAL D C 1
ATOM 4984 O O . VAL D 2 31 ? -32.641 29.834 47.089 1.00 36.36 31 VAL D O 1
ATOM 4988 N N . ASP D 2 32 ? -30.772 30.450 48.191 1.00 33.98 32 ASP D N 1
ATOM 4989 C CA . ASP D 2 32 ? -31.305 30.047 49.491 1.00 33.22 32 ASP D CA 1
ATOM 4990 C C . ASP D 2 32 ? -32.182 31.191 50.069 1.00 33.30 32 ASP D C 1
ATOM 4991 O O . ASP D 2 32 ? -31.749 32.351 50.071 1.00 34.19 32 ASP D O 1
ATOM 4996 N N . PRO D 2 33 ? -33.413 30.883 50.541 1.00 32.01 33 PRO D N 1
ATOM 4997 C CA . PRO D 2 33 ? -34.258 31.926 51.115 1.00 32.77 33 PRO D CA 1
ATOM 4998 C C . PRO D 2 33 ? -33.638 32.556 52.356 1.00 31.77 33 PRO D C 1
ATOM 4999 O O . PRO D 2 33 ? -32.946 31.885 53.126 1.00 31.44 33 PRO D O 1
ATOM 5003 N N . ALA D 2 34 ? -33.872 33.854 52.534 1.00 31.77 34 ALA D N 1
ATOM 5004 C CA . ALA D 2 34 ? -33.343 34.586 53.683 1.00 31.48 34 ALA D CA 1
ATOM 5005 C C . ALA D 2 34 ? -33.762 33.946 55.014 1.00 30.94 34 ALA D C 1
ATOM 5006 O O . ALA D 2 34 ? -33.042 34.041 55.995 1.00 30.76 34 ALA D O 1
ATOM 5008 N N . ARG D 2 35 ? -34.929 33.304 55.022 1.00 30.67 35 ARG D N 1
ATOM 5009 C CA . ARG D 2 35 ? -35.563 32.770 56.231 1.00 31.13 35 ARG D CA 1
ATOM 5010 C C . ARG D 2 35 ? -34.735 31.668 56.883 1.00 29.11 35 ARG D C 1
ATOM 5011 O O . ARG D 2 35 ? -35.030 31.246 58.013 1.00 28.04 35 ARG D O 1
ATOM 5019 N N . VAL D 2 36 ? -33.698 31.199 56.179 1.00 27.67 36 VAL D N 1
ATOM 5020 C CA . VAL D 2 36 ? -32.896 30.083 56.696 1.00 27.73 36 VAL D CA 1
ATOM 5021 C C . VAL D 2 36 ? -32.257 30.441 58.027 1.00 28.20 36 VAL D C 1
ATOM 5022 O O . VAL D 2 36 ? -32.292 29.633 58.936 1.00 26.52 36 VAL D O 1
ATOM 5026 N N . ASP D 2 37 ? -31.677 31.636 58.156 1.00 29.98 37 ASP D N 1
ATOM 5027 C CA . ASP D 2 37 ? -31.067 32.014 59.446 1.00 31.85 37 ASP D CA 1
ATOM 5028 C C . ASP D 2 37 ? -32.072 31.994 60.591 1.00 31.48 37 ASP D C 1
ATOM 5029 O O . ASP D 2 37 ? -31.747 31.513 61.679 1.00 31.45 37 ASP D O 1
ATOM 5034 N N . ALA D 2 38 ? -33.281 32.501 60.357 1.00 31.66 38 ALA D N 1
ATOM 5035 C CA . ALA D 2 38 ? -34.324 32.508 61.389 1.00 31.83 38 ALA D CA 1
ATOM 5036 C C . ALA D 2 38 ? -34.703 31.092 61.784 1.00 30.49 38 ALA D C 1
ATOM 5037 O O . ALA D 2 38 ? -34.925 30.799 62.969 1.00 30.99 38 ALA D O 1
ATOM 5039 N N . VAL D 2 39 ? -34.785 30.221 60.782 1.00 28.48 39 VAL D N 1
ATOM 5040 C CA . VAL D 2 39 ? -35.142 28.823 61.007 1.00 27.01 39 VAL D CA 1
ATOM 5041 C C . VAL D 2 39 ? -34.092 28.176 61.893 1.00 26.49 39 VAL D C 1
ATOM 5042 O O . VAL D 2 39 ? -34.434 27.459 62.828 1.00 26.74 39 VAL D O 1
ATOM 5046 N N . VAL D 2 40 ? -32.816 28.450 61.618 1.00 26.02 40 VAL D N 1
ATOM 5047 C CA . VAL D 2 40 ? -31.733 27.877 62.411 1.00 25.46 40 VAL D CA 1
ATOM 5048 C C . VAL D 2 40 ? -31.818 28.439 63.835 1.00 27.65 40 VAL D C 1
ATOM 5049 O O . VAL D 2 40 ? -31.794 27.683 64.803 1.00 27.95 40 VAL D O 1
ATOM 5053 N N . LYS D 2 41 ? -31.938 29.755 63.956 1.00 29.66 41 LYS D N 1
ATOM 5054 C CA . LYS D 2 41 ? -31.911 30.379 65.290 1.00 32.29 41 LYS D CA 1
ATOM 5055 C C . LYS D 2 41 ? -33.096 29.980 66.172 1.00 32.96 41 LYS D C 1
ATOM 5056 O O . LYS D 2 41 ? -32.953 29.934 67.403 1.00 34.30 41 LYS D O 1
ATOM 5062 N N . THR D 2 42 ? -34.241 29.660 65.565 1.00 32.18 42 THR D N 1
ATOM 5063 C CA . THR D 2 42 ? -35.393 29.191 66.341 1.00 33.51 42 THR D CA 1
ATOM 5064 C C . THR D 2 42 ? -35.526 27.653 66.444 1.00 32.49 42 THR D C 1
ATOM 5065 O O . THR D 2 42 ? -36.354 27.178 67.223 1.00 33.16 42 THR D O 1
ATOM 5069 N N . SER D 2 43 ? -34.729 26.883 65.681 1.00 30.16 43 SER D N 1
ATOM 5070 C CA . SER D 2 43 ? -34.765 25.404 65.764 1.00 29.26 43 SER D CA 1
ATOM 5071 C C . SER D 2 43 ? -33.741 24.792 66.727 1.00 29.38 43 SER D C 1
ATOM 5072 O O . SER D 2 43 ? -33.865 23.627 67.095 1.00 29.95 43 SER D O 1
ATOM 5075 N N . PHE D 2 44 ? -32.720 25.558 67.113 1.00 29.67 44 PHE D N 1
ATOM 5076 C CA . PHE D 2 44 ? -31.670 25.050 68.011 1.00 29.85 44 PHE D CA 1
ATOM 5077 C C . PHE D 2 44 ? -31.640 25.928 69.247 1.00 32.46 44 PHE D C 1
ATOM 5078 O O . PHE D 2 44 ? -30.836 26.864 69.334 1.00 32.49 44 PHE D O 1
ATOM 5086 N N . THR D 2 45 ? -32.513 25.621 70.201 1.00 34.68 45 THR D N 1
ATOM 5087 C CA . THR D 2 45 ? -32.761 26.481 71.365 1.00 38.89 45 THR D CA 1
ATOM 5088 C C . THR D 2 45 ? -32.186 25.941 72.686 1.00 40.16 45 THR D C 1
ATOM 5089 O O . THR D 2 45 ? -32.121 26.674 73.692 1.00 41.28 45 THR D O 1
ATOM 5093 N N . LYS D 2 46 ? -31.778 24.674 72.698 1.00 40.35 46 LYS D N 1
ATOM 5094 C CA . LYS D 2 46 ? -31.109 24.120 73.877 1.00 42.41 46 LYS D CA 1
ATOM 5095 C C . LYS D 2 46 ? -29.617 24.174 73.594 1.00 42.23 46 LYS D C 1
ATOM 5096 O O . LYS D 2 46 ? -29.072 23.335 72.852 1.00 40.66 46 LYS D O 1
ATOM 5102 N N . LEU D 2 47 ? -28.956 25.190 74.139 1.00 43.13 47 LEU D N 1
ATOM 5103 C CA . LEU D 2 47 ? -27.577 25.393 73.766 1.00 42.81 47 LEU D CA 1
ATOM 5104 C C . LEU D 2 47 ? -26.640 25.186 74.945 1.00 44.13 47 LEU D C 1
ATOM 5105 O O . LEU D 2 47 ? -26.789 25.833 75.985 1.00 43.86 47 LEU D O 1
ATOM 5110 N N . PRO D 2 48 ? -25.680 24.252 74.786 1.00 44.08 48 PRO D N 1
ATOM 5111 C CA . PRO D 2 48 ? -24.600 24.168 75.772 1.00 45.29 48 PRO D CA 1
ATOM 5112 C C . PRO D 2 48 ? -23.837 25.503 75.848 1.00 45.99 48 PRO D C 1
ATOM 5113 O O . PRO D 2 48 ? -23.832 26.285 74.881 1.00 45.72 48 PRO D O 1
ATOM 5117 N N . GLU D 2 49 ? -23.213 25.757 76.993 1.00 47.56 49 GLU D N 1
ATOM 5118 C CA . GLU D 2 49 ? -22.467 26.981 77.231 1.00 48.81 49 GLU D CA 1
ATOM 5119 C C . GLU D 2 49 ? -21.522 27.305 76.069 1.00 47.44 49 GLU D C 1
ATOM 5120 O O . GLU D 2 49 ? -20.573 26.566 75.800 1.00 46.94 49 GLU D O 1
ATOM 5126 N N . GLY D 2 50 ? -21.819 28.390 75.358 1.00 47.14 50 GLY D N 1
ATOM 5127 C CA . GLY D 2 50 ? -20.918 28.910 74.307 1.00 46.30 50 GLY D CA 1
ATOM 5128 C C . GLY D 2 50 ? -21.180 28.397 72.899 1.00 45.05 50 GLY D C 1
ATOM 5129 O O . GLY D 2 50 ? -20.619 28.934 71.924 1.00 44.69 50 GLY D O 1
ATOM 5130 N N . TRP D 2 51 ? -22.059 27.390 72.800 1.00 43.47 51 TRP D N 1
ATOM 5131 C CA . TRP D 2 51 ? -22.350 26.658 71.561 1.00 41.86 51 TRP D CA 1
ATOM 5132 C C . TRP D 2 51 ? -23.124 27.411 70.485 1.00 41.70 51 TRP D C 1
ATOM 5133 O O . TRP D 2 51 ? -23.275 26.921 69.375 1.00 41.09 51 TRP D O 1
ATOM 5144 N N . GLU D 2 52 ? -23.598 28.609 70.800 1.00 42.27 52 GLU D N 1
ATOM 5145 C CA . GLU D 2 52 ? -24.244 29.426 69.794 1.00 41.97 52 GLU D CA 1
ATOM 5146 C C . GLU D 2 52 ? -23.206 29.792 68.748 1.00 40.76 52 GLU D C 1
ATOM 5147 O O . GLU D 2 52 ? -23.542 30.055 67.602 1.00 40.74 52 GLU D O 1
ATOM 5153 N N . SER D 2 53 ? -21.937 29.778 69.139 1.00 40.36 53 SER D N 1
ATOM 5154 C CA . SER D 2 53 ? -20.854 29.952 68.182 1.00 39.46 53 SER D CA 1
ATOM 5155 C C . SER D 2 53 ? -20.812 28.838 67.152 1.00 37.62 53 SER D C 1
ATOM 5156 O O . SER D 2 53 ? -20.245 29.027 66.082 1.00 38.04 53 SER D O 1
ATOM 5159 N N . ARG D 2 54 ? -21.402 27.683 67.465 1.00 36.17 54 ARG D N 1
ATOM 5160 C CA . ARG D 2 54 ? -21.411 26.553 66.524 1.00 33.90 54 ARG D CA 1
ATOM 5161 C C . ARG D 2 54 ? -22.440 26.747 65.440 1.00 33.69 54 ARG D C 1
ATOM 5162 O O . ARG D 2 54 ? -22.318 26.176 64.373 1.00 32.41 54 ARG D O 1
ATOM 5170 N N . LEU D 2 55 ? -23.458 27.544 65.751 1.00 33.35 55 LEU D N 1
ATOM 5171 C CA . LEU D 2 55 ? -24.489 27.921 64.812 1.00 33.20 55 LEU D CA 1
ATOM 5172 C C . LEU D 2 55 ? -24.050 29.068 63.897 1.00 33.65 55 LEU D C 1
ATOM 5173 O O . LEU D 2 55 ? -24.559 29.184 62.795 1.00 34.85 55 LEU D O 1
ATOM 5178 N N . GLN D 2 56 ? -23.147 29.919 64.383 1.00 34.80 56 GLN D N 1
ATOM 5179 C CA . GLN D 2 56 ? -22.636 31.114 63.680 1.00 35.73 56 GLN D CA 1
ATOM 5180 C C . GLN D 2 56 ? -21.599 30.686 62.659 1.00 34.10 56 GLN D C 1
ATOM 5181 O O . GLN D 2 56 ? -20.609 30.059 63.026 1.00 34.94 56 GLN D O 1
ATOM 5187 N N . GLN D 2 57 ? -21.775 31.059 61.403 1.00 32.07 57 GLN D N 1
ATOM 5188 C CA . GLN D 2 57 ? -20.781 30.671 60.387 1.00 29.43 57 GLN D CA 1
ATOM 5189 C C . GLN D 2 57 ? -19.734 31.751 60.255 1.00 29.41 57 GLN D C 1
ATOM 5190 O O . GLN D 2 57 ? -20.075 32.933 60.265 1.00 29.33 57 GLN D O 1
ATOM 5196 N N . ASP D 2 58 ? -18.466 31.359 60.107 1.00 28.05 58 ASP D N 1
ATOM 5197 C CA . ASP D 2 58 ? -17.420 32.331 59.788 1.00 28.63 58 ASP D CA 1
ATOM 5198 C C . ASP D 2 58 ? -17.496 32.643 58.311 1.00 27.39 58 ASP D C 1
ATOM 5199 O O . ASP D 2 58 ? -18.334 32.076 57.598 1.00 26.02 58 ASP D O 1
ATOM 5204 N N . GLU D 2 59 ? -16.653 33.549 57.829 1.00 27.16 59 GLU D N 1
ATOM 5205 C CA . GLU D 2 59 ? -16.807 33.945 56.450 1.00 26.63 59 GLU D CA 1
ATOM 5206 C C . GLU D 2 59 ? -16.576 32.814 55.443 1.00 24.49 59 GLU D C 1
ATOM 5207 O O . GLU D 2 59 ? -17.293 32.729 54.436 1.00 23.72 59 GLU D O 1
ATOM 5213 N N . THR D 2 60 ? -15.562 31.990 55.692 1.00 22.00 60 THR D N 1
ATOM 5214 C CA . THR D 2 60 ? -15.269 30.872 54.777 1.00 21.63 60 THR D CA 1
ATOM 5215 C C . THR D 2 60 ? -16.401 29.878 54.736 1.00 20.50 60 THR D C 1
ATOM 5216 O O . THR D 2 60 ? -16.811 29.448 53.651 1.00 20.39 60 THR D O 1
ATOM 5220 N N . GLN D 2 61 ? -16.909 29.536 55.909 1.00 19.49 61 GLN D N 1
ATOM 5221 C CA . GLN D 2 61 ? -18.082 28.616 56.009 1.00 20.18 61 GLN D CA 1
ATOM 5222 C C . GLN D 2 61 ? -19.257 29.135 55.207 1.00 20.10 61 GLN D C 1
ATOM 5223 O O . GLN D 2 61 ? -19.882 28.390 54.462 1.00 20.46 61 GLN D O 1
ATOM 5229 N N . ARG D 2 62 ? -19.517 30.431 55.324 1.00 21.01 62 ARG D N 1
ATOM 5230 C CA . ARG D 2 62 ? -20.656 31.061 54.630 1.00 23.07 62 ARG D CA 1
ATOM 5231 C C . ARG D 2 62 ? -20.489 30.999 53.110 1.00 21.88 62 ARG D C 1
ATOM 5232 O O . ARG D 2 62 ? -21.431 30.693 52.379 1.00 21.65 62 ARG D O 1
ATOM 5240 N N . ILE D 2 63 ? -19.297 31.324 52.625 1.00 21.88 63 ILE D N 1
ATOM 5241 C CA . ILE D 2 63 ? -19.077 31.319 51.170 1.00 21.57 63 ILE D CA 1
ATOM 5242 C C . ILE D 2 63 ? -19.167 29.911 50.619 1.00 20.45 63 ILE D C 1
ATOM 5243 O O . ILE D 2 63 ? -19.729 29.690 49.535 1.00 20.58 63 ILE D O 1
ATOM 5248 N N . CYS D 2 64 ? -18.583 28.948 51.335 1.00 17.76 64 CYS D N 1
ATOM 5249 C CA . CYS D 2 64 ? -18.633 27.563 50.849 1.00 18.21 64 CYS D CA 1
ATOM 5250 C C . CYS D 2 64 ? -20.049 27.046 50.874 1.00 17.23 64 CYS D C 1
ATOM 5251 O O . CYS D 2 64 ? -20.403 26.227 50.050 1.00 18.58 64 CYS D O 1
ATOM 5254 N N . SER D 2 65 ? -20.864 27.533 51.809 1.00 17.05 65 SER D N 1
ATOM 5255 C CA . SER D 2 65 ? -22.281 27.149 51.764 1.00 17.75 65 SER D CA 1
ATOM 5256 C C . SER D 2 65 ? -23.021 27.716 50.528 1.00 18.74 65 SER D C 1
ATOM 5257 O O . SER D 2 65 ? -23.669 26.978 49.788 1.00 20.44 65 SER D O 1
ATOM 5260 N N . VAL D 2 66 ? -22.892 29.009 50.318 1.00 20.31 66 VAL D N 1
ATOM 5261 C CA . VAL D 2 66 ? -23.646 29.711 49.286 1.00 21.24 66 VAL D CA 1
ATOM 5262 C C . VAL D 2 66 ? -23.251 29.164 47.914 1.00 21.21 66 VAL D C 1
ATOM 5263 O O . VAL D 2 66 ? -24.111 29.000 47.040 1.00 20.82 66 VAL D O 1
ATOM 5267 N N . THR D 2 67 ? -21.953 28.872 47.730 1.00 19.94 67 THR D N 1
ATOM 5268 C CA . THR D 2 67 ? -21.457 28.422 46.429 1.00 20.47 67 THR D CA 1
ATOM 5269 C C . THR D 2 67 ? -21.461 26.912 46.286 1.00 20.02 67 THR D C 1
ATOM 5270 O O . THR D 2 67 ? -20.972 26.370 45.264 1.00 21.32 67 THR D O 1
ATOM 5274 N N . ARG D 2 68 ? -21.957 26.226 47.314 1.00 20.88 68 ARG D N 1
ATOM 5275 C CA . ARG D 2 68 ? -22.019 24.737 47.335 1.00 21.11 68 ARG D CA 1
ATOM 5276 C C . ARG D 2 68 ? -20.641 24.152 47.031 1.00 20.60 68 ARG D C 1
ATOM 5277 O O . ARG D 2 68 ? -20.497 23.263 46.177 1.00 20.93 68 ARG D O 1
ATOM 5285 N N . ASN D 2 69 ? -19.634 24.706 47.699 1.00 19.27 69 ASN D N 1
ATOM 5286 C CA . ASN D 2 69 ? -18.234 24.266 47.629 1.00 18.98 69 ASN D CA 1
ATOM 5287 C C . ASN D 2 69 ? -17.593 24.508 46.265 1.00 17.88 69 ASN D C 1
ATOM 5288 O O . ASN D 2 69 ? -16.479 24.029 46.009 1.00 18.34 69 ASN D O 1
ATOM 5293 N N . ASN D 2 70 ? -18.246 25.314 45.437 1.00 16.80 70 ASN D N 1
ATOM 5294 C CA . ASN D 2 70 ? -17.666 25.649 44.144 1.00 17.89 70 ASN D CA 1
ATOM 5295 C C . ASN D 2 70 ? -17.495 27.166 43.969 1.00 18.58 70 ASN D C 1
ATOM 5296 O O . ASN D 2 70 ? -18.188 27.791 43.129 1.00 19.68 70 ASN D O 1
ATOM 5301 N N . PRO D 2 71 ? -16.540 27.760 44.702 1.00 18.27 71 PRO D N 1
ATOM 5302 C CA . PRO D 2 71 ? -16.324 29.211 44.515 1.00 18.62 71 PRO D CA 1
ATOM 5303 C C . PRO D 2 71 ? -15.713 29.560 43.173 1.00 19.07 71 PRO D C 1
ATOM 5304 O O . PRO D 2 71 ? -15.031 28.727 42.560 1.00 19.31 71 PRO D O 1
ATOM 5308 N N . SER D 2 72 ? -15.922 30.799 42.741 1.00 18.36 72 SER D N 1
ATOM 5309 C CA . SER D 2 72 ? -15.322 31.344 41.515 1.00 18.77 72 SER D CA 1
ATOM 5310 C C . SER D 2 72 ? -13.808 31.393 41.683 1.00 18.95 72 SER D C 1
ATOM 5311 O O . SER D 2 72 ? -13.331 31.319 42.823 1.00 19.32 72 SER D O 1
ATOM 5314 N N . PRO D 2 73 ? -13.049 31.464 40.580 1.00 18.93 73 PRO D N 1
ATOM 5315 C CA . PRO D 2 73 ? -11.604 31.594 40.719 1.00 18.77 73 PRO D CA 1
ATOM 5316 C C . PRO D 2 73 ? -11.239 32.758 41.677 1.00 18.46 73 PRO D C 1
ATOM 5317 O O . PRO D 2 73 ? -10.339 32.602 42.495 1.00 17.93 73 PRO D O 1
ATOM 5321 N N . GLU D 2 74 ? -11.927 33.904 41.574 1.00 19.23 74 GLU D N 1
ATOM 5322 C CA . GLU D 2 74 ? -11.633 35.034 42.491 1.00 20.76 74 GLU D CA 1
ATOM 5323 C C . GLU D 2 74 ? -11.937 34.691 43.952 1.00 19.83 74 GLU D C 1
ATOM 5324 O O . GLU D 2 74 ? -11.146 35.001 44.837 1.00 18.59 74 GLU D O 1
ATOM 5330 N N . GLN D 2 75 ? -13.089 34.088 44.187 1.00 18.41 75 GLN D N 1
ATOM 5331 C CA . GLN D 2 75 ? -13.479 33.732 45.548 1.00 19.35 75 GLN D CA 1
ATOM 5332 C C . GLN D 2 75 ? -12.546 32.712 46.127 1.00 18.29 75 GLN D C 1
ATOM 5333 O O . GLN D 2 75 ? -12.182 32.789 47.304 1.00 18.20 75 GLN D O 1
ATOM 5339 N N . ALA D 2 76 ? -12.186 31.716 45.326 1.00 17.99 76 ALA D N 1
ATOM 5340 C CA . ALA D 2 76 ? -11.215 30.688 45.777 1.00 18.66 76 ALA D CA 1
ATOM 5341 C C . ALA D 2 76 ? -9.872 31.301 46.176 1.00 19.95 76 ALA D C 1
ATOM 5342 O O . ALA D 2 76 ? -9.296 30.914 47.179 1.00 21.13 76 ALA D O 1
ATOM 5344 N N . ALA D 2 77 ? -9.391 32.252 45.394 1.00 20.46 77 ALA D N 1
ATOM 5345 C CA . ALA D 2 77 ? -8.152 32.977 45.700 1.00 21.84 77 ALA D CA 1
ATOM 5346 C C . ALA D 2 77 ? -8.217 33.692 47.053 1.00 21.84 77 ALA D C 1
ATOM 5347 O O . ALA D 2 77 ? -7.280 33.575 47.877 1.00 21.33 77 ALA D O 1
ATOM 5349 N N . ALA D 2 78 ? -9.343 34.383 47.282 1.00 20.93 78 ALA D N 1
ATOM 5350 C CA . ALA D 2 78 ? -9.602 35.107 48.529 1.00 22.23 78 ALA D CA 1
ATOM 5351 C C . ALA D 2 78 ? -9.635 34.175 49.734 1.00 21.12 78 ALA D C 1
ATOM 5352 O O . ALA D 2 78 ? -9.050 34.489 50.763 1.00 21.56 78 ALA D O 1
ATOM 5354 N N . ILE D 2 79 ? -10.347 33.055 49.606 1.00 19.66 79 ILE D N 1
ATOM 5355 C CA . ILE D 2 79 ? -10.422 32.048 50.677 1.00 19.81 79 ILE D CA 1
ATOM 5356 C C . ILE D 2 79 ? -9.034 31.543 51.045 1.00 19.94 79 ILE D C 1
ATOM 5357 O O . ILE D 2 79 ? -8.648 31.505 52.237 1.00 19.97 79 ILE D O 1
ATOM 5362 N N . MET D 2 80 ? -8.285 31.163 50.029 1.00 20.03 80 MET D N 1
ATOM 5363 C CA . MET D 2 80 ? -6.977 30.553 50.247 1.00 22.12 80 MET D CA 1
ATOM 5364 C C . MET D 2 80 ? -6.055 31.534 50.923 1.00 23.21 80 MET D C 1
ATOM 5365 O O . MET D 2 80 ? -5.318 31.151 51.829 1.00 23.59 80 MET D O 1
ATOM 5370 N N . LYS D 2 81 ? -6.124 32.797 50.504 1.00 22.34 81 LYS D N 1
ATOM 5371 C CA . LYS D 2 81 ? -5.324 33.858 51.129 1.00 25.90 81 LYS D CA 1
ATOM 5372 C C . LYS D 2 81 ? -5.653 34.042 52.612 1.00 25.05 81 LYS D C 1
ATOM 5373 O O . LYS D 2 81 ? -4.759 34.086 53.454 1.00 27.15 81 LYS D O 1
ATOM 5379 N N . ALA D 2 82 ? -6.936 34.165 52.913 1.00 25.11 82 ALA D N 1
ATOM 5380 C CA . ALA D 2 82 ? -7.429 34.433 54.270 1.00 24.94 82 ALA D CA 1
ATOM 5381 C C . ALA D 2 82 ? -7.080 33.270 55.174 1.00 24.58 82 ALA D C 1
ATOM 5382 O O . ALA D 2 82 ? -6.750 33.446 56.361 1.00 24.45 82 ALA D O 1
ATOM 5384 N N . GLU D 2 83 ? -7.132 32.067 54.628 1.00 23.50 83 GLU D N 1
ATOM 5385 C CA . GLU D 2 83 ? -6.826 30.914 55.428 1.00 23.20 83 GLU D CA 1
ATOM 5386 C C . GLU D 2 83 ? -5.321 30.720 55.639 1.00 23.32 83 GLU D C 1
ATOM 5387 O O . GLU D 2 83 ? -4.911 30.323 56.732 1.00 23.35 83 GLU D O 1
ATOM 5393 N N . GLU D 2 84 ? -4.491 30.972 54.623 1.00 24.80 84 GLU D N 1
ATOM 5394 C CA . GLU D 2 84 ? -3.025 30.746 54.805 1.00 26.14 84 GLU D CA 1
ATOM 5395 C C . GLU D 2 84 ? -2.452 31.601 55.928 1.00 26.70 84 GLU D C 1
ATOM 5396 O O . GLU D 2 84 ? -1.608 31.126 56.686 1.00 27.61 84 GLU D O 1
ATOM 5402 N N . VAL D 2 85 ? -2.895 32.846 56.061 1.00 27.65 85 VAL D N 1
ATOM 5403 C CA . VAL D 2 85 ? -2.351 33.701 57.149 1.00 28.80 85 VAL D CA 1
ATOM 5404 C C . VAL D 2 85 ? -2.616 33.164 58.563 1.00 29.03 85 VAL D C 1
ATOM 5405 O O . VAL D 2 85 ? -1.887 33.503 59.512 1.00 30.27 85 VAL D O 1
ATOM 5409 N N . ARG D 2 86 ? -3.632 32.316 58.707 1.00 28.60 86 ARG D N 1
ATOM 5410 C CA . ARG D 2 86 ? -4.021 31.839 60.031 1.00 28.11 86 ARG D CA 1
ATOM 5411 C C . ARG D 2 86 ? -3.208 30.633 60.506 1.00 27.79 86 ARG D C 1
ATOM 5412 O O . ARG D 2 86 ? -3.353 30.191 61.654 1.00 27.32 86 ARG D O 1
ATOM 5420 N N . ILE D 2 87 ? -2.369 30.088 59.638 1.00 27.10 87 ILE D N 1
ATOM 5421 C CA . ILE D 2 87 ? -1.638 28.866 59.985 1.00 26.62 87 ILE D CA 1
ATOM 5422 C C . ILE D 2 87 ? -0.473 29.226 60.875 1.00 28.34 87 ILE D C 1
ATOM 5423 O O . ILE D 2 87 ? 0.280 30.126 60.557 1.00 28.66 87 ILE D O 1
ATOM 5428 N N . LYS D 2 88 ? -0.361 28.532 62.004 1.00 29.04 88 LYS D N 1
ATOM 5429 C CA . LYS D 2 88 ? 0.743 28.756 62.934 1.00 31.27 88 LYS D CA 1
ATOM 5430 C C . LYS D 2 88 ? 1.635 27.520 62.906 1.00 30.13 88 LYS D C 1
ATOM 5431 O O . LYS D 2 88 ? 1.242 26.478 63.386 1.00 29.81 88 LYS D O 1
ATOM 5437 N N . PHE D 2 89 ? 2.834 27.647 62.356 1.00 31.42 89 PHE D N 1
ATOM 5438 C CA . PHE D 2 89 ? 3.782 26.534 62.275 1.00 31.25 89 PHE D CA 1
ATOM 5439 C C . PHE D 2 89 ? 4.510 26.351 63.612 1.00 32.50 89 PHE D C 1
ATOM 5440 O O . PHE D 2 89 ? 4.647 27.323 64.367 1.00 33.65 89 PHE D O 1
ATOM 5448 N N . PRO D 2 90 ? 4.986 25.121 63.912 1.00 32.34 90 PRO D N 1
ATOM 5449 C CA . PRO D 2 90 ? 5.758 24.923 65.160 1.00 33.86 90 PRO D CA 1
ATOM 5450 C C . PRO D 2 90 ? 7.097 25.664 65.111 1.00 35.42 90 PRO D C 1
ATOM 5451 O O . PRO D 2 90 ? 7.597 25.950 64.024 1.00 34.14 90 PRO D O 1
ATOM 5455 N N . ALA D 2 91 ? 7.657 25.965 66.285 1.00 37.97 91 ALA D N 1
ATOM 5456 C CA . ALA D 2 91 ? 8.934 26.681 66.374 1.00 40.38 91 ALA D CA 1
ATOM 5457 C C . ALA D 2 91 ? 10.090 25.876 65.772 1.00 40.94 91 ALA D C 1
ATOM 5458 O O . ALA D 2 91 ? 10.888 26.413 64.994 1.00 42.38 91 ALA D O 1
ATOM 5460 N N . GLY D 2 92 ? 10.183 24.604 66.148 1.00 40.79 92 GLY D N 1
ATOM 5461 C CA . GLY D 2 92 ? 11.267 23.744 65.681 1.00 41.04 92 GLY D CA 1
ATOM 5462 C C . GLY D 2 92 ? 10.786 22.784 64.609 1.00 39.84 92 GLY D C 1
ATOM 5463 O O . GLY D 2 92 ? 9.981 23.167 63.751 1.00 39.39 92 GLY D O 1
ATOM 5464 N N . PRO D 2 93 ? 11.300 21.542 64.633 1.00 39.44 93 PRO D N 1
ATOM 5465 C CA . PRO D 2 93 ? 10.896 20.432 63.763 1.00 37.89 93 PRO D CA 1
ATOM 5466 C C . PRO D 2 93 ? 9.386 20.150 63.774 1.00 36.90 93 PRO D C 1
ATOM 5467 O O . PRO D 2 93 ? 8.732 20.251 64.819 1.00 36.68 93 PRO D O 1
ATOM 5471 N N . VAL D 2 94 ? 8.857 19.791 62.604 1.00 34.91 94 VAL D N 1
ATOM 5472 C CA . VAL D 2 94 ? 7.446 19.520 62.416 1.00 34.00 94 VAL D CA 1
ATOM 5473 C C . VAL D 2 94 ? 7.013 18.124 62.901 1.00 32.75 94 VAL D C 1
ATOM 5474 O O . VAL D 2 94 ? 5.849 17.929 63.291 1.00 33.16 94 VAL D O 1
ATOM 5478 N N . LEU D 2 95 ? 7.917 17.148 62.864 1.00 31.49 95 LEU D N 1
ATOM 5479 C CA . LEU D 2 95 ? 7.525 15.766 63.148 1.00 30.25 95 LEU D CA 1
ATOM 5480 C C . LEU D 2 95 ? 7.485 15.469 64.650 1.00 30.14 95 LEU D C 1
ATOM 5481 O O . LEU D 2 95 ? 8.423 15.769 65.361 1.00 30.33 95 LEU D O 1
ATOM 5486 N N . GLY D 2 96 ? 6.387 14.871 65.091 1.00 28.76 96 GLY D N 1
ATOM 5487 C CA . GLY D 2 96 ? 6.235 14.419 66.466 1.00 28.21 96 GLY D CA 1
ATOM 5488 C C . GLY D 2 96 ? 6.314 12.897 66.538 1.00 27.69 96 GLY D C 1
ATOM 5489 O O . GLY D 2 96 ? 7.133 12.283 65.877 1.00 27.49 96 GLY D O 1
ATOM 5490 N N . SER D 2 97 ? 5.449 12.294 67.337 1.00 27.97 97 SER D N 1
ATOM 5491 C CA . SER D 2 97 ? 5.488 10.837 67.540 1.00 28.44 97 SER D CA 1
ATOM 5492 C C . SER D 2 97 ? 4.484 10.098 66.675 1.00 27.30 97 SER D C 1
ATOM 5493 O O . SER D 2 97 ? 3.296 10.256 66.851 1.00 27.94 97 SER D O 1
ATOM 5496 N N . TRP D 2 98 ? 4.936 9.264 65.747 1.00 27.40 98 TRP D N 1
ATOM 5497 C CA . TRP D 2 98 ? 3.981 8.549 64.890 1.00 27.00 98 TRP D CA 1
ATOM 5498 C C . TRP D 2 98 ? 3.008 7.657 65.678 1.00 28.01 98 TRP D C 1
ATOM 5499 O O . TRP D 2 98 ? 1.832 7.568 65.340 1.00 26.97 98 TRP D O 1
ATOM 5510 N N . LYS D 2 99 ? 3.512 6.995 66.721 1.00 29.67 99 LYS D N 1
ATOM 5511 C CA . LYS D 2 99 ? 2.680 6.219 67.662 1.00 31.34 99 LYS D CA 1
ATOM 5512 C C . LYS D 2 99 ? 1.494 7.034 68.207 1.00 30.89 99 LYS D C 1
ATOM 5513 O O . LYS D 2 99 ? 0.338 6.555 68.251 1.00 30.97 99 LYS D O 1
ATOM 5519 N N . ASP D 2 100 ? 1.758 8.275 68.596 1.00 30.26 100 ASP D N 1
ATOM 5520 C CA . ASP D 2 100 ? 0.695 9.141 69.083 1.00 29.20 100 ASP D CA 1
ATOM 5521 C C . ASP D 2 100 ? -0.179 9.648 67.941 1.00 27.30 100 ASP D C 1
ATOM 5522 O O . ASP D 2 100 ? -1.375 9.888 68.149 1.00 26.62 100 ASP D O 1
ATOM 5527 N N . GLY D 2 101 ? 0.423 9.802 66.754 1.00 25.70 101 GLY D N 1
ATOM 5528 C CA . GLY D 2 101 ? -0.289 10.233 65.531 1.00 23.96 101 GLY D CA 1
ATOM 5529 C C . GLY D 2 101 ? -1.293 9.167 65.116 1.00 24.27 101 GLY D C 1
ATOM 5530 O O . GLY D 2 101 ? -2.405 9.477 64.713 1.00 23.04 101 GLY D O 1
ATOM 5531 N N . ALA D 2 102 ? -0.894 7.898 65.212 1.00 24.39 102 ALA D N 1
ATOM 5532 C CA . ALA D 2 102 ? -1.836 6.792 64.998 1.00 24.90 102 ALA D CA 1
ATOM 5533 C C . ALA D 2 102 ? -3.099 6.964 65.846 1.00 25.43 102 ALA D C 1
ATOM 5534 O O . ALA D 2 102 ? -4.210 6.740 65.365 1.00 24.73 102 ALA D O 1
ATOM 5536 N N . LYS D 2 103 ? -2.934 7.374 67.102 1.00 26.10 103 LYS D N 1
ATOM 5537 C CA . LYS D 2 103 ? -4.093 7.539 67.981 1.00 27.92 103 LYS D CA 1
ATOM 5538 C C . LYS D 2 103 ? -5.003 8.688 67.557 1.00 26.53 103 LYS D C 1
ATOM 5539 O O . LYS D 2 103 ? -6.236 8.557 67.617 1.00 26.71 103 LYS D O 1
ATOM 5545 N N . VAL D 2 104 ? -4.390 9.802 67.153 1.00 25.68 104 VAL D N 1
ATOM 5546 C CA . VAL D 2 104 ? -5.115 10.966 66.579 1.00 24.66 104 VAL D CA 1
ATOM 5547 C C . VAL D 2 104 ? -5.952 10.503 65.387 1.00 23.64 104 VAL D C 1
ATOM 5548 O O . VAL D 2 104 ? -7.145 10.791 65.309 1.00 24.47 104 VAL D O 1
ATOM 5552 N N . ALA D 2 105 ? -5.325 9.765 64.483 1.00 21.94 105 ALA D N 1
ATOM 5553 C CA . ALA D 2 105 ? -5.971 9.313 63.260 1.00 21.70 105 ALA D CA 1
ATOM 5554 C C . ALA D 2 105 ? -7.120 8.319 63.543 1.00 22.41 105 ALA D C 1
ATOM 5555 O O . ALA D 2 105 ? -8.090 8.279 62.797 1.00 21.68 105 ALA D O 1
ATOM 5557 N N . GLN D 2 106 ? -7.019 7.546 64.625 1.00 23.81 106 GLN D N 1
ATOM 5558 C CA . GLN D 2 106 ? -8.014 6.504 64.897 1.00 26.05 106 GLN D CA 1
ATOM 5559 C C . GLN D 2 106 ? -9.205 7.033 65.697 1.00 27.16 106 GLN D C 1
ATOM 5560 O O . GLN D 2 106 ? -10.319 6.503 65.612 1.00 27.68 106 GLN D O 1
ATOM 5566 N N . ASN D 2 107 ? -8.977 8.105 66.441 1.00 27.92 107 ASN D N 1
ATOM 5567 C CA . ASN D 2 107 ? -9.975 8.637 67.352 1.00 28.93 107 ASN D CA 1
ATOM 5568 C C . ASN D 2 107 ? -10.981 9.536 66.657 1.00 27.95 107 ASN D C 1
ATOM 5569 O O . ASN D 2 107 ? -10.589 10.516 66.033 1.00 27.18 107 ASN D O 1
ATOM 5574 N N . GLY D 2 108 ? -12.267 9.203 66.774 1.00 28.25 108 GLY D N 1
ATOM 5575 C CA . GLY D 2 108 ? -13.313 10.019 66.159 1.00 28.47 108 GLY D CA 1
ATOM 5576 C C . GLY D 2 108 ? -14.239 10.645 67.179 1.00 29.54 108 GLY D C 1
ATOM 5577 O O . GLY D 2 108 ? -15.306 11.158 66.826 1.00 29.19 108 GLY D O 1
ATOM 5578 N N . ARG D 2 109 ? -13.843 10.567 68.446 1.00 30.41 109 ARG D N 1
ATOM 5579 C CA . ARG D 2 109 ? -14.544 11.209 69.543 1.00 32.25 109 ARG D CA 1
ATOM 5580 C C . ARG D 2 109 ? -14.181 12.708 69.680 1.00 30.83 109 ARG D C 1
ATOM 5581 O O . ARG D 2 109 ? -13.239 13.212 69.033 1.00 29.46 109 ARG D O 1
ATOM 5589 N N . GLY D 2 110 ? -14.950 13.413 70.506 1.00 31.10 110 GLY D N 1
ATOM 5590 C CA . GLY D 2 110 ? -14.638 14.788 70.852 1.00 30.68 110 GLY D CA 1
ATOM 5591 C C . GLY D 2 110 ? -15.589 15.775 70.210 1.00 29.66 110 GLY D C 1
ATOM 5592 O O . GLY D 2 110 ? -15.999 15.577 69.062 1.00 30.14 110 GLY D O 1
ATOM 5593 N N . GLY D 2 111 ? -15.944 16.822 70.957 1.00 29.37 111 GLY D N 1
ATOM 5594 C CA . GLY D 2 111 ? -16.681 17.957 70.397 1.00 27.89 111 GLY D CA 1
ATOM 5595 C C . GLY D 2 111 ? -18.190 17.774 70.273 1.00 27.59 111 GLY D C 1
ATOM 5596 O O . GLY D 2 111 ? -18.897 18.718 69.918 1.00 26.74 111 GLY D O 1
ATOM 5597 N N . GLN D 2 112 ? -18.695 16.578 70.545 1.00 27.84 112 GLN D N 1
ATOM 5598 C CA . GLN D 2 112 ? -20.146 16.316 70.378 1.00 27.77 112 GLN D CA 1
ATOM 5599 C C . GLN D 2 112 ? -20.905 16.672 71.648 1.00 29.40 112 GLN D C 1
ATOM 5600 O O . GLN D 2 112 ? -20.318 16.610 72.725 1.00 29.79 112 GLN D O 1
ATOM 5606 N N . PHE D 2 113 ? -22.199 17.022 71.558 1.00 30.04 113 PHE D N 1
ATOM 5607 C CA . PHE D 2 113 ? -22.944 17.362 72.789 1.00 32.07 113 PHE D CA 1
ATOM 5608 C C . PHE D 2 113 ? -23.039 16.192 73.750 1.00 33.85 113 PHE D C 1
ATOM 5609 O O . PHE D 2 113 ? -23.347 16.377 74.936 1.00 36.34 113 PHE D O 1
ATOM 5617 N N . SER D 2 114 ? -22.743 15.000 73.242 1.00 33.41 114 SER D N 1
ATOM 5618 C CA . SER D 2 114 ? -22.850 13.767 74.019 1.00 35.78 114 SER D CA 1
ATOM 5619 C C . SER D 2 114 ? -21.549 13.362 74.710 1.00 36.56 114 SER D C 1
ATOM 5620 O O . SER D 2 114 ? -21.568 12.546 75.642 1.00 38.10 114 SER D O 1
ATOM 5623 N N . ASP D 2 115 ? -20.429 13.893 74.235 1.00 36.00 115 ASP D N 1
ATOM 5624 C CA . ASP D 2 115 ? -19.125 13.617 74.837 1.00 37.15 115 ASP D CA 1
ATOM 5625 C C . ASP D 2 115 ? -19.004 14.225 76.234 1.00 39.20 115 ASP D C 1
ATOM 5626 O O . ASP D 2 115 ? -19.283 15.409 76.416 1.00 40.10 115 ASP D O 1
ATOM 5631 N N . PRO D 2 116 ? -18.594 13.406 77.220 1.00 40.63 116 PRO D N 1
ATOM 5632 C CA . PRO D 2 116 ? -18.317 13.841 78.594 1.00 42.83 116 PRO D CA 1
ATOM 5633 C C . PRO D 2 116 ? -17.243 14.933 78.640 1.00 43.23 116 PRO D C 1
ATOM 5634 O O . PRO D 2 116 ? -16.432 15.021 77.708 1.00 41.73 116 PRO D O 1
ATOM 5638 N N . PRO D 2 117 ? -17.203 15.743 79.729 1.00 45.12 117 PRO D N 1
ATOM 5639 C CA . PRO D 2 117 ? -16.128 16.749 79.771 1.00 45.50 117 PRO D CA 1
ATOM 5640 C C . PRO D 2 117 ? -14.773 16.064 79.916 1.00 45.17 117 PRO D C 1
ATOM 5641 O O . PRO D 2 117 ? -14.686 14.994 80.516 1.00 46.46 117 PRO D O 1
ATOM 5645 N N . GLY D 2 118 ? -13.742 16.642 79.316 1.00 44.34 118 GLY D N 1
ATOM 5646 C CA . GLY D 2 118 ? -12.419 16.026 79.325 1.00 44.14 118 GLY D CA 1
ATOM 5647 C C . GLY D 2 118 ? -12.127 15.037 78.205 1.00 42.66 118 GLY D C 1
ATOM 5648 O O . GLY D 2 118 ? -11.003 14.550 78.096 1.00 43.52 118 GLY D O 1
ATOM 5649 N N . THR D 2 119 ? -13.121 14.737 77.368 1.00 41.13 119 THR D N 1
ATOM 5650 C CA . THR D 2 119 ? -12.942 13.824 76.228 1.00 38.61 119 THR D CA 1
ATOM 5651 C C . THR D 2 119 ? -11.876 14.391 75.306 1.00 37.48 119 THR D C 1
ATOM 5652 O O . THR D 2 119 ? -11.970 15.543 74.902 1.00 36.68 119 THR D O 1
ATOM 5656 N N . VAL D 2 120 ? -10.856 13.591 75.003 1.00 37.02 120 VAL D N 1
ATOM 5657 C CA . VAL D 2 120 ? -9.804 14.028 74.078 1.00 35.64 120 VAL D CA 1
ATOM 5658 C C . VAL D 2 120 ? -10.364 13.948 72.661 1.00 33.92 120 VAL D C 1
ATOM 5659 O O . VAL D 2 120 ? -10.976 12.936 72.280 1.00 32.83 120 VAL D O 1
ATOM 5663 N N . SER D 2 121 ? -10.178 15.013 71.893 1.00 31.72 121 SER D N 1
ATOM 5664 C CA . SER D 2 121 ? -10.721 15.057 70.536 1.00 30.76 121 SER D CA 1
ATOM 5665 C C . SER D 2 121 ? -9.737 14.407 69.590 1.00 29.69 121 SER D C 1
ATOM 5666 O O . SER D 2 121 ? -8.516 14.555 69.762 1.00 31.03 121 SER D O 1
ATOM 5669 N N . GLY D 2 122 ? -10.258 13.687 68.597 1.00 28.50 122 GLY D N 1
ATOM 5670 C CA . GLY D 2 122 ? -9.422 13.025 67.611 1.00 26.86 122 GLY D CA 1
ATOM 5671 C C . GLY D 2 122 ? -9.434 13.772 66.291 1.00 25.50 122 GLY D C 1
ATOM 5672 O O . GLY D 2 122 ? -10.194 14.720 66.107 1.00 25.70 122 GLY D O 1
ATOM 5673 N N . GLY D 2 123 ? -8.574 13.356 65.373 1.00 25.09 123 GLY D N 1
ATOM 5674 C CA . GLY D 2 123 ? -8.628 13.862 63.998 1.00 23.36 123 GLY D CA 1
ATOM 5675 C C . GLY D 2 123 ? -9.560 13.074 63.088 1.00 23.01 123 GLY D C 1
ATOM 5676 O O . GLY D 2 123 ? -9.929 13.548 62.003 1.00 21.49 123 GLY D O 1
ATOM 5677 N N . ASN D 2 124 ? -9.894 11.857 63.521 1.00 24.22 124 ASN D N 1
ATOM 5678 C CA . ASN D 2 124 ? -10.735 10.912 62.764 1.00 23.47 124 ASN D CA 1
ATOM 5679 C C . ASN D 2 124 ? -10.319 10.796 61.289 1.00 21.33 124 ASN D C 1
ATOM 5680 O O . ASN D 2 124 ? -11.168 10.713 60.402 1.00 19.99 124 ASN D O 1
ATOM 5685 N N . CYS D 2 125 ? -9.002 10.761 61.038 1.00 20.45 125 CYS D N 1
ATOM 5686 C CA . CYS D 2 125 ? -8.477 10.693 59.680 1.00 19.83 125 CYS D CA 1
ATOM 5687 C C . CYS D 2 125 ? -8.963 9.438 58.933 1.00 19.95 125 CYS D C 1
ATOM 5688 O O . CYS D 2 125 ? -9.256 9.484 57.722 1.00 21.04 125 CYS D O 1
ATOM 5691 N N . TYR D 2 126 ? -9.028 8.318 59.650 1.00 20.00 126 TYR D N 1
ATOM 5692 C CA . TYR D 2 126 ? -9.506 7.053 59.106 1.00 21.27 126 TYR D CA 1
ATOM 5693 C C . TYR D 2 126 ? -10.951 7.112 58.642 1.00 21.97 126 TYR D C 1
ATOM 5694 O O . TYR D 2 126 ? -11.369 6.289 57.828 1.00 22.86 126 TYR D O 1
ATOM 5703 N N . ALA D 2 127 ? -11.701 8.111 59.111 1.00 21.50 127 ALA D N 1
ATOM 5704 C CA . ALA D 2 127 ? -13.088 8.262 58.661 1.00 22.14 127 ALA D CA 1
ATOM 5705 C C . ALA D 2 127 ? -13.100 8.526 57.155 1.00 22.73 127 ALA D C 1
ATOM 5706 O O . ALA D 2 127 ? -14.012 8.073 56.456 1.00 22.94 127 ALA D O 1
ATOM 5708 N N . CYS D 2 128 ? -12.089 9.246 56.676 1.00 20.44 128 CYS D N 1
ATOM 5709 C CA . CYS D 2 128 ? -12.054 9.678 55.281 1.00 19.76 128 CYS D CA 1
ATOM 5710 C C . CYS D 2 128 ? -10.917 9.123 54.424 1.00 19.82 128 CYS D C 1
ATOM 5711 O O . CYS D 2 128 ? -10.978 9.218 53.208 1.00 20.96 128 CYS D O 1
ATOM 5714 N N . HIS D 2 129 ? -9.868 8.591 55.045 1.00 19.60 129 HIS D N 1
ATOM 5715 C CA . HIS D 2 129 ? -8.614 8.315 54.348 1.00 19.16 129 HIS D CA 1
ATOM 5716 C C . HIS D 2 129 ? -8.106 6.905 54.662 1.00 20.86 129 HIS D C 1
ATOM 5717 O O . HIS D 2 129 ? -8.187 6.450 55.797 1.00 21.14 129 HIS D O 1
ATOM 5724 N N . GLN D 2 130 ? -7.604 6.218 53.648 1.00 21.91 130 GLN D N 1
ATOM 5725 C CA . GLN D 2 130 ? -6.702 5.075 53.865 1.00 22.71 130 GLN D CA 1
ATOM 5726 C C . GLN D 2 130 ? -5.344 5.620 54.360 1.00 22.43 130 GLN D C 1
ATOM 5727 O O . GLN D 2 130 ? -4.853 6.575 53.794 1.00 22.32 130 GLN D O 1
ATOM 5733 N N . LEU D 2 131 ? -4.777 5.020 55.409 1.00 22.26 131 LEU D N 1
ATOM 5734 C CA . LEU D 2 131 ? -3.484 5.452 56.002 1.00 22.93 131 LEU D CA 1
ATOM 5735 C C . LEU D 2 131 ? -2.557 4.232 56.102 1.00 24.46 131 LEU D C 1
ATOM 5736 O O . LEU D 2 131 ? -1.799 3.977 55.195 1.00 25.49 131 LEU D O 1
ATOM 5741 N N . ASP D 2 132 ? -2.629 3.476 57.189 1.00 25.31 132 ASP D N 1
ATOM 5742 C CA . ASP D 2 132 ? -1.847 2.261 57.297 1.00 25.64 132 ASP D CA 1
ATOM 5743 C C . ASP D 2 132 ? -2.419 1.222 56.292 1.00 25.99 132 ASP D C 1
ATOM 5744 O O . ASP D 2 132 ? -3.598 0.880 56.383 1.00 26.05 132 ASP D O 1
ATOM 5749 N N . PRO D 2 133 ? -1.603 0.752 55.324 1.00 26.16 133 PRO D N 1
ATOM 5750 C CA . PRO D 2 133 ? -2.088 -0.218 54.341 1.00 28.00 133 PRO D CA 1
ATOM 5751 C C . PRO D 2 133 ? -2.679 -1.490 54.978 1.00 29.85 133 PRO D C 1
ATOM 5752 O O . PRO D 2 133 ? -3.507 -2.159 54.351 1.00 31.89 133 PRO D O 1
ATOM 5756 N N . LYS D 2 134 ? -2.261 -1.810 56.206 1.00 30.43 134 LYS D N 1
ATOM 5757 C CA . LYS D 2 134 ? -2.738 -3.014 56.902 1.00 32.36 134 LYS D CA 1
ATOM 5758 C C . LYS D 2 134 ? -4.048 -2.804 57.681 1.00 31.20 134 LYS D C 1
ATOM 5759 O O . LYS D 2 134 ? -4.664 -3.764 58.132 1.00 32.16 134 LYS D O 1
ATOM 5765 N N . GLU D 2 135 ? -4.480 -1.553 57.833 1.00 29.88 135 GLU D N 1
ATOM 5766 C CA . GLU D 2 135 ? -5.757 -1.247 58.480 1.00 29.78 135 GLU D CA 1
ATOM 5767 C C . GLU D 2 135 ? -6.923 -1.290 57.473 1.00 29.09 135 GLU D C 1
ATOM 5768 O O . GLU D 2 135 ? -7.012 -0.480 56.558 1.00 27.46 135 GLU D O 1
ATOM 5774 N N . VAL D 2 136 ? -7.821 -2.247 57.672 1.00 29.99 136 VAL D N 1
ATOM 5775 C CA . VAL D 2 136 ? -8.931 -2.456 56.726 1.00 30.03 136 VAL D CA 1
ATOM 5776 C C . VAL D 2 136 ? -10.140 -1.529 56.910 1.00 29.12 136 VAL D C 1
ATOM 5777 O O . VAL D 2 136 ? -10.948 -1.338 55.980 1.00 28.00 136 VAL D O 1
ATOM 5781 N N . SER D 2 137 ? -10.283 -0.962 58.099 1.00 28.70 137 SER D N 1
ATOM 5782 C CA . SER D 2 137 ? -11.391 -0.041 58.341 1.00 28.10 137 SER D CA 1
ATOM 5783 C C . SER D 2 137 ? -10.983 1.405 58.023 1.00 26.54 137 SER D C 1
ATOM 5784 O O . SER D 2 137 ? -10.354 2.086 58.838 1.00 27.97 137 SER D O 1
ATOM 5787 N N . TYR D 2 138 ? -11.307 1.851 56.821 1.00 23.89 138 TYR D N 1
ATOM 5788 C CA . TYR D 2 138 ? -10.947 3.193 56.410 1.00 22.76 138 TYR D CA 1
ATOM 5789 C C . TYR D 2 138 ? -11.995 3.699 55.423 1.00 22.55 138 TYR D C 1
ATOM 5790 O O . TYR D 2 138 ? -12.614 2.910 54.698 1.00 24.11 138 TYR D O 1
ATOM 5799 N N . GLY D 2 139 ? -12.190 5.007 55.392 1.00 21.25 139 GLY D N 1
ATOM 5800 C CA . GLY D 2 139 ? -13.186 5.604 54.525 1.00 21.07 139 GLY D CA 1
ATOM 5801 C C . GLY D 2 139 ? -12.604 6.101 53.220 1.00 21.59 139 GLY D C 1
ATOM 5802 O O . GLY D 2 139 ? -11.375 6.064 53.019 1.00 21.74 139 GLY D O 1
ATOM 5803 N N . THR D 2 140 ? -13.474 6.616 52.353 1.00 21.98 140 THR D N 1
ATOM 5804 C CA . THR D 2 140 ? -13.091 6.957 50.985 1.00 21.97 140 THR D CA 1
ATOM 5805 C C . THR D 2 140 ? -13.572 8.337 50.557 1.00 21.84 140 THR D C 1
ATOM 5806 O O . THR D 2 140 ? -13.561 8.654 49.367 1.00 21.33 140 THR D O 1
ATOM 5810 N N . LEU D 2 141 ? -14.006 9.136 51.524 1.00 21.79 141 LEU D N 1
ATOM 5811 C CA . LEU D 2 141 ? -14.379 10.526 51.242 1.00 21.64 141 LEU D CA 1
ATOM 5812 C C . LEU D 2 141 ? -13.182 11.325 50.737 1.00 21.45 141 LEU D C 1
ATOM 5813 O O . LEU D 2 141 ? -13.326 12.208 49.888 1.00 23.05 141 LEU D O 1
ATOM 5818 N N . GLY D 2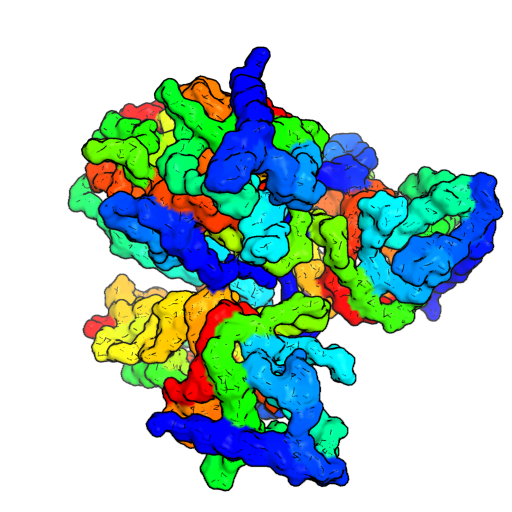 142 ? -12.012 10.982 51.234 1.00 19.86 142 GLY D N 1
ATOM 5819 C CA . GLY D 2 142 ? -10.784 11.581 50.809 1.00 20.35 142 GLY D CA 1
ATOM 5820 C C . GLY D 2 142 ? -9.846 10.585 50.151 1.00 21.02 142 GLY D C 1
ATOM 5821 O O . GLY D 2 142 ? -10.105 9.374 50.151 1.00 21.88 142 GLY D O 1
ATOM 5822 N N . PRO D 2 143 ? -8.728 11.089 49.591 1.00 20.42 143 PRO D N 1
ATOM 5823 C CA . PRO D 2 143 ? -7.758 10.269 48.855 1.00 20.73 143 PRO D CA 1
ATOM 5824 C C . PRO D 2 143 ? -7.023 9.285 49.760 1.00 20.56 143 PRO D C 1
ATOM 5825 O O . PRO D 2 143 ? -6.929 9.510 50.954 1.00 19.09 143 PRO D O 1
ATOM 5829 N N . SER D 2 144 ? -6.547 8.169 49.220 1.00 21.20 144 SER D N 1
ATOM 5830 C CA . SER D 2 144 ? -5.704 7.267 50.011 1.00 21.81 144 SER D CA 1
ATOM 5831 C C . SER D 2 144 ? -4.403 7.949 50.329 1.00 22.09 144 SER D C 1
ATOM 5832 O O . SER D 2 144 ? -3.799 8.600 49.463 1.00 21.88 144 SER D O 1
ATOM 5835 N N . LEU D 2 145 ? -3.948 7.773 51.562 1.00 20.64 145 LEU D N 1
ATOM 5836 C CA . LEU D 2 145 ? -2.704 8.368 52.006 1.00 20.86 145 LEU D CA 1
ATOM 5837 C C . LEU D 2 145 ? -1.595 7.327 52.239 1.00 21.03 145 LEU D C 1
ATOM 5838 O O . LEU D 2 145 ? -0.549 7.626 52.806 1.00 22.22 145 LEU D O 1
ATOM 5843 N N . VAL D 2 146 ? -1.797 6.117 51.756 1.00 22.16 146 VAL D N 1
ATOM 5844 C CA . VAL D 2 146 ? -0.820 5.074 51.944 1.00 22.79 146 VAL D CA 1
ATOM 5845 C C . VAL D 2 146 ? 0.515 5.495 51.350 1.00 22.37 146 VAL D C 1
ATOM 5846 O O . VAL D 2 146 ? 0.568 6.003 50.234 1.00 23.52 146 VAL D O 1
ATOM 5850 N N . GLY D 2 147 ? 1.575 5.265 52.101 1.00 22.62 147 GLY D N 1
ATOM 5851 C CA . GLY D 2 147 ? 2.919 5.642 51.698 1.00 22.87 147 GLY D CA 1
ATOM 5852 C C . GLY D 2 147 ? 3.085 7.126 51.411 1.00 22.69 147 GLY D C 1
ATOM 5853 O O . GLY D 2 147 ? 3.920 7.488 50.576 1.00 23.07 147 GLY D O 1
ATOM 5854 N N . TYR D 2 148 ? 2.308 7.976 52.104 1.00 21.56 148 TYR D N 1
ATOM 5855 C CA . TYR D 2 148 ? 2.349 9.419 51.858 1.00 20.98 148 TYR D CA 1
ATOM 5856 C C . TYR D 2 148 ? 3.773 9.998 51.940 1.00 21.51 148 TYR D C 1
ATOM 5857 O O . TYR D 2 148 ? 4.199 10.704 51.038 1.00 22.04 148 TYR D O 1
ATOM 5866 N N . GLY D 2 149 ? 4.495 9.656 53.008 1.00 21.09 149 GLY D N 1
ATOM 5867 C CA . GLY D 2 149 ? 5.884 10.093 53.202 1.00 23.11 149 GLY D CA 1
ATOM 5868 C C . GLY D 2 149 ? 6.875 9.501 52.225 1.00 25.01 149 GLY D C 1
ATOM 5869 O O . GLY D 2 149 ? 7.713 10.204 51.669 1.00 25.55 149 GLY D O 1
ATOM 5870 N N . ARG D 2 150 ? 6.770 8.197 52.015 1.00 26.07 150 ARG D N 1
ATOM 5871 C CA . ARG D 2 150 ? 7.678 7.460 51.158 1.00 28.91 150 ARG D CA 1
ATOM 5872 C C . ARG D 2 150 ? 7.647 7.951 49.705 1.00 28.73 150 ARG D C 1
ATOM 5873 O O . ARG D 2 150 ? 8.705 8.089 49.082 1.00 28.69 150 ARG D O 1
ATOM 5881 N N . GLU D 2 151 ? 6.465 8.238 49.171 1.00 27.92 151 GLU D N 1
ATOM 5882 C CA . GLU D 2 151 ? 6.386 8.703 47.778 1.00 30.41 151 GLU D CA 1
ATOM 5883 C C . GLU D 2 151 ? 6.865 10.158 47.632 1.00 29.73 151 GLU D C 1
ATOM 5884 O O . GLU D 2 151 ? 7.095 10.638 46.516 1.00 30.56 151 GLU D O 1
ATOM 5890 N N . ARG D 2 152 ? 7.029 10.845 48.768 1.00 27.68 152 ARG D N 1
ATOM 5891 C CA . ARG D 2 152 ? 7.617 12.174 48.781 1.00 26.84 152 ARG D CA 1
ATOM 5892 C C . ARG D 2 152 ? 9.099 12.127 49.231 1.00 27.48 152 ARG D C 1
ATOM 5893 O O . ARG D 2 152 ? 9.673 13.141 49.624 1.00 26.56 152 ARG D O 1
ATOM 5901 N N . ASN D 2 153 ? 9.704 10.938 49.199 1.00 28.01 153 ASN D N 1
ATOM 5902 C CA . ASN D 2 153 ? 11.099 10.786 49.656 1.00 29.04 153 ASN D CA 1
ATOM 5903 C C . ASN D 2 153 ? 11.378 11.376 51.051 1.00 28.34 153 ASN D C 1
ATOM 5904 O O . ASN D 2 153 ? 12.481 11.894 51.312 1.00 28.34 153 ASN D O 1
ATOM 5909 N N . PHE D 2 154 ? 10.353 11.319 51.914 1.00 26.51 154 PHE D N 1
ATOM 5910 C CA . PH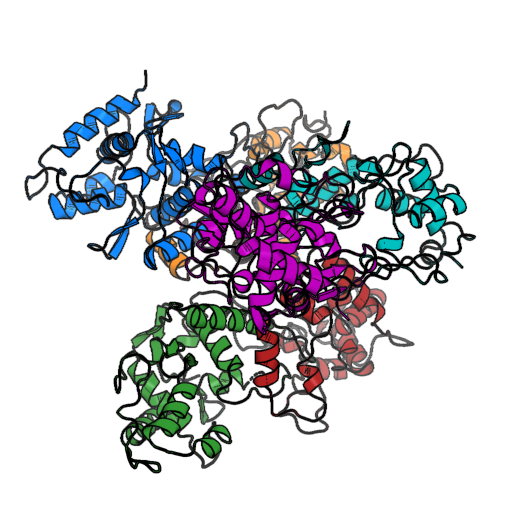E D 2 154 ? 10.413 11.749 53.325 1.00 26.69 154 PHE D CA 1
ATOM 5911 C C . PHE D 2 154 ? 10.842 13.201 53.471 1.00 27.22 154 PHE D C 1
ATOM 5912 O O . PHE D 2 154 ? 11.423 13.596 54.496 1.00 28.32 154 PHE D O 1
ATOM 5920 N N . SER D 2 155 ? 10.552 13.994 52.446 1.00 27.17 155 SER D N 1
ATOM 5921 C CA . SER D 2 155 ? 10.999 15.397 52.394 1.00 28.90 155 SER D CA 1
ATOM 5922 C C . SER D 2 155 ? 10.574 16.238 53.613 1.00 28.35 155 SER D C 1
ATOM 5923 O O . SER D 2 155 ? 9.388 16.267 53.972 1.00 26.93 155 SER D O 1
ATOM 5926 N N . ALA D 2 156 ? 11.525 16.942 54.227 1.00 29.40 156 ALA D N 1
ATOM 5927 C CA . ALA D 2 156 ? 11.196 17.809 55.368 1.00 29.32 156 ALA D CA 1
ATOM 5928 C C . ALA D 2 156 ? 10.279 18.947 54.890 1.00 29.39 156 ALA D C 1
ATOM 5929 O O . ALA D 2 156 ? 9.311 19.325 55.580 1.00 27.92 156 ALA D O 1
ATOM 5931 N N . GLU D 2 157 ? 10.553 19.405 53.674 1.00 28.76 157 GLU D N 1
ATOM 5932 C CA . GLU D 2 157 ? 9.772 20.444 53.008 1.00 29.45 157 GLU D CA 1
ATOM 5933 C C . GLU D 2 157 ? 8.300 20.000 52.803 1.00 27.65 157 GLU D C 1
ATOM 5934 O O . GLU D 2 157 ? 7.330 20.752 53.037 1.00 26.63 157 GLU D O 1
ATOM 5940 N N . ASP D 2 158 ? 8.129 18.751 52.391 1.00 26.75 158 ASP D N 1
ATOM 5941 C CA . ASP D 2 158 ? 6.779 18.221 52.216 1.00 26.00 158 ASP D CA 1
ATOM 5942 C C . ASP D 2 158 ? 6.061 17.967 53.554 1.00 24.11 158 ASP D C 1
ATOM 5943 O O . ASP D 2 158 ? 4.845 18.074 53.627 1.00 22.86 158 ASP D O 1
ATOM 5948 N N . ALA D 2 159 ? 6.804 17.623 54.609 1.00 22.74 159 ALA D N 1
ATOM 5949 C CA . ALA D 2 159 ? 6.202 17.476 55.929 1.00 22.53 159 ALA D CA 1
ATOM 5950 C C . ALA D 2 159 ? 5.575 18.791 56.423 1.00 22.52 159 ALA D C 1
ATOM 5951 O O . ALA D 2 159 ? 4.495 18.807 57.028 1.00 21.46 159 ALA D O 1
ATOM 5953 N N . LYS D 2 160 ? 6.256 19.902 56.150 1.00 22.44 160 LYS D N 1
ATOM 5954 C CA . LYS D 2 160 ? 5.758 21.217 56.524 1.00 23.40 160 LYS D CA 1
ATOM 5955 C C . LYS D 2 160 ? 4.496 21.516 55.750 1.00 22.14 160 LYS D C 1
ATOM 5956 O O . LYS D 2 160 ? 3.530 22.038 56.295 1.00 21.59 160 LYS D O 1
ATOM 5962 N N . ILE D 2 161 ? 4.493 21.170 54.467 1.00 21.75 161 ILE D N 1
ATOM 5963 C CA . ILE D 2 161 ? 3.270 21.288 53.665 1.00 22.13 161 ILE D CA 1
ATOM 5964 C C . ILE D 2 161 ? 2.116 20.462 54.240 1.00 20.73 161 ILE D C 1
ATOM 5965 O O . ILE D 2 161 ? 0.956 20.927 54.263 1.00 21.57 161 ILE D O 1
ATOM 5970 N N . ALA D 2 162 ? 2.418 19.260 54.745 1.00 20.70 162 ALA D N 1
ATOM 5971 C CA . ALA D 2 162 ? 1.383 18.398 55.351 1.00 19.42 162 ALA D CA 1
ATOM 5972 C C . ALA D 2 162 ? 0.902 19.007 56.656 1.00 19.52 162 ALA D C 1
ATOM 5973 O O . ALA D 2 162 ? -0.305 18.930 57.010 1.00 19.23 162 ALA D O 1
ATOM 5975 N N . PHE D 2 163 ? 1.829 19.612 57.381 1.00 19.92 163 PHE D N 1
ATOM 5976 C CA . PHE D 2 163 ? 1.453 20.265 58.647 1.00 19.37 163 PHE D CA 1
ATOM 5977 C C . PHE D 2 163 ? 0.398 21.304 58.324 1.00 19.02 163 PHE D C 1
ATOM 5978 O O . PHE D 2 163 ? -0.623 21.396 58.998 1.00 18.86 163 PHE D O 1
ATOM 5986 N N . ALA D 2 164 ? 0.658 22.082 57.265 1.00 18.65 164 ALA D N 1
ATOM 5987 C CA . ALA D 2 164 ? -0.207 23.178 56.875 1.00 19.59 164 ALA D CA 1
ATOM 5988 C C . ALA D 2 164 ? -1.578 22.648 56.438 1.00 19.46 164 ALA D C 1
ATOM 5989 O O . ALA D 2 164 ? -2.607 23.271 56.723 1.00 20.72 164 ALA D O 1
ATOM 5991 N N . LYS D 2 165 ? -1.588 21.498 55.748 1.00 18.89 165 LYS D N 1
ATOM 5992 C CA . LYS D 2 165 ? -2.811 20.886 55.240 1.00 19.31 165 LYS D CA 1
ATOM 5993 C C . LYS D 2 165 ? -3.686 20.497 56.397 1.00 18.83 165 LYS D C 1
ATOM 5994 O O . LYS D 2 165 ? -4.889 20.755 56.407 1.00 17.05 165 LYS D O 1
ATOM 6000 N N . VAL D 2 166 ? -3.084 19.874 57.393 1.00 18.42 166 VAL D N 1
ATOM 6001 C CA . VAL D 2 166 ? -3.849 19.442 58.549 1.00 20.28 166 VAL D CA 1
ATOM 6002 C C . VAL D 2 166 ? -4.306 20.652 59.346 1.00 21.08 166 VAL D C 1
ATOM 6003 O O . VAL D 2 166 ? -5.441 20.671 59.816 1.00 22.94 166 VAL D O 1
ATOM 6007 N N . TYR D 2 167 ? -3.451 21.668 59.457 1.00 20.87 167 TYR D N 1
ATOM 6008 C CA . TYR D 2 167 ? -3.796 22.859 60.241 1.00 20.43 167 TYR D CA 1
ATOM 6009 C C . TYR D 2 167 ? -4.984 23.627 59.614 1.00 19.67 167 TYR D C 1
ATOM 6010 O O . TYR D 2 167 ? -5.898 24.061 60.318 1.00 20.04 167 TYR D O 1
ATOM 6019 N N . ASP D 2 168 ? -5.002 23.731 58.285 1.00 19.47 168 ASP D N 1
ATOM 6020 C CA . ASP D 2 168 ? -6.083 24.445 57.594 1.00 19.22 168 ASP D CA 1
ATOM 6021 C C . ASP D 2 168 ? -6.092 24.036 56.151 1.00 19.33 168 ASP D C 1
ATOM 6022 O O . ASP D 2 168 ? -5.368 24.600 55.318 1.00 19.90 168 ASP D O 1
ATOM 6027 N N . ALA D 2 169 ? -6.944 23.078 55.852 1.00 19.14 169 ALA D N 1
ATOM 6028 C CA . ALA D 2 169 ? -6.972 22.445 54.542 1.00 18.39 169 ALA D CA 1
ATOM 6029 C C . ALA D 2 169 ? -7.336 23.417 53.448 1.00 18.43 169 ALA D C 1
ATOM 6030 O O . ALA D 2 169 ? -6.917 23.254 52.275 1.00 19.38 169 ALA D O 1
ATOM 6032 N N . GLN D 2 170 ? -8.129 24.419 53.816 1.00 19.47 170 GLN D N 1
ATOM 6033 C CA . GLN D 2 170 ? -8.646 25.380 52.838 1.00 19.22 170 GLN D CA 1
ATOM 6034 C C . GLN D 2 170 ? -7.630 26.439 52.463 1.00 20.98 170 GLN D C 1
ATOM 6035 O O . GLN D 2 170 ? -7.875 27.224 51.565 1.00 21.74 170 GLN D O 1
ATOM 6041 N N . ALA D 2 171 ? -6.486 26.448 53.129 1.00 20.26 171 ALA D N 1
ATOM 6042 C CA . ALA D 2 171 ? -5.392 27.309 52.671 1.00 21.34 171 ALA D CA 1
ATOM 6043 C C . ALA D 2 171 ? -4.841 26.852 51.321 1.00 21.89 171 ALA D C 1
ATOM 6044 O O . ALA D 2 171 ? -4.310 27.662 50.590 1.00 23.20 171 ALA D O 1
ATOM 6046 N N . SER D 2 172 ? -4.970 25.573 50.986 1.00 22.26 172 SER D N 1
ATOM 6047 C CA . SER D 2 172 ? -4.461 25.076 49.677 1.00 22.79 172 SER D CA 1
ATOM 6048 C C . SER D 2 172 ? -5.551 24.581 48.735 1.00 23.10 172 SER D C 1
ATOM 6049 O O . SER D 2 172 ? -5.283 24.388 47.552 1.00 23.75 172 SER D O 1
ATOM 6052 N N . LEU D 2 173 ? -6.772 24.350 49.253 1.00 21.30 173 LEU D N 1
ATOM 6053 C CA . LEU D 2 173 ? -7.876 23.939 48.370 1.00 20.34 173 LEU D CA 1
ATOM 6054 C C . LEU D 2 173 ? -9.140 24.583 48.879 1.00 19.30 173 LEU D C 1
ATOM 6055 O O . LEU D 2 173 ? -9.603 24.215 49.942 1.00 19.41 173 LEU D O 1
ATOM 6060 N N . ALA D 2 174 ? -9.675 25.560 48.144 1.00 19.89 174 ALA D N 1
ATOM 6061 C CA . ALA D 2 174 ? -10.837 26.306 48.655 1.00 19.00 174 ALA D CA 1
ATOM 6062 C C . ALA D 2 174 ? -12.041 25.406 48.806 1.00 19.17 174 ALA D C 1
ATOM 6063 O O . ALA D 2 174 ? -12.325 24.646 47.919 1.00 20.99 174 ALA D O 1
ATOM 6065 N N . CYS D 2 175 ? -12.715 25.490 49.948 1.00 19.20 175 CYS D N 1
ATOM 6066 C CA . CYS D 2 175 ? -13.945 24.736 50.230 1.00 18.43 175 CYS D CA 1
ATOM 6067 C C . CYS D 2 175 ? -13.744 23.211 50.295 1.00 17.98 175 CYS D C 1
ATOM 6068 O O . CYS D 2 175 ? -14.726 22.452 50.195 1.00 17.82 175 CYS D O 1
ATOM 6071 N N . SER D 2 176 ? -12.501 22.777 50.521 1.00 16.80 176 SER D N 1
ATOM 6072 C CA . SER D 2 176 ? -12.217 21.380 50.866 1.00 16.12 176 SER D CA 1
ATOM 6073 C C . SER D 2 176 ? -13.234 20.882 51.894 1.00 16.74 176 SER D C 1
ATOM 6074 O O . SER D 2 176 ? -13.622 21.647 52.773 1.00 16.66 176 SER D O 1
ATOM 6077 N N . SER D 2 177 ? -13.622 19.600 51.785 1.00 18.16 177 SER D N 1
ATOM 6078 C CA . SER D 2 177 ? -14.435 18.886 52.795 1.00 18.59 177 SER D CA 1
ATOM 6079 C C . SER D 2 177 ? -13.684 18.545 54.066 1.00 17.08 177 SER D C 1
ATOM 6080 O O . SER D 2 177 ? -14.288 18.231 55.088 1.00 17.85 177 SER D O 1
ATOM 6083 N N . MET D 2 178 ? -12.356 18.592 54.028 1.00 16.20 178 MET D N 1
ATOM 6084 C CA . MET D 2 178 ? -11.575 18.264 55.234 1.00 15.09 178 MET D CA 1
ATOM 6085 C C . MET D 2 178 ? -11.741 19.381 56.282 1.00 15.17 178 MET D C 1
ATOM 6086 O O . MET D 2 178 ? -11.652 20.553 55.938 1.00 16.16 178 MET D O 1
ATOM 6091 N N . PRO D 2 179 ? -12.018 19.024 57.548 1.00 15.79 179 PRO D N 1
ATOM 6092 C CA . PRO D 2 179 ? -12.129 19.966 58.643 1.00 17.46 179 PRO D CA 1
ATOM 6093 C C . PRO D 2 179 ? -10.824 20.757 58.820 1.00 18.28 179 PRO D C 1
ATOM 6094 O O . PRO D 2 179 ? -9.744 20.220 58.620 1.00 17.89 179 PRO D O 1
ATOM 6098 N N . ARG D 2 180 ? -10.935 22.028 59.196 1.00 19.78 180 ARG D N 1
ATOM 6099 C CA . ARG D 2 180 ? -9.750 22.880 59.412 1.00 20.32 180 ARG D CA 1
ATOM 6100 C C . ARG D 2 180 ? -9.303 22.650 60.854 1.00 20.75 180 ARG D C 1
ATOM 6101 O O . ARG D 2 180 ? -9.589 23.459 61.734 1.00 24.21 180 ARG D O 1
ATOM 6109 N N . PHE D 2 181 ? -8.603 21.547 61.106 1.00 20.43 181 PHE D N 1
ATOM 6110 C CA . PHE D 2 181 ? -8.346 21.099 62.488 1.00 20.46 181 PHE D CA 1
ATOM 6111 C C . PHE D 2 181 ? -7.605 22.082 63.389 1.00 22.09 181 PHE D C 1
ATOM 6112 O O . PHE D 2 181 ? -7.858 22.134 64.602 1.00 21.62 181 PHE D O 1
ATOM 6120 N N . GLY D 2 182 ? -6.654 22.821 62.825 1.00 21.98 182 GLY D N 1
ATOM 6121 C CA . GLY D 2 182 ? -5.774 23.635 63.676 1.00 23.67 182 GLY D CA 1
ATOM 6122 C C . GLY D 2 182 ? -6.488 24.934 63.997 1.00 24.82 182 GLY D C 1
ATOM 6123 O O . GLY D 2 182 ? -6.571 25.345 65.156 1.00 26.42 182 GLY D O 1
ATOM 6124 N N . VAL D 2 183 ? -7.021 25.560 62.956 1.00 23.78 183 VAL D N 1
ATOM 6125 C CA . VAL D 2 183 ? -7.671 26.840 63.056 1.00 26.20 183 VAL D CA 1
ATOM 6126 C C . VAL D 2 183 ? -8.961 26.794 63.880 1.00 26.13 183 VAL D C 1
ATOM 6127 O O . VAL D 2 183 ? -9.296 27.763 64.587 1.00 27.53 183 VAL D O 1
ATOM 6131 N N . ASN D 2 184 ? -9.665 25.666 63.837 1.00 25.44 184 ASN D N 1
ATOM 6132 C CA . ASN D 2 184 ? -10.913 25.527 64.577 1.00 25.34 184 ASN D CA 1
ATOM 6133 C C . ASN D 2 184 ? -10.720 25.022 66.006 1.00 25.55 184 ASN D C 1
ATOM 6134 O O . ASN D 2 184 ? -11.694 24.867 66.756 1.00 26.35 184 ASN D O 1
ATOM 6139 N N . GLY D 2 185 ? -9.478 24.704 66.344 1.00 25.35 185 GLY D N 1
ATOM 6140 C CA . GLY D 2 185 ? -9.118 24.256 67.685 1.00 27.03 185 GLY D CA 1
ATOM 6141 C C . GLY D 2 185 ? -9.450 22.807 68.000 1.00 26.44 185 GLY D C 1
ATOM 6142 O O . GLY D 2 185 ? -9.499 22.437 69.182 1.00 28.87 185 GLY D O 1
ATOM 6143 N N . VAL D 2 186 ? -9.694 21.985 66.975 1.00 25.79 186 VAL D N 1
ATOM 6144 C CA . VAL D 2 186 ? -10.018 20.561 67.191 1.00 25.18 186 VAL D CA 1
ATOM 6145 C C . VAL D 2 186 ? -8.755 19.847 67.641 1.00 25.74 186 VAL D C 1
ATOM 6146 O O . VAL D 2 186 ? -8.778 19.130 68.623 1.00 26.31 186 VAL D O 1
ATOM 6150 N N . LEU D 2 187 ? -7.651 20.081 66.936 1.00 24.46 187 LEU D N 1
ATOM 6151 C CA . LEU D 2 187 ? -6.348 19.470 67.262 1.00 24.88 187 LEU D CA 1
ATOM 6152 C C . LEU D 2 187 ? -5.318 20.481 67.759 1.00 25.19 187 LEU D C 1
ATOM 6153 O O . LEU D 2 187 ? -5.211 21.569 67.190 1.00 25.31 187 LEU D O 1
ATOM 6158 N N . THR D 2 188 ? -4.569 20.132 68.809 1.00 25.32 188 THR D N 1
ATOM 6159 C CA . THR D 2 188 ? -3.435 20.953 69.250 1.00 25.82 188 THR D CA 1
ATOM 6160 C C . THR D 2 188 ? -2.263 20.849 68.293 1.00 24.27 188 THR D C 1
ATOM 6161 O O . THR D 2 188 ? -2.184 19.917 67.492 1.00 23.27 188 THR D O 1
ATOM 6165 N N . GLU D 2 189 ? -1.311 21.769 68.430 1.00 25.50 189 GLU D N 1
ATOM 6166 C CA . GLU D 2 189 ? -0.058 21.691 67.667 1.00 25.32 189 GLU D CA 1
ATOM 6167 C C . GLU D 2 189 ? 0.663 20.336 67.837 1.00 25.12 189 GLU D C 1
ATOM 6168 O O . GLU D 2 189 ? 1.044 19.719 66.843 1.00 24.66 189 GLU D O 1
ATOM 6174 N N . GLN D 2 190 ? 0.831 19.863 69.074 1.00 25.78 190 GLN D N 1
ATOM 6175 C CA . GLN D 2 190 ? 1.427 18.539 69.284 1.00 25.68 190 GLN D CA 1
ATOM 6176 C C . GLN D 2 190 ? 0.661 17.412 68.559 1.00 24.05 190 GLN D C 1
ATOM 6177 O O . GLN D 2 190 ? 1.280 16.543 67.929 1.00 23.88 190 GLN D O 1
ATOM 6183 N N . GLN D 2 191 ? -0.676 17.425 68.613 1.00 22.73 191 GLN D N 1
ATOM 6184 C CA . GLN D 2 191 ? -1.424 16.377 67.954 1.00 22.18 191 GLN D CA 1
ATOM 6185 C C . GLN D 2 191 ? -1.186 16.453 66.449 1.00 21.12 191 GLN D C 1
ATOM 6186 O O . GLN D 2 191 ? -1.128 15.400 65.781 1.00 20.04 191 GLN D O 1
ATOM 6192 N N . ILE D 2 192 ? -1.066 17.671 65.907 1.00 19.79 192 ILE D N 1
ATOM 6193 C CA . ILE D 2 192 ? -0.845 17.829 64.467 1.00 20.16 192 ILE D CA 1
ATOM 6194 C C . ILE D 2 192 ? 0.552 17.359 64.084 1.00 20.78 192 ILE D C 1
ATOM 6195 O O . ILE D 2 192 ? 0.709 16.639 63.100 1.00 20.43 192 ILE D O 1
ATOM 6200 N N . LYS D 2 193 ? 1.537 17.694 64.906 1.00 21.77 193 LYS D N 1
ATOM 6201 C CA . LYS D 2 193 ? 2.902 17.214 64.709 1.00 22.51 193 LYS D CA 1
ATOM 6202 C C . LYS D 2 193 ? 2.943 15.690 64.712 1.00 22.78 193 LYS D C 1
ATOM 6203 O O . LYS D 2 193 ? 3.671 15.085 63.932 1.00 23.46 193 LYS D O 1
ATOM 6209 N N . ASP D 2 194 ? 2.152 15.081 65.583 1.00 21.98 194 ASP D N 1
ATOM 6210 C CA . ASP D 2 194 ? 2.139 13.643 65.751 1.00 23.50 194 ASP D CA 1
ATOM 6211 C C . ASP D 2 194 ? 1.525 12.956 64.536 1.00 22.45 194 ASP D C 1
ATOM 6212 O O . ASP D 2 194 ? 2.065 11.982 64.026 1.00 22.86 194 ASP D O 1
ATOM 6217 N N . VAL D 2 195 ? 0.421 13.501 64.027 1.00 22.95 195 VAL D N 1
ATOM 6218 C CA . VAL D 2 195 ? -0.234 12.905 62.861 1.00 21.81 195 VAL D CA 1
ATOM 6219 C C . VAL D 2 195 ? 0.612 13.105 61.590 1.00 21.94 195 VAL D C 1
ATOM 6220 O O . VAL D 2 195 ? 0.670 12.244 60.681 1.00 21.15 195 VAL D O 1
ATOM 6224 N N . VAL D 2 196 ? 1.309 14.238 61.538 1.00 21.78 196 VAL D N 1
ATOM 6225 C CA . VAL D 2 196 ? 2.267 14.460 60.463 1.00 21.29 196 VAL D CA 1
ATOM 6226 C C . VAL D 2 196 ? 3.378 13.367 60.526 1.00 20.99 196 VAL D C 1
ATOM 6227 O O . VAL D 2 196 ? 3.755 12.834 59.505 1.00 20.74 196 VAL D O 1
ATOM 6231 N N . ALA D 2 197 ? 3.864 13.017 61.713 1.00 20.03 197 ALA D N 1
ATOM 6232 C CA . ALA D 2 197 ? 4.841 11.902 61.811 1.00 20.83 197 ALA D CA 1
ATOM 6233 C C . ALA D 2 197 ? 4.217 10.560 61.413 1.00 20.13 197 ALA D C 1
ATOM 6234 O O . ALA D 2 197 ? 4.875 9.686 60.831 1.00 20.47 197 ALA D O 1
ATOM 6236 N N . TYR D 2 198 ? 2.934 10.387 61.695 1.00 19.65 198 TYR D N 1
ATOM 6237 C CA . TYR D 2 198 ? 2.257 9.196 61.208 1.00 20.05 198 TYR D CA 1
ATOM 6238 C C . TYR D 2 198 ? 2.303 9.130 59.668 1.00 19.75 198 TYR D C 1
ATOM 6239 O O . TYR D 2 198 ? 2.436 8.038 59.117 1.00 20.53 198 TYR D O 1
ATOM 6248 N N . LEU D 2 199 ? 2.223 10.274 58.982 1.00 20.18 199 LEU D N 1
ATOM 6249 C CA . LEU D 2 199 ? 2.322 10.303 57.493 1.00 20.35 199 LEU D CA 1
ATOM 6250 C C . LEU D 2 199 ? 3.735 10.175 56.953 1.00 21.75 199 LEU D C 1
ATOM 6251 O O . LEU D 2 199 ? 3.945 9.512 55.916 1.00 22.67 199 LEU D O 1
ATOM 6256 N N . PHE D 2 200 ? 4.685 10.800 57.647 1.00 22.45 200 PHE D N 1
ATOM 6257 C CA . PHE D 2 200 ? 6.056 11.014 57.168 1.00 22.53 200 PHE D CA 1
ATOM 6258 C C . PHE D 2 200 ? 7.174 10.184 57.784 1.00 23.88 200 PHE D C 1
ATOM 6259 O O . PHE D 2 200 ? 8.227 10.045 57.161 1.00 24.94 200 PHE D O 1
ATOM 6267 N N . ASP D 2 201 ? 6.975 9.622 58.974 1.00 23.84 201 ASP D N 1
ATOM 6268 C CA . ASP D 2 201 ? 8.070 8.863 59.592 1.00 25.06 201 ASP D CA 1
ATOM 6269 C C . ASP D 2 201 ? 8.309 7.578 58.803 1.00 24.90 201 ASP D C 1
ATOM 6270 O O . ASP D 2 201 ? 7.359 6.821 58.546 1.00 23.85 201 ASP D O 1
ATOM 6275 N N . PRO D 2 202 ? 9.565 7.323 58.395 1.00 25.35 202 PRO D N 1
ATOM 6276 C CA . PRO D 2 202 ? 9.912 6.065 57.719 1.00 26.35 202 PRO D CA 1
ATOM 6277 C C . PRO D 2 202 ? 9.575 4.794 58.526 1.00 28.29 202 PRO D C 1
ATOM 6278 O O . PRO D 2 202 ? 9.414 3.730 57.923 1.00 30.70 202 PRO D O 1
ATOM 6282 N N . GLU D 2 203 ? 9.463 4.891 59.853 1.00 27.99 203 GLU D N 1
ATOM 6283 C CA . GLU D 2 203 ? 9.046 3.735 60.631 1.00 30.03 203 GLU D CA 1
ATOM 6284 C C . GLU D 2 203 ? 7.534 3.687 60.971 1.00 28.38 203 GLU D C 1
ATOM 6285 O O . GLU D 2 203 ? 7.081 2.792 61.709 1.00 28.90 203 GLU D O 1
ATOM 6291 N N . SER D 2 204 ? 6.778 4.644 60.441 1.00 25.74 204 SER D N 1
ATOM 6292 C CA . SER D 2 204 ? 5.313 4.587 60.527 1.00 25.51 204 SER D CA 1
ATOM 6293 C C . SER D 2 204 ? 4.785 3.467 59.631 1.00 26.42 204 SER D C 1
ATOM 6294 O O . SER D 2 204 ? 5.277 3.265 58.509 1.00 27.96 204 SER D O 1
ATOM 6297 N N . PRO D 2 205 ? 3.760 2.751 60.100 1.00 28.01 205 PRO D N 1
ATOM 6298 C CA . PRO D 2 205 ? 3.169 1.686 59.290 1.00 28.44 205 PRO D CA 1
ATOM 6299 C C . PRO D 2 205 ? 2.668 2.259 57.955 1.00 27.57 205 PRO D C 1
ATOM 6300 O O . PRO D 2 205 ? 2.599 1.523 56.969 1.00 28.86 205 PRO D O 1
ATOM 6304 N N . VAL D 2 206 ? 2.342 3.554 57.932 1.00 24.70 206 VAL D N 1
ATOM 6305 C CA . VAL D 2 206 ? 1.842 4.219 56.720 1.00 24.05 206 VAL D CA 1
ATOM 6306 C C . VAL D 2 206 ? 2.880 4.058 55.607 1.00 24.78 206 VAL D C 1
ATOM 6307 O O . VAL D 2 206 ? 2.537 3.912 54.430 1.00 24.35 206 VAL D O 1
ATOM 6311 N N . ASN D 2 207 ? 4.153 4.042 55.995 1.00 25.06 207 ASN D N 1
ATOM 6312 C CA . ASN D 2 207 ? 5.250 3.976 55.039 1.00 26.96 207 ASN D CA 1
ATOM 6313 C C . ASN D 2 207 ? 5.888 2.582 54.913 1.00 30.44 207 ASN D C 1
ATOM 6314 O O . ASN D 2 207 ? 6.897 2.392 54.221 1.00 30.73 207 ASN D O 1
ATOM 6319 N N . LYS D 2 208 ? 5.274 1.614 55.585 1.00 34.21 208 LYS D N 1
ATOM 6320 C CA . LYS D 2 208 ? 5.690 0.212 55.509 1.00 37.62 208 LYS D CA 1
ATOM 6321 C C . LYS D 2 208 ? 4.554 -0.721 55.031 1.00 39.62 208 LYS D C 1
ATOM 6322 O O . LYS D 2 208 ? 4.048 -0.624 53.893 1.00 40.49 208 LYS D O 1
ATOM 6328 N N . ALA E 1 46 ? -38.357 64.962 61.706 1.00 37.16 46 ALA E N 1
ATOM 6329 C CA . ALA E 1 46 ? -37.758 65.779 60.617 1.00 36.24 46 ALA E CA 1
ATOM 6330 C C . ALA E 1 46 ? -37.416 64.903 59.410 1.00 35.31 46 ALA E C 1
ATOM 6331 O O . ALA E 1 46 ? -36.325 64.317 59.332 1.00 35.71 46 ALA E O 1
ATOM 6333 N N . ASN E 1 47 ? -38.379 64.776 58.495 1.00 35.95 47 ASN E N 1
ATOM 6334 C CA . ASN E 1 47 ? -38.201 63.959 57.296 1.00 33.04 47 ASN E CA 1
ATOM 6335 C C . ASN E 1 47 ? -38.824 64.667 56.122 1.00 31.54 47 ASN E C 1
ATOM 6336 O O . ASN E 1 47 ? -40.044 64.624 55.958 1.00 30.40 47 ASN E O 1
ATOM 6341 N N . PRO E 1 48 ? -37.995 65.317 55.295 1.00 31.56 48 PRO E N 1
ATOM 6342 C CA . PRO E 1 48 ? -38.554 66.131 54.210 1.00 31.85 48 PRO E CA 1
ATOM 6343 C C . PRO E 1 48 ? -39.289 65.320 53.154 1.00 30.11 48 PRO E C 1
ATOM 6344 O O . PRO E 1 48 ? -40.012 65.903 52.338 1.00 30.24 48 PRO E O 1
ATOM 6348 N N . GLY E 1 49 ? -39.102 63.996 53.173 1.00 28.63 49 GLY E N 1
ATOM 6349 C CA . GLY E 1 49 ? -39.753 63.080 52.237 1.00 27.09 49 GLY E CA 1
ATOM 6350 C C . GLY E 1 49 ? -41.274 63.145 52.345 1.00 27.04 49 GLY E C 1
ATOM 6351 O O . GLY E 1 49 ? -41.982 62.884 51.380 1.00 25.63 49 GLY E O 1
ATOM 6352 N N . PHE E 1 50 ? -41.781 63.516 53.519 1.00 27.24 50 PHE E N 1
ATOM 6353 C CA . PHE E 1 50 ? -43.230 63.682 53.648 1.00 27.79 50 PHE E CA 1
ATOM 6354 C C . PHE E 1 50 ? -43.799 64.850 52.874 1.00 28.47 50 PHE E C 1
ATOM 6355 O O . PHE E 1 50 ? -45.016 64.921 52.643 1.00 28.73 50 PHE E O 1
ATOM 6363 N N . LEU E 1 51 ? -42.937 65.763 52.446 1.00 28.24 51 LEU E N 1
ATOM 6364 C CA . LEU E 1 51 ? -43.412 66.836 51.561 1.00 29.39 51 LEU E CA 1
ATOM 6365 C C . LEU E 1 51 ? -43.785 66.242 50.209 1.00 28.74 51 LEU E C 1
ATOM 6366 O O . LEU E 1 51 ? -44.769 66.644 49.589 1.00 28.65 51 LEU E O 1
ATOM 6371 N N . ASN E 1 52 ? -43.006 65.257 49.768 1.00 27.40 52 ASN E N 1
ATOM 6372 C CA . ASN E 1 52 ? -43.343 64.545 48.533 1.0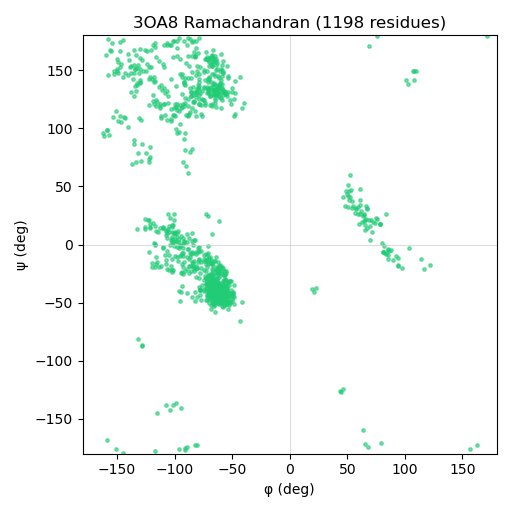0 26.14 52 ASN E CA 1
ATOM 6373 C C . ASN E 1 52 ? -44.619 63.735 48.677 1.00 25.76 52 ASN E C 1
ATOM 6374 O O . ASN E 1 52 ? -45.422 63.733 47.776 1.00 25.13 52 ASN E O 1
ATOM 6379 N N . VAL E 1 53 ? -44.746 63.018 49.792 1.00 24.36 53 VAL E N 1
ATOM 6380 C CA . VAL E 1 53 ? -45.922 62.204 50.113 1.00 25.51 53 VAL E CA 1
ATOM 6381 C C . VAL E 1 53 ? -47.179 63.086 49.985 1.00 26.92 53 VAL E C 1
ATOM 6382 O O . VAL E 1 53 ? -48.134 62.703 49.315 1.00 28.78 53 VAL E O 1
ATOM 6386 N N . ASP E 1 54 ? -47.185 64.243 50.643 1.00 28.85 54 ASP E N 1
ATOM 6387 C CA . ASP E 1 54 ? -48.327 65.179 50.564 1.00 30.20 54 ASP E CA 1
ATOM 6388 C C . ASP E 1 54 ? -48.634 65.621 49.150 1.00 30.75 54 ASP E C 1
ATOM 6389 O O . ASP E 1 54 ? -49.800 65.616 48.740 1.00 30.50 54 ASP E O 1
ATOM 6394 N N . ARG E 1 55 ? -47.598 66.001 48.400 1.00 29.98 55 ARG E N 1
ATOM 6395 C CA . ARG E 1 55 ? -47.796 66.429 47.009 1.00 30.84 55 ARG E CA 1
ATOM 6396 C C . ARG E 1 55 ? -48.335 65.296 46.135 1.00 29.85 55 ARG E C 1
ATOM 6397 O O . ARG E 1 55 ? -49.159 65.522 45.244 1.00 30.51 55 ARG E O 1
ATOM 6405 N N . GLY E 1 56 ? -47.892 64.065 46.405 1.00 27.94 56 GLY E N 1
ATOM 6406 C CA . GLY E 1 56 ? -48.372 62.906 45.642 1.00 28.06 56 GLY E CA 1
ATOM 6407 C C . GLY E 1 56 ? -49.818 62.605 45.997 1.00 28.83 56 GLY E C 1
ATOM 6408 O O . GLY E 1 56 ? -50.583 62.148 45.150 1.00 29.05 56 GLY E O 1
ATOM 6409 N N . GLU E 1 57 ? -50.203 62.864 47.244 1.00 28.17 57 GLU E N 1
ATOM 6410 C CA . GLU E 1 57 ? -51.595 62.669 47.639 1.00 30.06 57 GLU E CA 1
ATOM 6411 C C . GLU E 1 57 ? -52.531 63.556 46.824 1.00 31.33 57 GLU E C 1
ATOM 6412 O O . GLU E 1 57 ? -53.562 63.094 46.334 1.00 33.05 57 GLU E O 1
ATOM 6418 N N . VAL E 1 58 ? -52.166 64.825 46.686 1.00 31.43 58 VAL E N 1
ATOM 6419 C CA . VAL E 1 58 ? -52.909 65.774 45.838 1.00 32.60 58 VAL E CA 1
ATOM 6420 C C . VAL E 1 58 ? -52.965 65.309 44.368 1.00 33.00 58 VAL E C 1
ATOM 6421 O O . VAL E 1 58 ? -54.033 65.257 43.762 1.00 33.31 58 VAL E O 1
ATOM 6425 N N . LEU E 1 59 ? -51.808 64.968 43.805 1.00 32.75 59 LEU E N 1
ATOM 6426 C CA . LEU E 1 59 ? -51.720 64.477 42.433 1.00 33.51 59 LEU E CA 1
ATOM 6427 C C . LEU E 1 59 ? -52.566 63.242 42.144 1.00 33.21 59 LEU E C 1
ATOM 6428 O O . LEU E 1 59 ? -53.124 63.128 41.063 1.00 34.49 59 LEU E O 1
ATOM 6433 N N . TRP E 1 60 ? -52.630 62.314 43.091 1.00 31.76 60 TRP E N 1
ATOM 6434 C CA . TRP E 1 60 ? -53.441 61.127 42.946 1.00 32.06 60 TRP E CA 1
ATOM 6435 C C . TRP E 1 60 ? -54.891 61.505 42.621 1.00 33.79 60 TRP E C 1
ATOM 6436 O O . TRP E 1 60 ? -55.501 60.894 41.756 1.00 33.36 60 TRP E O 1
ATOM 6447 N N . SER E 1 61 ? -55.415 62.532 43.289 1.00 34.66 61 SER E N 1
ATOM 6448 C CA . SER E 1 61 ? -56.827 62.909 43.172 1.00 38.08 61 SER E CA 1
ATOM 6449 C C . SER E 1 61 ? -57.144 64.062 42.213 1.00 40.47 61 SER E C 1
ATOM 6450 O O . SER E 1 61 ? -58.285 64.501 42.125 1.00 41.45 61 SER E O 1
ATOM 6453 N N . GLU E 1 62 ? -56.145 64.533 41.483 1.00 41.53 62 GLU E N 1
ATOM 6454 C CA . GLU E 1 62 ? -56.289 65.752 40.691 1.00 44.79 62 GLU E CA 1
ATOM 6455 C C . GLU E 1 62 ? -56.604 65.433 39.222 1.00 45.87 62 GLU E C 1
ATOM 6456 O O . GLU E 1 62 ? -55.827 64.743 38.569 1.00 44.82 62 GLU E O 1
ATOM 6462 N N . PRO E 1 63 ? -57.760 65.918 38.704 1.00 48.08 63 PRO E N 1
ATOM 6463 C CA . PRO E 1 63 ? -58.058 65.732 37.276 1.00 49.81 63 PRO E CA 1
ATOM 6464 C C . PRO E 1 63 ? -56.988 66.306 36.339 1.00 50.77 63 PRO E C 1
ATOM 6465 O O . PRO E 1 63 ? -56.562 67.449 36.509 1.00 50.99 63 PRO E O 1
ATOM 6469 N N . ARG E 1 64 ? -56.566 65.506 35.363 1.00 51.57 64 ARG E N 1
ATOM 6470 C CA . ARG E 1 64 ? -55.550 65.916 34.388 1.00 53.13 64 ARG E CA 1
ATOM 6471 C C . ARG E 1 64 ? -55.816 65.321 33.016 1.00 54.65 64 ARG E C 1
ATOM 6472 O O . ARG E 1 64 ? -56.731 64.510 32.833 1.00 54.87 64 ARG E O 1
ATOM 6480 N N . GLY E 1 65 ? -54.985 65.721 32.055 1.00 56.07 65 GLY E N 1
ATOM 6481 C CA . GLY E 1 65 ? -54.999 65.143 30.724 1.00 57.93 65 GLY E CA 1
ATOM 6482 C C . GLY E 1 65 ? -56.245 65.478 29.935 1.00 60.99 65 GLY E C 1
ATOM 6483 O O . GLY E 1 65 ? -57.220 66.017 30.464 1.00 61.78 65 GLY E O 1
ATOM 6484 N N . THR E 1 66 ? -56.217 65.124 28.656 1.00 62.87 66 THR E N 1
ATOM 6485 C CA . THR E 1 66 ? -57.303 65.442 27.738 1.00 65.70 66 THR E CA 1
ATOM 6486 C C . THR E 1 66 ? -58.641 64.919 28.242 1.00 65.90 66 THR E C 1
ATOM 6487 O O . THR E 1 66 ? -59.681 65.524 27.989 1.00 67.98 66 THR E O 1
ATOM 6491 N N . ARG E 1 67 ? -58.600 63.809 28.975 1.00 63.81 67 ARG E N 1
ATOM 6492 C CA . ARG E 1 67 ? -59.814 63.156 29.459 1.00 63.94 67 ARG E CA 1
ATOM 6493 C C . ARG E 1 67 ? -60.266 63.695 30.818 1.00 62.20 67 ARG E C 1
ATOM 6494 O O . ARG E 1 67 ? -61.331 63.320 31.326 1.00 62.67 67 ARG E O 1
ATOM 6502 N N . ASN E 1 68 ? -59.455 64.596 31.377 1.00 60.21 68 ASN E N 1
ATOM 6503 C CA . ASN E 1 68 ? -59.798 65.396 32.571 1.00 58.68 68 ASN E CA 1
ATOM 6504 C C . ASN E 1 68 ? -60.330 64.601 33.770 1.00 56.34 68 ASN E C 1
ATOM 6505 O O . ASN E 1 68 ? -61.392 64.916 34.325 1.00 56.39 68 ASN E O 1
ATOM 6510 N N . VAL E 1 69 ? -59.586 63.560 34.147 1.00 53.02 69 VAL E N 1
ATOM 6511 C CA . VAL E 1 69 ? -59.908 62.738 35.319 1.00 50.98 69 VAL E CA 1
ATOM 6512 C C . VAL E 1 69 ? -58.651 62.516 36.165 1.00 47.78 69 VAL E C 1
ATOM 6513 O O . VAL E 1 69 ? -57.534 62.729 35.686 1.00 46.99 69 VAL E O 1
ATOM 6517 N N . SER E 1 70 ? -58.839 62.096 37.413 1.00 45.85 70 SER E N 1
ATOM 6518 C CA . SER E 1 70 ? -57.723 61.808 38.324 1.00 42.99 70 SER E CA 1
ATOM 6519 C C . SER E 1 70 ? -57.087 60.429 38.098 1.00 42.04 70 SER E C 1
ATOM 6520 O O . SER E 1 70 ? -57.418 59.734 37.142 1.00 43.42 70 SER E O 1
ATOM 6523 N N . LEU E 1 71 ? -56.166 60.035 38.978 1.00 39.38 71 LEU E N 1
ATOM 6524 C CA . LEU E 1 71 ? -55.568 58.702 38.907 1.00 38.42 71 LEU E CA 1
ATOM 6525 C C . LEU E 1 71 ? -56.237 57.723 39.868 1.00 37.97 71 LEU E C 1
ATOM 6526 O O . LEU E 1 71 ? -55.764 56.603 40.056 1.00 36.85 71 LEU E O 1
ATOM 6531 N N . GLU E 1 72 ? -57.355 58.137 40.455 1.00 39.57 72 GLU E N 1
ATOM 6532 C CA . GLU E 1 72 ? -58.042 57.342 41.490 1.00 39.90 72 GLU E CA 1
ATOM 6533 C C . GLU E 1 72 ? -58.472 55.921 41.103 1.00 40.15 72 GLU E C 1
ATOM 6534 O O . GLU E 1 72 ? -58.545 55.054 41.962 1.00 39.67 72 GLU E O 1
ATOM 6540 N N . THR E 1 73 ? -58.707 55.681 39.816 1.00 41.45 73 THR E N 1
ATOM 6541 C CA . THR E 1 73 ? -59.097 54.352 39.328 1.00 41.57 73 THR E CA 1
ATOM 6542 C C . THR E 1 73 ? -57.939 53.544 38.717 1.00 41.04 73 THR E C 1
ATOM 6543 O O . THR E 1 73 ? -58.168 52.497 38.095 1.00 41.22 73 THR E O 1
ATOM 6547 N N . CYS E 1 74 ? -56.706 54.036 38.860 1.00 39.90 74 CYS E N 1
ATOM 6548 C CA . CYS E 1 74 ? -55.526 53.288 38.397 1.00 39.10 74 CYS E CA 1
ATOM 6549 C C . CYS E 1 74 ? -55.377 51.997 39.209 1.00 37.85 74 CYS E C 1
ATOM 6550 O O . CYS E 1 74 ? -55.444 52.006 40.428 1.00 36.07 74 CYS E O 1
ATOM 6553 N N . ASP E 1 75 ? -55.232 50.874 38.516 1.00 38.19 75 ASP E N 1
ATOM 6554 C CA . ASP E 1 75 ? -54.966 49.626 39.206 1.00 37.94 75 ASP E CA 1
ATOM 6555 C C . ASP E 1 75 ? -53.454 49.391 39.227 1.00 36.19 75 ASP E C 1
ATOM 6556 O O . ASP E 1 75 ? -52.806 49.274 38.177 1.00 36.65 75 ASP E O 1
ATOM 6561 N N . LEU E 1 76 ? -52.926 49.305 40.433 1.00 35.08 76 LEU E N 1
ATOM 6562 C CA . LEU E 1 76 ? -51.490 49.126 40.668 1.00 34.18 76 LEU E CA 1
ATOM 6563 C C . LEU E 1 76 ? -51.235 47.649 40.985 1.00 34.94 76 LEU E C 1
ATOM 6564 O O . LEU E 1 76 ? -50.128 47.264 41.376 1.00 34.87 76 LEU E O 1
ATOM 6569 N N . GLY E 1 77 ? -52.265 46.823 40.784 1.00 36.72 77 GLY E N 1
ATOM 6570 C CA . GLY E 1 77 ? -52.167 45.381 41.022 1.00 36.99 77 GLY E CA 1
ATOM 6571 C C . GLY E 1 77 ? -53.016 44.840 42.161 1.00 37.69 77 GLY E C 1
ATOM 6572 O O . GLY E 1 77 ? -53.163 43.630 42.293 1.00 38.26 77 GLY E O 1
ATOM 6573 N N . GLU E 1 78 ? -53.568 45.725 42.989 1.00 37.83 78 GLU E N 1
ATOM 6574 C CA . GLU E 1 78 ? -54.430 45.301 44.097 1.00 38.54 78 GLU E CA 1
ATOM 6575 C C . GLU E 1 78 ? -55.899 45.627 43.834 1.00 39.57 78 GLU E C 1
ATOM 6576 O O . GLU E 1 78 ? -56.743 45.545 44.739 1.00 40.52 78 GLU E O 1
ATOM 6582 N N . GLY E 1 79 ? -56.207 45.998 42.603 1.00 39.75 79 GLY E N 1
ATOM 6583 C CA . GLY E 1 79 ? -57.563 46.403 42.256 1.00 41.70 79 GLY E CA 1
ATOM 6584 C C . GLY E 1 79 ? -57.571 47.904 42.056 1.00 40.81 79 GLY E C 1
ATOM 6585 O O . GLY E 1 79 ? -56.776 48.610 42.677 1.00 39.74 79 GLY E O 1
ATOM 6586 N N . PRO E 1 80 ? -58.444 48.404 41.171 1.00 42.21 80 PRO E N 1
ATOM 6587 C CA . PRO E 1 80 ? -58.470 49.832 40.896 1.00 41.26 80 PRO E CA 1
ATOM 6588 C C . PRO E 1 80 ? -58.639 50.640 42.176 1.00 40.10 80 PRO E C 1
ATOM 6589 O O . PRO E 1 80 ? -59.526 50.346 42.989 1.00 39.47 80 PRO E O 1
ATOM 6593 N N . GLY E 1 81 ? -57.740 51.607 42.359 1.00 38.00 81 GLY E N 1
ATOM 6594 C CA . GLY E 1 81 ? -57.794 52.554 43.458 1.00 36.92 81 GLY E CA 1
ATOM 6595 C C . GLY E 1 81 ? -57.198 52.051 44.751 1.00 35.06 81 GLY E C 1
ATOM 6596 O O . GLY E 1 81 ? -57.053 52.814 45.700 1.00 35.03 81 GLY E O 1
ATOM 6597 N N . LYS E 1 82 ? -56.842 50.773 44.797 1.00 34.10 82 LYS E N 1
ATOM 6598 C CA . LYS E 1 82 ? -56.411 50.162 46.031 1.00 33.17 82 LYS E CA 1
ATOM 6599 C C . LYS E 1 82 ? -54.913 50.361 46.178 1.00 32.34 82 LYS E C 1
ATOM 6600 O O . LYS E 1 82 ? -54.132 49.782 45.417 1.00 32.52 82 LYS E O 1
ATOM 6606 N N . LEU E 1 83 ? -54.537 51.197 47.154 1.00 31.71 83 LEU E N 1
ATOM 6607 C CA . LEU E 1 83 ? -53.157 51.645 47.372 1.00 30.85 83 LEU E CA 1
ATOM 6608 C C . LEU E 1 83 ? -52.399 50.812 48.385 1.00 30.47 83 LEU E C 1
ATOM 6609 O O . LEU E 1 83 ? -51.209 50.545 48.225 1.00 29.58 83 LEU E O 1
ATOM 6614 N N . GLU E 1 84 ? -53.077 50.451 49.465 1.00 31.54 84 GLU E N 1
ATOM 6615 C CA . GLU E 1 84 ? -52.415 49.755 50.546 1.00 32.35 84 GLU E CA 1
ATOM 6616 C C . GLU E 1 84 ? -51.816 48.462 50.038 1.00 32.47 84 GLU E C 1
ATOM 6617 O O . GLU E 1 84 ? -52.523 47.630 49.449 1.00 33.06 84 GLU E O 1
ATOM 6623 N N . GLY E 1 85 ? -50.508 48.315 50.251 1.00 31.14 85 GLY E N 1
ATOM 6624 C CA . GLY E 1 85 ? -49.837 47.053 49.935 1.00 31.41 85 GLY E CA 1
ATOM 6625 C C . GLY E 1 85 ? -49.308 47.011 48.528 1.00 30.96 85 GLY E C 1
ATOM 6626 O O . GLY E 1 85 ? -48.460 46.175 48.223 1.00 32.19 85 GLY E O 1
ATOM 6627 N N . ALA E 1 86 ? -49.746 47.960 47.698 1.00 29.96 86 ALA E N 1
ATOM 6628 C CA . ALA E 1 86 ? -49.461 47.956 46.273 1.00 29.50 86 ALA E CA 1
ATOM 6629 C C . ALA E 1 86 ? -47.962 47.932 45.974 1.00 28.19 86 ALA E C 1
ATOM 6630 O O . ALA E 1 86 ? -47.504 47.075 45.229 1.00 28.28 86 ALA E O 1
ATOM 6632 N N . TYR E 1 87 ? -47.210 48.847 46.577 1.00 26.80 87 TYR E N 1
ATOM 6633 C CA . TYR E 1 87 ? -45.756 48.963 46.351 1.00 26.17 87 TYR E CA 1
ATOM 6634 C C . TYR E 1 87 ? -44.957 47.737 46.795 1.00 26.43 87 TYR E C 1
ATOM 6635 O O . TYR E 1 87 ? -43.948 47.375 46.178 1.00 26.14 87 TYR E O 1
ATOM 6644 N N . ALA E 1 88 ? -45.424 47.105 47.866 1.00 27.29 88 ALA E N 1
ATOM 6645 C CA . ALA E 1 88 ? -44.830 45.885 48.374 1.00 27.60 88 ALA E CA 1
ATOM 6646 C C . ALA E 1 88 ? -44.876 44.676 47.429 1.00 28.60 88 ALA E C 1
ATOM 6647 O O . ALA E 1 88 ? -44.103 43.728 47.623 1.00 28.88 88 ALA E O 1
ATOM 6649 N N . HIS E 1 89 ? -45.807 44.691 46.470 1.00 28.48 89 HIS E N 1
ATOM 6650 C CA . HIS E 1 89 ? -46.064 43.568 45.560 1.00 29.02 89 HIS E CA 1
ATOM 6651 C C . HIS E 1 89 ? -45.698 43.874 44.087 1.00 28.47 89 HIS E C 1
ATOM 6652 O O . HIS E 1 89 ? -46.083 43.142 43.164 1.00 29.57 89 HIS E O 1
ATOM 6659 N N . LEU E 1 90 ? -44.949 44.954 43.896 1.00 26.98 90 LEU E N 1
ATOM 6660 C CA . LEU E 1 90 ? -44.482 45.385 42.585 1.00 27.09 90 LEU E CA 1
ATOM 6661 C C . LEU E 1 90 ? -42.966 45.139 42.500 1.00 25.48 90 LEU E C 1
ATOM 6662 O O . LEU E 1 90 ? -42.324 45.190 43.534 1.00 25.50 90 LEU E O 1
ATOM 6667 N N . PRO E 1 91 ? -42.399 44.920 41.289 1.00 25.44 91 PRO E N 1
ATOM 6668 C CA . PRO E 1 91 ? -43.042 44.809 39.973 1.00 26.18 91 PRO E CA 1
ATOM 6669 C C . PRO E 1 91 ? -43.841 43.528 39.800 1.00 27.17 91 PRO E C 1
ATOM 6670 O O . PRO E 1 91 ? -43.589 42.531 40.486 1.00 27.29 91 PRO E O 1
ATOM 6674 N N . ARG E 1 92 ? -44.771 43.559 38.854 1.00 28.13 92 ARG E N 1
ATOM 6675 C CA . ARG E 1 92 ? -45.649 42.409 38.607 1.00 29.91 92 ARG E CA 1
ATOM 6676 C C . ARG E 1 92 ? -46.282 42.435 37.228 1.00 31.48 92 ARG E C 1
ATOM 6677 O O . ARG E 1 92 ? -46.341 43.475 36.559 1.00 30.64 92 ARG E O 1
ATOM 6685 N N . TYR E 1 93 ? -46.795 41.273 36.826 1.00 33.50 93 TYR E N 1
ATOM 6686 C CA . TYR E 1 93 ? -47.477 41.137 35.573 1.00 35.84 93 TYR E CA 1
ATOM 6687 C C . TYR E 1 93 ? -48.870 41.773 35.625 1.00 37.23 93 TYR E C 1
ATOM 6688 O O . TYR E 1 93 ? -49.626 41.584 36.586 1.00 37.33 93 TYR E O 1
ATOM 6697 N N . PHE E 1 94 ? -49.196 42.531 34.582 1.00 38.00 94 PHE E N 1
ATOM 6698 C CA . PHE E 1 94 ? -50.534 43.068 34.419 1.00 39.79 94 PHE E CA 1
ATOM 6699 C C . PHE E 1 94 ? -51.159 42.477 33.157 1.00 42.23 94 PHE E C 1
ATOM 6700 O O . PHE E 1 94 ? -50.596 42.577 32.069 1.00 41.86 94 PHE E O 1
ATOM 6708 N N . ALA E 1 95 ? -52.323 41.855 33.325 1.00 45.22 95 ALA E N 1
ATOM 6709 C CA . ALA E 1 95 ? -53.060 41.267 32.212 1.00 48.05 95 ALA E CA 1
ATOM 6710 C C . ALA E 1 95 ? -53.402 42.282 31.113 1.00 49.56 95 ALA E C 1
ATOM 6711 O O . ALA E 1 95 ? -53.331 41.958 29.922 1.00 50.82 95 ALA E O 1
ATOM 6713 N N . ASP E 1 96 ? -53.755 43.507 31.514 1.00 49.44 96 ASP E N 1
ATOM 6714 C CA . ASP E 1 96 ? -54.257 44.507 30.564 1.00 51.24 96 ASP E CA 1
ATOM 6715 C C . ASP E 1 96 ? -53.189 45.069 29.619 1.00 50.91 96 ASP E C 1
ATOM 6716 O O . ASP E 1 96 ? -53.524 45.711 28.627 1.00 53.10 96 ASP E O 1
ATOM 6721 N N . THR E 1 97 ? -51.914 44.820 29.912 1.00 48.99 97 THR E N 1
ATOM 6722 C CA . THR E 1 97 ? -50.840 45.243 29.020 1.00 47.97 97 THR E CA 1
ATOM 6723 C C . THR E 1 97 ? -50.003 44.073 28.496 1.00 47.79 97 THR E C 1
ATOM 6724 O O . THR E 1 97 ? -49.251 44.223 27.527 1.00 47.70 97 THR E O 1
ATOM 6728 N N . GLY E 1 98 ? -50.136 42.916 29.141 1.00 47.27 98 GLY E N 1
ATOM 6729 C CA . GLY E 1 98 ? -49.306 41.750 28.828 1.00 46.57 98 GLY E CA 1
ATOM 6730 C C . GLY E 1 98 ? -47.861 41.959 29.240 1.00 44.39 98 GLY E C 1
ATOM 6731 O O . GLY E 1 98 ? -46.957 41.288 28.732 1.00 44.75 98 GLY E O 1
ATOM 6732 N N . LYS E 1 99 ? -47.626 42.892 30.156 1.00 42.69 99 LYS E N 1
ATOM 6733 C CA . LYS E 1 99 ? -46.253 43.245 30.515 1.00 40.66 99 LYS E CA 1
ATOM 6734 C C . LYS E 1 99 ? -46.031 43.234 32.025 1.00 38.44 99 LYS E C 1
ATOM 6735 O O . LYS E 1 99 ? -46.963 43.487 32.799 1.00 37.80 99 LYS E O 1
ATOM 6741 N N . VAL E 1 100 ? -44.791 42.947 32.427 1.00 35.68 100 VAL E N 1
ATOM 6742 C CA . VAL E 1 100 ? -44.380 43.101 33.808 1.00 34.69 100 VAL E CA 1
ATOM 6743 C C . VAL E 1 100 ? -44.000 44.586 33.971 1.00 33.51 100 VAL E C 1
ATOM 6744 O O . VAL E 1 100 ? -43.216 45.122 33.183 1.00 33.31 100 VAL E O 1
ATOM 6748 N N . MET E 1 101 ? -44.557 45.243 34.982 1.00 32.34 101 MET E N 1
ATOM 6749 C CA . MET E 1 101 ? -44.330 46.679 35.155 1.00 32.20 101 MET E CA 1
ATOM 6750 C C . MET E 1 101 ? -43.969 47.008 36.592 1.00 30.14 101 MET E C 1
ATOM 6751 O O . MET E 1 101 ? -44.555 46.464 37.522 1.00 29.60 101 MET E O 1
ATOM 6756 N N . ASP E 1 102 ? -42.981 47.887 36.765 1.00 29.51 102 ASP E N 1
ATOM 6757 C CA . ASP E 1 102 ? -42.686 48.470 38.092 1.00 29.18 102 ASP E CA 1
ATOM 6758 C C . ASP E 1 102 ? -43.655 49.624 38.350 1.00 29.04 102 ASP E C 1
ATOM 6759 O O . ASP E 1 102 ? -44.417 49.993 37.453 1.00 30.40 102 ASP E O 1
ATOM 6764 N N . LEU E 1 103 ? -43.606 50.221 39.542 1.00 28.42 103 LEU E N 1
ATOM 6765 C CA . LEU E 1 103 ? -44.568 51.280 39.895 1.00 28.41 103 LEU E CA 1
ATOM 6766 C C . LEU E 1 103 ? -44.544 52.452 38.915 1.00 29.63 103 LEU E C 1
ATOM 6767 O O . LEU E 1 103 ? -45.590 52.934 38.500 1.00 29.99 103 LEU E O 1
ATOM 6772 N N . GLU E 1 104 ? -43.359 52.904 38.523 1.00 29.80 104 GLU E N 1
ATOM 6773 C CA . GLU E 1 104 ? -43.281 54.114 37.697 1.00 32.21 104 GLU E CA 1
ATOM 6774 C C . GLU E 1 104 ? -43.752 53.893 36.262 1.00 32.83 104 GLU E C 1
ATOM 6775 O O . GLU E 1 104 ? -44.400 54.790 35.677 1.00 35.30 104 GLU E O 1
ATOM 6781 N N . GLN E 1 105 ? -43.506 52.692 35.724 1.00 31.58 105 GLN E N 1
ATOM 6782 C CA . GLN E 1 105 ? -44.053 52.315 34.423 1.00 32.04 105 GLN E CA 1
ATOM 6783 C C . GLN E 1 105 ? -45.567 52.199 34.447 1.00 32.68 105 GLN E C 1
ATOM 6784 O O . GLN E 1 105 ? -46.237 52.647 33.510 1.00 31.69 105 GLN E O 1
ATOM 6790 N N . ARG E 1 106 ? -46.094 51.569 35.504 1.00 31.37 106 ARG E N 1
ATOM 6791 C CA . ARG E 1 106 ? -47.558 51.444 35.677 1.00 33.40 106 ARG E CA 1
ATOM 6792 C C . ARG E 1 106 ? -48.252 52.793 35.788 1.00 34.37 106 ARG E C 1
ATOM 6793 O O . ARG E 1 106 ? -49.324 52.991 35.204 1.00 36.23 106 ARG E O 1
ATOM 6801 N N . LEU E 1 107 ? -47.652 53.716 36.538 1.00 34.00 107 LEU E N 1
ATOM 6802 C CA . LEU E 1 107 ? -48.181 55.073 36.634 1.00 34.64 107 LEU E CA 1
ATOM 6803 C C . LEU E 1 107 ? -48.194 55.765 35.287 1.00 36.52 107 LEU E C 1
ATOM 6804 O O . LEU E 1 107 ? -49.156 56.454 34.964 1.00 37.97 107 LEU E O 1
ATOM 6809 N N . LEU E 1 108 ? -47.134 55.585 34.498 1.00 36.60 108 LEU E N 1
ATOM 6810 C CA . LEU E 1 108 ? -47.059 56.236 33.189 1.00 38.41 108 LEU E CA 1
ATOM 6811 C C . LEU E 1 108 ? -48.125 55.704 32.248 1.00 40.40 108 LEU E C 1
ATOM 6812 O O . LEU E 1 108 ? -48.724 56.468 31.494 1.00 42.02 108 LEU E O 1
ATOM 6817 N N . TRP E 1 109 ? -48.381 54.401 32.322 1.00 41.16 109 TRP E N 1
ATOM 6818 C CA . TRP E 1 109 ? -49.423 53.767 31.528 1.00 43.52 109 TRP E CA 1
ATOM 6819 C C . TRP E 1 109 ? -50.840 54.201 31.962 1.00 44.55 109 TRP E C 1
ATOM 6820 O O . TRP E 1 109 ? -51.706 54.444 31.118 1.00 45.82 109 TRP E O 1
ATOM 6831 N N . CYS E 1 110 ? -51.063 54.278 33.276 1.00 43.55 110 CYS E N 1
ATOM 6832 C CA . CYS E 1 110 ? -52.347 54.716 33.833 1.00 44.47 110 CYS E CA 1
ATOM 6833 C C . CYS E 1 110 ? -52.641 56.124 33.360 1.00 45.17 110 CYS E C 1
ATOM 6834 O O . CYS E 1 110 ? -53.735 56.418 32.890 1.00 46.34 110 CYS E O 1
ATOM 6837 N N . MET E 1 111 ? -51.628 56.977 33.442 1.00 44.81 111 MET E N 1
ATOM 6838 C CA . MET E 1 111 ? -51.726 58.353 32.978 1.00 46.16 111 MET E CA 1
ATOM 6839 C C . MET E 1 111 ? -52.117 58.417 31.505 1.00 48.78 111 MET E C 1
ATOM 6840 O O . MET E 1 111 ? -52.942 59.238 31.111 1.00 49.67 111 MET E O 1
ATOM 6845 N N . GLU E 1 112 ? -51.523 57.538 30.704 1.00 49.49 112 GLU E N 1
ATOM 6846 C CA . GLU E 1 112 ? -51.821 57.464 29.267 1.00 52.63 112 GLU E CA 1
ATOM 6847 C C . GLU E 1 112 ? -53.243 56.997 28.951 1.00 54.04 112 GLU E C 1
ATOM 6848 O O . GLU E 1 112 ? -53.940 57.624 28.162 1.00 56.04 112 GLU E O 1
ATOM 6854 N N . THR E 1 113 ? -53.674 55.908 29.578 1.00 53.40 113 THR E N 1
ATOM 6855 C CA . THR E 1 113 ? -54.912 55.241 29.181 1.00 55.27 113 THR E CA 1
ATOM 6856 C C . THR E 1 113 ? -56.140 55.697 29.979 1.00 55.59 113 THR E C 1
ATOM 6857 O O . THR E 1 113 ? -57.274 55.572 29.502 1.00 56.70 113 THR E O 1
ATOM 6861 N N . ILE E 1 114 ? -55.912 56.216 31.190 1.00 53.64 114 ILE E N 1
ATOM 6862 C CA . ILE E 1 114 ? -57.000 56.770 32.014 1.00 53.87 114 ILE E CA 1
ATOM 6863 C C . ILE E 1 114 ? -57.166 58.299 31.879 1.00 54.59 114 ILE E C 1
ATOM 6864 O O . ILE E 1 114 ? -58.278 58.787 31.655 1.00 55.96 114 ILE E O 1
ATOM 6869 N N . GLN E 1 115 ? -56.065 59.038 31.997 1.00 53.35 115 GLN E N 1
ATOM 6870 C CA . GLN E 1 115 ? -56.103 60.502 31.981 1.00 53.95 115 GLN E CA 1
ATOM 6871 C C . GLN E 1 115 ? -55.935 61.105 30.592 1.00 56.71 115 GLN E C 1
ATOM 6872 O O . GLN E 1 115 ? -56.325 62.248 30.362 1.00 57.62 115 GLN E O 1
ATOM 6878 N N . GLY E 1 116 ? -55.334 60.351 29.675 1.00 57.50 116 GLY E N 1
ATOM 6879 C CA . GLY E 1 116 ? -54.969 60.897 28.366 1.00 60.49 116 GLY E CA 1
ATOM 6880 C C . GLY E 1 116 ? -53.984 62.046 28.524 1.00 60.84 116 GLY E C 1
ATOM 6881 O O . GLY E 1 116 ? -54.069 63.052 27.820 1.00 62.80 116 GLY E O 1
ATOM 6882 N N . ARG E 1 117 ? -53.065 61.894 29.479 1.00 59.25 117 ARG E N 1
ATOM 6883 C CA . ARG E 1 117 ? -51.984 62.845 29.696 1.00 59.27 117 ARG E CA 1
ATOM 6884 C C . ARG E 1 117 ? -50.730 62.251 29.057 1.00 59.13 117 ARG E C 1
ATOM 6885 O O . ARG E 1 117 ? -50.282 61.170 29.459 1.00 57.31 117 ARG E O 1
ATOM 6893 N N . ASP E 1 118 ? -50.181 62.930 28.050 1.00 61.01 118 ASP E N 1
ATOM 6894 C CA . ASP E 1 118 ? -48.958 62.451 27.403 1.00 61.12 118 ASP E CA 1
ATOM 6895 C C . ASP E 1 118 ? -47.822 62.401 28.424 1.00 58.84 118 ASP E C 1
ATOM 6896 O O . ASP E 1 118 ? -47.649 63.325 29.230 1.00 58.45 118 ASP E O 1
ATOM 6901 N N . THR E 1 119 ? -47.065 61.309 28.380 1.00 57.28 119 THR E N 1
ATOM 6902 C CA . THR E 1 119 ? -46.054 61.016 29.399 1.00 55.01 119 THR E CA 1
ATOM 6903 C C . THR E 1 119 ? -44.630 61.313 28.967 1.00 54.57 119 THR E C 1
ATOM 6904 O O . THR E 1 119 ? -43.694 61.079 29.729 1.00 53.19 119 THR E O 1
ATOM 6908 N N . LYS E 1 120 ? -44.462 61.836 27.752 1.00 55.97 120 LYS E N 1
ATOM 6909 C CA . LYS E 1 120 ? -43.135 62.215 27.258 1.00 55.88 120 LYS E CA 1
ATOM 6910 C C . LYS E 1 120 ? -42.428 63.320 28.072 1.00 54.73 120 LYS E C 1
ATOM 6911 O O . LYS E 1 120 ? -41.210 63.257 28.254 1.00 53.35 120 LYS E O 1
ATOM 6917 N N . PRO E 1 121 ? -43.181 64.326 28.570 1.00 55.22 121 PRO E N 1
ATOM 6918 C CA . PRO E 1 121 ? -42.517 65.334 29.407 1.00 54.60 121 PRO E CA 1
ATOM 6919 C C . PRO E 1 121 ? -41.905 64.750 30.696 1.00 51.88 121 PRO E C 1
ATOM 6920 O O . PRO E 1 121 ? -40.808 65.148 31.091 1.00 51.07 121 PRO E O 1
ATOM 6924 N N . LEU E 1 122 ? -42.599 63.811 31.336 1.00 50.36 122 LEU E N 1
ATOM 6925 C CA . LEU E 1 122 ? -42.096 63.224 32.599 1.00 48.10 122 LEU E CA 1
ATOM 6926 C C . LEU E 1 122 ? -40.929 62.269 32.394 1.00 46.46 122 LEU E C 1
ATOM 6927 O O . LEU E 1 122 ? -40.109 62.109 33.283 1.00 45.45 122 LEU E O 1
ATOM 6932 N N . VAL E 1 123 ? -40.850 61.648 31.217 1.00 46.68 123 VAL E N 1
ATOM 6933 C CA . VAL E 1 123 ? -39.762 60.730 30.914 1.00 45.12 123 VAL E CA 1
ATOM 6934 C C . VAL E 1 123 ? -38.482 61.519 30.654 1.00 45.24 123 VAL E C 1
ATOM 6935 O O . VAL E 1 123 ? -37.396 61.107 31.056 1.00 43.75 123 VAL E O 1
ATOM 6939 N N . ALA E 1 124 ? -38.625 62.659 29.978 1.00 46.14 124 ALA E N 1
ATOM 6940 C CA . ALA E 1 124 ? -37.506 63.546 29.701 1.00 46.37 124 ALA E CA 1
ATOM 6941 C C . ALA E 1 124 ? -36.873 64.120 30.978 1.00 44.97 124 ALA E C 1
ATOM 6942 O O . ALA E 1 124 ? -35.655 64.242 31.057 1.00 45.17 124 ALA E O 1
ATOM 6944 N N . LYS E 1 125 ? -37.700 64.464 31.967 1.00 43.50 125 LYS E N 1
ATOM 6945 C CA . LYS E 1 125 ? -37.214 65.047 33.227 1.00 42.44 125 LYS E CA 1
ATOM 6946 C C . LYS E 1 125 ? -37.869 64.363 34.450 1.00 39.68 125 LYS E C 1
ATOM 6947 O O . LYS E 1 125 ? -38.708 64.953 35.128 1.00 39.67 125 LYS E O 1
ATOM 6953 N N . PRO E 1 126 ? -37.496 63.103 34.728 1.00 37.47 126 PRO E N 1
ATOM 6954 C CA . PRO E 1 126 ? -38.147 62.382 35.833 1.00 35.36 126 PRO E CA 1
ATOM 6955 C C . PRO E 1 126 ? -37.661 62.697 37.254 1.00 34.25 126 PRO E C 1
ATOM 6956 O O . PRO E 1 126 ? -38.294 62.274 38.239 1.00 32.47 126 PRO E O 1
ATOM 6960 N N . PHE E 1 127 ? -36.514 63.353 37.371 1.00 33.62 127 PHE E N 1
ATOM 6961 C CA . PHE E 1 127 ? -35.921 63.548 38.688 1.00 33.37 127 PHE E CA 1
ATOM 6962 C C . PHE E 1 127 ? -36.008 65.024 39.039 1.00 34.21 127 PHE E C 1
ATOM 6963 O O . PHE E 1 127 ? -35.660 65.865 38.219 1.00 35.68 127 PHE E O 1
ATOM 6971 N N . SER E 1 128 ? -36.461 65.342 40.250 1.00 32.93 128 SER E N 1
ATOM 6972 C CA . SER E 1 128 ? -36.626 66.753 40.619 1.00 35.13 128 SER E CA 1
ATOM 6973 C C . SER E 1 128 ? -35.264 67.418 40.651 1.00 35.77 128 SER E C 1
ATOM 6974 O O . SER E 1 128 ? -34.240 66.743 40.708 1.00 34.69 128 SER E O 1
ATOM 6977 N N . GLY E 1 129 ? -35.259 68.745 40.611 1.00 38.43 129 GLY E N 1
ATOM 6978 C CA . GLY E 1 129 ? -34.036 69.507 40.809 1.00 40.42 129 GLY E CA 1
ATOM 6979 C C . GLY E 1 129 ? -34.408 70.847 41.401 1.00 43.17 129 GLY E C 1
ATOM 6980 O O . GLY E 1 129 ? -35.581 71.077 41.700 1.00 43.67 129 GLY E O 1
ATOM 6981 N N . PRO E 1 130 ? -33.411 71.732 41.583 1.00 44.92 130 PRO E N 1
ATOM 6982 C CA . PRO E 1 130 ? -33.633 73.096 42.072 1.00 47.19 130 PRO E CA 1
ATOM 6983 C C . PRO E 1 130 ? -34.761 73.775 41.301 1.00 48.51 130 PRO E C 1
ATOM 6984 O O . PRO E 1 130 ? -34.731 73.801 40.075 1.00 49.09 130 PRO E O 1
ATOM 6988 N N . GLY E 1 131 ? -35.767 74.264 42.023 1.00 49.19 131 GLY E N 1
ATOM 6989 C CA . GLY E 1 131 ? -36.865 75.021 41.425 1.00 50.28 131 GLY E CA 1
ATOM 6990 C C . GLY E 1 131 ? -37.852 74.225 40.589 1.00 49.51 131 GLY E C 1
ATOM 6991 O O . GLY E 1 131 ? -38.687 74.814 39.893 1.00 50.58 131 GLY E O 1
ATOM 6992 N N . ARG E 1 132 ? -37.768 72.890 40.658 1.00 46.88 132 ARG E N 1
ATOM 6993 C CA . ARG E 1 132 ? -38.625 72.022 39.855 1.00 45.76 132 ARG E CA 1
ATOM 6994 C C . ARG E 1 132 ? -38.885 70.697 40.548 1.00 43.11 132 ARG E C 1
ATOM 6995 O O . ARG E 1 132 ? -37.967 69.898 40.723 1.00 42.12 132 ARG E O 1
ATOM 7003 N N . THR E 1 133 ? -40.142 70.457 40.907 1.00 42.10 133 THR E N 1
ATOM 7004 C CA . THR E 1 133 ? -40.528 69.190 41.528 1.00 40.38 133 THR E CA 1
ATOM 7005 C C . THR E 1 133 ? -40.824 68.112 40.466 1.00 39.85 133 THR E C 1
ATOM 7006 O O . THR E 1 133 ? -41.026 68.431 39.280 1.00 40.92 133 THR E O 1
ATOM 7010 N N . SER E 1 134 ? -40.831 66.844 40.899 1.00 37.90 134 SER E N 1
ATOM 7011 C CA . SER E 1 134 ? -41.155 65.725 40.020 1.00 36.97 134 SER E CA 1
ATOM 7012 C C . SER E 1 134 ? -42.470 65.078 40.442 1.00 36.27 134 SER E C 1
ATOM 7013 O O . SER E 1 134 ? -42.602 64.606 41.578 1.00 34.84 134 SER E O 1
ATOM 7016 N N . ASP E 1 135 ? -43.436 65.060 39.529 1.00 36.73 135 ASP E N 1
ATOM 7017 C CA . ASP E 1 135 ? -44.704 64.365 39.755 1.00 37.10 135 ASP E CA 1
ATOM 7018 C C . ASP E 1 135 ? -44.482 62.888 40.088 1.00 35.34 135 ASP E C 1
ATOM 7019 O O . ASP E 1 135 ? -45.184 62.313 40.932 1.00 34.46 135 ASP E O 1
ATOM 7024 N N . MET E 1 136 ? -43.495 62.284 39.430 1.00 34.11 136 MET E N 1
ATOM 7025 C CA . MET E 1 136 ? -43.214 60.867 39.617 1.00 32.75 136 MET E CA 1
ATOM 7026 C C . MET E 1 136 ? -42.665 60.587 40.998 1.00 30.74 136 MET E C 1
ATOM 7027 O O . MET E 1 136 ? -43.178 59.730 41.696 1.00 30.12 136 MET E O 1
ATOM 7032 N N . GLU E 1 137 ? -41.620 61.302 41.403 1.00 30.33 137 GLU E N 1
ATOM 7033 C CA . GLU E 1 137 ? -41.091 61.147 42.765 1.00 28.57 137 GLU E CA 1
ATOM 7034 C C . GLU E 1 137 ? -42.210 61.344 43.790 1.00 27.73 137 GLU E C 1
ATOM 7035 O O . GLU E 1 137 ? -42.300 60.596 44.755 1.00 25.94 137 GLU E O 1
ATOM 7041 N N . ASP E 1 138 ? -43.076 62.326 43.555 1.00 27.12 138 ASP E N 1
ATOM 7042 C CA . ASP E 1 138 ? -44.150 62.623 44.518 1.00 27.37 138 ASP E CA 1
ATOM 7043 C C . ASP E 1 138 ? -45.211 61.511 44.609 1.00 25.76 138 ASP E C 1
ATOM 7044 O O . ASP E 1 138 ? -45.615 61.141 45.717 1.00 24.41 138 ASP E O 1
ATOM 7049 N N . LEU E 1 139 ? -45.649 60.982 43.468 1.00 24.94 139 LEU E N 1
ATOM 7050 C CA . LEU E 1 139 ? -46.592 59.842 43.460 1.00 25.26 139 LEU E CA 1
ATOM 7051 C C . LEU E 1 139 ? -45.960 58.590 44.059 1.00 23.43 139 LEU E C 1
ATOM 7052 O O . LEU E 1 139 ? -46.577 57.903 44.844 1.00 22.59 139 LEU E O 1
ATOM 7057 N N . VAL E 1 140 ? -44.703 58.321 43.726 1.00 22.26 140 VAL E N 1
ATOM 7058 C CA . VAL E 1 140 ? -44.047 57.157 44.300 1.00 21.73 140 VAL E CA 1
ATOM 7059 C C . VAL E 1 140 ? -43.916 57.283 45.804 1.00 21.15 140 VAL E C 1
ATOM 7060 O O . VAL E 1 140 ? -44.117 56.320 46.516 1.00 22.06 140 VAL E O 1
ATOM 7064 N N . ALA E 1 141 ? -43.579 58.468 46.297 1.00 21.28 141 ALA E N 1
ATOM 7065 C CA . ALA E 1 141 ? -43.506 58.647 47.753 1.00 20.91 141 ALA E CA 1
ATOM 7066 C C . ALA E 1 141 ? -44.879 58.376 48.394 1.00 21.24 141 ALA E C 1
ATOM 7067 O O . ALA E 1 141 ? -44.987 57.724 49.446 1.00 21.56 141 ALA E O 1
ATOM 7069 N N . PHE E 1 142 ? -45.922 58.899 47.775 1.00 20.89 142 PHE E N 1
ATOM 7070 C CA . PHE E 1 142 ? -47.253 58.756 48.352 1.00 22.32 142 PHE E CA 1
ATOM 7071 C C . PHE E 1 142 ? -47.672 57.290 48.354 1.00 22.81 142 PHE E C 1
ATOM 7072 O O . PHE E 1 142 ? -48.047 56.711 49.399 1.00 22.76 142 PHE E O 1
ATOM 7080 N N . ILE E 1 143 ? -47.569 56.649 47.186 1.00 22.43 143 ILE E N 1
ATOM 7081 C CA . ILE E 1 143 ? -47.984 55.249 47.074 1.00 22.10 143 ILE E CA 1
ATOM 7082 C C . ILE E 1 143 ? -47.086 54.340 47.911 1.00 21.39 143 ILE E C 1
ATOM 7083 O O . ILE E 1 143 ? -47.584 53.425 48.556 1.00 21.82 143 ILE E O 1
ATOM 7088 N N . ALA E 1 144 ? -45.768 54.569 47.923 1.00 20.39 144 ALA E N 1
ATOM 7089 C CA . ALA E 1 144 ? -44.903 53.662 48.701 1.00 20.64 144 ALA E CA 1
ATOM 7090 C C . ALA E 1 144 ? -45.262 53.729 50.180 1.00 20.92 144 ALA E C 1
ATOM 7091 O O . ALA E 1 144 ? -45.322 52.706 50.886 1.00 22.35 144 ALA E O 1
ATOM 7093 N N . ASN E 1 145 ? -45.436 54.945 50.658 1.00 21.24 145 ASN E N 1
ATOM 7094 C CA . ASN E 1 145 ? -45.839 55.136 52.052 1.00 21.45 145 ASN E CA 1
ATOM 7095 C C . ASN E 1 145 ? -47.153 54.432 52.451 1.00 23.80 145 ASN E C 1
ATOM 7096 O O . ASN E 1 145 ? -47.327 54.078 53.620 1.00 24.00 145 ASN E O 1
ATOM 7101 N N . LYS E 1 146 ? -48.057 54.197 51.493 1.00 25.03 146 LYS E N 1
ATOM 7102 C CA . LYS E 1 146 ? -49.252 53.360 51.759 1.00 27.05 146 LYS E CA 1
ATOM 7103 C C . LYS E 1 146 ? -48.907 51.876 51.934 1.00 27.38 146 LYS E C 1
ATOM 7104 O O . LYS E 1 146 ? -49.798 51.068 52.165 1.00 29.55 146 LYS E O 1
ATOM 7110 N N . SER E 1 147 ? -47.626 51.524 51.806 1.00 26.91 147 SER E N 1
ATOM 7111 C CA . SER E 1 147 ? -47.189 50.171 52.137 1.00 27.38 147 SER E CA 1
ATOM 7112 C C . SER E 1 147 ? -46.247 50.179 53.326 1.00 27.37 147 SER E C 1
ATOM 7113 O O . SER E 1 147 ? -45.647 49.169 53.631 1.00 28.34 147 SER E O 1
ATOM 7116 N N . ASP E 1 148 ? -46.129 51.312 54.020 1.00 28.00 148 ASP E N 1
ATOM 7117 C CA . ASP E 1 148 ? -45.273 51.371 55.196 1.00 29.08 148 ASP E CA 1
ATOM 7118 C C . ASP E 1 148 ? -45.734 50.285 56.156 1.00 29.25 148 ASP E C 1
ATOM 7119 O O . ASP E 1 148 ? -46.944 50.134 56.411 1.00 30.51 148 ASP E O 1
ATOM 7124 N N . GLY E 1 149 ? -44.782 49.498 56.645 1.00 29.06 149 GLY E N 1
ATOM 7125 C CA . GLY E 1 149 ? -45.071 48.400 57.561 1.00 29.20 149 GLY E CA 1
ATOM 7126 C C . GLY E 1 149 ? -45.461 47.075 56.920 1.00 30.07 149 GLY E C 1
ATOM 7127 O O . GLY E 1 149 ? -45.553 46.056 57.609 1.00 29.90 149 GLY E O 1
ATOM 7128 N N . VAL E 1 150 ? -45.681 47.067 55.604 1.00 29.54 150 VAL E N 1
ATOM 7129 C CA . VAL E 1 150 ? -46.015 45.837 54.877 1.00 30.58 150 VAL E CA 1
ATOM 7130 C C . VAL E 1 150 ? -44.738 45.122 54.424 1.00 30.51 150 VAL E C 1
ATOM 7131 O O . VAL E 1 150 ? -43.758 45.761 54.053 1.00 28.77 150 VAL E O 1
ATOM 7135 N N . LYS E 1 151 ? -44.762 43.792 54.453 1.00 31.05 151 LYS E N 1
ATOM 7136 C CA . LYS E 1 151 ? -43.627 43.006 54.000 1.00 31.20 151 LYS E CA 1
ATOM 7137 C C . LYS E 1 151 ? -43.582 42.919 52.499 1.00 30.23 151 LYS E C 1
ATOM 7138 O O . LYS E 1 151 ? -44.610 42.705 51.831 1.00 30.89 151 LYS E O 1
ATOM 7144 N N . ILE E 1 152 ? -42.372 43.018 51.979 1.00 28.92 152 ILE E N 1
ATOM 7145 C CA . ILE E 1 152 ? -42.139 42.845 50.562 1.00 29.11 152 ILE E CA 1
ATOM 7146 C C . ILE E 1 152 ? -42.445 41.402 50.144 1.00 31.06 152 ILE E C 1
ATOM 7147 O O . ILE E 1 152 ? -42.039 40.433 50.804 1.00 31.34 152 ILE E O 1
ATOM 7152 N N . LYS E 1 153 ? -43.189 41.266 49.055 1.00 32.56 153 LYS E N 1
ATOM 7153 C CA . LYS E 1 153 ? -43.555 39.937 48.516 1.00 35.54 153 LYS E CA 1
ATOM 7154 C C . LYS E 1 153 ? -43.933 40.062 47.057 1.00 35.79 153 LYS E C 1
ATOM 7155 O O . LYS E 1 153 ? -45.041 40.465 46.745 1.00 37.00 153 LYS E O 1
ATOM 7161 N N . VAL E 1 154 ? -43.007 39.760 46.160 1.00 36.36 154 VAL E N 1
ATOM 7162 C CA . VAL E 1 154 ? -43.350 39.616 44.743 1.00 37.82 154 VAL E CA 1
ATOM 7163 C C . VAL E 1 154 ? -43.397 38.126 44.448 1.00 40.17 154 VAL E C 1
ATOM 7164 O O . VAL E 1 154 ? -42.601 37.358 44.995 1.00 41.46 154 VAL E O 1
ATOM 7168 N N . ALA E 1 155 ? -44.345 37.720 43.609 1.00 42.06 155 ALA E N 1
ATOM 7169 C CA . ALA E 1 155 ? -44.519 36.321 43.231 1.00 43.82 155 ALA E CA 1
ATOM 7170 C C . ALA E 1 155 ? -44.209 36.145 41.746 1.00 44.43 155 ALA E C 1
ATOM 7171 O O . ALA E 1 155 ? -44.634 36.954 40.905 1.00 44.29 155 ALA E O 1
ATOM 7173 N N . LEU E 1 156 ? -43.455 35.102 41.420 1.00 44.06 156 LEU E N 1
ATOM 7174 C CA . LEU E 1 156 ? -43.137 34.838 40.033 1.00 44.19 156 LEU E CA 1
ATOM 7175 C C . LEU E 1 156 ? -44.259 33.955 39.487 1.00 46.17 156 LEU E C 1
ATOM 7176 O O . LEU E 1 156 ? -44.042 32.823 39.058 1.00 47.24 156 LEU E O 1
ATOM 7181 N N . ALA E 1 157 ? -45.468 34.507 39.513 1.00 46.19 157 ALA E N 1
ATOM 7182 C CA . ALA E 1 157 ? -46.682 33.744 39.238 1.00 47.95 157 ALA E CA 1
ATOM 7183 C C . ALA E 1 157 ? -46.873 33.367 37.753 1.00 48.44 157 ALA E C 1
ATOM 7184 O O . ALA E 1 157 ? -47.459 32.331 37.444 1.00 50.72 157 ALA E O 1
ATOM 7186 N N . THR E 1 158 ? -46.344 34.187 36.844 1.00 46.40 158 THR E N 1
ATOM 7187 C CA . THR E 1 158 ? -46.573 34.004 35.405 1.00 46.81 158 THR E CA 1
ATOM 7188 C C . THR E 1 158 ? -45.265 33.694 34.670 1.00 45.75 158 THR E C 1
ATOM 7189 O O . THR E 1 158 ? -44.185 33.944 35.205 1.00 43.26 158 THR E O 1
ATOM 7193 N N . PRO E 1 159 ? -45.349 33.126 33.445 1.00 46.68 159 PRO E N 1
ATOM 7194 C CA . PRO E 1 159 ? -44.122 32.969 32.644 1.00 45.66 159 PRO E CA 1
ATOM 7195 C C . PRO E 1 159 ? -43.402 34.307 32.419 1.00 43.21 159 PRO E C 1
ATOM 7196 O O . PRO E 1 159 ? -42.151 34.352 32.424 1.00 41.96 159 PRO E O 1
ATOM 7200 N N . GLN E 1 160 ? -44.184 35.378 32.247 1.00 41.88 160 GLN E N 1
ATOM 7201 C CA . GLN E 1 160 ? -43.665 36.743 32.018 1.00 39.80 160 GLN E CA 1
ATOM 7202 C C . GLN E 1 160 ? -42.827 37.249 33.197 1.00 37.34 160 GLN E C 1
ATOM 7203 O O . GLN E 1 160 ? -41.754 37.831 33.008 1.00 34.43 160 GLN E O 1
ATOM 7209 N N . GLU E 1 161 ? -43.305 37.015 34.416 1.00 36.88 161 GLU E N 1
ATOM 7210 C CA . GLU E 1 161 ? -42.531 37.392 35.607 1.00 36.08 161 GLU E CA 1
ATOM 7211 C C . GLU E 1 161 ? -41.273 36.521 35.751 1.00 35.32 161 GLU E C 1
ATOM 7212 O O . GLU E 1 161 ? -40.197 37.021 36.084 1.00 32.98 161 GLU E O 1
ATOM 7218 N N . LYS E 1 162 ? -41.399 35.220 35.479 1.00 37.15 162 LYS E N 1
ATOM 7219 C CA . LYS E 1 162 ? -40.234 34.326 35.512 1.00 37.66 162 LYS E CA 1
ATOM 7220 C C . LYS E 1 162 ? -39.166 34.741 34.509 1.00 36.34 162 LYS E C 1
ATOM 7221 O O . LYS E 1 162 ? -37.974 34.709 34.827 1.00 36.06 162 LYS E O 1
ATOM 7227 N N . GLU E 1 163 ? -39.591 35.135 33.310 1.00 36.99 163 GLU E N 1
ATOM 7228 C CA . GLU E 1 163 ? -38.680 35.616 32.277 1.00 36.82 163 GLU E CA 1
ATOM 7229 C C . GLU E 1 163 ? -38.023 36.960 32.657 1.00 34.00 163 GLU E C 1
ATOM 7230 O O . GLU E 1 163 ? -36.815 37.183 32.433 1.00 31.28 163 GLU E O 1
ATOM 7236 N N . MET E 1 164 ? -38.828 37.856 33.217 1.00 32.36 164 MET E N 1
ATOM 7237 C CA . MET E 1 164 ? -38.340 39.156 33.655 1.00 30.39 164 MET E CA 1
ATOM 7238 C C . MET E 1 164 ? -37.300 38.993 34.726 1.00 28.46 164 MET E C 1
ATOM 7239 O O . MET E 1 164 ? -36.280 39.671 34.685 1.00 27.06 164 MET E O 1
ATOM 7244 N N . TYR E 1 165 ? -37.559 38.111 35.687 1.00 27.21 165 TYR E N 1
ATOM 7245 C CA . TYR E 1 165 ? -36.583 37.803 36.728 1.00 26.66 165 TYR E CA 1
ATOM 7246 C C . TYR E 1 165 ? -35.271 37.353 36.136 1.00 25.60 165 TYR E C 1
ATOM 7247 O O . TYR E 1 165 ? -34.222 37.752 36.614 1.00 24.58 165 TYR E O 1
ATOM 7256 N N . ALA E 1 166 ? -35.344 36.474 35.139 1.00 26.11 166 ALA E N 1
ATOM 7257 C CA . ALA E 1 166 ? -34.167 35.949 34.503 1.00 25.98 166 ALA E CA 1
ATOM 7258 C C . ALA E 1 166 ? -33.397 37.031 33.761 1.00 24.80 166 ALA E C 1
ATOM 7259 O O . ALA E 1 166 ? -32.160 37.014 33.755 1.00 24.13 166 ALA E O 1
ATOM 7261 N N . ILE E 1 167 ? -34.121 37.932 33.093 1.00 24.02 167 ILE E N 1
ATOM 7262 C CA . ILE E 1 167 ? -33.486 39.128 32.518 1.00 23.61 167 ILE E CA 1
ATOM 7263 C C . ILE E 1 167 ? -32.782 39.946 33.616 1.00 22.02 167 ILE E C 1
ATOM 7264 O O . ILE E 1 167 ? -31.611 40.338 33.465 1.00 21.34 167 ILE E O 1
ATOM 7269 N N . GLY E 1 168 ? -33.488 40.184 34.715 1.00 21.08 168 GLY E N 1
ATOM 7270 C CA . GLY E 1 168 ? -32.932 40.987 35.830 1.00 20.60 168 GLY E CA 1
ATOM 7271 C C . GLY E 1 168 ? -31.637 40.372 36.324 1.00 21.60 168 GLY E C 1
ATOM 7272 O O . GLY E 1 168 ? -30.649 41.061 36.535 1.00 19.24 168 GLY E O 1
ATOM 7273 N N . GLU E 1 169 ? -31.636 39.047 36.468 1.00 22.65 169 GLU E N 1
ATOM 7274 C CA . GLU E 1 169 ? -30.470 38.355 36.971 1.00 23.29 169 GLU E CA 1
ATOM 7275 C C . GLU E 1 169 ? -29.312 38.515 35.997 1.00 22.51 169 GLU E C 1
ATOM 7276 O O . GLU E 1 169 ? -28.208 38.744 36.398 1.00 22.50 169 GLU E O 1
ATOM 7282 N N . ALA E 1 170 ? -29.581 38.349 34.701 1.00 22.65 170 ALA E N 1
ATOM 7283 C CA . ALA E 1 170 ? -28.552 38.495 33.684 1.00 22.28 170 ALA E CA 1
ATOM 7284 C C . ALA E 1 170 ? -27.996 39.920 33.741 1.00 21.16 170 ALA E C 1
ATOM 7285 O O . ALA E 1 170 ? -26.805 40.111 33.655 1.00 21.37 170 ALA E O 1
ATOM 7287 N N . LEU E 1 171 ? -28.873 40.896 33.879 1.00 20.91 171 LEU E N 1
ATOM 7288 C CA . LEU E 1 171 ? -28.459 42.295 33.870 1.00 20.73 171 LEU E CA 1
ATOM 7289 C C . LEU E 1 171 ? -27.538 42.559 35.071 1.00 20.17 171 LEU E C 1
ATOM 7290 O O . LEU E 1 171 ? -26.563 43.297 34.958 1.00 20.96 171 LEU E O 1
ATOM 7295 N N . PHE E 1 172 ? -27.864 41.920 36.195 1.00 18.60 172 PHE E N 1
ATOM 7296 C CA . PHE E 1 172 ? -27.096 42.073 37.451 1.00 17.93 172 PHE E CA 1
ATOM 7297 C C . PHE E 1 172 ? -25.671 41.544 37.321 1.00 17.16 172 PHE E C 1
ATOM 7298 O O . PHE E 1 172 ? -24.754 42.132 37.871 1.00 17.47 172 PHE E O 1
ATOM 7306 N N . PHE E 1 173 ? -25.476 40.459 36.565 1.00 17.67 173 PHE E N 1
ATOM 7307 C CA . PHE E 1 173 ? -24.151 39.865 36.396 1.00 18.14 173 PHE E CA 1
ATOM 7308 C C . PHE E 1 173 ? -23.486 40.261 35.092 1.00 18.58 173 PHE E C 1
ATOM 7309 O O . PHE E 1 173 ? -22.385 39.807 34.815 1.00 19.12 173 PHE E O 1
ATOM 7317 N N . ARG E 1 174 ? -24.137 41.114 34.309 1.00 18.63 174 ARG E N 1
ATOM 7318 C CA A ARG E 1 174 ? -23.620 41.522 33.005 0.35 19.24 174 ARG E CA 1
ATOM 7319 C CA B ARG E 1 174 ? -23.615 41.533 33.010 0.65 19.46 174 ARG E CA 1
ATOM 7320 C C . ARG E 1 174 ? -22.362 42.397 33.111 1.00 18.62 174 ARG E C 1
ATOM 7321 O O . ARG E 1 174 ? -22.425 43.555 33.575 1.00 18.61 174 ARG E O 1
ATOM 7336 N N . ARG E 1 175 ? -21.220 41.852 32.672 1.00 18.19 175 ARG E N 1
ATOM 7337 C CA . ARG E 1 175 ? -19.952 42.594 32.708 1.00 17.32 175 ARG E CA 1
ATOM 7338 C C . ARG E 1 175 ? -19.932 43.585 31.559 1.00 19.73 175 ARG E C 1
ATOM 7339 O O . ARG E 1 175 ? -19.949 43.174 30.414 1.00 19.40 175 ARG E O 1
ATOM 7347 N N . SER E 1 176 ? -19.818 44.881 31.865 1.00 19.83 176 SER E N 1
ATOM 7348 C CA . SER E 1 176 ? -20.232 45.905 30.907 1.00 22.21 176 SER E CA 1
ATOM 7349 C C . SER E 1 176 ? -19.219 47.031 30.798 1.00 22.51 176 SER E C 1
ATOM 7350 O O . SER E 1 176 ? -18.556 47.376 31.771 1.00 22.51 176 SER E O 1
ATOM 7353 N N . SER E 1 177 ? -19.117 47.599 29.598 1.00 24.32 177 SER E N 1
ATOM 7354 C CA . SER E 1 177 ? -18.438 48.863 29.369 1.00 25.18 177 SER E CA 1
ATOM 7355 C C . SER E 1 177 ? -16.934 48.823 29.672 1.00 25.40 177 SER E C 1
ATOM 7356 O O . SER E 1 177 ? -16.324 47.735 29.726 1.00 25.80 177 SER E O 1
ATOM 7359 N N . ILE E 1 178 ? -16.341 49.996 29.889 1.00 25.60 178 ILE E N 1
ATOM 7360 C CA . ILE E 1 178 ? -14.889 50.143 29.798 1.00 26.09 178 ILE E CA 1
ATOM 7361 C C . ILE E 1 178 ? -14.139 49.676 31.051 1.00 24.77 178 ILE E C 1
ATOM 7362 O O . ILE E 1 178 ? -12.938 49.400 30.964 1.00 25.63 178 ILE E O 1
ATOM 7367 N N . ASN E 1 179 ? -14.833 49.590 32.188 1.00 23.35 179 ASN E N 1
ATOM 7368 C CA . ASN E 1 179 ? -14.225 49.030 33.398 1.00 22.84 179 ASN E CA 1
ATOM 7369 C C . ASN E 1 179 ? -14.677 47.594 33.663 1.00 21.05 179 ASN E C 1
ATOM 7370 O O . ASN E 1 179 ? -14.335 47.045 34.699 1.00 20.36 179 ASN E O 1
ATOM 7375 N N . ASP E 1 180 ? -15.454 47.005 32.755 1.00 21.09 180 ASP E N 1
ATOM 7376 C CA . ASP E 1 180 ? -15.905 45.615 32.903 1.00 20.77 180 ASP E CA 1
ATOM 7377 C C . ASP E 1 180 ? -16.923 45.432 34.054 1.00 20.24 180 ASP E C 1
ATOM 7378 O O . ASP E 1 180 ? -17.307 44.308 34.353 1.00 20.13 180 ASP E O 1
ATOM 7383 N N . PHE E 1 181 ? -17.319 46.519 34.709 1.00 18.66 181 PHE E N 1
ATOM 7384 C CA . PHE E 1 181 ? -18.137 46.393 35.912 1.00 18.48 181 PHE E CA 1
ATOM 7385 C C . PHE E 1 181 ? -19.471 45.712 35.654 1.00 17.31 181 PHE E C 1
ATOM 7386 O O . PHE E 1 181 ? -20.061 45.873 34.601 1.00 18.14 181 PHE E O 1
ATOM 7394 N N . SER E 1 182 ? -19.921 44.904 36.602 1.00 17.36 182 SER E N 1
ATOM 7395 C CA . SER E 1 182 ? -21.335 44.490 36.667 1.00 17.38 182 SER E CA 1
ATOM 7396 C C . SER E 1 182 ? -21.890 44.949 38.010 1.00 17.06 182 SER E C 1
ATOM 7397 O O . SER E 1 182 ? -21.133 45.189 38.917 1.00 16.59 182 SER E O 1
ATOM 7400 N N . CYS E 1 183 ? -23.208 44.922 38.195 1.00 16.43 183 CYS E N 1
ATOM 7401 C CA . CYS E 1 183 ? -23.731 45.105 39.564 1.00 17.98 183 CYS E CA 1
ATOM 7402 C C . CYS E 1 183 ? -23.053 44.212 40.613 1.00 18.77 183 CYS E C 1
ATOM 7403 O O . CYS E 1 183 ? -22.798 44.661 41.742 1.00 20.43 183 CYS E O 1
ATOM 7406 N N . SER E 1 184 ? -22.796 42.960 40.260 1.00 18.68 184 SER E N 1
ATOM 7407 C CA . SER E 1 184 ? -22.211 41.991 41.188 1.00 19.42 184 SER E CA 1
ATOM 7408 C C . SER E 1 184 ? -20.746 42.274 41.499 1.00 19.23 184 SER E C 1
ATOM 7409 O O . SER E 1 184 ? -20.208 41.700 42.460 1.00 21.00 184 SER E O 1
ATOM 7412 N N . THR E 1 185 ? -20.098 43.164 40.753 1.00 18.83 185 THR E N 1
ATOM 7413 C CA . THR E 1 185 ? -18.709 43.586 41.106 1.00 20.33 185 THR E CA 1
ATOM 7414 C C . THR E 1 185 ? -18.736 44.211 42.520 1.00 19.80 185 THR E C 1
ATOM 7415 O O . THR E 1 185 ? -17.833 43.959 43.366 1.00 18.61 185 THR E O 1
ATOM 7419 N N . CYS E 1 186 ? -19.758 45.034 42.744 1.00 18.63 186 CYS E N 1
ATOM 7420 C CA . CYS E 1 186 ? -19.878 45.781 43.988 1.00 18.22 186 CYS E CA 1
ATOM 7421 C C . CYS E 1 186 ? -20.869 45.219 44.982 1.00 18.89 186 CYS E C 1
ATOM 7422 O O . CYS E 1 186 ? -20.763 45.518 46.193 1.00 19.89 186 CYS E O 1
ATOM 7425 N N . HIS E 1 187 ? -21.829 44.419 44.520 1.00 17.13 187 HIS E N 1
ATOM 7426 C CA . HIS E 1 187 ? -22.948 43.994 45.397 1.00 18.66 187 HIS E CA 1
ATOM 7427 C C . HIS E 1 187 ? -22.991 42.468 45.370 1.00 19.69 187 HIS E C 1
ATOM 7428 O O . HIS E 1 187 ? -24.034 41.842 45.654 1.00 19.30 187 HIS E O 1
ATOM 7435 N N . GLY E 1 188 ? -21.862 41.853 45.018 1.00 18.99 188 GLY E N 1
ATOM 7436 C CA . GLY E 1 188 ? -21.818 40.401 44.985 1.00 22.22 188 GLY E CA 1
ATOM 7437 C C . GLY E 1 188 ? -21.226 39.662 46.174 1.00 23.54 188 GLY E C 1
ATOM 7438 O O . GLY E 1 188 ? -21.163 38.435 46.152 1.00 25.85 188 GLY E O 1
ATOM 7439 N N . ALA E 1 189 ? -20.807 40.369 47.228 1.00 23.28 189 ALA E N 1
ATOM 7440 C CA . ALA E 1 189 ? -20.069 39.731 48.327 1.00 25.08 189 ALA E CA 1
ATOM 7441 C C . ALA E 1 189 ? -20.576 40.315 49.622 1.00 25.71 189 ALA E C 1
ATOM 7442 O O . ALA E 1 189 ? -21.150 41.390 49.608 1.00 25.01 189 ALA E O 1
ATOM 7444 N N . ALA E 1 190 ? -20.367 39.597 50.726 1.00 27.30 190 ALA E N 1
ATOM 7445 C CA . ALA E 1 190 ? -20.763 40.079 52.033 1.00 27.11 190 ALA E CA 1
ATOM 7446 C C . ALA E 1 190 ? -19.660 40.847 52.739 1.00 27.27 190 ALA E C 1
ATOM 7447 O O . ALA E 1 190 ? -18.491 40.429 52.761 1.00 27.35 190 ALA E O 1
ATOM 7449 N N . GLY E 1 191 ? -20.064 41.947 53.364 1.00 26.36 191 GLY E N 1
ATOM 7450 C CA . GLY E 1 191 ? -19.206 42.648 54.306 1.00 27.37 191 GLY E CA 1
ATOM 7451 C C . GLY E 1 191 ? -18.079 43.457 53.712 1.00 25.87 191 GLY E C 1
ATOM 7452 O O . GLY E 1 191 ? -17.097 43.756 54.411 1.00 27.08 191 GLY E O 1
ATOM 7453 N N . LYS E 1 192 ? -18.230 43.841 52.445 1.00 24.11 192 LYS E N 1
ATOM 7454 C CA . LYS E 1 192 ? -17.179 44.571 51.732 1.00 22.81 192 LYS E CA 1
ATOM 7455 C C . LYS E 1 192 ? -17.562 46.053 51.646 1.00 22.05 192 LYS E C 1
ATOM 7456 O O . LYS E 1 192 ? -18.690 46.445 52.003 1.00 20.44 192 LYS E O 1
ATOM 7462 N N . ARG E 1 193 ? -16.626 46.867 51.187 1.00 20.44 193 ARG E N 1
ATOM 7463 C CA . ARG E 1 193 ? -16.892 48.287 51.011 1.00 20.31 193 ARG E CA 1
ATOM 7464 C C . ARG E 1 193 ? -16.060 48.849 49.857 1.00 20.62 193 ARG E C 1
ATOM 7465 O O . ARG E 1 193 ? -14.996 48.292 49.523 1.00 20.66 193 ARG E O 1
ATOM 7473 N N . ILE E 1 194 ? -16.539 49.960 49.292 1.00 20.05 194 ILE E N 1
ATOM 7474 C CA . ILE E 1 194 ? -15.783 50.709 48.271 1.00 21.23 194 ILE E CA 1
ATOM 7475 C C . ILE E 1 194 ? -15.394 52.046 48.896 1.00 22.52 194 ILE E C 1
ATOM 7476 O O . ILE E 1 194 ? -16.262 52.794 49.358 1.00 21.94 194 ILE E O 1
ATOM 7481 N N . ARG E 1 195 ? -14.088 52.299 48.984 1.00 23.89 195 ARG E N 1
ATOM 7482 C CA . ARG E 1 195 ? -13.560 53.286 49.913 1.00 25.24 195 ARG E CA 1
ATOM 7483 C C . ARG E 1 195 ? -14.241 53.063 51.272 1.00 25.09 195 ARG E C 1
ATOM 7484 O O . ARG E 1 195 ? -14.221 51.932 51.773 1.00 25.20 195 ARG E O 1
ATOM 7492 N N . LEU E 1 196 ? -14.872 54.074 51.844 1.00 24.83 196 LEU E N 1
ATOM 7493 C CA . LEU E 1 196 ? -15.545 53.875 53.126 1.00 25.09 196 LEU E CA 1
ATOM 7494 C C . LEU E 1 196 ? -17.062 53.819 53.007 1.00 24.83 196 LEU E C 1
ATOM 7495 O O . LEU E 1 196 ? -17.787 54.134 53.974 1.00 24.75 196 LEU E O 1
ATOM 7500 N N . GLN E 1 197 ? -17.543 53.408 51.832 1.00 23.50 197 GLN E N 1
ATOM 7501 C CA . GLN E 1 197 ? -18.965 53.158 51.646 1.00 24.63 197 GLN E CA 1
ATOM 7502 C C . GLN E 1 197 ? -19.213 51.661 51.758 1.00 22.99 197 GLN E C 1
ATOM 7503 O O . GLN E 1 197 ? -18.825 50.902 50.867 1.00 21.62 197 GLN E O 1
ATOM 7509 N N . ALA E 1 198 ? -19.882 51.228 52.827 1.00 23.56 198 ALA E N 1
ATOM 7510 C CA . ALA E 1 198 ? -20.270 49.810 52.989 1.00 22.81 198 ALA E CA 1
ATOM 7511 C C . ALA E 1 198 ? -21.215 49.374 51.875 1.00 22.11 198 ALA E C 1
ATOM 7512 O O . ALA E 1 198 ? -22.127 50.115 51.532 1.00 21.83 198 ALA E O 1
ATOM 7514 N N . LEU E 1 199 ? -20.985 48.198 51.292 1.00 21.60 199 LEU E N 1
ATOM 7515 C CA . LEU E 1 199 ? -21.838 47.701 50.180 1.00 20.56 199 LEU E CA 1
ATOM 7516 C C . LEU E 1 199 ? -22.774 46.586 50.625 1.00 20.29 199 LEU E C 1
ATOM 7517 O O . LEU E 1 199 ? -22.303 45.587 51.200 1.00 20.15 199 LEU E O 1
ATOM 7522 N N . PRO E 1 200 ? -24.096 46.720 50.341 1.00 19.35 200 PRO E N 1
ATOM 7523 C CA . PRO E 1 200 ? -25.053 45.652 50.584 1.00 19.83 200 PRO E CA 1
ATOM 7524 C C . PRO E 1 200 ? -24.828 44.516 49.582 1.00 19.79 200 PRO E C 1
ATOM 7525 O O . PRO E 1 200 ? -24.558 44.790 48.417 1.00 18.94 200 PRO E O 1
ATOM 7529 N N . GLN E 1 201 ? -24.921 43.268 50.027 1.00 20.44 201 GLN E N 1
ATOM 7530 C CA . GLN E 1 201 ? -24.865 42.153 49.097 1.00 21.97 201 GLN E CA 1
ATOM 7531 C C . GLN E 1 201 ? -26.259 41.967 48.517 1.00 22.49 201 GLN E C 1
ATOM 7532 O O . GLN E 1 201 ? -27.235 41.797 49.275 1.00 22.78 201 GLN E O 1
ATOM 7538 N N . LEU E 1 202 ? -26.362 42.035 47.199 1.00 22.41 202 LEU E N 1
ATOM 7539 C CA . LEU E 1 202 ? -27.689 42.042 46.550 1.00 23.22 202 LEU E CA 1
ATOM 7540 C C . LEU E 1 202 ? -27.914 40.826 45.643 1.00 25.15 202 LEU E C 1
ATOM 7541 O O . LEU E 1 202 ? -28.992 40.690 45.057 1.00 26.10 202 LEU E O 1
ATOM 7546 N N . ASP E 1 203 ? -26.915 39.947 45.560 1.00 26.76 203 ASP E N 1
ATOM 7547 C CA . ASP E 1 203 ? -26.980 38.754 44.707 1.00 30.25 203 ASP E CA 1
ATOM 7548 C C . ASP E 1 203 ? -27.678 37.555 45.372 1.00 31.61 203 ASP E C 1
ATOM 7549 O O . ASP E 1 203 ? -28.007 36.558 44.705 1.00 33.04 203 ASP E O 1
ATOM 7554 N N . VAL E 1 204 ? -27.855 37.598 46.686 1.00 30.89 204 VAL E N 1
ATOM 7555 C CA . VAL E 1 204 ? -28.570 36.523 47.361 1.00 31.58 204 VAL E CA 1
ATOM 7556 C C . VAL E 1 204 ? -29.615 37.111 48.319 1.00 30.97 204 VAL E C 1
ATOM 7557 O O . VAL E 1 204 ? -29.438 38.227 48.812 1.00 29.82 204 VAL E O 1
ATOM 7561 N N . PRO E 1 205 ? -30.711 36.387 48.576 1.00 30.95 205 PRO E N 1
ATOM 7562 C CA . PRO E 1 205 ? -31.598 36.916 49.628 1.00 30.76 205 PRO E CA 1
ATOM 7563 C C . PRO E 1 205 ? -30.875 37.017 50.976 1.00 30.73 205 PRO E C 1
ATOM 7564 O O . PRO E 1 205 ? -29.953 36.243 51.245 1.00 31.24 205 PRO E O 1
ATOM 7568 N N . GLY E 1 206 ? -31.257 37.988 51.800 1.00 29.20 206 GLY E N 1
ATOM 7569 C CA . GLY E 1 206 ? -30.747 38.043 53.170 1.00 29.52 206 GLY E CA 1
ATOM 7570 C C . GLY E 1 206 ? -30.989 39.425 53.713 1.00 28.60 206 GLY E C 1
ATOM 7571 O O . GLY E 1 206 ? -31.675 40.223 53.074 1.00 25.94 206 GLY E O 1
ATOM 7572 N N . LYS E 1 207 ? -30.445 39.699 54.897 1.00 29.49 207 LYS E N 1
ATOM 7573 C CA . LYS E 1 207 ? -30.699 40.975 55.554 1.00 30.19 207 LYS E CA 1
ATOM 7574 C C . LYS E 1 207 ? -30.346 42.186 54.677 1.00 27.50 207 LYS E C 1
ATOM 7575 O O . LYS E 1 207 ? -31.144 43.108 54.616 1.00 26.37 207 LYS E O 1
ATOM 7581 N N . ASP E 1 208 ? -29.188 42.168 53.997 1.00 25.61 208 ASP E N 1
ATOM 7582 C CA . ASP E 1 208 ? -28.742 43.333 53.215 1.00 24.73 208 ASP E CA 1
ATOM 7583 C C . ASP E 1 208 ? -29.804 43.707 52.184 1.00 23.14 208 ASP E C 1
ATOM 7584 O O . ASP E 1 208 ? -30.128 44.887 51.999 1.00 22.20 208 ASP E O 1
ATOM 7589 N N . ALA E 1 209 ? -30.317 42.711 51.475 1.00 22.22 209 ALA E N 1
ATOM 7590 C CA . ALA E 1 209 ? -31.235 42.987 50.357 1.00 22.05 209 ALA E CA 1
ATOM 7591 C C . ALA E 1 209 ? -32.566 43.464 50.939 1.00 22.63 209 ALA E C 1
ATOM 7592 O O . ALA E 1 209 ? -33.193 44.393 50.409 1.00 22.74 209 ALA E O 1
ATOM 7594 N N . GLN E 1 210 ? -32.960 42.870 52.062 1.00 22.71 210 GLN E N 1
ATOM 7595 C CA . GLN E 1 210 ? -34.225 43.221 52.726 1.00 23.96 210 GLN E CA 1
ATOM 7596 C C . GLN E 1 210 ? -34.166 44.653 53.220 1.00 24.98 210 GLN E C 1
ATOM 7597 O O . GLN E 1 210 ? -35.109 45.412 53.037 1.00 26.22 210 GLN E O 1
ATOM 7603 N N . LEU E 1 211 ? -33.044 45.045 53.815 1.00 26.12 211 LEU E N 1
ATOM 7604 C CA . LEU E 1 211 ? -32.910 46.406 54.347 1.00 26.47 211 LEU E CA 1
ATOM 7605 C C . LEU E 1 211 ? -32.900 47.432 53.194 1.00 25.40 211 LEU E C 1
ATOM 7606 O O . LEU E 1 211 ? -33.467 48.532 53.300 1.00 26.41 211 LEU E O 1
ATOM 7611 N N . THR E 1 212 ? -32.238 47.077 52.100 1.00 26.60 212 THR E N 1
ATOM 7612 C CA . THR E 1 212 ? -32.087 48.030 51.004 1.00 25.08 212 THR E CA 1
ATOM 7613 C C . THR E 1 212 ? -33.417 48.298 50.333 1.00 23.43 212 THR E C 1
ATOM 7614 O O . THR E 1 212 ? -33.820 49.433 50.196 1.00 22.79 212 THR E O 1
ATOM 7618 N N . MET E 1 213 ? -34.094 47.257 49.875 1.00 24.26 213 MET E N 1
ATOM 7619 C CA . MET E 1 213 ? -35.358 47.459 49.172 1.00 24.57 213 MET E CA 1
ATOM 7620 C C . MET E 1 213 ? -36.499 47.973 50.090 1.00 24.81 213 MET E C 1
ATOM 7621 O O . MET E 1 213 ? -37.426 48.631 49.601 1.00 25.16 213 MET E O 1
ATOM 7626 N N . ALA E 1 214 ? -36.416 47.710 51.398 1.00 23.89 214 ALA E N 1
ATOM 7627 C CA . ALA E 1 214 ? -37.437 48.196 52.337 1.00 23.47 214 ALA E CA 1
ATOM 7628 C C . ALA E 1 214 ? -37.222 49.662 52.698 1.00 23.09 214 ALA E C 1
ATOM 7629 O O . ALA E 1 214 ? -38.035 50.262 53.443 1.00 22.76 214 ALA E O 1
ATOM 7631 N N . THR E 1 215 ? -36.142 50.256 52.177 1.00 22.55 215 THR E N 1
ATOM 7632 C CA . THR E 1 215 ? -35.864 51.664 52.468 1.00 22.76 215 THR E CA 1
ATOM 7633 C C . THR E 1 215 ? -35.756 52.577 51.246 1.00 22.40 215 THR E C 1
ATOM 7634 O O . THR E 1 215 ? -35.180 53.647 51.345 1.00 22.61 215 THR E O 1
ATOM 7638 N N . TRP E 1 216 ? -36.329 52.172 50.111 1.00 21.20 216 TRP E N 1
ATOM 7639 C CA . TRP E 1 216 ? -36.564 53.085 48.994 1.00 21.52 216 TRP E CA 1
ATOM 7640 C C . TRP E 1 216 ? -38.072 53.155 48.750 1.00 22.23 216 TRP E C 1
ATOM 7641 O O . TRP E 1 216 ? -38.757 52.144 48.881 1.00 22.74 216 TRP E O 1
ATOM 7652 N N . PRO E 1 217 ? -38.596 54.341 48.365 1.00 22.25 217 PRO E N 1
ATOM 7653 C CA . PRO E 1 217 ? -37.899 55.598 48.148 1.00 22.15 217 PRO E CA 1
ATOM 7654 C C . PRO E 1 217 ? -37.327 56.234 49.412 1.00 22.71 217 PRO E C 1
ATOM 7655 O O . PRO E 1 217 ? -37.793 55.962 50.534 1.00 21.16 217 PRO E O 1
ATOM 7659 N N . THR E 1 218 ? -36.338 57.112 49.218 1.00 23.54 218 THR E N 1
ATOM 7660 C CA . THR E 1 218 ? -35.632 57.717 50.355 1.00 24.69 218 THR E CA 1
ATOM 7661 C C . THR E 1 218 ? -35.267 59.184 50.110 1.00 24.21 218 THR E C 1
ATOM 7662 O O . THR E 1 218 ? -35.020 59.592 48.961 1.00 24.06 218 THR E O 1
ATOM 7666 N N . TYR E 1 219 ? -35.262 59.989 51.176 1.00 25.18 219 TYR E N 1
ATOM 7667 C CA . TYR E 1 219 ? -34.672 61.312 51.100 1.00 25.69 219 TYR E CA 1
ATOM 7668 C C . TYR E 1 219 ? -33.141 61.144 51.083 1.00 27.17 219 TYR E C 1
ATOM 7669 O O . TYR E 1 219 ? -32.557 60.586 52.025 1.00 29.12 219 TYR E O 1
ATOM 7678 N N . ARG E 1 220 ? -32.507 61.615 50.020 1.00 25.80 220 ARG E N 1
ATOM 7679 C CA . ARG E 1 220 ? -31.042 61.560 49.907 1.00 26.74 220 ARG E CA 1
ATOM 7680 C C . ARG E 1 220 ? -30.502 62.905 50.382 1.00 27.96 220 ARG E C 1
ATOM 7681 O O . ARG E 1 220 ? -30.653 63.908 49.690 1.00 28.50 220 ARG E O 1
ATOM 7689 N N . VAL E 1 221 ? -29.956 62.934 51.602 1.00 28.57 221 VAL E N 1
ATOM 7690 C CA . VAL E 1 221 ? -29.481 64.189 52.218 1.00 31.76 221 VAL E CA 1
ATOM 7691 C C . VAL E 1 221 ? -28.568 65.010 51.320 1.00 33.57 221 VAL E C 1
ATOM 7692 O O . VAL E 1 221 ? -28.759 66.237 51.174 1.00 34.14 221 VAL E O 1
ATOM 7696 N N . SER E 1 222 ? -27.577 64.338 50.738 1.00 34.40 222 SER E N 1
ATOM 7697 C CA . SER E 1 222 ? -26.550 64.992 49.909 1.00 37.10 222 SER E CA 1
ATOM 7698 C C . SER E 1 222 ? -27.078 65.508 48.563 1.00 37.28 222 SER E C 1
ATOM 7699 O O . SER E 1 222 ? -26.382 66.232 47.852 1.00 39.17 222 SER E O 1
ATOM 7702 N N . GLN E 1 223 ? -28.292 65.111 48.200 1.00 35.87 223 GLN E N 1
ATOM 7703 C CA . GLN E 1 223 ? -28.918 65.645 46.997 1.00 36.05 223 GLN E CA 1
ATOM 7704 C C . GLN E 1 223 ? -30.088 66.571 47.312 1.00 34.71 223 GLN E C 1
ATOM 7705 O O . GLN E 1 223 ? -30.693 67.148 46.397 1.00 35.04 223 GLN E O 1
ATOM 7711 N N . SER E 1 224 ? -30.397 66.706 48.596 1.00 33.35 224 SER E N 1
ATOM 7712 C CA . SER E 1 224 ? -31.523 67.517 49.055 1.00 33.55 224 SER E CA 1
ATOM 7713 C C . SER E 1 224 ? -32.822 67.185 48.293 1.00 31.95 224 SER E C 1
ATOM 7714 O O . SER E 1 224 ? -33.571 68.081 47.900 1.00 32.36 224 SER E O 1
ATOM 7717 N N . ALA E 1 225 ? -33.084 65.892 48.101 1.00 29.15 225 ALA E N 1
ATOM 7718 C CA . ALA E 1 225 ? -34.213 65.446 47.270 1.00 27.97 225 ALA E CA 1
ATOM 7719 C C . ALA E 1 225 ? -34.649 64.041 47.617 1.00 26.66 225 ALA E C 1
ATOM 7720 O O . ALA E 1 225 ? -33.811 63.203 47.940 1.00 25.56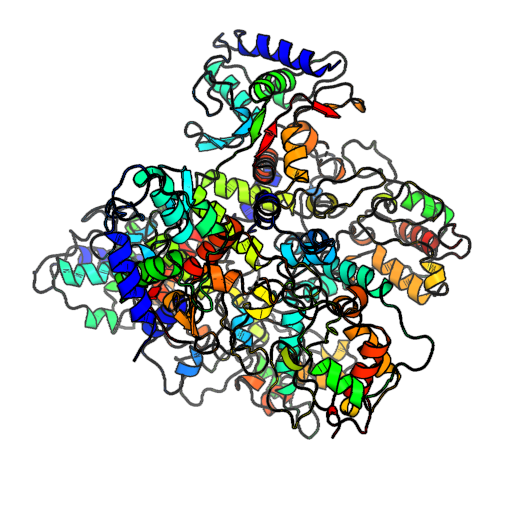 225 ALA E O 1
ATOM 7722 N N . LEU E 1 226 ? -35.951 63.766 47.516 1.00 25.00 226 LEU E N 1
ATOM 7723 C CA A LEU E 1 226 ? -36.408 62.380 47.637 0.59 24.02 226 LEU E CA 1
ATOM 7724 C CA B LEU E 1 226 ? -36.451 62.396 47.627 0.41 24.24 226 LEU E CA 1
ATOM 7725 C C . LEU E 1 226 ? -36.176 61.691 46.302 1.00 23.92 226 LEU E C 1
ATOM 7726 O O . LEU E 1 226 ? -36.483 62.245 45.245 1.00 25.84 226 LEU E O 1
ATOM 7735 N N . ARG E 1 227 ? -35.589 60.496 46.353 1.00 22.17 227 ARG E N 1
ATOM 7736 C CA . ARG E 1 227 ? -35.241 59.755 45.144 1.00 22.66 227 ARG E CA 1
ATOM 7737 C C . ARG E 1 227 ? -35.860 58.369 45.160 1.00 21.85 227 ARG E C 1
ATOM 7738 O O . ARG E 1 227 ? -36.014 57.775 46.243 1.00 21.22 227 ARG E O 1
ATOM 7746 N N . THR E 1 228 ? -36.180 57.858 43.970 1.00 21.85 228 THR E N 1
ATOM 7747 C CA . THR E 1 228 ? -36.772 56.526 43.833 1.00 22.08 228 THR E CA 1
ATOM 7748 C C . THR E 1 228 ? -35.766 55.514 43.275 1.00 21.48 228 THR E C 1
ATOM 7749 O O . THR E 1 228 ? -34.664 55.895 42.817 1.00 19.95 228 THR E O 1
ATOM 7753 N N . MET E 1 229 ? -36.156 54.234 43.280 1.00 20.96 229 MET E N 1
ATOM 7754 C CA . MET E 1 229 ? -35.310 53.177 42.726 1.00 21.73 229 MET E CA 1
ATOM 7755 C C . MET E 1 229 ? -34.871 53.524 41.278 1.00 22.46 229 MET E C 1
ATOM 7756 O O . MET E 1 229 ? -33.742 53.239 40.898 1.00 21.92 229 MET E O 1
ATOM 7761 N N . GLN E 1 230 ? -35.732 54.187 40.496 1.00 23.37 230 GLN E N 1
ATOM 7762 C CA . GLN E 1 230 ? -35.321 54.600 39.121 1.00 24.48 230 GLN E CA 1
ATOM 7763 C C . GLN E 1 230 ? -34.056 55.455 39.178 1.00 24.51 230 GLN E C 1
ATOM 7764 O O . GLN E 1 230 ? -33.160 55.322 38.328 1.00 24.81 230 GLN E O 1
ATOM 7770 N N . HIS E 1 231 ? -33.994 56.375 40.145 1.00 23.98 231 HIS E N 1
ATOM 7771 C CA . HIS E 1 231 ? -32.800 57.222 40.294 1.00 24.30 231 HIS E CA 1
ATOM 7772 C C . HIS E 1 231 ? -31.572 56.478 40.818 1.00 23.32 231 HIS E C 1
ATOM 7773 O O . HIS E 1 231 ? -30.438 56.716 40.364 1.00 22.57 231 HIS E O 1
ATOM 7780 N N . ARG E 1 232 ? -31.784 55.584 41.781 1.00 21.79 232 ARG E N 1
ATOM 7781 C CA . ARG E 1 232 ? -30.688 54.755 42.270 1.00 21.29 232 ARG E CA 1
ATOM 7782 C C . ARG E 1 232 ? -30.035 53.967 41.132 1.00 22.42 232 ARG E C 1
ATOM 7783 O O . ARG E 1 232 ? -28.794 53.915 41.062 1.00 22.29 232 ARG E O 1
ATOM 7791 N N . MET E 1 233 ? -30.860 53.367 40.263 1.00 23.38 233 MET E N 1
ATOM 7792 C CA . MET E 1 233 ? -30.356 52.588 39.113 1.00 24.71 233 MET E CA 1
ATOM 7793 C C . MET E 1 233 ? -29.560 53.459 38.130 1.00 24.62 233 MET E C 1
ATOM 7794 O O . MET E 1 233 ? -28.494 53.052 37.653 1.00 23.36 233 MET E O 1
ATOM 7799 N N . TRP E 1 234 ? -30.104 54.634 37.808 1.00 25.06 234 TRP E N 1
ATOM 7800 C CA . TRP E 1 234 ? -29.407 55.651 36.992 1.00 25.44 234 TRP E CA 1
ATOM 7801 C C . TRP E 1 234 ? -28.057 56.007 37.623 1.00 24.82 234 TRP E C 1
ATOM 7802 O O . TRP E 1 234 ? -27.047 56.062 36.937 1.00 23.87 234 TRP E O 1
ATOM 7813 N N . ASP E 1 235 ? -28.041 56.225 38.937 1.00 24.19 235 ASP E N 1
ATOM 7814 C CA . ASP E 1 235 ? -26.801 56.510 39.669 1.00 24.00 235 ASP E CA 1
ATOM 7815 C C . ASP E 1 235 ? -25.760 55.388 39.615 1.00 22.79 235 ASP E C 1
ATOM 7816 O O . ASP E 1 235 ? -24.596 55.642 39.436 1.00 22.87 235 ASP E O 1
ATOM 7834 N N . TYR E 1 237 ? -25.601 52.922 37.317 1.00 22.02 237 TYR E N 1
ATOM 7835 C CA . TYR E 1 237 ? -25.151 52.808 35.930 1.00 23.09 237 TYR E CA 1
ATOM 7836 C C . TYR E 1 237 ? -24.143 53.908 35.571 1.00 24.50 237 TYR E C 1
ATOM 7837 O O . TYR E 1 237 ? -23.147 53.657 34.883 1.00 24.95 237 TYR E O 1
ATOM 7846 N N . ARG E 1 238 ? -24.363 55.107 36.101 1.00 25.54 238 ARG E N 1
ATOM 7847 C CA . ARG E 1 238 ? -23.406 56.201 35.984 1.00 28.19 238 ARG E CA 1
ATOM 7848 C C . ARG E 1 238 ? -22.013 55.806 36.470 1.00 28.84 238 ARG E C 1
ATOM 7849 O O . ARG E 1 238 ? -21.037 55.931 35.715 1.00 27.13 238 ARG E O 1
ATOM 7857 N N . GLN E 1 239 ? -21.929 55.324 37.713 1.00 28.44 239 GLN E N 1
ATOM 7858 C CA . GLN E 1 239 ? -20.675 54.818 38.304 1.00 30.82 239 GLN E CA 1
ATOM 7859 C C . GLN E 1 239 ? -20.042 53.599 37.614 1.00 30.39 239 GLN E C 1
ATOM 7860 O O . GLN E 1 239 ? -18.818 53.386 37.713 1.00 31.41 239 GLN E O 1
ATOM 7866 N N . MET E 1 240 ? -20.854 52.830 36.889 1.00 29.48 240 MET E N 1
ATOM 7867 C CA . MET E 1 240 ? -20.347 51.713 36.085 1.00 29.34 240 MET E CA 1
ATOM 7868 C C . MET E 1 240 ? -19.814 52.165 34.739 1.00 28.34 240 MET E C 1
ATOM 7869 O O . MET E 1 240 ? -19.438 51.340 33.900 1.00 27.72 240 MET E O 1
ATOM 7874 N N . ARG E 1 241 ? -19.805 53.469 34.503 1.00 27.38 241 ARG E N 1
ATOM 7875 C CA . ARG E 1 241 ? -19.339 53.992 33.223 1.00 27.63 241 ARG E CA 1
ATOM 7876 C C . ARG E 1 241 ? -20.218 53.563 32.035 1.00 26.71 241 ARG E C 1
ATOM 7877 O O . ARG E 1 241 ? -19.732 53.498 30.892 1.00 26.34 241 ARG E O 1
ATOM 7885 N N . MET E 1 242 ? -21.497 53.289 32.318 1.00 25.95 242 MET E N 1
ATOM 7886 C CA . MET E 1 242 ? -22.489 52.978 31.289 1.00 26.09 242 MET E CA 1
ATOM 7887 C C . MET E 1 242 ? -23.240 54.268 30.940 1.00 27.08 242 MET E C 1
ATOM 7888 O O . MET E 1 242 ? -23.227 55.210 31.712 1.00 27.17 242 MET E O 1
ATOM 7893 N N . PRO E 1 243 ? -23.888 54.326 29.765 1.00 28.38 243 PRO E N 1
ATOM 7894 C CA . PRO E 1 243 ? -24.677 55.494 29.476 1.00 29.05 243 PRO E CA 1
ATOM 7895 C C . PRO E 1 243 ? -25.849 55.530 30.429 1.00 28.61 243 PRO E C 1
ATOM 7896 O O . PRO E 1 243 ? -26.109 54.549 31.117 1.00 27.97 243 PRO E O 1
ATOM 7900 N N . ALA E 1 244 ? -26.539 56.663 30.476 1.00 29.89 244 ALA E N 1
ATOM 7901 C CA . ALA E 1 244 ? -27.736 56.797 31.317 1.00 30.61 244 ALA E CA 1
ATOM 7902 C C . ALA E 1 244 ? -28.853 55.881 30.812 1.00 30.73 244 ALA E C 1
ATOM 7903 O O . ALA E 1 244 ? -29.162 55.904 29.612 1.00 31.13 244 ALA E O 1
ATOM 7905 N N . PRO E 1 245 ? -29.458 55.070 31.707 1.00 30.09 245 PRO E N 1
ATOM 7906 C CA . PRO E 1 245 ? -30.593 54.262 31.255 1.00 30.41 245 PRO E CA 1
ATOM 7907 C C . PRO E 1 245 ? -31.798 55.162 30.984 1.00 30.80 245 PRO E C 1
ATOM 7908 O O . PRO E 1 245 ? -31.973 56.153 31.684 1.00 30.23 245 PRO E O 1
ATOM 7912 N N . ASP E 1 246 ? -32.581 54.837 29.958 1.00 31.46 246 ASP E N 1
ATOM 7913 C CA . ASP E 1 246 ? -33.838 55.543 29.695 1.00 32.34 246 ASP E CA 1
ATOM 7914 C C . ASP E 1 246 ? -34.761 55.382 30.904 1.00 31.20 246 ASP E C 1
ATOM 7915 O O . ASP E 1 246 ? -34.904 54.287 31.438 1.00 30.00 246 ASP E O 1
ATOM 7920 N N . TYR E 1 247 ? -35.387 56.454 31.348 1.00 30.51 247 TYR E N 1
ATOM 7921 C CA . TYR E 1 247 ? -36.334 56.327 32.465 1.00 29.89 247 TYR E CA 1
ATOM 7922 C C . TYR E 1 247 ? -37.500 55.356 32.169 1.00 29.92 247 TYR E C 1
ATOM 7923 O O . TYR E 1 247 ? -38.039 55.366 31.067 1.00 31.15 247 TYR E O 1
ATOM 7932 N N . ALA E 1 248 ? -37.871 54.531 33.160 1.00 29.26 248 ALA E N 1
ATOM 7933 C CA . ALA E 1 248 ? -38.965 53.542 33.051 1.00 29.18 248 ALA E CA 1
ATOM 7934 C C . ALA E 1 248 ? -38.709 52.497 31.971 1.00 30.51 248 ALA E C 1
ATOM 7935 O O . ALA E 1 248 ? -39.631 52.010 31.303 1.00 31.63 248 ALA E O 1
ATOM 7937 N N . SER E 1 249 ? -37.431 52.163 31.804 1.00 29.39 249 SER E N 1
ATOM 7938 C CA . SER E 1 249 ? -37.007 51.231 30.790 1.00 30.12 249 SER E CA 1
ATOM 7939 C C . SER E 1 249 ? -37.190 49.795 31.289 1.00 29.66 249 SER E C 1
ATOM 7940 O O . SER E 1 249 ? -37.310 49.542 32.500 1.00 27.27 249 SER E O 1
ATOM 7943 N N . GLU E 1 250 ? -37.185 48.853 30.346 1.00 30.40 250 GLU E N 1
ATOM 7944 C CA . GLU E 1 250 ? -37.361 47.448 30.671 1.00 31.71 250 GLU E CA 1
ATOM 7945 C C . GLU E 1 250 ? -36.211 46.938 31.528 1.00 28.82 250 GLU E C 1
ATOM 7946 O O . GLU E 1 250 ? -36.418 46.112 32.425 1.00 28.02 250 GLU E O 1
ATOM 7952 N N . ALA E 1 251 ? -35.007 47.438 31.252 1.00 27.62 251 ALA E N 1
ATOM 7953 C CA . ALA E 1 251 ? -33.815 47.060 31.998 1.00 25.52 251 ALA E CA 1
ATOM 7954 C C . ALA E 1 251 ? -33.998 47.345 33.482 1.00 24.41 251 ALA E C 1
ATOM 7955 O O . ALA E 1 251 ? -33.711 46.506 34.339 1.00 23.43 251 ALA E O 1
ATOM 7957 N N . VAL E 1 252 ? -34.473 48.545 33.791 1.00 23.86 252 VAL E N 1
ATOM 7958 C CA . VAL E 1 252 ? -34.684 48.942 35.207 1.00 23.56 252 VAL E CA 1
ATOM 7959 C C . VAL E 1 252 ? -35.805 48.162 35.871 1.00 23.30 252 VAL E C 1
ATOM 7960 O O . VAL E 1 252 ? -35.696 47.729 37.041 1.00 22.23 252 VAL E O 1
ATOM 7964 N N . THR E 1 253 ? -36.861 47.888 35.113 1.00 24.16 253 THR E N 1
ATOM 7965 C CA . THR E 1 253 ? -37.914 46.996 35.642 1.00 24.17 253 THR E CA 1
ATOM 7966 C C . THR E 1 253 ? -37.376 45.583 35.985 1.00 23.50 253 THR E C 1
ATOM 7967 O O . THR E 1 253 ? -37.674 45.024 37.061 1.00 21.94 253 THR E O 1
ATOM 7971 N N . ALA E 1 254 ? -36.542 45.047 35.099 1.00 22.43 254 ALA E N 1
ATOM 7972 C CA . ALA E 1 254 ? -36.025 43.705 35.254 1.00 22.52 254 ALA E CA 1
ATOM 7973 C C . ALA E 1 254 ? -35.138 43.637 36.488 1.00 21.17 254 ALA E C 1
ATOM 7974 O O . ALA E 1 254 ? -35.285 42.722 37.295 1.00 21.49 254 ALA E O 1
ATOM 7976 N N . LEU E 1 255 ? -34.184 44.571 36.591 1.00 20.35 255 LEU E N 1
ATOM 7977 C CA . LEU E 1 255 ? -33.322 44.688 37.791 1.00 19.97 255 LEU E CA 1
ATOM 7978 C C . LEU E 1 255 ? -34.142 44.918 39.070 1.00 19.92 255 LEU E C 1
ATOM 7979 O O . LEU E 1 255 ? -33.881 44.306 40.129 1.00 20.25 255 LEU E O 1
ATOM 7984 N N . THR E 1 256 ? -35.145 45.779 38.987 1.00 19.30 256 THR E N 1
ATOM 7985 C CA . THR E 1 256 ? -36.024 45.990 40.149 1.00 20.35 256 THR E CA 1
ATOM 7986 C C . THR E 1 256 ? -36.703 44.720 40.616 1.00 20.56 256 THR E C 1
ATOM 7987 O O . THR E 1 256 ? -36.740 44.481 41.811 1.00 19.37 256 THR E O 1
ATOM 7991 N N . LEU E 1 257 ? -37.222 43.906 39.699 1.00 21.80 257 LEU E N 1
ATOM 7992 C CA . LEU E 1 257 ? -37.857 42.648 40.113 1.00 22.14 257 LEU E CA 1
ATOM 7993 C C . LEU E 1 257 ? -36.853 41.695 40.737 1.00 21.94 257 LEU E C 1
ATOM 7994 O O . LEU E 1 257 ? -37.154 41.065 41.750 1.00 22.77 257 LEU E O 1
ATOM 7999 N N . TYR E 1 258 ? -35.679 41.581 40.117 1.00 20.98 258 TYR E N 1
ATOM 8000 C CA . TYR E 1 258 ? -34.613 40.733 40.639 1.00 21.74 258 TYR E CA 1
ATOM 8001 C C . TYR E 1 258 ? -34.302 41.109 42.105 1.00 21.39 258 TYR E C 1
ATOM 8002 O O . TYR E 1 258 ? -34.316 40.256 43.000 1.00 22.39 258 TYR E O 1
ATOM 8011 N N . LEU E 1 259 ? -34.081 42.395 42.342 1.00 20.60 259 LEU E N 1
ATOM 8012 C CA . LEU E 1 259 ? -33.692 42.915 43.659 1.00 20.38 259 LEU E CA 1
ATOM 8013 C C . LEU E 1 259 ? -34.828 42.723 44.660 1.00 21.75 259 LEU E C 1
ATOM 8014 O O . LEU E 1 259 ? -34.591 42.329 45.824 1.00 22.28 259 LEU E O 1
ATOM 8019 N N . THR E 1 260 ? -36.062 43.001 44.223 1.00 21.80 260 THR E N 1
ATOM 8020 C CA A THR E 1 260 ? -37.207 42.930 45.133 0.17 22.91 260 THR E CA 1
ATOM 8021 C CA B THR E 1 260 ? -37.212 42.949 45.110 0.83 22.79 260 THR E CA 1
ATOM 8022 C C . THR E 1 260 ? -37.450 41.496 45.557 1.00 24.37 260 THR E C 1
ATOM 8023 O O . THR E 1 260 ? -37.841 41.234 46.704 1.00 25.53 260 THR E O 1
ATOM 8030 N N . LYS E 1 261 ? -37.200 40.555 44.647 1.00 25.30 261 LYS E N 1
ATOM 8031 C CA . LYS E 1 261 ? -37.315 39.129 45.003 1.00 26.62 261 LYS E CA 1
ATOM 8032 C C . LYS E 1 261 ? -36.310 38.758 46.093 1.00 26.91 261 LYS E C 1
ATOM 8033 O O . LYS E 1 261 ? -36.658 38.034 47.026 1.00 27.10 261 LYS E O 1
ATOM 8039 N N . GLN E 1 262 ? -35.073 39.264 45.973 1.00 25.80 262 GLN E N 1
ATOM 8040 C CA . GLN E 1 262 ? -34.024 39.020 46.988 1.00 25.98 262 GLN E CA 1
ATOM 8041 C C . GLN E 1 262 ? -34.400 39.620 48.347 1.00 26.37 262 GLN E C 1
ATOM 8042 O O . GLN E 1 262 ? -33.949 39.127 49.389 1.00 25.99 262 GLN E O 1
ATOM 8048 N N . ALA E 1 263 ? -35.197 40.694 48.316 1.00 26.03 263 ALA E N 1
ATOM 8049 C CA . ALA E 1 263 ? -35.634 41.433 49.526 1.00 25.85 263 ALA E CA 1
ATOM 8050 C C . ALA E 1 263 ? -36.919 40.903 50.148 1.00 27.42 263 ALA E C 1
ATOM 8051 O O . ALA E 1 263 ? -37.487 41.537 51.066 1.00 26.83 263 ALA E O 1
ATOM 8053 N N . GLU E 1 264 ? -37.399 39.759 49.667 1.00 28.90 264 GLU E N 1
ATOM 8054 C CA . GLU E 1 264 ? -38.647 39.199 50.183 1.00 31.07 264 GLU E CA 1
ATOM 8055 C C . GLU E 1 264 ? -38.656 39.199 51.708 1.00 30.78 264 GLU E C 1
ATOM 8056 O O . GLU E 1 264 ? -37.713 38.713 52.329 1.00 31.71 264 GLU E O 1
ATOM 8062 N N . GLY E 1 265 ? -39.728 39.705 52.314 1.00 30.80 265 GLY E N 1
ATOM 8063 C CA . GLY E 1 265 ? -39.871 39.663 53.777 1.00 31.23 265 GLY E CA 1
ATOM 8064 C C . GLY E 1 265 ? -39.374 40.923 54.473 1.00 31.29 265 GLY E C 1
ATOM 8065 O O . GLY E 1 265 ? -39.607 41.098 55.666 1.00 32.29 265 GLY E O 1
ATOM 8066 N N . GLY E 1 266 ? -38.663 41.786 53.738 1.00 29.70 266 GLY E N 1
ATOM 8067 C CA . GLY E 1 266 ? -38.267 43.106 54.255 1.00 29.40 266 GLY E CA 1
ATOM 8068 C C . GLY E 1 266 ? -39.481 43.960 54.601 1.00 29.32 266 GLY E C 1
ATOM 8069 O O . GLY E 1 266 ? -40.432 44.006 53.849 1.00 30.08 266 GLY E O 1
ATOM 8070 N N . GLU E 1 267 ? -39.452 44.642 55.737 1.00 29.70 267 GLU E N 1
ATOM 8071 C CA . GLU E 1 267 ? -40.590 45.460 56.139 1.00 30.53 267 GLU E CA 1
ATOM 8072 C C . GLU E 1 267 ? -40.385 46.895 55.658 1.00 28.73 267 GLU E C 1
ATOM 8073 O O . GLU E 1 267 ? -39.432 47.559 56.073 1.00 28.25 267 GLU E O 1
ATOM 8079 N N . LEU E 1 268 ? -41.272 47.380 54.793 1.00 27.43 268 LEU E N 1
ATOM 8080 C CA . LEU E 1 268 ? -41.125 48.714 54.219 1.00 26.66 268 LEU E CA 1
ATOM 8081 C C . LEU E 1 268 ? -41.175 49.792 55.315 1.00 26.91 268 LEU E C 1
ATOM 8082 O O . LEU E 1 268 ? -42.063 49.765 56.165 1.00 26.78 268 LEU E O 1
ATOM 8087 N N . LYS E 1 269 ? -40.209 50.708 55.318 1.00 27.15 269 LYS E N 1
ATOM 8088 C CA . LYS E 1 269 ? -40.291 51.901 56.185 1.00 28.24 269 LYS E CA 1
ATOM 8089 C C . LYS E 1 269 ? -39.887 53.085 55.341 1.00 27.06 269 LYS E C 1
ATOM 8090 O O . LYS E 1 269 ? -38.697 53.420 55.252 1.00 26.56 269 LYS E O 1
ATOM 8096 N N . VAL E 1 270 ? -40.886 53.689 54.706 1.00 25.89 270 VAL E N 1
ATOM 8097 C CA . VAL E 1 270 ? -40.680 54.635 53.615 1.00 26.08 270 VAL E CA 1
ATOM 8098 C C . VAL E 1 270 ? -41.686 55.790 53.740 1.00 26.09 270 VAL E C 1
ATOM 8099 O O . VAL E 1 270 ? -42.825 55.582 54.170 1.00 25.82 270 VAL E O 1
ATOM 8103 N N . PRO E 1 271 ? -41.262 57.010 53.349 1.00 26.81 271 PRO E N 1
ATOM 8104 C CA . PRO E 1 271 ? -39.933 57.303 52.805 1.00 26.64 271 PRO E CA 1
ATOM 8105 C C . PRO E 1 271 ? -38.861 57.272 53.872 1.00 26.64 271 PRO E C 1
ATOM 8106 O O . PRO E 1 271 ? -39.081 57.701 54.993 1.00 27.73 271 PRO E O 1
ATOM 8110 N N . SER E 1 272 ? -37.701 56.749 53.507 1.00 26.40 272 SER E N 1
ATOM 8111 C CA . SER E 1 272 ? -36.572 56.680 54.424 1.00 26.38 272 SER E CA 1
ATOM 8112 C C . SER E 1 272 ? -35.717 57.953 54.324 1.00 26.34 272 SER E C 1
ATOM 8113 O O . SER E 1 272 ? -36.073 58.905 53.623 1.00 25.57 272 SER E O 1
ATOM 8116 N N . ILE E 1 273 ? -34.584 57.952 55.025 1.00 25.74 273 ILE E N 1
ATOM 8117 C CA . ILE E 1 273 ? -33.573 59.003 54.902 1.00 25.79 273 ILE E CA 1
ATOM 8118 C C . ILE E 1 273 ? -32.194 58.364 54.892 1.00 26.46 273 ILE E C 1
ATOM 8119 O O . ILE E 1 273 ? -31.877 57.522 55.745 1.00 25.34 273 ILE E O 1
ATOM 8124 N N . LYS E 1 274 ? -31.396 58.771 53.916 1.00 26.22 274 LYS E N 1
ATOM 8125 C CA . LYS E 1 274 ? -30.058 58.232 53.723 1.00 28.44 274 LYS E CA 1
ATOM 8126 C C . LYS E 1 274 ? -29.097 59.382 53.467 1.00 29.97 274 LYS E C 1
ATOM 8127 O O . LYS E 1 274 ? -29.501 60.403 52.892 1.00 30.61 274 LYS E O 1
ATOM 8133 N N . SER F 2 29 ? -36.987 29.447 35.090 1.00 47.75 29 SER F N 1
ATOM 8134 C CA . SER F 2 29 ? -36.441 30.818 34.821 1.00 47.19 29 SER F CA 1
ATOM 8135 C C . SER F 2 29 ? -35.173 30.775 33.970 1.00 46.40 29 SER F C 1
ATOM 8136 O O . SER F 2 29 ? -34.060 30.589 34.477 1.00 46.11 29 SER F O 1
ATOM 8139 N N . ALA F 2 30 ? -35.373 30.945 32.665 1.00 45.46 30 ALA F N 1
ATOM 8140 C CA . ALA F 2 30 ? -34.294 31.093 31.694 1.00 44.19 30 ALA F CA 1
ATOM 8141 C C . ALA F 2 30 ? -34.676 32.197 30.708 1.00 43.11 30 ALA F C 1
ATOM 8142 O O . ALA F 2 30 ? -35.870 32.462 30.504 1.00 42.79 30 ALA F O 1
ATOM 8144 N N . VAL F 2 31 ? -33.673 32.852 30.117 1.00 46.23 31 VAL F N 1
ATOM 8145 C CA . VAL F 2 31 ? -33.928 33.837 29.059 1.00 44.50 31 VAL F CA 1
ATOM 8146 C C . VAL F 2 31 ? -32.937 33.754 27.882 1.00 43.48 31 VAL F C 1
ATOM 8147 O O . VAL F 2 31 ? -31.791 33.316 28.035 1.00 41.43 31 VAL F O 1
ATOM 8151 N N . ASP F 2 32 ? -33.425 34.180 26.716 1.00 43.97 32 ASP F N 1
ATOM 8152 C CA . ASP F 2 32 ? -32.633 34.354 25.509 1.00 44.00 32 ASP F CA 1
ATOM 8153 C C . ASP F 2 32 ? -31.601 35.437 25.734 1.00 42.35 32 ASP F C 1
ATOM 8154 O O . ASP F 2 32 ? -31.960 36.590 25.969 1.00 41.61 32 ASP F O 1
ATOM 8159 N N . PRO F 2 33 ? -30.311 35.087 25.648 1.00 41.75 33 PRO F N 1
ATOM 8160 C CA . PRO F 2 33 ? -29.307 36.135 25.856 1.00 39.95 33 PRO F CA 1
ATOM 8161 C C . PRO F 2 33 ? -29.381 37.249 24.789 1.00 40.45 33 PRO F C 1
ATOM 8162 O O . PRO F 2 33 ? -28.948 38.373 25.037 1.00 40.18 33 PRO F O 1
ATOM 8166 N N . ALA F 2 34 ? -29.955 36.940 23.631 1.00 41.75 34 ALA F N 1
ATOM 8167 C CA . ALA F 2 34 ? -30.242 37.953 22.615 1.00 42.09 34 ALA F CA 1
ATOM 8168 C C . ALA F 2 34 ? -31.353 38.890 23.084 1.00 41.77 34 ALA F C 1
ATOM 8169 O O . ALA F 2 34 ? -31.413 40.047 22.663 1.00 41.66 34 ALA F O 1
ATOM 8171 N N . ARG F 2 35 ? -32.247 38.385 23.935 1.00 41.19 35 ARG F N 1
ATOM 8172 C CA . ARG F 2 35 ? -33.313 39.212 24.477 1.00 41.13 35 ARG F CA 1
ATOM 8173 C C . ARG F 2 35 ? -32.690 40.222 25.437 1.00 39.04 35 ARG F C 1
ATOM 8174 O O . ARG F 2 35 ? -33.107 41.380 25.471 1.00 38.63 35 ARG F O 1
ATOM 8182 N N . VAL F 2 36 ? -31.704 39.766 26.214 1.00 37.54 36 VAL F N 1
ATOM 8183 C CA . VAL F 2 36 ? -31.013 40.607 27.196 1.00 35.75 36 VAL F CA 1
ATOM 8184 C C . VAL F 2 36 ? -30.264 41.718 26.457 1.00 35.66 36 VAL F C 1
ATOM 8185 O O . VAL F 2 36 ? -30.373 42.884 26.812 1.00 34.68 36 VAL F O 1
ATOM 8189 N N . ASP F 2 37 ? -29.537 41.349 25.405 1.00 36.17 37 ASP F N 1
ATOM 8190 C CA . ASP F 2 37 ? -28.902 42.342 24.537 1.00 36.66 37 ASP F CA 1
ATOM 8191 C C . ASP F 2 37 ? -29.923 43.348 23.978 1.00 36.39 37 ASP F C 1
ATOM 8192 O O . ASP F 2 37 ? -29.701 44.563 24.035 1.00 35.88 37 ASP F O 1
ATOM 8197 N N . ALA F 2 38 ? -31.039 42.837 23.459 1.00 36.09 38 ALA F N 1
ATOM 8198 C CA . ALA F 2 38 ? -32.158 43.668 23.003 1.00 35.32 38 ALA F CA 1
ATOM 8199 C C . ALA F 2 38 ? -32.681 44.632 24.083 1.00 33.73 38 ALA F C 1
ATOM 8200 O O . ALA F 2 38 ? -32.996 45.783 23.786 1.00 32.62 38 ALA F O 1
ATOM 8202 N N . VAL F 2 39 ? -32.783 44.151 25.319 1.00 31.35 39 VAL F N 1
ATOM 8203 C CA . VAL F 2 39 ? -33.258 44.969 26.435 1.00 30.22 39 VAL F CA 1
ATOM 8204 C C . VAL F 2 39 ? -32.270 46.093 26.711 1.00 28.98 39 VAL F C 1
ATOM 8205 O O . VAL F 2 39 ? -32.671 47.235 26.918 1.00 28.50 39 VAL F O 1
ATOM 8209 N N . VAL F 2 40 ? -30.978 45.766 26.701 1.00 27.59 40 VAL F N 1
ATOM 8210 C CA . VAL F 2 40 ? -29.957 46.786 26.854 1.00 27.50 40 VAL F CA 1
ATOM 8211 C C . VAL F 2 40 ? -30.113 47.852 25.749 1.00 29.44 40 VAL F C 1
ATOM 8212 O O . VAL F 2 40 ? -30.271 49.044 26.047 1.00 28.41 40 VAL F O 1
ATOM 8216 N N . LYS F 2 41 ? -30.136 47.409 24.489 1.00 31.21 41 LYS F N 1
ATOM 8217 C CA . LYS F 2 41 ? -30.191 48.326 23.343 1.00 34.48 41 LYS F CA 1
ATOM 8218 C C . LYS F 2 41 ? -31.391 49.281 23.357 1.00 35.95 41 LYS F C 1
ATOM 8219 O O . LYS F 2 41 ? -31.306 50.390 22.819 1.00 38.13 41 LYS F O 1
ATOM 8225 N N . THR F 2 42 ? -32.508 48.846 23.934 1.00 36.36 42 THR F N 1
ATOM 8226 C CA . THR F 2 42 ? -33.733 49.662 23.932 1.00 37.69 42 THR F CA 1
ATOM 8227 C C . THR F 2 42 ? -33.883 50.447 25.241 1.00 36.49 42 THR F C 1
ATOM 8228 O O . THR F 2 42 ? -34.662 51.405 25.300 1.00 37.12 42 THR F O 1
ATOM 8232 N N . SER F 2 43 ? -33.101 50.074 26.262 1.00 33.55 43 SER F N 1
ATOM 8233 C CA . SER F 2 43 ? -33.097 50.772 27.550 1.00 32.96 43 SER F CA 1
ATOM 8234 C C . SER F 2 43 ? -32.030 51.882 27.678 1.00 33.02 43 SER F C 1
ATOM 8235 O O . SER F 2 43 ? -32.058 52.672 28.633 1.00 32.70 43 SER F O 1
ATOM 8238 N N . PHE F 2 44 ? -31.110 51.951 26.708 1.00 33.04 44 PHE F N 1
ATOM 8239 C CA . PHE F 2 44 ? -30.001 52.890 26.736 1.00 33.39 44 PHE F CA 1
ATOM 8240 C C . PHE F 2 44 ? -29.926 53.569 25.378 1.00 36.51 44 PHE F C 1
ATOM 8241 O O . PHE F 2 44 ? -29.103 53.179 24.513 1.00 36.91 44 PHE F O 1
ATOM 8249 N N . THR F 2 45 ? -30.808 54.546 25.161 1.00 38.73 45 THR F N 1
ATOM 8250 C CA . THR F 2 45 ? -30.889 55.226 23.852 1.00 42.68 45 THR F CA 1
ATOM 8251 C C . THR F 2 45 ? -30.318 56.648 23.866 1.00 44.44 45 THR F C 1
ATOM 8252 O O . THR F 2 45 ? -30.238 57.296 22.828 1.00 45.90 45 THR F O 1
ATOM 8256 N N . LYS F 2 46 ? -29.925 57.147 25.033 1.00 45.68 46 LYS F N 1
ATOM 8257 C CA . LYS F 2 46 ? -29.230 58.443 25.092 1.00 48.35 46 LYS F CA 1
ATOM 8258 C C . LYS F 2 46 ? -27.724 58.204 25.180 1.00 48.71 46 LYS F C 1
ATOM 8259 O O . LYS F 2 46 ? -27.164 57.966 26.257 1.00 48.13 46 LYS F O 1
ATOM 8265 N N . LEU F 2 47 ? -27.077 58.248 24.023 1.00 50.38 47 LEU F N 1
ATOM 8266 C CA . LEU F 2 47 ? -25.659 57.931 23.936 1.00 50.90 47 LEU F CA 1
ATOM 8267 C C . LEU F 2 47 ? -24.812 59.189 23.667 1.00 52.83 47 LEU F C 1
ATOM 8268 O O . LEU F 2 47 ? -25.040 59.879 22.670 1.00 53.99 47 LEU F O 1
ATOM 8273 N N . PRO F 2 48 ? -23.851 59.504 24.575 1.00 52.92 48 PRO F N 1
ATOM 8274 C CA . PRO F 2 48 ? -22.874 60.581 24.346 1.00 54.86 48 PRO F CA 1
ATOM 8275 C C . PRO F 2 48 ? -22.032 60.333 23.085 1.00 56.40 48 PRO F C 1
ATOM 8276 O O . PRO F 2 48 ? -21.995 59.205 22.574 1.00 55.65 48 PRO F O 1
ATOM 8280 N N . GLU F 2 49 ? -21.363 61.371 22.589 1.00 58.44 49 GLU F N 1
ATOM 8281 C CA . GLU F 2 49 ? -20.469 61.219 21.439 1.00 60.30 49 GLU F CA 1
ATOM 8282 C C . GLU F 2 49 ? -19.351 60.209 21.758 1.00 59.38 49 GLU F C 1
ATOM 8283 O O . GLU F 2 49 ? -18.562 60.422 22.680 1.00 59.38 49 GLU F O 1
ATOM 8289 N N . GLY F 2 50 ? -19.317 59.100 21.018 1.00 58.79 50 GLY F N 1
ATOM 8290 C CA . GLY F 2 50 ? -18.283 58.063 21.181 1.00 58.21 50 GLY F CA 1
ATOM 8291 C C . GLY F 2 50 ? -18.530 57.040 22.285 1.00 55.64 50 GLY F C 1
ATOM 8292 O O . GLY F 2 50 ? -17.585 56.441 22.812 1.00 55.57 50 GLY F O 1
ATOM 8293 N N . TRP F 2 51 ? -19.802 56.822 22.612 1.00 54.13 51 TRP F N 1
ATOM 8294 C CA . TRP F 2 51 ? -20.207 55.958 23.724 1.00 51.83 51 TRP F CA 1
ATOM 8295 C C . TRP F 2 51 ? -21.121 54.801 23.302 1.00 50.52 51 TRP F C 1
ATOM 8296 O O . TRP F 2 51 ? -21.479 53.944 24.121 1.00 49.22 51 TRP F O 1
ATOM 8307 N N . GLU F 2 52 ? -21.534 54.795 22.041 1.00 50.92 52 GLU F N 1
ATOM 8308 C CA . GLU F 2 52 ? -22.356 53.703 21.508 1.00 50.06 52 GLU F CA 1
ATOM 8309 C C . GLU F 2 52 ? -21.677 52.337 21.727 1.00 47.99 52 GLU F C 1
ATOM 8310 O O . GLU F 2 52 ? -22.334 51.343 22.075 1.00 47.98 52 GLU F O 1
ATOM 8316 N N . SER F 2 53 ? -20.353 52.314 21.559 1.00 46.93 53 SER F N 1
ATOM 8317 C CA . SER F 2 53 ? -19.507 51.136 21.813 1.00 44.67 53 SER F CA 1
ATOM 8318 C C . SER F 2 53 ? -19.595 50.545 23.226 1.00 41.27 53 SER F C 1
ATOM 8319 O O . SER F 2 53 ? -19.334 49.353 23.440 1.00 39.85 53 SER F O 1
ATOM 8322 N N . ARG F 2 54 ? -19.951 51.375 24.191 1.00 38.36 54 ARG F N 1
ATOM 8323 C CA . ARG F 2 54 ? -19.986 50.929 25.584 1.00 35.28 54 ARG F CA 1
ATOM 8324 C C . ARG F 2 54 ? -21.060 49.898 25.926 1.00 32.87 54 ARG F C 1
ATOM 8325 O O . ARG F 2 54 ? -20.980 49.255 26.977 1.00 31.47 54 ARG F O 1
ATOM 8333 N N . LEU F 2 55 ? -22.063 49.757 25.065 1.00 32.19 55 LEU F N 1
ATOM 8334 C CA . LEU F 2 55 ? -23.083 48.701 25.227 1.00 30.75 55 LEU F CA 1
ATOM 8335 C C . LEU F 2 55 ? -22.661 47.332 24.649 1.00 30.66 55 LEU F C 1
ATOM 8336 O O . LEU F 2 55 ? -23.380 46.350 24.825 1.00 29.32 55 LEU F O 1
ATOM 8341 N N . GLN F 2 56 ? -21.517 47.296 23.952 1.00 30.71 56 GLN F N 1
ATOM 8342 C CA . GLN F 2 56 ? -20.952 46.052 23.379 1.00 31.42 56 GLN F CA 1
ATOM 8343 C C . GLN F 2 56 ? -20.271 45.224 24.464 1.00 29.95 56 GLN F C 1
ATOM 8344 O O . GLN F 2 56 ? -19.814 45.777 25.464 1.00 29.59 56 GLN F O 1
ATOM 8350 N N . GLN F 2 57 ? -20.205 43.908 24.281 1.00 28.38 57 GLN F N 1
ATOM 8351 C CA . GLN F 2 57 ? -19.342 43.087 25.125 1.00 26.41 57 GLN F CA 1
ATOM 8352 C C . GLN F 2 57 ? -18.347 42.360 24.243 1.00 27.76 57 GLN F C 1
ATOM 8353 O O . GLN F 2 57 ? -18.706 41.951 23.136 1.00 29.08 57 GLN F O 1
ATOM 8359 N N . ASP F 2 58 ? -17.118 42.177 24.722 1.00 26.80 58 ASP F N 1
ATOM 8360 C CA . ASP F 2 58 ? -16.200 41.291 24.013 1.00 28.52 58 ASP F CA 1
ATOM 8361 C C . ASP F 2 58 ? -16.453 39.877 24.521 1.00 26.24 58 ASP F C 1
ATOM 8362 O O . ASP F 2 58 ? -17.288 39.676 25.399 1.00 23.45 58 ASP F O 1
ATOM 8367 N N . GLU F 2 59 ? -15.767 38.889 23.954 1.00 26.55 59 GLU F N 1
ATOM 8368 C CA . GLU F 2 59 ? -16.052 37.498 24.332 1.00 25.45 59 GLU F CA 1
ATOM 8369 C C . GLU F 2 59 ? -15.736 37.211 25.804 1.00 23.74 59 GLU F C 1
ATOM 8370 O O . GLU F 2 59 ? -16.520 36.548 26.468 1.00 22.57 59 GLU F O 1
ATOM 8376 N N . THR F 2 60 ? -14.634 37.736 26.341 1.00 23.17 60 THR F N 1
ATOM 8377 C CA . THR F 2 60 ? -14.393 37.588 27.799 1.00 21.74 60 THR F CA 1
ATOM 8378 C C . THR F 2 60 ? -15.536 38.109 28.678 1.00 20.16 60 THR F C 1
ATOM 8379 O O . THR F 2 60 ? -15.974 37.423 29.629 1.00 18.11 60 THR F O 1
ATOM 8383 N N . GLN F 2 61 ? -15.987 39.336 28.423 1.00 20.24 61 GLN F N 1
ATOM 8384 C CA . GLN F 2 61 ? -17.133 39.890 29.175 1.00 18.83 61 GLN F CA 1
ATOM 8385 C C . GLN F 2 61 ? -18.351 38.981 29.064 1.00 19.41 61 GLN F C 1
ATOM 8386 O O . GLN F 2 61 ? -19.051 38.753 30.068 1.00 18.36 61 GLN F O 1
ATOM 8392 N N . ARG F 2 62 ? -18.616 38.477 27.865 1.00 20.22 62 ARG F N 1
ATOM 8393 C CA . ARG F 2 62 ? -19.827 37.658 27.627 1.00 22.59 62 ARG F CA 1
ATOM 8394 C C . ARG F 2 62 ? -19.786 36.345 28.412 1.00 22.55 62 ARG F C 1
ATOM 8395 O O . ARG F 2 62 ? -20.786 35.957 29.089 1.00 22.20 62 ARG F O 1
ATOM 8403 N N . ILE F 2 63 ? -18.623 35.686 28.384 1.00 21.17 63 ILE F N 1
ATOM 8404 C CA . ILE F 2 63 ? -18.441 34.398 29.080 1.00 20.20 63 ILE F CA 1
ATOM 8405 C C . ILE F 2 63 ? -18.508 34.574 30.583 1.00 19.21 63 ILE F C 1
ATOM 8406 O O . ILE F 2 63 ? -19.177 33.789 31.281 1.00 21.00 63 ILE F O 1
ATOM 8411 N N . CYS F 2 64 ? -17.813 35.590 31.087 1.00 18.65 64 CYS F N 1
ATOM 8412 C CA . CYS F 2 64 ? -17.901 35.937 32.515 1.00 18.25 64 CYS F CA 1
ATOM 8413 C C . CYS F 2 64 ? -19.315 36.305 32.955 1.00 18.10 64 CYS F C 1
ATOM 8414 O O . CYS F 2 64 ? -19.708 35.973 34.052 1.00 18.54 64 CYS F O 1
ATOM 8417 N N . SER F 2 65 ? -20.076 36.977 32.099 1.00 17.54 65 SER F N 1
ATOM 8418 C CA . SER F 2 65 ? -21.460 37.293 32.437 1.00 18.24 65 SER F CA 1
ATOM 8419 C C . SER F 2 65 ? -22.340 36.040 32.548 1.00 19.30 65 SER F C 1
ATOM 8420 O O . SER F 2 65 ? -22.998 35.817 33.571 1.00 18.55 65 SER F O 1
ATOM 8423 N N . VAL F 2 66 ? -22.332 35.206 31.511 1.00 20.05 66 VAL F N 1
ATOM 8424 C CA A VAL F 2 66 ? -23.151 33.970 31.452 0.33 20.68 66 VAL F CA 1
ATOM 8425 C CA B VAL F 2 66 ? -23.210 34.038 31.513 0.67 21.15 66 VAL F CA 1
ATOM 8426 C C . VAL F 2 66 ? -22.849 33.012 32.617 1.00 21.30 66 VAL F C 1
ATOM 8427 O O . VAL F 2 66 ? -23.724 32.299 33.119 1.00 21.62 66 VAL F O 1
ATOM 8434 N N . THR F 2 67 ? -21.586 32.967 33.020 1.00 21.10 67 THR F N 1
ATOM 8435 C CA . THR F 2 67 ? -21.160 32.040 34.077 1.00 21.81 67 THR F CA 1
ATOM 8436 C C . THR F 2 67 ? -21.161 32.701 35.469 1.00 21.17 67 THR F C 1
ATOM 8437 O O . THR F 2 67 ? -20.721 32.105 36.476 1.00 20.72 67 THR F O 1
ATOM 8441 N N . ARG F 2 68 ? -21.673 33.924 35.554 1.00 21.04 68 ARG F N 1
ATOM 8442 C CA . ARG F 2 68 ? -21.614 34.685 36.820 1.00 21.33 68 ARG F CA 1
ATOM 8443 C C . ARG F 2 68 ? -20.224 34.698 37.450 1.00 20.71 68 ARG F C 1
ATOM 8444 O O . ARG F 2 68 ? -20.074 34.469 38.667 1.00 22.05 68 ARG F O 1
ATOM 8452 N N . ASN F 2 69 ? -19.225 34.958 36.620 1.00 19.79 69 ASN F N 1
ATOM 8453 C CA . ASN F 2 69 ? -17.800 34.951 36.983 1.00 20.25 69 ASN F CA 1
ATOM 8454 C C . ASN F 2 69 ? -17.246 33.631 37.518 1.00 19.48 69 ASN F C 1
ATOM 8455 O O . ASN F 2 69 ? -16.169 33.638 38.098 1.00 19.52 69 ASN F O 1
ATOM 8460 N N . ASN F 2 70 ? -17.946 32.513 37.290 1.00 18.30 70 ASN F N 1
ATOM 8461 C CA . ASN F 2 70 ? -17.450 31.216 37.663 1.00 18.06 70 ASN F CA 1
ATOM 8462 C C . ASN F 2 70 ? -17.378 30.321 36.432 1.00 18.27 70 ASN F C 1
ATOM 8463 O O . ASN F 2 70 ? -18.173 29.377 36.301 1.00 18.90 70 ASN F O 1
ATOM 8468 N N . PRO F 2 71 ? -16.394 30.572 35.544 1.00 18.80 71 PRO F N 1
ATOM 8469 C CA . PRO F 2 71 ? -16.232 29.735 34.334 1.00 18.94 71 PRO F CA 1
ATOM 8470 C C . PRO F 2 71 ? -15.798 28.327 34.661 1.00 19.55 71 PRO F C 1
ATOM 8471 O O . PRO F 2 71 ? -15.195 28.099 35.711 1.00 20.76 71 PRO F O 1
ATOM 8475 N N . SER F 2 72 ? -16.096 27.382 33.771 1.00 19.00 72 SER F N 1
ATOM 8476 C CA . SER F 2 72 ? -15.635 26.001 33.924 1.00 20.44 72 SER F CA 1
ATOM 8477 C C . SER F 2 72 ? -14.100 25.986 33.761 1.00 19.36 72 SER F C 1
ATOM 8478 O O . SER F 2 72 ? -13.550 26.965 33.225 1.00 18.61 72 SER F O 1
ATOM 8481 N N . PRO F 2 73 ? -13.409 24.905 34.202 1.00 19.20 73 PRO F N 1
ATOM 8482 C CA . PRO F 2 73 ? -11.953 24.835 33.956 1.00 19.73 73 PRO F CA 1
ATOM 8483 C C . PRO F 2 73 ? -11.593 25.139 32.488 1.00 20.32 73 PRO F C 1
ATOM 8484 O O . PRO F 2 73 ? -10.651 25.892 32.202 1.00 21.12 73 PRO F O 1
ATOM 8488 N N . GLU F 2 74 ? -12.382 24.601 31.562 1.00 19.78 74 GLU F N 1
ATOM 8489 C CA . GLU F 2 74 ? -12.115 24.753 30.138 1.00 21.48 74 GLU F CA 1
ATOM 8490 C C . GLU F 2 74 ? -12.289 26.230 29.705 1.00 19.97 74 GLU F C 1
ATOM 8491 O O . GLU F 2 74 ? -11.462 26.778 28.970 1.00 19.47 74 GLU F O 1
ATOM 8497 N N . GLN F 2 75 ? -13.352 26.871 30.169 1.00 19.01 75 GLN F N 1
ATOM 8498 C CA . GLN F 2 75 ? -13.584 28.284 29.811 1.00 18.76 75 GLN F CA 1
ATOM 8499 C C . GLN F 2 75 ? -12.529 29.189 30.446 1.00 18.10 75 GLN F C 1
ATOM 8500 O O . GLN F 2 75 ? -12.116 30.169 29.827 1.00 18.91 75 GLN F O 1
ATOM 8506 N N . ALA F 2 76 ? -12.135 28.899 31.692 1.00 16.87 76 ALA F N 1
ATOM 8507 C CA . ALA F 2 76 ? -11.134 29.700 32.393 1.00 18.08 76 ALA F CA 1
ATOM 8508 C C . ALA F 2 76 ? -9.813 29.673 31.633 1.00 19.48 76 ALA F C 1
ATOM 8509 O O . ALA F 2 76 ? -9.172 30.730 31.407 1.00 19.59 76 ALA F O 1
ATOM 8511 N N . ALA F 2 77 ? -9.418 28.470 31.205 1.00 20.33 77 ALA F N 1
ATOM 8512 C CA . ALA F 2 77 ? -8.245 28.273 30.368 1.00 21.25 77 ALA F CA 1
ATOM 8513 C C . ALA F 2 77 ? -8.321 29.083 29.092 1.00 22.01 77 ALA F C 1
ATOM 8514 O O . ALA F 2 77 ? -7.331 29.723 28.742 1.00 22.42 77 ALA F O 1
ATOM 8516 N N . ALA F 2 78 ? -9.479 29.097 28.419 1.00 21.07 78 ALA F N 1
ATOM 8517 C CA . ALA F 2 78 ? -9.584 29.829 27.153 1.00 21.80 78 ALA F CA 1
ATOM 8518 C C . ALA F 2 78 ? -9.527 31.353 27.398 1.00 21.70 78 ALA F C 1
ATOM 8519 O O . ALA F 2 78 ? -8.905 32.084 26.619 1.00 22.08 78 ALA F O 1
ATOM 8521 N N . ILE F 2 79 ? -10.183 31.827 28.460 1.00 19.39 79 ILE F N 1
ATOM 8522 C CA . ILE F 2 79 ? -10.110 33.269 28.857 1.00 20.47 79 ILE F CA 1
ATOM 8523 C C . ILE F 2 79 ? -8.662 33.717 29.088 1.00 21.42 79 ILE F C 1
ATOM 8524 O O . ILE F 2 79 ? -8.216 34.715 28.543 1.00 21.17 79 ILE F O 1
ATOM 8529 N N . MET F 2 80 ? -7.926 32.982 29.907 1.00 22.70 80 MET F N 1
ATOM 8530 C CA . MET F 2 80 ? -6.570 33.411 30.266 1.00 26.03 80 MET F CA 1
ATOM 8531 C C . MET F 2 80 ? -5.619 33.429 29.086 1.00 26.81 80 MET F C 1
ATOM 8532 O O . MET F 2 80 ? -4.733 34.290 28.987 1.00 27.02 80 MET F O 1
ATOM 8537 N N . LYS F 2 81 ? -5.811 32.474 28.187 1.00 27.36 81 LYS F N 1
ATOM 8538 C CA . LYS F 2 81 ? -5.010 32.379 26.984 1.00 28.77 81 LYS F CA 1
ATOM 8539 C C . LYS F 2 81 ? -5.338 33.534 26.023 1.00 28.78 81 LYS F C 1
ATOM 8540 O O . LYS F 2 81 ? -4.431 34.152 25.479 1.00 29.47 81 LYS F O 1
ATOM 8546 N N . ALA F 2 82 ? -6.617 33.843 25.817 1.00 28.95 82 ALA F N 1
ATOM 8547 C CA . ALA F 2 82 ? -7.020 34.981 24.950 1.00 29.21 82 ALA F CA 1
ATOM 8548 C C . ALA F 2 82 ? -6.575 36.329 25.508 1.00 28.86 82 ALA F C 1
ATOM 8549 O O . ALA F 2 82 ? -6.278 37.251 24.750 1.00 28.97 82 ALA F O 1
ATOM 8551 N N . GLU F 2 83 ? -6.601 36.463 26.826 1.00 26.85 83 GLU F N 1
ATOM 8552 C CA . GLU F 2 83 ? -6.213 37.739 27.440 1.00 26.88 83 GLU F CA 1
ATOM 8553 C C . GLU F 2 83 ? -4.691 37.941 27.500 1.00 27.82 83 GLU F C 1
ATOM 8554 O O . GLU F 2 83 ? -4.220 39.062 27.293 1.00 28.25 83 GLU F O 1
ATOM 8560 N N . GLU F 2 84 ? -3.937 36.879 27.792 1.00 28.20 84 GLU F N 1
ATOM 8561 C CA . GLU F 2 84 ? -2.474 36.959 27.895 1.00 31.48 84 GLU F CA 1
ATOM 8562 C C . GLU F 2 84 ? -1.862 37.476 26.598 1.00 32.61 84 GLU F C 1
ATOM 8563 O O . GLU F 2 84 ? -0.884 38.216 26.630 1.00 33.45 84 GLU F O 1
ATOM 8569 N N . VAL F 2 85 ? -2.459 37.114 25.463 1.00 34.28 85 VAL F N 1
ATOM 8570 C CA . VAL F 2 85 ? -1.937 37.526 24.145 1.00 35.97 85 VAL F CA 1
ATOM 8571 C C . VAL F 2 85 ? -2.069 39.047 23.917 1.00 35.64 85 VAL F C 1
ATOM 8572 O O . VAL F 2 85 ? -1.292 39.653 23.183 1.00 36.52 85 VAL F O 1
ATOM 8576 N N . ARG F 2 86 ? -3.033 39.656 24.580 1.00 34.09 86 ARG F N 1
ATOM 8577 C CA . ARG F 2 86 ? -3.366 41.054 24.381 1.00 34.58 86 ARG F CA 1
ATOM 8578 C C . ARG F 2 86 ? -2.445 42.034 25.158 1.00 33.55 86 ARG F C 1
ATOM 8579 O O . ARG F 2 86 ? -2.513 43.247 24.953 1.00 33.00 86 ARG F O 1
ATOM 8587 N N . ILE F 2 87 ? -1.590 41.512 26.036 1.00 33.33 87 ILE F N 1
ATOM 8588 C CA . ILE F 2 87 ? -0.762 42.351 26.897 1.00 33.42 87 ILE F CA 1
ATOM 8589 C C . ILE F 2 87 ? 0.425 42.968 26.132 1.00 35.04 87 ILE F C 1
ATOM 8590 O O . ILE F 2 87 ? 1.206 42.251 25.480 1.00 36.29 87 ILE F O 1
ATOM 8595 N N . LYS F 2 88 ? 0.523 44.300 26.204 1.00 35.69 88 LYS F N 1
ATOM 8596 C CA . LYS F 2 88 ? 1.583 45.077 25.546 1.00 37.16 88 LYS F CA 1
ATOM 8597 C C . LYS F 2 88 ? 2.550 45.609 26.579 1.00 36.70 88 LYS F C 1
ATOM 8598 O O . LYS F 2 88 ? 2.206 46.490 27.354 1.00 35.69 88 LYS F O 1
ATOM 8604 N N . PHE F 2 89 ? 3.769 45.083 26.573 1.00 38.24 89 PHE F N 1
ATOM 8605 C CA . PHE F 2 89 ? 4.784 45.504 27.530 1.00 38.83 89 PHE F CA 1
ATOM 8606 C C . PHE F 2 89 ? 5.519 46.745 27.040 1.00 39.92 89 PHE F C 1
ATOM 8607 O O . PHE F 2 89 ? 5.634 46.952 25.829 1.00 40.94 89 PHE F O 1
ATOM 8615 N N . PRO F 2 90 ? 5.974 47.606 27.975 1.00 39.92 90 PRO F N 1
ATOM 8616 C CA . PRO F 2 90 ? 6.724 48.755 27.509 1.00 41.60 90 PRO F CA 1
ATOM 8617 C C . PRO F 2 90 ? 8.026 48.324 26.841 1.00 43.77 90 PRO F C 1
ATOM 8618 O O . PRO F 2 90 ? 8.586 47.260 27.160 1.00 42.92 90 PRO F O 1
ATOM 8622 N N . ALA F 2 91 ? 8.452 49.144 25.889 1.00 46.17 91 ALA F N 1
ATOM 8623 C CA . ALA F 2 91 ? 9.773 49.054 25.285 1.00 49.03 91 ALA F CA 1
ATOM 8624 C C . ALA F 2 91 ? 10.839 48.808 26.359 1.00 49.60 91 ALA F C 1
ATOM 8625 O O . ALA F 2 91 ? 11.441 47.723 26.391 1.00 50.76 91 ALA F O 1
ATOM 8627 N N . GLY F 2 92 ? 11.037 49.794 27.244 1.00 49.27 92 GLY F N 1
ATOM 8628 C CA . GLY F 2 92 ? 12.096 49.751 28.262 1.00 49.18 92 GLY F CA 1
ATOM 8629 C C . GLY F 2 92 ? 11.622 49.311 29.644 1.00 47.19 92 GLY F C 1
ATOM 8630 O O . GLY F 2 92 ? 10.861 48.348 29.756 1.00 46.18 92 GLY F O 1
ATOM 8631 N N . PRO F 2 93 ? 12.075 50.008 30.708 1.00 46.87 93 PRO F N 1
ATOM 8632 C CA . PRO F 2 93 ? 11.698 49.676 32.088 1.00 45.09 93 PRO F CA 1
ATOM 8633 C C . PRO F 2 93 ? 10.205 49.841 32.350 1.00 43.53 93 PRO F C 1
ATOM 8634 O O . PRO F 2 93 ? 9.540 50.618 31.666 1.00 43.74 93 PRO F O 1
ATOM 8638 N N . VAL F 2 94 ? 9.690 49.133 33.347 1.00 41.62 94 VAL F N 1
ATOM 8639 C CA . VAL F 2 94 ? 8.250 49.218 33.667 1.00 40.02 94 VAL F CA 1
ATOM 8640 C C . VAL F 2 94 ? 7.908 50.140 34.844 1.00 38.42 94 VAL F C 1
ATOM 8641 O O . VAL F 2 94 ? 6.728 50.388 35.105 1.00 37.95 94 VAL F O 1
ATOM 8645 N N . LEU F 2 95 ? 8.916 50.610 35.580 1.00 38.22 95 LEU F N 1
ATOM 8646 C CA . LEU F 2 95 ? 8.649 51.552 36.656 1.00 36.68 95 LEU F CA 1
ATOM 8647 C C . LEU F 2 95 ? 8.600 52.992 36.156 1.00 36.85 95 LEU F C 1
ATOM 8648 O O . LEU F 2 95 ? 9.529 53.461 35.481 1.00 37.44 95 LEU F O 1
ATOM 8653 N N . GLY F 2 96 ? 7.511 53.689 36.495 1.00 35.54 96 GLY F N 1
ATOM 8654 C CA . GLY F 2 96 ? 7.405 55.128 36.217 1.00 35.40 96 GLY F CA 1
ATOM 8655 C C . GLY F 2 96 ? 7.662 55.979 37.458 1.00 35.42 96 GLY F C 1
ATOM 8656 O O . GLY F 2 96 ? 8.574 55.700 38.240 1.00 35.79 96 GLY F O 1
ATOM 8657 N N . SER F 2 97 ? 6.843 57.018 37.626 1.00 35.08 97 SER F N 1
ATOM 8658 C CA . SER F 2 97 ? 6.920 57.926 38.748 1.00 34.45 97 SER F CA 1
ATOM 8659 C C . SER F 2 97 ? 5.880 57.544 39.783 1.00 33.22 97 SER F C 1
ATOM 8660 O O . SER F 2 97 ? 4.684 57.605 39.496 1.00 31.64 97 SER F O 1
ATOM 8663 N N . TRP F 2 98 ? 6.323 57.189 40.987 1.00 32.97 98 TRP F N 1
ATOM 8664 C CA . TRP F 2 98 ? 5.397 56.797 42.058 1.00 32.37 98 TRP F CA 1
ATOM 8665 C C . TRP F 2 98 ? 4.465 57.921 42.463 1.00 32.63 98 TRP F C 1
ATOM 8666 O O . TRP F 2 98 ? 3.296 57.679 42.813 1.00 31.85 98 TRP F O 1
ATOM 8677 N N . LYS F 2 99 ? 4.965 59.158 42.397 1.00 33.89 99 LYS F N 1
ATOM 8678 C CA . LYS F 2 99 ? 4.121 60.298 42.757 1.00 34.33 99 LYS F CA 1
ATOM 8679 C C . LYS F 2 99 ? 2.991 60.439 41.764 1.00 33.07 99 LYS F C 1
ATOM 8680 O O . LYS F 2 99 ? 1.857 60.700 42.149 1.00 32.29 99 LYS F O 1
ATOM 8686 N N . ASP F 2 100 ? 3.287 60.267 40.480 1.00 33.26 100 ASP F N 1
ATOM 8687 C CA . ASP F 2 100 ? 2.214 60.253 39.484 1.00 32.34 100 ASP F CA 1
ATOM 8688 C C . ASP F 2 100 ? 1.308 59.021 39.661 1.00 30.32 100 ASP F C 1
ATOM 8689 O O . ASP F 2 100 ? 0.086 59.088 39.450 1.00 28.62 100 ASP F O 1
ATOM 8694 N N . GLY F 2 101 ? 1.903 57.910 40.085 1.00 28.75 101 GLY F N 1
ATOM 8695 C CA . GLY F 2 101 ? 1.154 56.697 40.336 1.00 27.18 101 GLY F CA 1
ATOM 8696 C C . GLY F 2 101 ? 0.143 56.853 41.454 1.00 26.24 101 GLY F C 1
ATOM 8697 O O . GLY F 2 101 ? -0.970 56.310 41.382 1.00 27.06 101 GLY F O 1
ATOM 8698 N N . ALA F 2 102 ? 0.523 57.607 42.487 1.00 28.11 102 ALA F N 1
ATOM 8699 C CA . ALA F 2 102 ? -0.357 57.943 43.607 1.00 28.09 102 ALA F CA 1
ATOM 8700 C C . ALA F 2 102 ? -1.637 58.593 43.117 1.00 29.00 102 ALA F C 1
ATOM 8701 O O . ALA F 2 102 ? -2.725 58.277 43.600 1.00 27.88 102 ALA F O 1
ATOM 8703 N N . LYS F 2 103 ? -1.494 59.515 42.166 1.00 30.51 103 LYS F N 1
ATOM 8704 C CA . LYS F 2 103 ? -2.637 60.190 41.564 1.00 31.46 103 LYS F CA 1
ATOM 8705 C C . LYS F 2 103 ? -3.558 59.245 40.802 1.00 29.82 103 LYS F C 1
ATOM 8706 O O . LYS F 2 103 ? -4.785 59.391 40.866 1.00 29.98 103 LYS F O 1
ATOM 8712 N N . VAL F 2 104 ? -2.981 58.316 40.052 1.00 29.25 104 VAL F N 1
ATOM 8713 C CA . VAL F 2 104 ? -3.769 57.323 39.289 1.00 27.48 104 VAL F CA 1
ATOM 8714 C C . VAL F 2 104 ? -4.610 56.528 40.282 1.00 26.54 104 VAL F C 1
ATOM 8715 O O . VAL F 2 104 ? -5.814 56.276 40.050 1.00 25.99 104 VAL F O 1
ATOM 8719 N N . ALA F 2 105 ? -3.979 56.155 41.399 1.00 25.23 105 ALA F N 1
ATOM 8720 C CA . ALA F 2 105 ? -4.628 55.312 42.412 1.00 24.84 105 ALA F CA 1
ATOM 8721 C C . ALA F 2 105 ? -5.753 56.023 43.172 1.00 25.57 105 ALA F C 1
ATOM 8722 O O . ALA F 2 105 ? -6.737 55.397 43.568 1.00 25.09 105 ALA F O 1
ATOM 8724 N N . GLN F 2 106 ? -5.605 57.329 43.392 1.00 27.59 106 GLN F N 1
ATOM 8725 C CA . GLN F 2 106 ? -6.577 58.100 44.198 1.00 29.56 106 GLN F CA 1
ATOM 8726 C C . GLN F 2 106 ? -7.729 58.611 43.360 1.00 30.62 106 GLN F C 1
ATOM 8727 O O . GLN F 2 106 ? -8.798 58.967 43.887 1.00 31.23 106 GLN F O 1
ATOM 8733 N N . ASN F 2 107 ? -7.527 58.641 42.047 1.00 31.39 107 ASN F N 1
ATOM 8734 C CA . ASN F 2 107 ? -8.507 59.266 41.174 1.00 33.11 107 ASN F CA 1
ATOM 8735 C C . ASN F 2 107 ? -9.645 58.326 40.789 1.00 32.89 107 ASN F C 1
ATOM 8736 O O . ASN F 2 107 ? -9.419 57.310 40.134 1.00 31.40 107 ASN F O 1
ATOM 8741 N N . GLY F 2 108 ? -10.854 58.685 41.196 1.00 34.15 108 GLY F N 1
ATOM 8742 C CA . GLY F 2 108 ? -12.023 57.842 40.997 1.00 35.79 108 GLY F CA 1
ATOM 8743 C C . GLY F 2 108 ? -12.923 58.379 39.907 1.00 37.79 108 GLY F C 1
ATOM 8744 O O . GLY F 2 108 ? -14.017 57.850 39.674 1.00 38.04 108 GLY F O 1
ATOM 8745 N N . ARG F 2 109 ? -12.459 59.430 39.238 1.00 38.91 109 ARG F N 1
ATOM 8746 C CA . ARG F 2 109 ? -13.255 60.073 38.208 1.00 40.70 109 ARG F CA 1
ATOM 8747 C C . ARG F 2 109 ? -12.820 59.649 36.797 1.00 40.44 109 ARG F C 1
ATOM 8748 O O . ARG F 2 109 ? -11.876 58.866 36.627 1.00 38.80 109 ARG F O 1
ATOM 8756 N N . GLY F 2 110 ? -13.566 60.109 35.795 1.00 41.61 110 GLY F N 1
ATOM 8757 C CA . GLY F 2 110 ? -13.294 59.772 34.405 1.00 41.12 110 GLY F CA 1
ATOM 8758 C C . GLY F 2 110 ? -14.221 58.727 33.818 1.00 40.48 110 GLY F C 1
ATOM 8759 O O . GLY F 2 110 ? -14.551 57.719 34.471 1.00 39.20 110 GLY F O 1
ATOM 8760 N N . GLY F 2 111 ? -14.631 58.968 32.574 1.00 40.33 111 GLY F N 1
ATOM 8761 C CA . GLY F 2 111 ? -15.406 58.005 31.816 1.00 38.79 111 GLY F CA 1
ATOM 8762 C C . GLY F 2 111 ? -16.896 57.963 32.130 1.00 38.39 111 GLY F C 1
ATOM 8763 O O . GLY F 2 111 ? -17.611 57.148 31.566 1.00 38.02 111 GLY F O 1
ATOM 8764 N N . GLN F 2 112 ? -17.362 58.815 33.040 1.00 38.41 112 GLN F N 1
ATOM 8765 C CA . GLN F 2 112 ? -18.770 58.799 33.454 1.00 38.80 112 GLN F CA 1
ATOM 8766 C C . GLN F 2 112 ? -19.565 59.787 32.631 1.00 40.63 112 GLN F C 1
ATOM 8767 O O . GLN F 2 112 ? -19.043 60.853 32.270 1.00 41.44 112 GLN F O 1
ATOM 8773 N N . PHE F 2 113 ? -20.835 59.470 32.360 1.00 41.11 113 PHE F N 1
ATOM 8774 C CA . PHE F 2 113 ? -21.625 60.346 31.495 1.00 43.41 113 PHE F CA 1
ATOM 8775 C C . PHE F 2 113 ? -21.769 61.770 32.058 1.00 45.35 113 PHE F C 1
ATOM 8776 O O . PHE F 2 113 ? -22.051 62.717 31.313 1.00 46.43 113 PHE F O 1
ATOM 8784 N N . SER F 2 114 ? -21.512 61.911 33.360 1.00 44.62 114 SER F N 1
ATOM 8785 C CA . SER F 2 114 ? -21.581 63.210 34.030 1.00 46.61 114 SER F CA 1
ATOM 8786 C C . SER F 2 114 ? -20.219 63.935 34.107 1.00 47.53 114 SER F C 1
ATOM 8787 O O . SER F 2 114 ? -20.161 65.106 34.490 1.00 48.65 114 SER F O 1
ATOM 8790 N N . ASP F 2 115 ? -19.135 63.242 33.748 1.00 47.07 115 ASP F N 1
ATOM 8791 C CA . ASP F 2 115 ? -17.803 63.861 33.701 1.00 48.61 115 ASP F CA 1
ATOM 8792 C C . ASP F 2 115 ? -17.680 64.873 32.546 1.00 51.26 115 ASP F C 1
ATOM 8793 O O . ASP F 2 115 ? -18.123 64.597 31.426 1.00 51.96 115 ASP F O 1
ATOM 8798 N N . PRO F 2 116 ? -17.098 66.060 32.826 1.00 53.24 116 PRO F N 1
ATOM 8799 C CA . PRO F 2 116 ? -16.856 67.063 31.784 1.00 55.68 116 PRO F CA 1
ATOM 8800 C C . PRO F 2 116 ? -15.753 66.616 30.822 1.00 55.53 116 PRO F C 1
ATOM 8801 O O . PRO F 2 116 ? -14.894 65.823 31.210 1.00 53.40 116 PRO F O 1
ATOM 8805 N N . PRO F 2 117 ? -15.779 67.113 29.567 1.00 57.71 117 PRO F N 1
ATOM 8806 C CA . PRO F 2 117 ? -14.761 66.763 28.567 1.00 57.88 117 PRO F CA 1
ATOM 8807 C C . PRO F 2 117 ? -13.349 67.182 28.985 1.00 57.74 117 PRO F C 1
ATOM 8808 O O . PRO F 2 117 ? -13.131 68.338 29.344 1.00 59.60 117 PRO F O 1
ATOM 8812 N N . GLY F 2 118 ? -12.411 66.237 28.945 1.00 55.91 118 GLY F N 1
ATOM 8813 C CA . GLY F 2 118 ? -11.031 66.496 29.367 1.00 55.34 118 GLY F CA 1
ATOM 8814 C C . GLY F 2 118 ? -10.672 65.935 30.737 1.00 53.08 118 GLY F C 1
ATOM 8815 O O . GLY F 2 118 ? -9.527 66.053 31.177 1.00 52.74 118 GLY F O 1
ATOM 8816 N N . THR F 2 119 ? -11.650 65.328 31.417 1.00 51.28 119 THR F N 1
ATOM 8817 C CA . THR F 2 119 ? -11.424 64.742 32.739 1.00 49.15 119 THR F CA 1
ATOM 8818 C C . THR F 2 119 ? -10.433 63.580 32.603 1.00 47.12 119 THR F C 1
ATOM 8819 O O . THR F 2 119 ? -10.678 62.650 31.835 1.00 46.57 119 THR F O 1
ATOM 8823 N N . VAL F 2 120 ? -9.307 63.654 33.313 1.00 46.20 120 VAL F N 1
ATOM 8824 C CA . VAL F 2 120 ? -8.361 62.535 33.345 1.00 44.73 120 VAL F CA 1
ATOM 8825 C C . VAL F 2 120 ? -8.978 61.363 34.108 1.00 42.48 120 VAL F C 1
ATOM 8826 O O . VAL F 2 120 ? -9.550 61.527 35.192 1.00 41.64 120 VAL F O 1
ATOM 8830 N N . SER F 2 121 ? -8.883 60.190 33.501 1.00 41.31 121 SER F N 1
ATOM 8831 C CA . SER F 2 121 ? -9.305 58.956 34.131 1.00 39.30 121 SER F CA 1
ATOM 8832 C C . SER F 2 121 ? -8.197 58.477 35.046 1.00 37.78 121 SER F C 1
ATOM 8833 O O . SER F 2 121 ? -7.001 58.671 34.756 1.00 38.82 121 SER F O 1
ATOM 8836 N N . GLY F 2 122 ? -8.601 57.869 36.155 1.00 35.11 122 GLY F N 1
ATOM 8837 C CA . GLY F 2 122 ? -7.660 57.275 37.082 1.00 32.61 122 GLY F CA 1
ATOM 8838 C C . GLY F 2 122 ? -7.926 55.793 37.138 1.00 29.77 122 GLY F C 1
ATOM 8839 O O . GLY F 2 122 ? -8.787 55.285 36.428 1.00 29.84 122 GLY F O 1
ATOM 8840 N N . GLY F 2 123 ? -7.169 55.104 37.978 1.00 27.89 123 GLY F N 1
ATOM 8841 C CA . GLY F 2 123 ? -7.324 53.687 38.153 1.00 25.22 123 GLY F CA 1
ATOM 8842 C C . GLY F 2 123 ? -8.333 53.398 39.240 1.00 25.13 123 GLY F C 1
ATOM 8843 O O . GLY F 2 123 ? -8.885 52.296 39.279 1.00 22.64 123 GLY F O 1
ATOM 8844 N N . ASN F 2 124 ? -8.564 54.380 40.121 1.00 23.00 124 ASN F N 1
ATOM 8845 C CA . ASN F 2 124 ? -9.456 54.184 41.269 1.00 23.49 124 ASN F CA 1
ATOM 8846 C C . ASN F 2 124 ? -9.036 52.962 42.081 1.00 21.54 124 ASN F C 1
ATOM 8847 O O . ASN F 2 124 ? -9.891 52.265 42.651 1.00 20.75 124 ASN F O 1
ATOM 8852 N N . CYS F 2 125 ? -7.727 52.740 42.203 1.00 19.68 125 CYS F N 1
ATOM 8853 C CA . CYS F 2 125 ? -7.235 51.548 42.907 1.00 19.41 125 CYS F CA 1
ATOM 8854 C C . CYS F 2 125 ? -7.735 51.501 44.357 1.00 18.77 125 CYS F C 1
ATOM 8855 O O . CYS F 2 125 ? -8.025 50.413 44.894 1.00 18.84 125 CYS F O 1
ATOM 8858 N N . TYR F 2 126 ? -7.772 52.670 44.999 1.00 20.26 126 TYR F N 1
ATOM 8859 C CA . TYR F 2 126 ? -8.214 52.814 46.379 1.00 20.74 126 TYR F CA 1
ATOM 8860 C C . TYR F 2 126 ? -9.657 52.450 46.590 1.00 20.99 126 TYR F C 1
ATOM 8861 O O . TYR F 2 126 ? -10.063 52.101 47.733 1.00 20.99 126 TYR F O 1
ATOM 8870 N N . ALA F 2 127 ? -10.445 52.495 45.515 1.00 20.74 127 ALA F N 1
ATOM 8871 C CA . ALA F 2 127 ? -11.828 52.028 45.630 1.00 22.21 127 ALA F CA 1
ATOM 8872 C C . ALA F 2 127 ? -11.860 50.590 46.161 1.00 21.58 127 ALA F C 1
ATOM 8873 O O . ALA F 2 127 ? -12.698 50.269 47.000 1.00 22.10 127 ALA F O 1
ATOM 8875 N N . CYS F 2 128 ? -10.927 49.755 45.696 1.00 19.92 128 CYS F N 1
ATOM 8876 C CA . CYS F 2 128 ? -10.927 48.337 46.007 1.00 19.15 128 CYS F CA 1
ATOM 8877 C C . CYS F 2 128 ? -9.791 47.823 46.917 1.00 19.49 128 CYS F C 1
ATOM 8878 O O . CYS F 2 128 ? -9.919 46.726 47.454 1.00 20.53 128 CYS F O 1
ATOM 8881 N N . HIS F 2 129 ? -8.699 48.578 47.052 1.00 18.78 129 HIS F N 1
ATOM 8882 C CA . HIS F 2 129 ? -7.458 48.073 47.683 1.00 19.12 129 HIS F CA 1
ATOM 8883 C C . HIS F 2 129 ? -6.919 49.013 48.753 1.00 20.95 129 HIS F C 1
ATOM 8884 O O . HIS F 2 129 ? -6.940 50.218 48.551 1.00 20.70 129 HIS F O 1
ATOM 8891 N N . GLN F 2 130 ? -6.432 48.455 49.874 1.00 21.75 130 GLN F N 1
ATOM 8892 C CA . GLN F 2 130 ? -5.519 49.153 50.766 1.00 22.51 130 GLN F CA 1
ATOM 8893 C C . GLN F 2 130 ? -4.158 49.266 50.049 1.00 22.33 130 GLN F C 1
ATOM 8894 O O . GLN F 2 130 ? -3.672 48.293 49.442 1.00 22.76 130 GLN F O 1
ATOM 8900 N N . LEU F 2 131 ? -3.561 50.457 50.089 1.00 21.56 131 LEU F N 1
ATOM 8901 C CA . LEU F 2 131 ? -2.268 50.699 49.431 1.00 22.86 131 LEU F CA 1
ATOM 8902 C C . LEU F 2 131 ? -1.291 51.332 50.400 1.00 23.81 131 LEU F C 1
ATOM 8903 O O . LEU F 2 131 ? -0.535 50.616 51.057 1.00 25.24 131 LEU F O 1
ATOM 8908 N N . ASP F 2 132 ? -1.309 52.659 50.513 1.00 24.10 132 ASP F N 1
ATOM 8909 C CA . ASP F 2 132 ? -0.549 53.353 51.561 1.00 24.49 132 ASP F CA 1
ATOM 8910 C C . ASP F 2 132 ? -1.155 53.011 52.945 1.00 26.09 132 ASP F C 1
ATOM 8911 O O . ASP F 2 132 ? -2.320 53.312 53.200 1.00 25.80 132 ASP F O 1
ATOM 8916 N N . PRO F 2 133 ? -0.360 52.392 53.839 1.00 26.92 133 PRO F N 1
ATOM 8917 C CA . PRO F 2 133 ? -0.878 52.021 55.159 1.00 29.04 133 PRO F CA 1
ATOM 8918 C C . PRO F 2 133 ? -1.399 53.208 55.990 1.00 30.74 133 PRO F C 1
ATOM 8919 O O . PRO F 2 133 ? -2.192 53.018 56.930 1.00 32.72 133 PRO F O 1
ATOM 8923 N N . LYS F 2 134 ? -0.982 54.421 55.635 1.00 31.18 134 LYS F N 1
ATOM 8924 C CA . LYS F 2 134 ? -1.377 55.628 56.350 1.00 34.23 134 LYS F CA 1
ATOM 8925 C C . LYS F 2 134 ? -2.711 56.201 55.805 1.00 33.28 134 LYS F C 1
ATOM 8926 O O . LYS F 2 134 ? -3.324 57.044 56.453 1.00 33.22 134 LYS F O 1
ATOM 8932 N N . GLU F 2 135 ? -3.171 55.707 54.645 1.00 31.18 135 GLU F N 1
ATOM 8933 C CA . GLU F 2 135 ? -4.411 56.180 54.025 1.00 30.60 135 GLU F CA 1
ATOM 8934 C C . GLU F 2 135 ? -5.591 55.383 54.574 1.00 30.10 135 GLU F C 1
ATOM 8935 O O . GLU F 2 135 ? -5.704 54.193 54.275 1.00 29.27 135 GLU F O 1
ATOM 8941 N N . VAL F 2 136 ? -6.473 56.022 55.345 1.00 31.24 136 VAL F N 1
ATOM 8942 C CA . VAL F 2 136 ? -7.591 55.287 55.977 1.00 31.25 136 VAL F CA 1
ATOM 8943 C C . VAL F 2 136 ? -8.762 55.036 55.034 1.00 29.88 136 VAL F C 1
ATOM 8944 O O . VAL F 2 136 ? -9.601 54.153 55.276 1.00 30.51 136 VAL F O 1
ATOM 8948 N N . SER F 2 137 ? -8.840 55.822 53.971 1.00 29.91 137 SER F N 1
ATOM 8949 C CA . SER F 2 137 ? -9.923 55.680 53.019 1.00 28.81 137 SER F CA 1
ATOM 8950 C C . SER F 2 137 ? -9.560 54.721 51.870 1.00 26.98 137 SER F C 1
ATOM 8951 O O . SER F 2 137 ? -8.967 55.111 50.850 1.00 26.86 137 SER F O 1
ATOM 8954 N N . TYR F 2 138 ? -9.878 53.451 52.076 1.00 24.74 138 TYR F N 1
ATOM 8955 C CA . TYR F 2 138 ? -9.584 52.408 51.085 1.00 23.70 138 TYR F CA 1
ATOM 8956 C C . TYR F 2 138 ? -10.670 51.384 51.139 1.00 22.70 138 TYR F C 1
ATOM 8957 O O . TYR F 2 138 ? -11.262 51.192 52.195 1.00 23.58 138 TYR F O 1
ATOM 8966 N N . GLY F 2 139 ? -10.870 50.671 50.031 1.00 21.12 139 GLY F N 1
ATOM 8967 C CA . GLY F 2 139 ? -11.925 49.686 49.961 1.00 21.27 139 GLY F CA 1
ATOM 8968 C C . GLY F 2 139 ? -11.395 48.298 50.216 1.00 21.27 139 GLY F C 1
ATOM 8969 O O . GLY F 2 139 ? -10.162 48.102 50.319 1.00 22.35 139 GLY F O 1
ATOM 8970 N N . THR F 2 140 ? -12.319 47.338 50.275 1.00 21.23 140 THR F N 1
ATOM 8971 C CA . THR F 2 140 ? -12.004 45.946 50.611 1.00 21.45 140 THR F CA 1
ATOM 8972 C C . THR F 2 140 ? -12.507 44.917 49.567 1.00 21.03 140 THR F C 1
ATOM 8973 O O . THR F 2 140 ? -12.547 43.703 49.846 1.00 21.30 140 THR F O 1
ATOM 8977 N N . LEU F 2 141 ? -12.863 45.397 48.369 1.00 20.21 141 LEU F N 1
ATOM 8978 C CA . LEU F 2 141 ? -13.267 44.493 47.288 1.00 20.10 141 LEU F CA 1
ATOM 8979 C C . LEU F 2 141 ? -12.087 43.653 46.831 1.00 19.98 141 LEU F C 1
ATOM 8980 O O . LEU F 2 141 ? -12.272 42.517 46.421 1.00 22.00 141 LEU F O 1
ATOM 8985 N N . GLY F 2 142 ? -10.883 44.195 46.944 1.00 19.59 142 GLY F N 1
ATOM 8986 C CA . GLY F 2 142 ? -9.675 43.511 46.527 1.00 20.20 142 GLY F CA 1
ATOM 8987 C C . GLY F 2 142 ? -8.761 43.318 47.712 1.00 20.65 142 GLY F C 1
ATOM 8988 O O . GLY F 2 142 ? -9.043 43.795 48.811 1.00 21.36 142 GLY F O 1
ATOM 8989 N N . PRO F 2 143 ? -7.683 42.561 47.521 1.00 20.80 143 PRO F N 1
ATOM 8990 C CA . PRO F 2 143 ? -6.735 42.316 48.601 1.00 21.85 143 PRO F CA 1
ATOM 8991 C C . PRO F 2 143 ? -5.938 43.561 49.010 1.00 21.84 143 PRO F C 1
ATOM 8992 O O . PRO F 2 143 ? -5.752 44.463 48.220 1.00 21.85 143 PRO F O 1
ATOM 8996 N N . SER F 2 144 ? -5.451 43.593 50.244 1.00 22.29 144 SER F N 1
ATOM 8997 C CA . SER F 2 144 ? -4.559 44.662 50.642 1.00 22.90 144 SER F CA 1
ATOM 8998 C C . SER F 2 144 ? -3.263 44.595 49.844 1.00 22.95 144 SER F C 1
ATOM 8999 O O . SER F 2 144 ? -2.678 43.513 49.660 1.00 24.37 144 SER F O 1
ATOM 9002 N N . LEU F 2 145 ? -2.791 45.751 49.392 1.00 22.41 145 LEU F N 1
ATOM 9003 C CA . LEU F 2 145 ? -1.530 45.772 48.662 1.00 22.81 145 LEU F CA 1
ATOM 9004 C C . LEU F 2 145 ? -0.428 46.438 49.485 1.00 24.14 145 LEU F C 1
ATOM 9005 O O . LEU F 2 145 ? 0.633 46.802 48.952 1.00 24.77 145 LEU F O 1
ATOM 9010 N N . VAL F 2 146 ? -0.667 46.595 50.793 1.00 24.42 146 VAL F N 1
ATOM 9011 C CA . VAL F 2 146 ? 0.322 47.243 51.647 1.00 26.01 146 VAL F CA 1
ATOM 9012 C C . VAL F 2 146 ? 1.700 46.558 51.504 1.00 25.95 146 VAL F C 1
ATOM 9013 O O . VAL F 2 146 ? 1.813 45.336 51.539 1.00 26.17 146 VAL F O 1
ATOM 9017 N N . GLY F 2 147 ? 2.753 47.349 51.302 1.00 25.42 147 GLY F N 1
ATOM 9018 C CA . GLY F 2 147 ? 4.100 46.799 51.157 1.00 25.87 147 GLY F CA 1
ATOM 9019 C C . GLY F 2 147 ? 4.282 45.817 50.013 1.00 26.18 147 GLY F C 1
ATOM 9020 O O . GLY F 2 147 ? 5.151 44.960 50.059 1.00 27.79 147 GLY F O 1
ATOM 9021 N N . TYR F 2 148 ? 3.458 45.950 48.978 1.00 25.03 148 TYR F N 1
ATOM 9022 C CA . TYR F 2 148 ? 3.489 45.005 47.847 1.00 25.41 148 TYR F CA 1
ATOM 9023 C C . TYR F 2 148 ? 4.907 44.792 47.296 1.00 26.30 148 TYR F C 1
ATOM 9024 O O . TYR F 2 148 ? 5.335 43.657 47.061 1.00 27.39 148 TYR F O 1
ATOM 9033 N N . GLY F 2 149 ? 5.627 45.891 47.092 1.00 26.76 149 GLY F N 1
ATOM 9034 C CA . GLY F 2 149 ? 6.967 45.836 46.504 1.00 27.63 149 GLY F CA 1
ATOM 9035 C C . GLY F 2 149 ? 7.986 45.283 47.471 1.00 29.23 149 GLY F C 1
ATOM 9036 O O . GLY F 2 149 ? 8.861 44.521 47.091 1.00 29.64 149 GLY F O 1
ATOM 9037 N N . ARG F 2 150 ? 7.870 45.675 48.730 1.00 31.08 150 ARG F N 1
ATOM 9038 C CA . ARG F 2 150 ? 8.813 45.263 49.757 1.00 34.38 150 ARG F CA 1
ATOM 9039 C C . ARG F 2 150 ? 8.709 43.768 50.033 1.00 34.94 150 ARG F C 1
ATOM 9040 O O . ARG F 2 150 ? 9.727 43.108 50.213 1.00 35.94 150 ARG F O 1
ATOM 9048 N N . GLU F 2 151 ? 7.477 43.264 50.091 1.00 34.74 151 GLU F N 1
ATOM 9049 C CA . GLU F 2 151 ? 7.175 41.837 50.213 1.00 37.14 151 GLU F CA 1
ATOM 9050 C C . GLU F 2 151 ? 7.878 41.007 49.142 1.00 36.20 151 GLU F C 1
ATOM 9051 O O . GLU F 2 151 ? 8.203 39.851 49.376 1.00 38.11 151 GLU F O 1
ATOM 9057 N N . ARG F 2 152 ? 8.079 41.593 47.964 1.00 34.93 152 ARG F N 1
ATOM 9058 C CA . ARG F 2 152 ? 8.706 40.911 46.836 1.00 35.32 152 ARG F CA 1
ATOM 9059 C C . ARG F 2 152 ? 10.161 41.315 46.631 1.00 36.60 152 ARG F C 1
ATOM 9060 O O . ARG F 2 152 ? 10.714 41.121 45.555 1.00 36.51 152 ARG F O 1
ATOM 9068 N N . ASN F 2 153 ? 10.753 41.919 47.656 1.00 38.08 153 ASN F N 1
ATOM 9069 C CA . ASN F 2 153 ? 12.149 42.372 47.609 1.00 39.90 153 ASN F CA 1
ATOM 9070 C C . ASN F 2 153 ? 12.451 43.312 46.437 1.00 38.71 153 ASN F C 1
ATOM 9071 O O . ASN F 2 153 ? 13.556 43.305 45.896 1.00 39.04 153 ASN F O 1
ATOM 9076 N N . PHE F 2 154 ? 11.452 44.111 46.060 1.00 36.76 154 PHE F N 1
ATOM 9077 C CA . PHE F 2 154 ? 11.540 45.084 44.968 1.00 36.66 154 PHE F CA 1
ATOM 9078 C C . PHE F 2 154 ? 12.009 44.469 43.627 1.00 37.41 154 PHE F C 1
ATOM 9079 O O . PHE F 2 154 ? 12.630 45.146 42.804 1.00 37.28 154 PHE F O 1
ATOM 9087 N N . SER F 2 155 ? 11.663 43.199 43.420 1.00 37.88 155 SER F N 1
ATOM 9088 C CA A SER F 2 155 ? 11.996 42.447 42.206 0.92 38.99 155 SER F CA 1
ATOM 9089 C CA B SER F 2 155 ? 12.038 42.470 42.208 0.08 38.92 155 SER F CA 1
ATOM 9090 C C . SER F 2 155 ? 11.534 43.138 40.926 1.00 38.41 155 SER F C 1
ATOM 9091 O O . SER F 2 155 ? 10.342 43.431 40.778 1.00 37.55 155 SER F O 1
ATOM 9096 N N . ALA F 2 156 ? 12.463 43.381 40.000 1.00 40.33 156 ALA F N 1
ATOM 9097 C CA . ALA F 2 156 ? 12.122 43.929 38.683 1.00 40.61 156 ALA F CA 1
ATOM 9098 C C . ALA F 2 156 ? 11.246 42.953 37.868 1.00 40.70 156 ALA F C 1
ATOM 9099 O O . ALA F 2 156 ? 10.384 43.386 37.101 1.00 40.19 156 ALA F O 1
ATOM 9101 N N . GLU F 2 157 ? 11.489 41.650 38.043 1.00 41.58 157 GLU F N 1
ATOM 9102 C CA . GLU F 2 157 ? 10.663 40.582 37.491 1.00 41.13 157 GLU F CA 1
ATOM 9103 C C . GLU F 2 157 ? 9.226 40.620 38.045 1.00 39.39 157 GLU F C 1
ATOM 9104 O O . GLU F 2 157 ? 8.249 40.465 37.290 1.00 38.08 157 GLU F O 1
ATOM 9110 N N . ASP F 2 158 ? 9.088 40.832 39.357 1.00 37.79 158 ASP F N 1
ATOM 9111 C CA . ASP F 2 158 ? 7.769 40.978 39.940 1.00 36.19 158 ASP F CA 1
ATOM 9112 C C . ASP F 2 158 ? 7.121 42.290 39.478 1.00 33.78 158 ASP F C 1
ATOM 9113 O O . ASP F 2 158 ? 5.893 42.350 39.306 1.00 32.43 158 ASP F O 1
ATOM 9118 N N . ALA F 2 159 ? 7.934 43.330 39.246 1.00 33.08 159 ALA F N 1
ATOM 9119 C CA . ALA F 2 159 ? 7.391 44.599 38.703 1.00 31.86 159 ALA F CA 1
ATOM 9120 C C . ALA F 2 159 ? 6.729 44.390 37.327 1.00 31.19 159 ALA F C 1
ATOM 9121 O O . ALA F 2 159 ? 5.657 44.944 37.041 1.00 30.12 159 ALA F O 1
ATOM 9123 N N . LYS F 2 160 ? 7.370 43.583 36.479 1.00 31.68 160 LYS F N 1
ATOM 9124 C CA . LYS F 2 160 ? 6.804 43.241 35.168 1.00 31.69 160 LYS F CA 1
ATOM 9125 C C . LYS F 2 160 ? 5.512 42.427 35.315 1.00 30.32 160 LYS F C 1
ATOM 9126 O O . LYS F 2 160 ? 4.562 42.636 34.574 1.00 29.42 160 LYS F O 1
ATOM 9132 N N . ILE F 2 161 ? 5.473 41.514 36.285 1.00 29.71 161 ILE F N 1
ATOM 9133 C CA . ILE F 2 161 ? 4.258 40.750 36.553 1.00 29.49 161 ILE F CA 1
ATOM 9134 C C . ILE F 2 161 ? 3.085 41.659 36.979 1.00 27.00 161 ILE F C 1
ATOM 9135 O O . ILE F 2 161 ? 1.970 41.477 36.504 1.00 25.49 161 ILE F O 1
ATOM 9140 N N . ALA F 2 162 ? 3.342 42.619 37.876 1.00 26.63 162 ALA F N 1
ATOM 9141 C CA . ALA F 2 162 ? 2.347 43.626 38.234 1.00 24.63 162 ALA F CA 1
ATOM 9142 C C . ALA F 2 162 ? 1.942 44.530 37.068 1.00 23.70 162 ALA F C 1
ATOM 9143 O O . ALA F 2 162 ? 0.770 44.926 36.962 1.00 22.87 162 ALA F O 1
ATOM 9145 N N . PHE F 2 163 ? 2.878 44.855 36.187 1.00 23.46 163 PHE F N 1
ATOM 9146 C CA . PHE F 2 163 ? 2.503 45.613 34.991 1.00 23.40 163 PHE F CA 1
ATOM 9147 C C . PHE F 2 163 ? 1.421 44.827 34.249 1.00 22.18 163 PHE F C 1
ATOM 9148 O O . PHE F 2 163 ? 0.363 45.374 33.876 1.00 21.18 163 PHE F O 1
ATOM 9156 N N . ALA F 2 164 ? 1.681 43.535 34.081 1.00 23.13 164 ALA F N 1
ATOM 9157 C CA . ALA F 2 164 ? 0.767 42.641 33.352 1.00 23.35 164 ALA F CA 1
ATOM 9158 C C . ALA F 2 164 ? -0.583 42.509 34.035 1.00 23.10 164 ALA F C 1
ATOM 9159 O O . ALA F 2 164 ? -1.622 42.468 33.358 1.00 23.10 164 ALA F O 1
ATOM 9161 N N . LYS F 2 165 ? -0.560 42.423 35.366 1.00 22.98 165 LYS F N 1
ATOM 9162 C CA . LYS F 2 165 ? -1.768 42.312 36.182 1.00 22.93 165 LYS F CA 1
ATOM 9163 C C . LYS F 2 165 ? -2.665 43.542 36.033 1.00 22.10 165 LYS F C 1
ATOM 9164 O O . LYS F 2 165 ? -3.875 43.425 35.778 1.00 21.61 165 LYS F O 1
ATOM 9170 N N . VAL F 2 166 ? -2.063 44.723 36.131 1.00 21.48 166 VAL F N 1
ATOM 9171 C CA . VAL F 2 166 ? -2.781 45.974 35.903 1.00 21.81 166 VAL F CA 1
ATOM 9172 C C . VAL F 2 166 ? -3.220 46.150 34.446 1.00 22.17 166 VAL F C 1
ATOM 9173 O O . VAL F 2 166 ? -4.306 46.655 34.175 1.00 24.25 166 VAL F O 1
ATOM 9177 N N . TYR F 2 167 ? -2.413 45.702 33.501 1.00 22.84 167 TYR F N 1
ATOM 9178 C CA . TYR F 2 167 ? -2.772 45.853 32.078 1.00 22.71 167 TYR F CA 1
ATOM 9179 C C . TYR F 2 167 ? -3.983 44.954 31.736 1.00 22.81 167 TYR F C 1
ATOM 9180 O O . TYR F 2 167 ? -4.884 45.354 30.985 1.00 22.75 167 TYR F O 1
ATOM 9189 N N . ASP F 2 168 ? -4.044 43.760 32.335 1.00 22.60 168 ASP F N 1
ATOM 9190 C CA . ASP F 2 168 ? -5.138 42.826 32.043 1.00 21.86 168 ASP F CA 1
ATOM 9191 C C . ASP F 2 168 ? -5.196 41.809 33.154 1.00 21.14 168 ASP F C 1
ATOM 9192 O O . ASP F 2 168 ? -4.515 40.762 33.095 1.00 21.55 168 ASP F O 1
ATOM 9197 N N . ALA F 2 169 ? -6.033 42.095 34.143 1.00 19.26 169 ALA F N 1
ATOM 9198 C CA . ALA F 2 169 ? -6.083 41.246 35.337 1.00 20.42 169 ALA F CA 1
ATOM 9199 C C . ALA F 2 169 ? -6.543 39.811 34.977 1.00 20.32 169 ALA F C 1
ATOM 9200 O O . ALA F 2 169 ? -6.210 38.842 35.665 1.00 21.45 169 ALA F O 1
ATOM 9202 N N . GLN F 2 170 ? -7.279 39.696 33.878 1.00 20.83 170 GLN F N 1
ATOM 9203 C CA . GLN F 2 170 ? -7.889 38.394 33.481 1.00 20.67 170 GLN F CA 1
ATOM 9204 C C . GLN F 2 170 ? -6.923 37.434 32.815 1.00 21.77 170 GLN F C 1
ATOM 9205 O O . GLN F 2 170 ? -7.253 36.246 32.622 1.00 21.30 170 GLN F O 1
ATOM 9211 N N . ALA F 2 171 ? -5.744 37.939 32.418 1.00 20.92 171 ALA F N 1
ATOM 9212 C CA . ALA F 2 171 ? -4.693 37.060 31.882 1.00 23.71 171 ALA F CA 1
ATOM 9213 C C . ALA F 2 171 ? -4.239 36.045 32.941 1.00 24.67 171 ALA F C 1
ATOM 9214 O O . ALA F 2 171 ? -3.827 34.937 32.603 1.00 27.19 171 ALA F O 1
ATOM 9216 N N . SER F 2 172 ? -4.338 36.416 34.222 1.00 24.36 172 SER F N 1
ATOM 9217 C CA . SER F 2 172 ? -3.911 35.506 35.300 1.00 25.25 172 SER F CA 1
ATOM 9218 C C . SER F 2 172 ? -4.993 35.002 36.275 1.00 24.93 172 SER F C 1
ATOM 9219 O O . SER F 2 172 ? -4.696 34.138 37.086 1.00 26.43 172 SER F O 1
ATOM 9222 N N . LEU F 2 173 ? -6.200 35.576 36.237 1.00 23.33 173 LEU F N 1
ATOM 9223 C CA . LEU F 2 173 ? -7.338 35.077 37.040 1.00 22.61 173 LEU F CA 1
ATOM 9224 C C . LEU F 2 173 ? -8.598 35.306 36.258 1.00 21.50 173 LEU F C 1
ATOM 9225 O O . LEU F 2 173 ? -9.027 36.436 36.114 1.00 20.79 173 LEU F O 1
ATOM 9230 N N . ALA F 2 174 ? -9.141 34.221 35.708 1.00 22.02 174 ALA F N 1
ATOM 9231 C CA . ALA F 2 174 ? -10.319 34.278 34.859 1.00 21.03 174 ALA F CA 1
ATOM 9232 C C . ALA F 2 174 ? -11.510 34.901 35.586 1.00 20.27 174 ALA F C 1
ATOM 9233 O O . ALA F 2 174 ? -11.806 34.536 36.740 1.00 18.95 174 ALA F O 1
ATOM 9235 N N . CYS F 2 175 ? -12.129 35.898 34.932 1.00 18.90 175 CYS F N 1
ATOM 9236 C CA . CYS F 2 175 ? -13.328 36.599 35.428 1.00 20.16 175 CYS F CA 1
ATO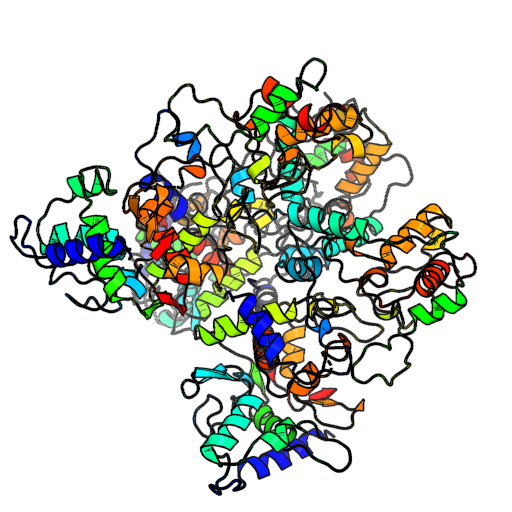M 9237 C C . CYS F 2 175 ? -13.082 37.426 36.709 1.00 19.18 175 CYS F C 1
ATOM 9238 O O . CYS F 2 175 ? -14.003 37.717 37.453 1.00 20.78 175 CYS F O 1
ATOM 9241 N N . SER F 2 176 ? -11.829 37.789 36.949 1.00 17.71 176 SER F N 1
ATOM 9242 C CA . SER F 2 176 ? -11.505 38.749 37.984 1.00 17.67 176 SER F CA 1
ATOM 9243 C C . SER F 2 176 ? -12.407 39.969 37.879 1.00 16.85 176 SER F C 1
ATOM 9244 O O . SER F 2 176 ? -12.639 40.464 36.770 1.00 17.44 176 SER F O 1
ATOM 9247 N N . SER F 2 177 ? -12.842 40.495 39.014 1.00 17.03 177 SER F N 1
ATOM 9248 C CA A SER F 2 177 ? -13.617 41.754 39.107 0.26 17.21 177 SER F CA 1
ATOM 9249 C CA B SER F 2 177 ? -13.650 41.726 38.937 0.74 17.48 177 SER F CA 1
ATOM 9250 C C . SER F 2 177 ? -12.787 43.006 38.803 1.00 17.44 177 SER F C 1
ATOM 9251 O O . SER F 2 177 ? -13.325 44.098 38.542 1.00 17.24 177 SER F O 1
ATOM 9256 N N . MET F 2 178 ? -11.453 42.891 38.918 1.00 16.67 178 MET F N 1
ATOM 9257 C CA . MET F 2 178 ? -10.587 44.014 38.596 1.00 16.88 178 MET F CA 1
ATOM 9258 C C . MET F 2 178 ? -10.709 44.398 37.124 1.00 17.62 178 MET F C 1
ATOM 9259 O O . MET F 2 178 ? -10.657 43.538 36.255 1.00 17.94 178 MET F O 1
ATOM 9264 N N . PRO F 2 179 ? -10.936 45.688 36.827 1.00 18.33 179 PRO F N 1
ATOM 9265 C CA . PRO F 2 179 ? -10.992 46.140 35.411 1.00 18.93 179 PRO F CA 1
ATOM 9266 C C . PRO F 2 179 ? -9.706 45.867 34.612 1.00 20.01 179 PRO F C 1
ATOM 9267 O O . PRO F 2 179 ? -8.620 45.874 35.162 1.00 20.33 179 PRO F O 1
ATOM 9271 N N . ARG F 2 180 ? -9.824 45.654 33.308 1.00 21.45 180 ARG F N 1
ATOM 9272 C CA . ARG F 2 180 ? -8.638 45.428 32.460 1.00 22.28 180 ARG F CA 1
ATOM 9273 C C . ARG F 2 180 ? -8.193 46.771 31.929 1.00 22.85 180 ARG F C 1
ATOM 9274 O O . ARG F 2 180 ? -8.519 47.123 30.796 1.00 23.91 180 ARG F O 1
ATOM 9282 N N . PHE F 2 181 ? -7.454 47.522 32.740 1.00 22.13 181 PHE F N 1
ATOM 9283 C CA . PHE F 2 181 ? -7.186 48.940 32.490 1.00 21.85 181 PHE F CA 1
ATOM 9284 C C . PHE F 2 181 ? -6.443 49.210 31.205 1.00 23.79 181 PHE F C 1
ATOM 9285 O O . PHE F 2 181 ? -6.736 50.203 30.512 1.00 24.60 181 PHE F O 1
ATOM 9293 N N . GLY F 2 182 ? -5.475 48.355 30.905 1.00 23.57 182 GLY F N 1
ATOM 9294 C CA . GLY F 2 182 ? -4.608 48.588 29.753 1.00 25.99 182 GLY F CA 1
ATOM 9295 C C . GLY F 2 182 ? -5.334 48.221 28.484 1.00 28.01 182 GLY F C 1
ATOM 9296 O O . GLY F 2 182 ? -5.356 48.972 27.508 1.00 29.93 182 GLY F O 1
ATOM 9297 N N . VAL F 2 183 ? -5.947 47.054 28.519 1.00 28.68 183 VAL F N 1
ATOM 9298 C CA . VAL F 2 183 ? -6.559 46.454 27.347 1.00 31.02 183 VAL F CA 1
ATOM 9299 C C . VAL F 2 183 ? -7.868 47.182 26.908 1.00 30.91 183 VAL F C 1
ATOM 9300 O O . VAL F 2 183 ? -8.153 47.284 25.699 1.00 32.37 183 VAL F O 1
ATOM 9304 N N . ASN F 2 184 ? -8.628 47.696 27.876 1.00 29.51 184 ASN F N 1
ATOM 9305 C CA . ASN F 2 184 ? -9.830 48.500 27.609 1.00 30.32 184 ASN F CA 1
ATOM 9306 C C . ASN F 2 184 ? -9.601 49.995 27.341 1.00 30.44 184 ASN F C 1
ATOM 9307 O O . ASN F 2 184 ? -10.560 50.731 27.119 1.00 30.54 184 ASN F O 1
ATOM 9312 N N . GLY F 2 185 ? -8.347 50.447 27.372 1.00 30.22 185 GLY F N 1
ATOM 9313 C CA . GLY F 2 185 ? -8.034 51.849 27.059 1.00 30.86 185 GLY F CA 1
ATOM 9314 C C . GLY F 2 185 ? -8.316 52.827 28.191 1.00 30.37 185 GLY F C 1
ATOM 9315 O O . GLY F 2 185 ? -8.383 54.044 27.965 1.00 31.47 185 GLY F O 1
ATOM 9316 N N . VAL F 2 186 ? -8.447 52.318 29.416 1.00 28.77 186 VAL F N 1
ATOM 9317 C CA . VAL F 2 186 ? -8.728 53.193 30.564 1.00 28.51 186 VAL F CA 1
ATOM 9318 C C . VAL F 2 186 ? -7.484 53.942 31.046 1.00 27.99 186 VAL F C 1
ATOM 9319 O O . VAL F 2 186 ? -7.537 55.152 31.305 1.00 28.71 186 VAL F O 1
ATOM 9323 N N . LEU F 2 187 ? -6.357 53.233 31.125 1.00 26.89 187 LEU F N 1
ATOM 9324 C CA . LEU F 2 187 ? -5.067 53.826 31.522 1.00 26.70 187 LEU F CA 1
ATOM 9325 C C . LEU F 2 187 ? -4.064 53.702 30.385 1.00 28.03 187 LEU F C 1
ATOM 9326 O O . LEU F 2 187 ? -4.027 52.676 29.712 1.00 29.09 187 LEU F O 1
ATOM 9331 N N . THR F 2 188 ? -3.272 54.745 30.167 1.00 28.99 188 THR F N 1
ATOM 9332 C CA . THR F 2 188 ? -2.185 54.734 29.177 1.00 29.33 188 THR F CA 1
ATOM 9333 C C . THR F 2 188 ? -1.035 53.873 29.721 1.00 28.00 188 THR F C 1
ATOM 9334 O O . THR F 2 188 ? -0.943 53.679 30.928 1.00 25.87 188 THR F O 1
ATOM 9338 N N . GLU F 2 189 ? -0.155 53.390 28.842 1.00 28.25 189 GLU F N 1
ATOM 9339 C CA . GLU F 2 189 ? 1.127 52.826 29.264 1.00 28.69 189 GLU F CA 1
ATOM 9340 C C . GLU F 2 189 ? 1.796 53.642 30.385 1.00 27.91 189 GLU F C 1
ATOM 9341 O O . GLU F 2 189 ? 2.202 53.075 31.405 1.00 27.41 189 GLU F O 1
ATOM 9347 N N . GLN F 2 190 ? 1.907 54.958 30.221 1.00 28.36 190 GLN F N 1
ATOM 9348 C CA . GLN F 2 190 ? 2.577 55.776 31.267 1.00 28.96 190 GLN F CA 1
ATOM 9349 C C . GLN F 2 190 ? 1.891 55.670 32.616 1.00 27.63 190 GLN F C 1
ATOM 9350 O O . GLN F 2 190 ? 2.559 55.528 33.639 1.00 27.15 190 GLN F O 1
ATOM 9356 N N . GLN F 2 191 ? 0.562 55.724 32.613 1.00 26.77 191 GLN F N 1
ATOM 9357 C CA . GLN F 2 191 ? -0.217 55.599 33.838 1.00 24.94 191 GLN F CA 1
ATOM 9358 C C . GLN F 2 191 ? 0.004 54.288 34.547 1.00 23.41 191 GLN F C 1
ATOM 9359 O O . GLN F 2 191 ? 0.090 54.251 35.789 1.00 22.27 191 GLN F O 1
ATOM 9365 N N . ILE F 2 192 ? 0.066 53.202 33.778 1.00 23.47 192 ILE F N 1
ATOM 9366 C CA . ILE F 2 192 ? 0.270 51.881 34.382 1.00 22.73 192 ILE F CA 1
ATOM 9367 C C . ILE F 2 192 ? 1.701 51.769 34.926 1.00 23.75 192 ILE F C 1
ATOM 9368 O O . ILE F 2 192 ? 1.889 51.338 36.060 1.00 23.11 192 ILE F O 1
ATOM 9373 N N . LYS F 2 193 ? 2.696 52.186 34.142 1.00 24.49 193 LYS F N 1
ATOM 9374 C CA . LYS F 2 193 ? 4.063 52.340 34.672 1.00 25.81 193 LYS F CA 1
ATOM 9375 C C . LYS F 2 193 ? 4.106 53.156 35.987 1.00 26.69 193 LYS F C 1
ATOM 9376 O O . LYS F 2 193 ? 4.804 52.780 36.954 1.00 26.73 193 LYS F O 1
ATOM 9382 N N . ASP F 2 194 ? 3.333 54.250 36.042 1.00 27.02 194 ASP F N 1
ATOM 9383 C CA . ASP F 2 194 ? 3.339 55.084 37.233 1.00 27.67 194 ASP F CA 1
ATOM 9384 C C . ASP F 2 194 ? 2.745 54.352 38.453 1.00 26.87 194 ASP F C 1
ATOM 9385 O O . ASP F 2 194 ? 3.312 54.421 39.560 1.00 27.26 194 ASP F O 1
ATOM 9390 N N . VAL F 2 195 ? 1.618 53.660 38.253 1.00 25.52 195 VAL F N 1
ATOM 9391 C CA . VAL F 2 195 ? 0.970 52.936 39.341 1.00 24.81 195 VAL F CA 1
ATOM 9392 C C . VAL F 2 195 ? 1.807 51.731 39.748 1.00 24.52 195 VAL F C 1
ATOM 9393 O O . VAL F 2 195 ? 1.817 51.366 40.911 1.00 24.71 195 VAL F O 1
ATOM 9397 N N . VAL F 2 196 ? 2.511 51.117 38.800 1.00 24.14 196 VAL F N 1
ATOM 9398 C CA . VAL F 2 196 ? 3.479 50.068 39.162 1.00 24.70 196 VAL F CA 1
ATOM 9399 C C . VAL F 2 196 ? 4.571 50.612 40.079 1.00 24.40 196 VAL F C 1
ATOM 9400 O O . VAL F 2 196 ? 4.936 49.963 41.090 1.00 24.51 196 VAL F O 1
ATOM 9404 N N . ALA F 2 197 ? 5.046 51.826 39.776 1.00 23.63 197 ALA F N 1
ATOM 9405 C CA . ALA F 2 197 ? 6.022 52.501 40.650 1.00 24.94 197 ALA F CA 1
ATOM 9406 C C . ALA F 2 197 ? 5.419 52.819 42.027 1.00 23.76 197 ALA F C 1
ATOM 9407 O O . ALA F 2 197 ? 6.083 52.636 43.013 1.00 24.54 197 ALA F O 1
ATOM 9409 N N . TYR F 2 198 ? 4.149 53.193 42.100 1.00 23.26 198 TYR F N 1
ATOM 9410 C CA . TYR F 2 198 ? 3.479 53.320 43.405 1.00 22.61 198 TYR F CA 1
ATOM 9411 C C . TYR F 2 198 ? 3.505 52.020 44.270 1.00 23.22 198 TYR F C 1
ATOM 9412 O O . TYR F 2 198 ? 3.680 52.070 45.517 1.00 24.21 198 TYR F O 1
ATOM 9421 N N . LEU F 2 199 ? 3.355 50.875 43.619 1.00 22.43 199 LEU F N 1
ATOM 9422 C CA . LEU F 2 199 ? 3.462 49.574 44.275 1.00 23.53 199 LEU F CA 1
ATOM 9423 C C . LEU F 2 199 ? 4.868 49.135 44.595 1.00 24.44 199 LEU F C 1
ATOM 9424 O O . LEU F 2 199 ? 5.088 48.439 45.580 1.00 25.52 199 LEU F O 1
ATOM 9429 N N . PHE F 2 200 ? 5.819 49.481 43.735 1.00 26.08 200 PHE F N 1
ATOM 9430 C CA . PHE F 2 200 ? 7.170 48.897 43.829 1.00 27.60 200 PHE F CA 1
ATOM 9431 C C . PHE F 2 200 ? 8.366 49.790 44.208 1.00 29.91 200 PHE F C 1
ATOM 9432 O O . PHE F 2 200 ? 9.436 49.276 44.591 1.00 31.57 200 PHE F O 1
ATOM 9440 N N . ASP F 2 201 ? 8.233 51.102 44.063 1.00 29.03 201 ASP F N 1
ATOM 9441 C CA . ASP F 2 201 ? 9.342 51.984 44.406 1.00 30.46 201 ASP F CA 1
ATOM 9442 C C . ASP F 2 201 ? 9.599 51.917 45.923 1.00 30.76 201 ASP F C 1
ATOM 9443 O O . ASP F 2 201 ? 8.663 52.016 46.694 1.00 29.08 201 ASP F O 1
ATOM 9448 N N . PRO F 2 202 ? 10.861 51.708 46.349 1.00 31.94 202 PRO F N 1
ATOM 9449 C CA . PRO F 2 202 ? 11.156 51.761 47.792 1.00 33.33 202 PRO F CA 1
ATOM 9450 C C . PRO F 2 202 ? 10.734 53.054 48.489 1.00 33.83 202 PRO F C 1
ATOM 9451 O O . PRO F 2 202 ? 10.551 53.054 49.720 1.00 34.99 202 PRO F O 1
ATOM 9455 N N . GLU F 2 203 ? 10.598 54.151 47.742 1.00 33.12 203 GLU F N 1
ATOM 9456 C CA . GLU F 2 203 ? 10.235 55.415 48.374 1.00 34.94 203 GLU F CA 1
ATOM 9457 C C . GLU F 2 203 ? 8.722 55.693 48.340 1.00 33.51 203 GLU F C 1
ATOM 9458 O O . GLU F 2 203 ? 8.252 56.730 48.834 1.00 33.44 203 GLU F O 1
ATOM 9464 N N . SER F 2 204 ? 7.966 54.774 47.749 1.00 30.76 204 SER F N 1
ATOM 9465 C CA . SER F 2 204 ? 6.529 54.910 47.740 1.00 30.23 204 SER F CA 1
ATOM 9466 C C . SER F 2 204 ? 6.045 54.716 49.165 1.00 31.12 204 SER F C 1
ATOM 9467 O O . SER F 2 204 ? 6.536 53.822 49.846 1.00 32.14 204 SER F O 1
ATOM 9470 N N . PRO F 2 205 ? 5.051 55.512 49.618 1.00 32.20 205 PRO F N 1
ATOM 9471 C CA . PRO F 2 205 ? 4.504 55.309 50.963 1.00 31.96 205 PRO F CA 1
ATOM 9472 C C . PRO F 2 205 ? 3.952 53.876 51.098 1.00 30.33 205 PRO F C 1
ATOM 9473 O O . PRO F 2 205 ? 3.808 53.353 52.221 1.00 30.42 205 PRO F O 1
ATOM 9477 N N . VAL F 2 206 ? 3.662 53.244 49.962 1.00 27.51 206 VAL F N 1
ATOM 9478 C CA . VAL F 2 206 ? 3.143 51.863 49.968 1.00 25.52 206 VAL F CA 1
ATOM 9479 C C . VAL F 2 206 ? 4.139 50.946 50.693 1.00 27.16 206 VAL F C 1
ATOM 9480 O O . VAL F 2 206 ? 3.737 50.043 51.436 1.00 27.24 206 VAL F O 1
ATOM 9484 N N . ASN F 2 207 ? 5.430 51.219 50.475 1.00 28.54 207 ASN F N 1
ATOM 9485 C CA . ASN F 2 207 ? 6.554 50.398 50.941 1.00 31.13 207 ASN F CA 1
ATOM 9486 C C . ASN F 2 207 ? 7.266 50.956 52.178 1.00 34.30 207 ASN F C 1
ATOM 9487 O O . ASN F 2 207 ? 8.357 50.500 52.567 1.00 36.38 207 ASN F O 1
ATOM 9492 N N . LYS F 2 208 ? 6.641 51.971 52.777 1.00 37.03 208 LYS F N 1
ATOM 9493 C CA . LYS F 2 208 ? 6.986 52.488 54.099 1.00 40.39 208 LYS F CA 1
ATOM 9494 C C . LYS F 2 208 ? 5.799 52.200 55.029 1.00 41.39 208 LYS F C 1
ATOM 9495 O O . LYS F 2 208 ? 5.778 51.196 55.760 1.00 43.12 208 LYS F O 1
#

Radius of gyration: 33.14 Å; Cα contacts (8 Å, |Δi|>4): 2715; chains: 6; bounding box: 74×87×86 Å

Nearest PDB structures (foldseek):
  3oa8-assembly1_E  TM=1.003E+00  e=1.665E-44  Ancylobacter novellus
  3ocd-assembly1_A  TM=9.989E-01  e=6.861E-41  Ancylobacter novellus
  3ocd-assembly2_C  TM=9.990E-01  e=2.435E-40  Ancylobacter novellus
  1h31-assembly1_A  TM=8.742E-01  e=4.915E-15  Rhodovulum sulfidophilum
  2c1d-assembly4_G  TM=8.705E-01  e=1.440E-13  Paracoccus denitrificans

Secondary structure (DSSP, 8-state):
--THHHHHHHHHHHHT--BTTTTB-STT-BSSSSBT--TTTGGG-SEEETTTTEEE-HHHHHHHHIIIII----HHHHHS-S-BTTB--HHHHHHHHHHHTTTTPBP-----SHHHHHHHHHHHHHHH--BTTTTB-HHHHHSSSS-EETTEEPPP-SSSSHHHHHHHTT-SEEEGGGTEEE-HHHHHH--TTTTPPPPPTT-HHHHHHHHHHHHHTTTPBP--SEE-/-----THHHHHHHHH-----TTTTTTTS--HHHHHHHHTTT---HHHHHHHHHHHHTT----SS-S---HHHHHHHHH---SSSTTSPTTPPP---GGGT---STT-----SSS---TTHHHHTTT-HHHHHHHHHHHH-GGGTSTT-SS--TTTTTSS-HHHHHHHHHHHH-TTSGGG-/--THHHHHHHHHHHHHS-BTTTTB-STT-B-SSSBT--TTTGGG-SEEETTTTEEE-HHHHHHHHIIIII----HHHHHS-S-BTTB--HHHHHHHHHHHTTTTPBP-----SHHHHHHHHHHHHHHH---STT---HHHHHSSSS-EETTEE----SSSSHHHHHHHTT-SEEEGGGTEEE-HHHHHH--TTTTPPPPPTT-HHHHHHHHHHHHHTTTPBP--SEE-/-----TTHHHHHHHH-----TTTHHHHS--HHHHHHHHTTT---HHHHHHHHHHHHTT----SS-S---HHHHHHHHH---SSSTTSPTTPPP---GGGT---STT------SS---TTTTGGGTT-HHHHHHHHHHHH-GGGTSTT-SS--TTTTTSS-HHHHHHHHHHHH-TTSGGG-/--THHHHHHHHHHHHT--BTTTTB-STT-BSSSSBT--TTTGGG-SEEETTTTEEE-HHHHHHHHIIIII----HHHHHS-S-BTTB--HHHHHHHHHHHTTTTPBP-----SHHHHHHHHHHHHHHH---STT---HHHHHSSSS-EETTEE----SS-SHHHHHHHTT-SEEEGGGTEEE-HHHHHH--TTTTPPPPPTT-HHHHHHHHHHHHHTTTPBP--SEE-/----HHHHHHHHHHH-----TT-GGGG---HHHHHHHHTTT---HHHHHHHHHHHHTT----SS-S---HHHHHHHHH---SS-TTSPTTPPP---HHHH---STT-----SSS---TTHHHHTTT-HHHHHHHHHHHH-GGGTSTT-SS--TTTTTSS-HHHHHHHHHHHH-TTSGGG-

Organism: Ancylobacter novellus (strain ATCC 8093 / DSM 506 / JCM 20403 / CCM 1077 / IAM 12100 / NBRC 12443 / NCIMB 10456) (NCBI:txid639283)

GO terms:
  GO:0004792 thiosulfate-cyanide sulfurtransferase activity (F, IDA)
  GO:0005506 iron ion binding (F, IDA)
  GO:0005507 copper ion binding (F, IDA)
  GO:0042597 periplasmic space (C, IDA)
  GO:0016491 oxidoreductase activity (F, IDA)
  GO:0016669 oxidoreductase activity, acting on a sulfur group of donors, cytochrome as acceptor (F, IDA)
  GO:0016783 sulfurtransferase activity (F, IDA)
  GO:0009055 electron transfer activity (F, IDA)
  GO:0019417 sulfur oxidation (P, IDA)
  GO:0020037 heme binding (F, IDA)
  GO:0005515 protein binding (F, IPI)
  GO:0046982 protein heterodimerization activity (F, IPI)